Protein AF-0000000083061853 (afdb_homodimer)

Foldseek 3Di:
DDWDADPQPGTFDDDVLLVVLCPFLLLCLQQFAFPQQLLCLVFVLSRGTVNVLLSQQLRQQLLLVVLQCVVCVVLVCDPQLSNLLSVLSNQLQSQAFASGCLVQPPQLCVLPVPDNDDSLVLSLVLVVVSCVVSVSVVVCVVVPYDPPLSSVQSSCLSVADDLDQVVPPPDDVPPVDPCCSHDPLSVSQSSCARANPLQRDYSSLVRCLSVVCVRRVHDQQADVVQQSNQWYWAQAPSRGTHTAGAPVCLVNVVSSLVSVLCCQVVGSVPPLSLQLSNLLSVLCSLCFVPDWFAAPPRDIHGPSGLSVGSRRRSPGYNCVLVCLCVDPDPSSVVSNVSSVCSNVVVTWAWLFKFWPFLPCVVVVLVCVVCVVVVVFKDKGKRKRFSPPRFDDSQQSHWHDYPVGPHYTDGDDPVRPDPPDDPGGMTMMMIMTTGDPVCSVVVNVSVVVSCVVVVTDRPPPVCPPPPD/DDWDADPQPGTFDDDVLLVVLCPFLLLCLQQFAFPQQLLCLVFVLSRGTVNVLLSQQLRQQLLLVVLQCVVCVVLVQDPQLSNLLSVLSNQLQSQAFASGCLVQPPQLCVLPVPDNDDSLVLSLVLVVVSCVVSVCVVVCVVVPYDPPLSSVQSSCLSVADDLDQVVPPPDDVCPVDPCCSHDPLSVSQSSCARANPLQRDYSSLVRCLSVVCVRRVHDQQADVVQQSNQWYWAQAPSRGTHTAGAPVCLVNVVSSLVSVLCCQVVGSVPPLSLQLSNLLSVLCSLCFVPDWFAAPPRDIHGPSRLSVGSRRRSPGYNCVLVCLCVDPDPSSVVSNVSSVCSNVVVTWAWLFKFWCFPPCVVVVLVVVVCVVVVVFKDKGKRKRFSPPRFDDSQQSHWHDYPVGRHYTDGDDPVRPDPPDDPGGMTMMMIMTTGDPVCSVVVNVSVVVSCVVVVTDRPPPVCPDPPD

InterPro domains:
  IPR003607 HD/PDEase domain [SM00471] (46-218)
  IPR003607 HD/PDEase domain [cd00077] (48-228)
  IPR006674 HD domain [PF01966] (50-177)
  IPR006674 HD domain [PS51831] (50-209)
  IPR050135 Deoxyguanosinetriphosphate triphosphohydrolase-like [PTHR11373] (3-448)

Solvent-accessible surface area (backbone atoms only — not comparable to full-atom values): 49260 Å² total; per-residue (Å²): 104,39,75,36,52,34,46,85,75,38,77,40,70,43,58,56,71,56,51,54,52,49,33,27,67,57,46,49,37,27,65,45,17,36,60,56,32,50,36,34,82,68,29,59,35,41,49,50,30,38,36,49,48,23,51,45,14,16,43,44,31,39,52,44,52,50,42,41,36,69,77,39,61,86,70,65,71,45,73,55,54,46,50,37,46,21,50,22,23,45,39,39,66,53,23,49,39,38,29,24,64,50,29,40,71,48,34,35,43,66,72,40,65,87,52,92,67,55,38,43,62,36,8,46,53,38,49,54,47,46,36,60,78,66,62,37,60,68,58,44,42,72,74,60,46,54,82,64,45,48,57,53,40,24,44,41,26,39,62,32,55,67,81,59,56,75,84,71,46,70,60,70,92,45,60,81,73,82,67,78,51,56,75,58,65,80,47,46,37,64,30,32,42,49,26,17,63,71,52,60,69,22,30,49,56,52,36,52,50,51,51,49,20,61,28,56,51,43,86,68,74,46,59,63,68,62,49,46,72,46,41,42,74,30,62,35,97,81,74,38,27,38,70,22,35,38,55,87,46,52,61,47,53,50,34,41,38,49,49,50,35,50,41,36,60,69,47,72,54,20,68,67,29,49,48,47,41,49,46,52,36,53,19,47,62,61,27,22,86,75,40,72,36,63,27,68,95,67,43,71,26,30,61,74,50,18,79,80,31,61,63,18,37,49,68,52,30,41,58,56,59,56,56,41,55,67,49,86,51,73,80,35,43,69,21,18,50,44,47,49,23,57,52,44,64,58,62,64,43,77,60,39,34,37,76,43,59,94,49,64,68,61,51,54,59,51,46,58,58,37,62,78,34,52,87,43,39,48,75,46,78,42,76,44,39,46,77,42,50,80,45,66,46,59,61,54,38,40,24,25,42,92,92,39,79,66,50,59,44,64,58,58,62,83,75,71,49,88,82,57,77,90,66,42,55,53,29,35,36,35,34,27,22,62,42,78,90,46,38,70,60,47,35,51,54,47,50,51,48,25,62,74,69,70,46,68,70,45,75,47,68,68,73,60,80,80,89,105,38,77,37,53,34,44,85,76,40,77,41,70,43,58,57,69,57,51,55,53,50,33,27,67,57,46,50,39,27,63,44,17,36,62,54,33,48,36,34,82,68,29,58,35,40,50,50,29,39,36,50,48,22,52,45,15,16,45,46,32,39,52,43,53,49,44,44,36,70,77,39,61,88,72,64,72,46,71,54,53,47,51,37,46,22,50,20,23,44,40,38,65,54,23,48,39,38,30,23,64,51,30,40,72,49,33,34,41,67,73,40,65,87,51,91,68,53,37,43,62,38,7,45,53,38,48,53,47,46,36,60,77,65,63,38,60,66,57,46,41,72,72,59,47,53,81,64,43,48,56,53,38,24,44,41,24,38,61,31,55,68,82,59,56,77,83,71,48,71,62,68,90,45,60,82,72,83,67,79,50,56,76,58,64,82,46,48,36,63,30,32,41,48,26,18,63,70,54,60,68,23,28,47,55,50,36,53,49,52,51,48,19,62,27,55,50,44,86,67,76,46,59,63,69,63,49,48,72,47,44,42,76,30,62,35,98,81,73,40,28,38,71,23,37,38,55,85,46,51,61,46,52,50,36,41,39,49,49,50,35,50,42,37,61,70,46,71,54,20,68,67,29,49,49,48,42,48,48,50,37,53,21,48,61,59,26,23,86,75,41,72,36,61,26,68,96,68,42,72,25,31,60,75,53,19,81,78,32,61,62,19,36,48,69,53,31,41,58,55,58,53,57,41,54,68,48,87,53,74,80,35,44,69,22,18,50,45,46,48,24,58,52,43,64,59,62,65,43,77,61,40,33,38,77,42,57,93,49,63,69,61,51,52,58,50,45,58,57,38,62,78,34,51,85,42,39,46,75,47,79,41,75,45,38,46,76,41,50,80,46,66,44,60,61,54,39,40,23,24,42,92,92,39,78,66,51,60,44,64,59,59,63,82,75,71,49,88,80,56,76,91,67,42,53,53,29,37,36,35,35,28,24,64,43,78,90,47,38,68,60,49,36,53,54,48,50,51,47,25,62,73,69,70,47,67,69,44,75,47,66,67,72,60,82,79,89

Radius of gyration: 29.78 Å; Cα contacts (8 Å, |Δi|>4): 1611; chains: 2; bounding box: 90×90×77 Å

Nearest PDB structures (foldseek):
  5ao1-assembly1_C  TM=8.831E-01  e=6.515E-48  Homo sapiens
  5ao1-assembly1_A  TM=8.846E-01  e=9.584E-47  Homo sapiens
  6u6y-assembly1_A  TM=8.928E-01  e=2.074E-44  Homo sapiens
  6u6z-assembly2_C  TM=8.861E-01  e=1.634E-43  Homo sapiens
  4q7h-assembly2_D  TM=8.876E-01  e=1.168E-43  Homo sapiens

Structure (mmCIF, N/CA/C/O backbone):
data_AF-0000000083061853-model_v1
#
loop_
_entity.id
_entity.type
_entity.pdbx_description
1 polymer 'HD domain-containing protein'
#
loop_
_atom_site.group_PDB
_atom_site.id
_atom_site.type_symbol
_atom_site.label_atom_id
_atom_site.label_alt_id
_atom_site.label_comp_id
_atom_site.label_asym_id
_atom_site.label_entity_id
_atom_site.label_seq_id
_atom_site.pdbx_PDB_ins_code
_atom_site.Cartn_x
_atom_site.Cartn_y
_atom_site.Cartn_z
_atom_site.occupancy
_atom_site.B_iso_or_equiv
_atom_site.auth_seq_id
_atom_site.auth_comp_id
_atom_site.auth_asym_id
_atom_site.auth_atom_id
_atom_site.pdbx_PDB_model_num
ATOM 1 N N . MET A 1 1 ? -20.656 -10.805 -13.117 1 68.12 1 MET A N 1
ATOM 2 C CA . MET A 1 1 ? -19.297 -10.297 -13.312 1 68.12 1 MET A CA 1
ATOM 3 C C . MET A 1 1 ? -19.047 -9.07 -12.445 1 68.12 1 MET A C 1
ATOM 5 O O . MET A 1 1 ? -19.953 -8.281 -12.195 1 68.12 1 MET A O 1
ATOM 9 N N . ARG A 1 2 ? -17.969 -9.133 -11.805 1 79.81 2 ARG A N 1
ATOM 10 C CA . ARG A 1 2 ? -17.547 -7.992 -10.992 1 79.81 2 ARG A CA 1
ATOM 11 C C . ARG A 1 2 ? -16.391 -7.25 -11.656 1 79.81 2 ARG A C 1
ATOM 13 O O . ARG A 1 2 ? -15.508 -7.871 -12.242 1 79.81 2 ARG A O 1
ATOM 20 N N . VAL A 1 3 ? -16.547 -6.008 -11.672 1 84.62 3 VAL A N 1
ATOM 21 C CA . VAL A 1 3 ? -15.531 -5.172 -12.297 1 84.62 3 VAL A CA 1
ATOM 22 C C . VAL A 1 3 ? -14.68 -4.492 -11.227 1 84.62 3 VAL A C 1
ATOM 24 O O . VAL A 1 3 ? -15.211 -3.963 -10.242 1 84.62 3 VAL A O 1
ATOM 27 N N . PHE A 1 4 ? -13.398 -4.695 -11.383 1 90.19 4 PHE A N 1
ATOM 28 C CA . PHE A 1 4 ? -12.438 -4.008 -10.523 1 90.19 4 PHE A CA 1
ATOM 29 C C . PHE A 1 4 ? -11.711 -2.912 -11.297 1 90.19 4 PHE A C 1
ATOM 31 O O . PHE A 1 4 ? -11.383 -3.086 -12.469 1 90.19 4 PHE A O 1
ATOM 38 N N . ASN A 1 5 ? -11.531 -1.824 -10.664 1 89.88 5 ASN A N 1
ATOM 39 C CA . ASN A 1 5 ? -10.711 -0.776 -11.258 1 89.88 5 ASN A CA 1
ATOM 40 C C . ASN A 1 5 ? -9.258 -0.876 -10.797 1 89.88 5 ASN A C 1
ATOM 42 O O . ASN A 1 5 ? -8.953 -0.631 -9.633 1 89.88 5 ASN A O 1
ATOM 46 N N . ASP A 1 6 ? -8.383 -1.184 -11.711 1 93.69 6 ASP A N 1
ATOM 47 C CA . ASP A 1 6 ? -6.949 -1.339 -11.469 1 93.69 6 ASP A CA 1
ATOM 48 C C . ASP A 1 6 ? -6.156 -0.217 -12.133 1 93.69 6 ASP A C 1
ATOM 50 O O . ASP A 1 6 ? -6.344 0.065 -13.312 1 93.69 6 ASP A O 1
ATOM 54 N N . PRO A 1 7 ? -5.344 0.436 -11.391 1 93.62 7 PRO A N 1
ATOM 55 C CA . PRO A 1 7 ? -4.609 1.562 -11.969 1 93.62 7 PRO A CA 1
ATOM 56 C C . PRO A 1 7 ? -3.656 1.135 -13.086 1 93.62 7 PRO A C 1
ATOM 58 O O . PRO A 1 7 ? -3.242 1.963 -13.898 1 93.62 7 PRO A O 1
ATOM 61 N N . ILE A 1 8 ? -3.312 -0.094 -13.188 1 94.19 8 ILE A N 1
ATOM 62 C CA . ILE A 1 8 ? -2.342 -0.573 -14.164 1 94.19 8 ILE A CA 1
ATOM 63 C C . ILE A 1 8 ? -3.07 -1.127 -15.383 1 94.19 8 ILE A C 1
ATOM 65 O O . ILE A 1 8 ? -2.721 -0.802 -16.516 1 94.19 8 ILE A O 1
ATOM 69 N N . HIS A 1 9 ? -4.129 -1.906 -15.125 1 94.81 9 HIS A N 1
ATOM 70 C CA . HIS A 1 9 ? -4.762 -2.645 -16.219 1 94.81 9 HIS A CA 1
ATOM 71 C C . HIS A 1 9 ? -6.129 -2.061 -16.547 1 94.81 9 HIS A C 1
ATOM 73 O O . HIS A 1 9 ? -6.805 -2.539 -17.469 1 94.81 9 HIS A O 1
ATOM 79 N N . GLY A 1 10 ? -6.535 -1.042 -15.828 1 92.25 10 GLY A N 1
ATOM 80 C CA . GLY A 1 10 ? -7.828 -0.438 -16.094 1 92.25 10 GLY A CA 1
ATOM 81 C C . GLY A 1 10 ? -8.992 -1.246 -15.547 1 92.25 10 GLY A C 1
ATOM 82 O O . GLY A 1 10 ? -8.977 -1.636 -14.375 1 92.25 10 GLY A O 1
ATOM 83 N N . HIS A 1 11 ? -9.984 -1.461 -16.375 1 90.25 11 HIS A N 1
ATOM 84 C CA . HIS A 1 11 ? -11.148 -2.232 -15.953 1 90.25 11 HIS A CA 1
ATOM 85 C C . HIS A 1 11 ? -10.883 -3.73 -16.062 1 90.25 11 HIS A C 1
ATOM 87 O O . HIS A 1 11 ? -10.727 -4.254 -17.172 1 90.25 11 HIS A O 1
ATOM 93 N N . VAL A 1 12 ? -10.938 -4.344 -14.938 1 93 12 VAL A N 1
ATOM 94 C CA . VAL A 1 12 ? -10.68 -5.777 -14.852 1 93 12 VAL A CA 1
ATOM 95 C C . VAL A 1 12 ? -11.977 -6.527 -14.555 1 93 12 VAL A C 1
ATOM 97 O O . VAL A 1 12 ? -12.547 -6.391 -13.477 1 93 12 VAL A O 1
ATOM 100 N N . GLU A 1 13 ? -12.391 -7.215 -15.531 1 92.56 13 GLU A N 1
ATOM 101 C CA . GLU A 1 13 ? -13.562 -8.055 -15.344 1 92.56 13 GLU A CA 1
ATOM 102 C C . GLU A 1 13 ? -13.172 -9.492 -15.016 1 92.56 13 GLU A C 1
ATOM 104 O O . GLU A 1 13 ? -12.398 -10.117 -15.742 1 92.56 13 GLU A O 1
ATOM 109 N N . LEU A 1 14 ? -13.734 -9.992 -13.961 1 95.75 14 LEU A N 1
ATOM 110 C CA . LEU A 1 14 ? -13.398 -11.352 -13.539 1 95.75 14 LEU A CA 1
ATOM 111 C C . LEU A 1 14 ? -14.633 -12.242 -13.539 1 95.75 14 LEU A C 1
ATOM 113 O O . LEU A 1 14 ? -15.742 -11.773 -13.297 1 95.75 14 LEU A O 1
ATOM 117 N N . HIS A 1 15 ? -14.445 -13.484 -13.859 1 96.25 15 HIS A N 1
ATOM 118 C CA . HIS A 1 15 ? -15.477 -14.516 -13.789 1 96.25 15 HIS A CA 1
ATOM 119 C C . HIS A 1 15 ? -16.078 -14.602 -12.391 1 96.25 15 HIS A C 1
ATOM 121 O O . HIS A 1 15 ? -15.359 -14.477 -11.398 1 96.25 15 HIS A O 1
ATOM 127 N N . PRO A 1 16 ? -17.344 -14.844 -12.242 1 96.44 16 PRO A N 1
ATOM 128 C CA . PRO A 1 16 ? -18 -14.891 -10.93 1 96.44 16 PRO A CA 1
ATOM 129 C C . PRO A 1 16 ? -17.359 -15.891 -9.977 1 96.44 16 PRO A C 1
ATOM 131 O O . PRO A 1 16 ? -17.328 -15.656 -8.766 1 96.44 16 PRO A O 1
ATOM 134 N N . LEU A 1 17 ? -16.906 -16.984 -10.516 1 97.81 17 LEU A N 1
ATOM 135 C CA . LEU A 1 17 ? -16.25 -17.969 -9.656 1 97.81 17 LEU A CA 1
ATOM 136 C C . LEU A 1 17 ? -14.984 -17.375 -9.031 1 97.81 17 LEU A C 1
ATOM 138 O O . LEU A 1 17 ? -14.68 -17.641 -7.871 1 97.81 17 LEU A O 1
ATOM 142 N N . LEU A 1 18 ? -14.227 -16.594 -9.836 1 98.38 18 LEU A N 1
ATOM 143 C CA . LEU A 1 18 ? -13.039 -15.93 -9.312 1 98.38 18 LEU A CA 1
ATOM 144 C C . LEU A 1 18 ? -13.406 -14.945 -8.211 1 98.38 18 LEU A C 1
ATOM 146 O O . LEU A 1 18 ? -12.688 -14.828 -7.211 1 98.38 18 LEU A O 1
ATOM 150 N N . VAL A 1 19 ? -14.492 -14.289 -8.359 1 97.44 19 VAL A N 1
ATOM 151 C CA . VAL A 1 19 ? -14.961 -13.328 -7.359 1 97.44 19 VAL A CA 1
ATOM 152 C C . VAL A 1 19 ? -15.281 -14.062 -6.059 1 97.44 19 VAL A C 1
ATOM 154 O O . VAL A 1 19 ? -14.961 -13.57 -4.973 1 97.44 19 VAL A O 1
ATOM 157 N N . LYS A 1 20 ? -15.875 -15.211 -6.172 1 97.62 20 LYS A N 1
ATOM 158 C CA . LYS A 1 20 ? -16.156 -16.016 -4.984 1 97.62 20 LYS A CA 1
ATOM 159 C C . LYS A 1 20 ? -14.875 -16.422 -4.273 1 97.62 20 LYS A C 1
ATOM 161 O O . LYS A 1 20 ? -14.82 -16.453 -3.043 1 97.62 20 LYS A O 1
ATOM 166 N N . MET A 1 21 ? -13.898 -16.734 -5.059 1 98.31 21 MET A N 1
ATOM 167 C CA . MET A 1 21 ? -12.617 -17.125 -4.484 1 98.31 21 MET A CA 1
ATOM 168 C C . MET A 1 21 ? -11.922 -15.93 -3.836 1 98.31 21 MET A C 1
ATOM 170 O O . MET A 1 21 ? -11.25 -16.078 -2.812 1 98.31 21 MET A O 1
ATOM 174 N N . ILE A 1 22 ? -12.086 -14.758 -4.426 1 98.12 22 ILE A N 1
ATOM 175 C CA . ILE A 1 22 ? -11.523 -13.531 -3.877 1 98.12 22 ILE A CA 1
ATOM 176 C C . ILE A 1 22 ? -12.164 -13.227 -2.523 1 98.12 22 ILE A C 1
ATOM 178 O O . ILE A 1 22 ? -11.484 -12.773 -1.597 1 98.12 22 ILE A O 1
ATOM 182 N N . ASN A 1 23 ? -13.445 -13.555 -2.412 1 97.44 23 ASN A N 1
ATOM 183 C CA . ASN A 1 23 ? -14.195 -13.258 -1.2 1 97.44 23 ASN A CA 1
ATOM 184 C C . ASN A 1 23 ? -14.023 -14.352 -0.15 1 97.44 23 ASN A C 1
ATOM 186 O O . ASN A 1 23 ? -15.008 -14.852 0.397 1 97.44 23 ASN A O 1
ATOM 190 N N . THR A 1 24 ? -12.859 -14.805 0.089 1 98.44 24 THR A N 1
ATOM 191 C CA . THR A 1 24 ? -12.484 -15.758 1.129 1 98.44 24 THR A CA 1
ATOM 192 C C . THR A 1 24 ? -11.398 -15.188 2.029 1 98.44 24 THR A C 1
ATOM 194 O O . THR A 1 24 ? -10.672 -14.273 1.629 1 98.44 24 THR A O 1
ATOM 197 N N . LEU A 1 25 ? -11.328 -15.695 3.238 1 97.94 25 LEU A N 1
ATOM 198 C CA . LEU A 1 25 ? -10.289 -15.273 4.18 1 97.94 25 LEU A CA 1
ATOM 199 C C . LEU A 1 25 ? -8.898 -15.586 3.637 1 97.94 25 LEU A C 1
ATOM 201 O O . LEU A 1 25 ? -7.973 -14.789 3.807 1 97.94 25 LEU A O 1
ATOM 205 N N . GLN A 1 26 ? -8.789 -16.766 2.977 1 98.44 26 GLN A N 1
ATOM 206 C CA . GLN A 1 26 ? -7.508 -17.25 2.473 1 98.44 26 GLN A CA 1
ATOM 207 C C . GLN A 1 26 ? -6.953 -16.328 1.396 1 98.44 26 GLN A C 1
ATOM 209 O O . GLN A 1 26 ? -5.766 -15.984 1.411 1 98.44 26 GLN A O 1
ATOM 214 N N . PHE A 1 27 ? -7.816 -15.852 0.487 1 98.62 27 PHE A N 1
ATOM 215 C CA . PHE A 1 27 ? -7.336 -14.961 -0.563 1 98.62 27 PHE A CA 1
ATOM 216 C C . PHE A 1 27 ? -7.102 -13.555 -0.017 1 98.62 27 PHE A C 1
ATOM 218 O O . PHE A 1 27 ? -6.105 -12.906 -0.357 1 98.62 27 PHE A O 1
ATOM 225 N N . ASN A 1 28 ? -8.016 -13.039 0.829 1 98.12 28 ASN A N 1
ATOM 226 C CA . ASN A 1 28 ? -7.93 -11.68 1.343 1 98.12 28 ASN A CA 1
ATOM 227 C C . ASN A 1 28 ? -6.711 -11.5 2.242 1 98.12 28 ASN A C 1
ATOM 229 O O . ASN A 1 28 ? -6.277 -10.375 2.488 1 98.12 28 ASN A O 1
ATOM 233 N N . ARG A 1 29 ? -6.168 -12.609 2.725 1 97.88 29 ARG A N 1
ATOM 234 C CA . ARG A 1 29 ? -4.906 -12.578 3.461 1 97.88 29 ARG A CA 1
ATOM 235 C C . ARG A 1 29 ? -3.822 -11.875 2.656 1 97.88 29 ARG A C 1
ATOM 237 O O . ARG A 1 29 ? -2.969 -11.188 3.223 1 97.88 29 ARG A O 1
ATOM 244 N N . LEU A 1 30 ? -3.893 -11.938 1.356 1 98.25 30 LEU A N 1
ATOM 245 C CA . LEU A 1 30 ? -2.879 -11.414 0.453 1 98.25 30 LEU A CA 1
ATOM 246 C C . LEU A 1 30 ? -2.865 -9.883 0.485 1 98.25 30 LEU A C 1
ATOM 248 O O . LEU A 1 30 ? -1.894 -9.258 0.056 1 98.25 30 LEU A O 1
ATOM 252 N N . ARG A 1 31 ? -3.939 -9.195 1.056 1 97.69 31 ARG A N 1
ATOM 253 C CA . ARG A 1 31 ? -3.971 -7.746 1.229 1 97.69 31 ARG A CA 1
ATOM 254 C C . ARG A 1 31 ? -2.908 -7.289 2.223 1 97.69 31 ARG A C 1
ATOM 256 O O . ARG A 1 31 ? -2.525 -6.117 2.236 1 97.69 31 ARG A O 1
ATOM 263 N N . TYR A 1 32 ? -2.473 -8.258 2.98 1 97.94 32 TYR A N 1
ATOM 264 C CA . TYR A 1 32 ? -1.609 -7.902 4.102 1 97.94 32 TYR A CA 1
ATOM 265 C C . TYR A 1 32 ? -0.224 -8.516 3.941 1 97.94 32 TYR A C 1
ATOM 267 O O . TYR A 1 32 ? 0.505 -8.68 4.922 1 97.94 32 TYR A O 1
ATOM 275 N N . ILE A 1 33 ? 0.086 -8.898 2.729 1 98.12 33 ILE A N 1
ATOM 276 C CA . ILE A 1 33 ? 1.413 -9.406 2.391 1 98.12 33 ILE A CA 1
ATOM 277 C C . ILE A 1 33 ? 2.023 -8.547 1.284 1 98.12 33 ILE A C 1
ATOM 279 O O . ILE A 1 33 ? 1.525 -8.531 0.157 1 98.12 33 ILE A O 1
ATOM 283 N N . LYS A 1 34 ? 3.078 -7.867 1.627 1 97.81 34 LYS A N 1
ATOM 284 C CA . LYS A 1 34 ? 3.738 -6.969 0.683 1 97.81 34 LYS A CA 1
ATOM 285 C C . LYS A 1 34 ? 4.305 -7.738 -0.506 1 97.81 34 LYS A C 1
ATOM 287 O O . LYS A 1 34 ? 4.871 -8.82 -0.337 1 97.81 34 LYS A O 1
ATOM 292 N N . GLN A 1 35 ? 4.188 -7.133 -1.673 1 97 35 GLN A N 1
ATOM 293 C CA . GLN A 1 35 ? 4.746 -7.723 -2.883 1 97 35 GLN A CA 1
ATOM 294 C C . GLN A 1 35 ? 6.27 -7.699 -2.857 1 97 35 GLN A C 1
ATOM 296 O O . GLN A 1 35 ? 6.922 -8.641 -3.309 1 97 35 GLN A O 1
ATOM 301 N N . LEU A 1 36 ? 6.82 -6.582 -2.307 1 95.62 36 LEU A N 1
ATOM 302 C CA . LEU A 1 36 ? 8.266 -6.398 -2.377 1 95.62 36 LEU A CA 1
ATOM 303 C C . LEU A 1 36 ? 8.891 -6.445 -0.985 1 95.62 36 LEU A C 1
ATOM 305 O O . LEU A 1 36 ? 9.93 -5.832 -0.749 1 95.62 36 LEU A O 1
ATOM 309 N N . ALA A 1 37 ? 8.258 -6.992 -0.063 1 95 37 ALA A N 1
ATOM 310 C CA . ALA A 1 37 ? 8.766 -7.301 1.271 1 95 37 ALA A CA 1
ATOM 311 C C . ALA A 1 37 ? 9.422 -6.074 1.903 1 95 37 ALA A C 1
ATOM 313 O O . ALA A 1 37 ? 8.781 -5.027 2.045 1 95 37 ALA A O 1
ATOM 314 N N . GLY A 1 38 ? 10.711 -6.156 2.154 1 94.25 38 GLY A N 1
ATOM 315 C CA . GLY A 1 38 ? 11.43 -5.125 2.887 1 94.25 38 GLY A CA 1
ATOM 316 C C . GLY A 1 38 ? 11.695 -3.883 2.059 1 94.25 38 GLY A C 1
ATOM 317 O O . GLY A 1 38 ? 12.039 -2.83 2.602 1 94.25 38 GLY A O 1
ATOM 318 N N . THR A 1 39 ? 11.469 -3.936 0.732 1 94.62 39 THR A N 1
ATOM 319 C CA . THR A 1 39 ? 11.734 -2.811 -0.157 1 94.62 39 THR A CA 1
ATOM 320 C C . THR A 1 39 ? 10.93 -1.586 0.263 1 94.62 39 THR A C 1
ATOM 322 O O . THR A 1 39 ? 11.352 -0.449 0.05 1 94.62 39 THR A O 1
ATOM 325 N N . TYR A 1 40 ? 9.82 -1.812 0.953 1 96 40 TYR A N 1
ATOM 326 C CA . TYR A 1 40 ? 8.938 -0.736 1.396 1 96 40 TYR A CA 1
ATOM 327 C C . TYR A 1 40 ? 9.648 0.175 2.391 1 96 40 TYR A C 1
ATOM 329 O O . TYR A 1 40 ? 9.336 1.365 2.482 1 96 40 TYR A O 1
ATOM 337 N N . PHE A 1 41 ? 10.648 -0.326 3.076 1 95.81 41 PHE A N 1
ATOM 338 C CA . PHE A 1 41 ? 11.367 0.448 4.078 1 95.81 41 PHE A CA 1
ATOM 339 C C . PHE A 1 41 ? 12.438 1.316 3.422 1 95.81 41 PHE A C 1
ATOM 341 O O . PHE A 1 41 ? 13 2.207 4.062 1 95.81 41 PHE A O 1
ATOM 348 N N . VAL A 1 42 ? 12.719 1.091 2.141 1 93.88 42 VAL A N 1
ATOM 349 C CA . VAL A 1 42 ? 13.727 1.851 1.414 1 93.88 42 VAL A CA 1
ATOM 350 C C . VAL A 1 42 ? 13.055 2.758 0.387 1 93.88 42 VAL A C 1
ATOM 352 O O . VAL A 1 42 ? 13.453 3.908 0.207 1 93.88 42 VAL A O 1
ATOM 355 N N . PHE A 1 43 ? 12.055 2.199 -0.271 1 93.81 43 PHE A N 1
ATOM 356 C CA . PHE A 1 43 ? 11.281 2.924 -1.273 1 93.81 43 PHE A CA 1
ATOM 357 C C . PHE A 1 43 ? 9.844 3.107 -0.817 1 93.81 43 PHE A C 1
ATOM 359 O O . PHE A 1 43 ? 9.008 2.213 -0.992 1 93.81 43 PHE A O 1
ATOM 366 N N . PRO A 1 44 ? 9.484 4.25 -0.403 1 93.12 44 PRO A N 1
ATOM 367 C CA . PRO A 1 44 ? 8.156 4.453 0.179 1 93.12 44 PRO A CA 1
ATOM 368 C C . PRO A 1 44 ? 7.031 4.156 -0.806 1 93.12 44 PRO A C 1
ATOM 370 O O . PRO A 1 44 ? 5.902 3.869 -0.392 1 93.12 44 PRO A O 1
ATOM 373 N N . GLY A 1 45 ? 7.293 4.156 -2.068 1 94.06 45 GLY A N 1
ATOM 374 C CA . GLY A 1 45 ? 6.273 3.854 -3.061 1 94.06 45 GLY A CA 1
ATOM 375 C C . GLY A 1 45 ? 5.961 2.373 -3.164 1 94.06 45 GLY A C 1
ATOM 376 O O . GLY A 1 45 ? 4.945 1.986 -3.746 1 94.06 45 GLY A O 1
ATOM 377 N N . ALA A 1 46 ? 6.809 1.515 -2.645 1 95.81 46 ALA A N 1
ATOM 378 C CA . ALA A 1 46 ? 6.645 0.067 -2.754 1 95.81 46 ALA A CA 1
ATOM 379 C C . ALA A 1 46 ? 5.645 -0.452 -1.728 1 95.81 46 ALA A C 1
ATOM 381 O O . ALA A 1 46 ? 5.938 -1.391 -0.983 1 95.81 46 ALA A O 1
ATOM 382 N N . CYS A 1 47 ? 4.426 0.069 -1.736 1 96.75 47 CYS A N 1
ATOM 383 C CA . CYS A 1 47 ? 3.438 -0.208 -0.702 1 96.75 47 CYS A CA 1
ATOM 384 C C . CYS A 1 47 ? 2.447 -1.271 -1.164 1 96.75 47 CYS A C 1
ATOM 386 O O . CYS A 1 47 ? 1.614 -1.732 -0.382 1 96.75 47 CYS A O 1
ATOM 388 N N . HIS A 1 48 ? 2.508 -1.744 -2.402 1 97.56 48 HIS A N 1
ATOM 389 C CA . HIS A 1 48 ? 1.504 -2.643 -2.961 1 97.56 48 HIS A CA 1
ATOM 390 C C . HIS A 1 48 ? 1.652 -4.051 -2.395 1 97.56 48 HIS A C 1
ATOM 392 O O . HIS A 1 48 ? 2.701 -4.398 -1.85 1 97.56 48 HIS A O 1
ATOM 398 N N . ASN A 1 49 ? 0.588 -4.801 -2.51 1 98.25 49 ASN A N 1
ATOM 399 C CA . ASN A 1 49 ? 0.485 -6.117 -1.889 1 98.25 49 ASN A CA 1
ATOM 400 C C . ASN A 1 49 ? 0.195 -7.203 -2.92 1 98.25 49 ASN A C 1
ATOM 402 O O . ASN A 1 49 ? -0.045 -6.906 -4.094 1 98.25 49 ASN A O 1
ATOM 406 N N . ARG A 1 50 ? 0.248 -8.398 -2.477 1 98.31 50 ARG A N 1
ATOM 407 C CA . ARG A 1 50 ? 0.081 -9.539 -3.373 1 98.31 50 ARG A CA 1
ATOM 408 C C . ARG A 1 50 ? -1.374 -9.68 -3.809 1 98.31 50 ARG A C 1
ATOM 410 O O . ARG A 1 50 ? -1.662 -10.312 -4.828 1 98.31 50 ARG A O 1
ATOM 417 N N . PHE A 1 51 ? -2.332 -9.102 -3.109 1 98.5 51 PHE A N 1
ATOM 418 C CA . PHE A 1 51 ? -3.746 -9.164 -3.459 1 98.5 51 PHE A CA 1
ATOM 419 C C . PHE A 1 51 ? -3.988 -8.594 -4.848 1 98.5 51 PHE A C 1
ATOM 421 O O . PHE A 1 51 ? -4.504 -9.281 -5.73 1 98.5 51 PHE A O 1
ATOM 428 N N . GLU A 1 52 ? -3.639 -7.328 -5.074 1 97.94 52 GLU A N 1
ATOM 429 C CA . GLU A 1 52 ? -3.875 -6.699 -6.371 1 97.94 52 GLU A CA 1
ATOM 430 C C . GLU A 1 52 ? -2.996 -7.316 -7.453 1 97.94 52 GLU A C 1
ATOM 432 O O . GLU A 1 52 ? -3.396 -7.398 -8.617 1 97.94 52 GLU A O 1
ATOM 437 N N . HIS A 1 53 ? -1.807 -7.777 -7.066 1 98.31 53 HIS A N 1
ATOM 438 C CA . HIS A 1 53 ? -0.964 -8.492 -8.023 1 98.31 53 HIS A CA 1
ATOM 439 C C . HIS A 1 53 ? -1.666 -9.734 -8.555 1 98.31 53 HIS A C 1
ATOM 441 O O . HIS A 1 53 ? -1.725 -9.945 -9.766 1 98.31 53 HIS A O 1
ATOM 447 N N . SER A 1 54 ? -2.211 -10.508 -7.641 1 98.62 54 SER A N 1
ATOM 448 C CA . SER A 1 54 ? -2.863 -11.75 -8.023 1 98.62 54 SER A CA 1
ATOM 449 C C . SER A 1 54 ? -4.078 -11.492 -8.906 1 98.62 54 SER A C 1
ATOM 451 O O . SER A 1 54 ? -4.336 -12.242 -9.852 1 98.62 54 SER A O 1
ATOM 453 N N . ILE A 1 55 ? -4.789 -10.477 -8.641 1 98.31 55 ILE A N 1
ATOM 454 C CA . ILE A 1 55 ? -5.934 -10.094 -9.469 1 98.31 55 ILE A CA 1
ATOM 455 C C . ILE A 1 55 ? -5.461 -9.711 -10.867 1 98.31 55 ILE A C 1
ATOM 457 O O . ILE A 1 55 ? -6.059 -10.125 -11.867 1 98.31 55 ILE A O 1
ATOM 461 N N . GLY A 1 56 ? -4.391 -8.93 -10.906 1 98.12 56 GLY A N 1
ATOM 462 C CA . GLY A 1 56 ? -3.82 -8.562 -12.188 1 98.12 56 GLY A CA 1
ATOM 463 C C . GLY A 1 56 ? -3.369 -9.758 -13.008 1 98.12 56 GLY A C 1
ATOM 464 O O . GLY A 1 56 ? -3.594 -9.82 -14.219 1 98.12 56 GLY A O 1
ATOM 465 N N . VAL A 1 57 ? -2.797 -10.727 -12.328 1 98.56 57 VAL A N 1
ATOM 466 C CA . VAL A 1 57 ? -2.309 -11.914 -13.008 1 98.56 57 VAL A CA 1
ATOM 467 C C . VAL A 1 57 ? -3.486 -12.719 -13.562 1 98.56 57 VAL A C 1
ATOM 469 O O . VAL A 1 57 ? -3.436 -13.211 -14.695 1 98.56 57 VAL A O 1
ATOM 472 N N . ALA A 1 58 ? -4.5 -12.883 -12.781 1 98.56 58 ALA A N 1
ATOM 473 C CA . ALA A 1 58 ? -5.699 -13.578 -13.242 1 98.56 58 ALA A CA 1
ATOM 474 C C . ALA A 1 58 ? -6.281 -12.906 -14.477 1 98.56 58 ALA A C 1
ATOM 476 O O . ALA A 1 58 ? -6.691 -13.578 -15.43 1 98.56 58 ALA A O 1
ATOM 477 N N . HIS A 1 59 ? -6.316 -11.617 -14.453 1 97.94 59 HIS A N 1
ATOM 478 C CA . HIS A 1 59 ? -6.836 -10.844 -15.578 1 97.94 59 HIS A CA 1
ATOM 479 C C . HIS A 1 59 ? -6 -11.062 -16.828 1 97.94 59 HIS A C 1
ATOM 481 O O . HIS A 1 59 ? -6.539 -11.344 -17.906 1 97.94 59 HIS A O 1
ATOM 487 N N . LEU A 1 60 ? -4.699 -10.961 -16.688 1 98.06 60 LEU A N 1
ATOM 488 C CA . LEU A 1 60 ? -3.801 -11.109 -17.828 1 98.06 60 LEU A CA 1
ATOM 489 C C . LEU A 1 60 ? -3.84 -12.531 -18.359 1 98.06 60 LEU A C 1
ATOM 491 O O . LEU A 1 60 ? -3.725 -12.742 -19.578 1 98.06 60 LEU A O 1
ATOM 495 N N . ALA A 1 61 ? -3.957 -13.484 -17.453 1 98.44 61 ALA A N 1
ATOM 496 C CA . ALA A 1 61 ? -4.109 -14.867 -17.891 1 98.44 61 ALA A CA 1
ATOM 497 C C . ALA A 1 61 ? -5.348 -15.039 -18.766 1 98.44 61 ALA A C 1
ATOM 499 O O . ALA A 1 61 ? -5.293 -15.695 -19.812 1 98.44 61 ALA A O 1
ATOM 500 N N . GLY A 1 62 ? -6.402 -14.438 -18.328 1 97.62 62 GLY A N 1
ATOM 501 C CA . GLY A 1 62 ? -7.629 -14.469 -19.109 1 97.62 62 GLY A CA 1
ATOM 502 C C . GLY A 1 62 ? -7.496 -13.789 -20.469 1 97.62 62 GLY A C 1
ATOM 503 O O . GLY A 1 62 ? -7.973 -14.305 -21.469 1 97.62 62 GLY A O 1
ATOM 504 N N . GLU A 1 63 ? -6.836 -12.711 -20.484 1 96.88 63 GLU A N 1
ATOM 505 C CA . GLU A 1 63 ? -6.652 -11.969 -21.734 1 96.88 63 GLU A CA 1
ATOM 506 C C . GLU A 1 63 ? -5.797 -12.758 -22.719 1 96.88 63 GLU A C 1
ATOM 508 O O . GLU A 1 63 ? -6.125 -12.828 -23.906 1 96.88 63 GLU A O 1
ATOM 513 N N . LEU A 1 64 ? -4.707 -13.312 -22.25 1 97.62 64 LEU A N 1
ATOM 514 C CA . LEU A 1 64 ? -3.807 -14.055 -23.125 1 97.62 64 LEU A CA 1
ATOM 515 C C . LEU A 1 64 ? -4.504 -15.273 -23.719 1 97.62 64 LEU A C 1
ATOM 517 O O . LEU A 1 64 ? -4.457 -15.492 -24.922 1 97.62 64 LEU A O 1
ATOM 521 N N . ILE A 1 65 ? -5.156 -16.062 -22.891 1 97.69 65 ILE A N 1
ATOM 522 C CA . ILE A 1 65 ? -5.785 -17.297 -23.375 1 97.69 65 ILE A CA 1
ATOM 523 C C . ILE A 1 65 ? -6.945 -16.953 -24.297 1 97.69 65 ILE A C 1
ATOM 525 O O . ILE A 1 65 ? -7.215 -17.672 -25.25 1 97.69 65 ILE A O 1
ATOM 529 N N . HIS A 1 66 ? -7.637 -15.891 -23.969 1 96.62 66 HIS A N 1
ATOM 530 C CA . HIS A 1 66 ? -8.711 -15.445 -24.859 1 96.62 66 HIS A CA 1
ATOM 531 C C . HIS A 1 66 ? -8.164 -15.07 -26.234 1 96.62 66 HIS A C 1
ATOM 533 O O . HIS A 1 66 ? -8.758 -15.422 -27.25 1 96.62 66 HIS A O 1
ATOM 539 N N . THR A 1 67 ? -7.105 -14.383 -26.234 1 96.5 67 THR A N 1
ATOM 540 C CA . THR A 1 67 ? -6.469 -13.984 -27.484 1 96.5 67 THR A CA 1
ATOM 541 C C . THR A 1 67 ? -6.035 -15.211 -28.281 1 96.5 67 THR A C 1
ATOM 543 O O . THR A 1 67 ? -6.254 -15.281 -29.5 1 96.5 67 THR A O 1
ATOM 546 N N . LEU A 1 68 ? -5.438 -16.172 -27.641 1 96.69 68 LEU A N 1
ATOM 547 C CA . LEU A 1 68 ? -5.023 -17.406 -28.312 1 96.69 68 LEU A CA 1
ATOM 548 C C . LEU A 1 68 ? -6.227 -18.156 -28.859 1 96.69 68 LEU A C 1
ATOM 550 O O . LEU A 1 68 ? -6.168 -18.688 -29.969 1 96.69 68 LEU A O 1
ATOM 554 N N . GLN A 1 69 ? -7.258 -18.188 -28.109 1 96.5 69 GLN A N 1
ATOM 555 C CA . GLN A 1 69 ? -8.484 -18.859 -28.531 1 96.5 69 GLN A CA 1
ATOM 556 C C . GLN A 1 69 ? -9.055 -18.203 -29.797 1 96.5 69 GLN A C 1
ATOM 558 O O . GLN A 1 69 ? -9.477 -18.906 -30.719 1 96.5 69 GLN A O 1
ATOM 563 N N . GLN A 1 70 ? -9.055 -16.938 -29.812 1 96 70 GLN A N 1
ATOM 564 C CA . GLN A 1 70 ? -9.617 -16.203 -30.938 1 96 70 GLN A CA 1
ATOM 565 C C . GLN A 1 70 ? -8.727 -16.312 -32.188 1 96 70 GLN A C 1
ATOM 567 O O . GLN A 1 70 ? -9.219 -16.516 -33.281 1 96 70 GLN A O 1
ATOM 572 N N . ASN A 1 71 ? -7.484 -16.234 -31.984 1 94.44 71 ASN A N 1
ATOM 573 C CA . ASN A 1 71 ? -6.535 -16.203 -33.094 1 94.44 71 ASN A CA 1
ATOM 574 C C . ASN A 1 71 ? -6.289 -17.609 -33.656 1 94.44 71 ASN A C 1
ATOM 576 O O . ASN A 1 71 ? -5.957 -17.766 -34.844 1 94.44 71 ASN A O 1
ATOM 580 N N . GLN A 1 72 ? -6.414 -18.641 -32.812 1 96.06 72 GLN A N 1
ATOM 581 C CA . GLN A 1 72 ? -6.172 -20.016 -33.219 1 96.06 72 GLN A CA 1
ATOM 582 C C . GLN A 1 72 ? -7.289 -20.938 -32.719 1 96.06 72 GLN A C 1
ATOM 584 O O . GLN A 1 72 ? -7.062 -21.781 -31.844 1 96.06 72 GLN A O 1
ATOM 589 N N . PRO A 1 73 ? -8.398 -20.875 -33.375 1 95 73 PRO A N 1
ATOM 590 C CA . PRO A 1 73 ? -9.539 -21.688 -32.969 1 95 73 PRO A CA 1
ATOM 591 C C . PRO A 1 73 ? -9.25 -23.188 -33.031 1 95 73 PRO A C 1
ATOM 593 O O . PRO A 1 73 ? -9.859 -23.969 -32.312 1 95 73 PRO A O 1
ATOM 596 N N . GLU A 1 74 ? -8.312 -23.547 -33.812 1 93.81 74 GLU A N 1
ATOM 597 C CA . GLU A 1 74 ? -7.977 -24.953 -34 1 93.81 74 GLU A CA 1
ATOM 598 C C . GLU A 1 74 ? -7.344 -25.562 -32.75 1 93.81 74 GLU A C 1
ATOM 600 O O . GLU A 1 74 ? -7.258 -26.781 -32.625 1 93.81 74 GLU A O 1
ATOM 605 N N . LEU A 1 75 ? -6.953 -24.734 -31.781 1 94.31 75 LEU A N 1
ATOM 606 C CA . LEU A 1 75 ? -6.332 -25.219 -30.562 1 94.31 75 LEU A CA 1
ATOM 607 C C . LEU A 1 75 ? -7.363 -25.891 -29.656 1 94.31 75 LEU A C 1
ATOM 609 O O . LEU A 1 75 ? -7 -26.594 -28.719 1 94.31 75 LEU A O 1
ATOM 613 N N . GLY A 1 76 ? -8.625 -25.578 -29.859 1 94.56 76 GLY A N 1
ATOM 614 C CA . GLY A 1 76 ? -9.68 -26.188 -29.062 1 94.56 76 GLY A CA 1
ATOM 615 C C . GLY A 1 76 ? -9.672 -25.734 -27.625 1 94.56 76 GLY A C 1
ATOM 616 O O . GLY A 1 76 ? -9.898 -26.547 -26.719 1 94.56 76 GLY A O 1
ATOM 617 N N . ILE A 1 77 ? -9.328 -24.531 -27.375 1 95.75 77 ILE A N 1
ATOM 618 C CA . ILE A 1 77 ? -9.375 -23.969 -26.016 1 95.75 77 ILE A CA 1
ATOM 619 C C . ILE A 1 77 ? -10.82 -23.844 -25.562 1 95.75 77 ILE A C 1
ATOM 621 O O . ILE A 1 77 ? -11.625 -23.156 -26.203 1 95.75 77 ILE A O 1
ATOM 625 N N . THR A 1 78 ? -11.195 -24.484 -24.484 1 95.31 78 THR A N 1
ATOM 626 C CA . THR A 1 78 ? -12.562 -24.469 -23.984 1 95.31 78 THR A CA 1
ATOM 627 C C . THR A 1 78 ? -12.711 -23.438 -22.859 1 95.31 78 THR A C 1
ATOM 629 O O . THR A 1 78 ? -11.719 -22.891 -22.375 1 95.31 78 THR A O 1
ATOM 632 N N . ASP A 1 79 ? -13.953 -23.156 -22.516 1 94.75 79 ASP A N 1
ATOM 633 C CA . ASP A 1 79 ? -14.211 -22.266 -21.391 1 94.75 79 ASP A CA 1
ATOM 634 C C . ASP A 1 79 ? -13.664 -22.844 -20.094 1 94.75 79 ASP A C 1
ATOM 636 O O . ASP A 1 79 ? -13.242 -22.109 -19.203 1 94.75 79 ASP A O 1
ATOM 640 N N . ARG A 1 80 ? -13.68 -24.109 -20.109 1 95.12 80 ARG A N 1
ATOM 641 C CA . ARG A 1 80 ? -13.094 -24.812 -18.969 1 95.12 80 ARG A CA 1
ATOM 642 C C . ARG A 1 80 ? -11.594 -24.531 -18.875 1 95.12 80 ARG A C 1
ATOM 644 O O . ARG A 1 80 ? -11.078 -24.266 -17.781 1 95.12 80 ARG A O 1
ATOM 651 N N . ASP A 1 81 ? -10.883 -24.562 -19.969 1 95.94 81 ASP A N 1
ATOM 652 C CA . ASP A 1 81 ? -9.461 -24.234 -20.016 1 95.94 81 ASP A CA 1
ATOM 653 C C . ASP A 1 81 ? -9.211 -22.812 -19.531 1 95.94 81 ASP A C 1
ATOM 655 O O . ASP A 1 81 ? -8.305 -22.578 -18.719 1 95.94 81 ASP A O 1
ATOM 659 N N . LYS A 1 82 ? -10.039 -21.938 -20.031 1 97.44 82 LYS A N 1
ATOM 660 C CA . LYS A 1 82 ? -9.906 -20.531 -19.688 1 97.44 82 LYS A CA 1
ATOM 661 C C . LYS A 1 82 ? -10.07 -20.312 -18.188 1 97.44 82 LYS A C 1
ATOM 663 O O . LYS A 1 82 ? -9.281 -19.594 -17.562 1 97.44 82 LYS A O 1
ATOM 668 N N . LEU A 1 83 ? -11.062 -20.906 -17.641 1 97.88 83 LEU A N 1
ATOM 669 C CA . LEU A 1 83 ? -11.344 -20.75 -16.219 1 97.88 83 LEU A CA 1
ATOM 670 C C . LEU A 1 83 ? -10.219 -21.344 -15.375 1 97.88 83 LEU A C 1
ATOM 672 O O . LEU A 1 83 ? -9.82 -20.734 -14.367 1 97.88 83 LEU A O 1
ATOM 676 N N . CYS A 1 84 ? -9.695 -22.453 -15.805 1 98 84 CYS A N 1
ATOM 677 C CA . CYS A 1 84 ? -8.594 -23.078 -15.078 1 98 84 CYS A CA 1
ATOM 678 C C . CYS A 1 84 ? -7.367 -22.172 -15.055 1 98 84 CYS A C 1
ATOM 680 O O . CYS A 1 84 ? -6.742 -22 -14.008 1 98 84 CYS A O 1
ATOM 682 N N . VAL A 1 85 ? -7.047 -21.594 -16.203 1 98.12 85 VAL A N 1
ATOM 683 C CA . VAL A 1 85 ? -5.871 -20.75 -16.297 1 98.12 85 VAL A CA 1
ATOM 684 C C . VAL A 1 85 ? -6.062 -19.5 -15.445 1 98.12 85 VAL A C 1
ATOM 686 O O . VAL A 1 85 ? -5.121 -19.031 -14.789 1 98.12 85 VAL A O 1
ATOM 689 N N . GLN A 1 86 ? -7.246 -18.969 -15.414 1 98.62 86 GLN A N 1
ATOM 690 C CA . GLN A 1 86 ? -7.535 -17.781 -14.625 1 98.62 86 GLN A CA 1
ATOM 691 C C . GLN A 1 86 ? -7.461 -18.078 -13.125 1 98.62 86 GLN A C 1
ATOM 693 O O . GLN A 1 86 ? -6.949 -17.266 -12.352 1 98.62 86 GLN A O 1
ATOM 698 N N . ILE A 1 87 ? -7.957 -19.234 -12.727 1 98.81 87 ILE A N 1
ATOM 699 C CA . ILE A 1 87 ? -7.887 -19.625 -11.32 1 98.81 87 ILE A CA 1
ATOM 700 C C . ILE A 1 87 ? -6.426 -19.812 -10.914 1 98.81 87 ILE A C 1
ATOM 702 O O . ILE A 1 87 ? -6.02 -19.375 -9.828 1 98.81 87 ILE A O 1
ATOM 706 N N . ALA A 1 88 ? -5.66 -20.438 -11.805 1 98.69 88 ALA A N 1
ATOM 707 C CA . ALA A 1 88 ? -4.238 -20.609 -11.523 1 98.69 88 ALA A CA 1
ATOM 708 C C . ALA A 1 88 ? -3.545 -19.266 -11.328 1 98.69 88 ALA A C 1
ATOM 710 O O . ALA A 1 88 ? -2.734 -19.094 -10.414 1 98.69 88 ALA A O 1
ATOM 711 N N . GLY A 1 89 ? -3.855 -18.344 -12.195 1 98.69 89 GLY A N 1
ATOM 712 C CA . GLY A 1 89 ? -3.297 -17.016 -12.07 1 98.69 89 GLY A CA 1
ATOM 713 C C . GLY A 1 89 ? -3.695 -16.312 -10.781 1 98.69 89 GLY A C 1
ATOM 714 O O . GLY A 1 89 ? -2.857 -15.703 -10.109 1 98.69 89 GLY A O 1
ATOM 715 N N . LEU A 1 90 ? -4.938 -16.438 -10.352 1 98.75 90 LEU A N 1
ATOM 716 C CA . LEU A 1 90 ? -5.469 -15.805 -9.148 1 98.75 90 LEU A CA 1
ATOM 717 C C . LEU A 1 90 ? -4.82 -16.391 -7.895 1 98.75 90 LEU A C 1
ATOM 719 O O . LEU A 1 90 ? -4.547 -15.656 -6.938 1 98.75 90 LEU A O 1
ATOM 723 N N . CYS A 1 91 ? -4.516 -17.688 -7.93 1 98.69 91 CYS A N 1
ATOM 724 C CA . CYS A 1 91 ? -4.211 -18.391 -6.691 1 98.69 91 CYS A CA 1
ATOM 725 C C . CYS A 1 91 ? -2.729 -18.75 -6.613 1 98.69 91 CYS A C 1
ATOM 727 O O . CYS A 1 91 ? -2.281 -19.359 -5.637 1 98.69 91 CYS A O 1
ATOM 729 N N . HIS A 1 92 ? -1.937 -18.375 -7.613 1 98.38 92 HIS A N 1
ATOM 730 C CA . HIS A 1 92 ? -0.551 -18.828 -7.699 1 98.38 92 HIS A CA 1
ATOM 731 C C . HIS A 1 92 ? 0.262 -18.344 -6.508 1 98.38 92 HIS A C 1
ATOM 733 O O . HIS A 1 92 ? 1.246 -18.969 -6.117 1 98.38 92 HIS A O 1
ATOM 739 N N . ASP A 1 93 ? -0.191 -17.25 -5.875 1 97.81 93 ASP A N 1
ATOM 740 C CA . ASP A 1 93 ? 0.584 -16.609 -4.812 1 97.81 93 ASP A CA 1
ATOM 741 C C . ASP A 1 93 ? -0.059 -16.844 -3.447 1 97.81 93 ASP A C 1
ATOM 743 O O . ASP A 1 93 ? 0.333 -16.219 -2.457 1 97.81 93 ASP A O 1
ATOM 747 N N . LEU A 1 94 ? -1.02 -17.719 -3.287 1 98.25 94 LEU A N 1
ATOM 748 C CA . LEU A 1 94 ? -1.758 -17.953 -2.051 1 98.25 94 LEU A CA 1
ATOM 749 C C . LEU A 1 94 ? -0.821 -18.406 -0.933 1 98.25 94 LEU A C 1
ATOM 751 O O . LEU A 1 94 ? -1.098 -18.172 0.245 1 98.25 94 LEU A O 1
ATOM 755 N N . GLY A 1 95 ? 0.254 -18.969 -1.325 1 97.75 95 GLY A N 1
ATOM 756 C CA . GLY A 1 95 ? 1.094 -19.641 -0.347 1 97.75 95 GLY A CA 1
ATOM 757 C C . GLY A 1 95 ? 2.199 -18.75 0.199 1 97.75 95 GLY A C 1
ATOM 758 O O . GLY A 1 95 ? 2.977 -19.188 1.055 1 97.75 95 GLY A O 1
ATOM 759 N N . HIS A 1 96 ? 2.299 -17.5 -0.227 1 97.69 96 HIS A N 1
ATOM 760 C CA . HIS A 1 96 ? 3.324 -16.609 0.302 1 97.69 96 HIS A CA 1
ATOM 761 C C . HIS A 1 96 ? 3.088 -16.312 1.778 1 97.69 96 HIS A C 1
ATOM 763 O O . HIS A 1 96 ? 1.943 -16.156 2.209 1 97.69 96 HIS A O 1
ATOM 769 N N . GLY A 1 97 ? 4.141 -16.297 2.543 1 97.25 97 GLY A N 1
ATOM 770 C CA . GLY A 1 97 ? 4.074 -15.922 3.945 1 97.25 97 GLY A CA 1
ATOM 771 C C . GLY A 1 97 ? 4.426 -14.469 4.188 1 97.25 97 GLY A C 1
ATOM 772 O O . GLY A 1 97 ? 4.5 -13.68 3.246 1 97.25 97 GLY A O 1
ATOM 773 N N . PRO A 1 98 ? 4.605 -14.117 5.496 1 97.69 98 PRO A N 1
ATOM 774 C CA . PRO A 1 98 ? 4.934 -12.734 5.836 1 97.69 98 PRO A CA 1
ATOM 775 C C . PRO A 1 98 ? 6.152 -12.211 5.074 1 97.69 98 PRO A C 1
ATOM 777 O O . PRO A 1 98 ? 7.191 -12.875 5.039 1 97.69 98 PRO A O 1
ATOM 780 N N . PHE A 1 99 ? 6.027 -11.078 4.398 1 96.81 99 PHE A N 1
ATOM 781 C CA . PHE A 1 99 ? 7.078 -10.398 3.648 1 96.81 99 PHE A CA 1
ATOM 782 C C . PHE A 1 99 ? 7.52 -11.242 2.459 1 96.81 99 PHE A C 1
ATOM 784 O O . PHE A 1 99 ? 8.695 -11.234 2.09 1 96.81 99 PHE A O 1
ATOM 791 N N . SER A 1 100 ? 6.621 -12.07 1.975 1 95.5 100 SER A N 1
ATOM 792 C CA . SER A 1 100 ? 6.738 -12.75 0.691 1 95.5 100 SER A CA 1
ATOM 793 C C . SER A 1 100 ? 7.977 -13.641 0.649 1 95.5 100 SER A C 1
ATOM 795 O O . SER A 1 100 ? 8.133 -14.539 1.48 1 95.5 100 SER A O 1
ATOM 797 N N . HIS A 1 101 ? 8.969 -13.32 -0.24 1 90.5 101 HIS A N 1
ATOM 798 C CA . HIS A 1 101 ? 10.102 -14.211 -0.494 1 90.5 101 HIS A CA 1
ATOM 799 C C . HIS A 1 101 ? 11.062 -14.234 0.688 1 90.5 101 HIS A C 1
ATOM 801 O O . HIS A 1 101 ? 11.805 -15.203 0.871 1 90.5 101 HIS A O 1
ATOM 807 N N . LEU A 1 102 ? 10.992 -13.211 1.478 1 92.31 102 LEU A N 1
ATOM 808 C CA . LEU A 1 102 ? 11.781 -13.234 2.709 1 92.31 102 LEU A CA 1
ATOM 809 C C . LEU A 1 102 ? 11.406 -14.438 3.566 1 92.31 102 LEU A C 1
ATOM 811 O O . LEU A 1 102 ? 12.281 -15.078 4.16 1 92.31 102 LEU A O 1
ATOM 815 N N . PHE A 1 103 ? 10.172 -14.766 3.604 1 94.62 103 PHE A N 1
ATOM 816 C CA . PHE A 1 103 ? 9.664 -15.836 4.453 1 94.62 103 PHE A CA 1
ATOM 817 C C . PHE A 1 103 ? 10.172 -17.188 3.977 1 94.62 103 PHE A C 1
ATOM 819 O O . PHE A 1 103 ? 10.672 -17.984 4.777 1 94.62 103 PHE A O 1
ATOM 826 N N . ASP A 1 104 ? 10.086 -17.516 2.672 1 89.19 104 ASP A N 1
ATOM 827 C CA . ASP A 1 104 ? 10.445 -18.828 2.154 1 89.19 104 ASP A CA 1
ATOM 828 C C . ASP A 1 104 ? 11.953 -18.953 1.985 1 89.19 104 ASP A C 1
ATOM 830 O O . ASP A 1 104 ? 12.562 -19.906 2.486 1 89.19 104 ASP A O 1
ATOM 834 N N . GLN A 1 105 ? 12.578 -17.906 1.471 1 87 105 GLN A N 1
ATOM 835 C CA . GLN A 1 105 ? 13.961 -18.047 1.039 1 87 105 GLN A CA 1
ATOM 836 C C . GLN A 1 105 ? 14.93 -17.766 2.193 1 87 105 GLN A C 1
ATOM 838 O O . GLN A 1 105 ? 16.047 -18.297 2.213 1 87 105 GLN A O 1
ATOM 843 N N . LYS A 1 106 ? 14.492 -17 3.129 1 89.38 106 LYS A N 1
ATOM 844 C CA . LYS A 1 106 ? 15.422 -16.625 4.191 1 89.38 106 LYS A CA 1
ATOM 845 C C . LYS A 1 106 ? 14.977 -17.203 5.535 1 89.38 106 LYS A C 1
ATOM 847 O O . LYS A 1 106 ? 15.695 -17.984 6.152 1 89.38 106 LYS A O 1
ATOM 852 N N . PHE A 1 107 ? 13.805 -16.969 5.969 1 95.75 107 PHE A N 1
ATOM 853 C CA . PHE A 1 107 ? 13.359 -17.344 7.305 1 95.75 107 PHE A CA 1
ATOM 854 C C . PHE A 1 107 ? 13.18 -18.859 7.406 1 95.75 107 PHE A C 1
ATOM 856 O O . PHE A 1 107 ? 13.828 -19.516 8.227 1 95.75 107 PHE A O 1
ATOM 863 N N . ILE A 1 108 ? 12.32 -19.422 6.523 1 95.44 108 ILE A N 1
ATOM 864 C CA . ILE A 1 108 ? 12.008 -20.844 6.621 1 95.44 108 ILE A CA 1
ATOM 865 C C . ILE A 1 108 ? 13.273 -21.672 6.367 1 95.44 108 ILE A C 1
ATOM 867 O O . ILE A 1 108 ? 13.5 -22.688 7.031 1 95.44 108 ILE A O 1
ATOM 871 N N . SER A 1 109 ? 14.047 -21.219 5.383 1 90.62 109 SER A N 1
ATOM 872 C CA . SER A 1 109 ? 15.273 -21.938 5.062 1 90.62 109 SER A CA 1
ATOM 873 C C . SER A 1 109 ? 16.188 -22.031 6.277 1 90.62 109 SER A C 1
ATOM 875 O O . SER A 1 109 ? 16.906 -23.031 6.445 1 90.62 109 SER A O 1
ATOM 877 N N . LYS A 1 110 ? 16.188 -21.047 7.145 1 89.75 110 LYS A N 1
ATOM 878 C CA . LYS A 1 110 ? 17.031 -21.031 8.328 1 89.75 110 LYS A CA 1
ATOM 879 C C . LYS A 1 110 ? 16.328 -21.672 9.523 1 89.75 110 LYS A C 1
ATOM 881 O O . LYS A 1 110 ? 16.969 -22.375 10.32 1 89.75 110 LYS A O 1
ATOM 886 N N . ALA A 1 111 ? 15.031 -21.438 9.617 1 94.75 111 ALA A N 1
ATOM 887 C CA . ALA A 1 111 ? 14.273 -21.922 10.766 1 94.75 111 ALA A CA 1
ATOM 888 C C . ALA A 1 111 ? 14.023 -23.438 10.656 1 94.75 111 ALA A C 1
ATOM 890 O O . ALA A 1 111 ? 13.945 -24.125 11.672 1 94.75 111 ALA A O 1
ATOM 891 N N . ARG A 1 112 ? 13.828 -23.844 9.422 1 95 112 ARG A N 1
ATOM 892 C CA . ARG A 1 112 ? 13.594 -25.266 9.125 1 95 112 ARG A CA 1
ATOM 893 C C . ARG A 1 112 ? 14.531 -25.75 8.023 1 95 112 ARG A C 1
ATOM 895 O O . ARG A 1 112 ? 14.086 -26.078 6.918 1 95 112 ARG A O 1
ATOM 902 N N . PRO A 1 113 ? 15.773 -25.953 8.328 1 89.5 113 PRO A N 1
ATOM 903 C CA . PRO A 1 113 ? 16.766 -26.281 7.297 1 89.5 113 PRO A CA 1
ATOM 904 C C . PRO A 1 113 ? 16.578 -27.672 6.707 1 89.5 113 PRO A C 1
ATOM 906 O O . PRO A 1 113 ? 17.078 -27.953 5.617 1 89.5 113 PRO A O 1
ATOM 909 N N . ASP A 1 114 ? 15.797 -28.438 7.301 1 91.31 114 ASP A N 1
ATOM 910 C CA . ASP A 1 114 ? 15.648 -29.828 6.883 1 91.31 114 ASP A CA 1
ATOM 911 C C . ASP A 1 114 ? 14.578 -29.969 5.801 1 91.31 114 ASP A C 1
ATOM 913 O O . ASP A 1 114 ? 14.422 -31.031 5.211 1 91.31 114 ASP A O 1
ATOM 917 N N . ILE A 1 115 ? 13.906 -28.922 5.559 1 89.88 115 ILE A N 1
ATOM 918 C CA . ILE A 1 115 ? 12.859 -29.016 4.547 1 89.88 115 ILE A CA 1
ATOM 919 C C . ILE A 1 115 ? 13.141 -28.031 3.414 1 89.88 115 ILE A C 1
ATOM 921 O O . ILE A 1 115 ? 13.703 -26.953 3.643 1 89.88 115 ILE A O 1
ATOM 925 N N . LYS A 1 116 ? 12.836 -28.5 2.207 1 85.62 116 LYS A N 1
ATOM 926 C CA . LYS A 1 116 ? 12.844 -27.594 1.06 1 85.62 116 LYS A CA 1
ATOM 927 C C . LYS A 1 116 ? 11.445 -27.062 0.767 1 85.62 116 LYS A C 1
ATOM 929 O O . LYS A 1 116 ? 10.648 -27.734 0.103 1 85.62 116 LYS A O 1
ATOM 934 N N . TRP A 1 117 ? 11.195 -25.984 1.245 1 87.44 117 TRP A N 1
ATOM 935 C CA . TRP A 1 117 ? 9.852 -25.406 1.159 1 87.44 117 TRP A CA 1
ATOM 936 C C . TRP A 1 117 ? 9.828 -24.219 0.203 1 87.44 117 TRP A C 1
ATOM 938 O O . TRP A 1 117 ? 10.742 -23.391 0.205 1 87.44 117 TRP A O 1
ATOM 948 N N . LYS A 1 118 ? 8.844 -24.203 -0.667 1 87.31 118 LYS A N 1
ATOM 949 C CA . LYS A 1 118 ? 8.57 -23.078 -1.564 1 87.31 118 LYS A CA 1
ATOM 950 C C . LYS A 1 118 ? 7.117 -22.625 -1.466 1 87.31 118 LYS A C 1
ATOM 952 O O . LYS A 1 118 ? 6.23 -23.438 -1.194 1 87.31 118 LYS A O 1
ATOM 957 N N . HIS A 1 119 ? 6.855 -21.344 -1.683 1 89.38 119 HIS A N 1
ATOM 958 C CA . HIS A 1 119 ? 5.508 -20.797 -1.541 1 89.38 119 HIS A CA 1
ATOM 959 C C . HIS A 1 119 ? 4.543 -21.453 -2.518 1 89.38 119 HIS A C 1
ATOM 961 O O . HIS A 1 119 ? 3.342 -21.547 -2.25 1 89.38 119 HIS A O 1
ATOM 967 N N . GLU A 1 120 ? 5.059 -21.969 -3.686 1 89.5 120 GLU A N 1
ATOM 968 C CA . GLU A 1 120 ? 4.18 -22.594 -4.668 1 89.5 120 GLU A CA 1
ATOM 969 C C . GLU A 1 120 ? 3.48 -23.812 -4.086 1 89.5 120 GLU A C 1
ATOM 971 O O . GLU A 1 120 ? 2.303 -24.047 -4.359 1 89.5 120 GLU A O 1
ATOM 976 N N . GLU A 1 121 ? 4.215 -24.547 -3.33 1 91.25 121 GLU A N 1
ATOM 977 C CA . GLU A 1 121 ? 3.623 -25.719 -2.703 1 91.25 121 GLU A CA 1
ATOM 978 C C . GLU A 1 121 ? 2.521 -25.328 -1.721 1 91.25 121 GLU A C 1
ATOM 980 O O . GLU A 1 121 ? 1.483 -25.984 -1.648 1 91.25 121 GLU A O 1
ATOM 985 N N . ASN A 1 122 ? 2.775 -24.328 -0.971 1 94.88 122 ASN A N 1
ATOM 986 C CA . ASN A 1 122 ? 1.75 -23.891 -0.03 1 94.88 122 ASN A CA 1
ATOM 987 C C . ASN A 1 122 ? 0.62 -23.156 -0.739 1 94.88 122 ASN A C 1
ATOM 989 O O . ASN A 1 122 ? -0.469 -23 -0.184 1 94.88 122 ASN A O 1
ATOM 993 N N . SER A 1 123 ? 0.916 -22.609 -1.916 1 97.69 123 SER A N 1
ATOM 994 C CA . SER A 1 123 ? -0.194 -22.062 -2.689 1 97.69 123 SER A CA 1
ATOM 995 C C . SER A 1 123 ? -1.198 -23.156 -3.059 1 97.69 123 SER A C 1
ATOM 997 O O . SER A 1 123 ? -2.41 -22.938 -2.965 1 97.69 123 SER A O 1
ATOM 999 N N . VAL A 1 124 ? -0.674 -24.312 -3.43 1 97.38 124 VAL A N 1
ATOM 1000 C CA . VAL A 1 124 ? -1.531 -25.438 -3.799 1 97.38 124 VAL A CA 1
ATOM 1001 C C . VAL A 1 124 ? -2.279 -25.938 -2.568 1 97.38 124 VAL A C 1
ATOM 1003 O O . VAL A 1 124 ? -3.488 -26.172 -2.625 1 97.38 124 VAL A O 1
ATOM 1006 N N . LYS A 1 125 ? -1.579 -26.078 -1.465 1 97.69 125 LYS A N 1
ATOM 1007 C CA . LYS A 1 125 ? -2.217 -26.531 -0.23 1 97.69 125 LYS A CA 1
ATOM 1008 C C . LYS A 1 125 ? -3.285 -25.531 0.228 1 97.69 125 LYS A C 1
ATOM 1010 O O . LYS A 1 125 ? -4.359 -25.938 0.674 1 97.69 125 LYS A O 1
ATOM 1015 N N . MET A 1 126 ? -2.967 -24.266 0.167 1 98.5 126 MET A N 1
ATOM 1016 C CA . MET A 1 126 ? -3.908 -23.234 0.574 1 98.5 126 MET A CA 1
ATOM 1017 C C . MET A 1 126 ? -5.129 -23.219 -0.341 1 98.5 126 MET A C 1
ATOM 1019 O O . MET A 1 126 ? -6.242 -22.938 0.108 1 98.5 126 MET A O 1
ATOM 1023 N N . LEU A 1 127 ? -4.879 -23.453 -1.655 1 98.62 127 LEU A N 1
ATOM 1024 C CA . LEU A 1 127 ? -5.996 -23.547 -2.588 1 98.62 127 LEU A CA 1
ATOM 1025 C C . LEU A 1 127 ? -6.945 -24.672 -2.184 1 98.62 127 LEU A C 1
ATOM 1027 O O . LEU A 1 127 ? -8.164 -24.469 -2.137 1 98.62 127 LEU A O 1
ATOM 1031 N N . ASP A 1 128 ? -6.383 -25.812 -1.877 1 98.25 128 ASP A N 1
ATOM 1032 C CA . ASP A 1 128 ? -7.191 -26.938 -1.424 1 98.25 128 ASP A CA 1
ATOM 1033 C C . ASP A 1 128 ? -7.988 -26.578 -0.17 1 98.25 128 ASP A C 1
ATOM 1035 O O . ASP A 1 128 ? -9.18 -26.859 -0.078 1 98.25 128 ASP A O 1
ATOM 1039 N N . TYR A 1 129 ? -7.316 -25.984 0.736 1 98.44 129 TYR A N 1
ATOM 1040 C CA . TYR A 1 129 ? -7.949 -25.594 1.992 1 98.44 129 TYR A CA 1
ATOM 1041 C C . TYR A 1 129 ? -9.055 -24.578 1.755 1 98.44 129 TYR A C 1
ATOM 1043 O O . TYR A 1 129 ? -10.141 -24.672 2.328 1 98.44 129 TYR A O 1
ATOM 1051 N N . MET A 1 130 ? -8.773 -23.594 0.943 1 98.5 130 MET A N 1
ATOM 1052 C CA . MET A 1 130 ? -9.734 -22.531 0.625 1 98.5 130 MET A CA 1
ATOM 1053 C C . MET A 1 130 ? -11.008 -23.125 0.019 1 98.5 130 MET A C 1
ATOM 1055 O O . MET A 1 130 ? -12.109 -22.75 0.407 1 98.5 130 MET A O 1
ATOM 1059 N N . VAL A 1 131 ? -10.852 -24.031 -0.935 1 98.5 131 VAL A N 1
ATOM 1060 C CA . VAL A 1 131 ? -11.984 -24.641 -1.625 1 98.5 131 VAL A CA 1
ATOM 1061 C C . VAL A 1 131 ? -12.812 -25.453 -0.637 1 98.5 131 VAL A C 1
ATOM 1063 O O . VAL A 1 131 ? -14.039 -25.375 -0.63 1 98.5 131 VAL A O 1
ATOM 1066 N N . LYS A 1 132 ? -12.133 -26.188 0.176 1 97.88 132 LYS A N 1
ATOM 1067 C CA . LYS A 1 132 ? -12.812 -27.047 1.149 1 97.88 132 LYS A CA 1
ATOM 1068 C C . LYS A 1 132 ? -13.508 -26.203 2.217 1 97.88 132 LYS A C 1
ATOM 1070 O O . LYS A 1 132 ? -14.703 -26.391 2.475 1 97.88 132 LYS A O 1
ATOM 1075 N N . GLU A 1 133 ? -12.758 -25.297 2.859 1 97.5 133 GLU A N 1
ATOM 1076 C CA . GLU A 1 133 ? -13.242 -24.5 3.977 1 97.5 133 GLU A CA 1
ATOM 1077 C C . GLU A 1 133 ? -14.445 -23.656 3.566 1 97.5 133 GLU A C 1
ATOM 1079 O O . GLU A 1 133 ? -15.344 -23.406 4.371 1 97.5 133 GLU A O 1
ATOM 1084 N N . ASN A 1 134 ? -14.5 -23.234 2.338 1 97.88 134 ASN A N 1
ATOM 1085 C CA . ASN A 1 134 ? -15.555 -22.344 1.887 1 97.88 134 ASN A CA 1
ATOM 1086 C C . ASN A 1 134 ? -16.578 -23.078 1.025 1 97.88 134 ASN A C 1
ATOM 1088 O O . ASN A 1 134 ? -17.438 -22.453 0.404 1 97.88 134 ASN A O 1
ATOM 1092 N N . GLN A 1 135 ? -16.453 -24.391 0.88 1 97.5 135 GLN A N 1
ATOM 1093 C CA . GLN A 1 135 ? -17.391 -25.234 0.146 1 97.5 135 GLN A CA 1
ATOM 1094 C C . GLN A 1 135 ? -17.578 -24.734 -1.285 1 97.5 135 GLN A C 1
ATOM 1096 O O . GLN A 1 135 ? -18.703 -24.547 -1.745 1 97.5 135 GLN A O 1
ATOM 1101 N N . LEU A 1 136 ? -16.484 -24.578 -1.993 1 98.12 136 LEU A N 1
ATOM 1102 C CA . LEU A 1 136 ? -16.516 -23.984 -3.326 1 98.12 136 LEU A CA 1
ATOM 1103 C C . LEU A 1 136 ? -16.672 -25.047 -4.395 1 98.12 136 LEU A C 1
ATOM 1105 O O . LEU A 1 136 ? -16.969 -24.75 -5.555 1 98.12 136 LEU A O 1
ATOM 1109 N N . GLU A 1 137 ? -16.547 -26.328 -4.102 1 97.75 137 GLU A N 1
ATOM 1110 C CA . GLU A 1 137 ? -16.562 -27.406 -5.082 1 97.75 137 GLU A CA 1
ATOM 1111 C C . GLU A 1 137 ? -17.859 -27.406 -5.883 1 97.75 137 GLU A C 1
ATOM 1113 O O . GLU A 1 137 ? -17.844 -27.453 -7.117 1 97.75 137 GLU A O 1
ATOM 1118 N N . PRO A 1 138 ? -19.016 -27.344 -5.191 1 97.88 138 PRO A N 1
ATOM 1119 C CA . PRO A 1 138 ? -20.266 -27.328 -5.969 1 97.88 138 PRO A CA 1
ATOM 1120 C C . PRO A 1 138 ? -20.359 -26.141 -6.914 1 97.88 138 PRO A C 1
ATOM 1122 O O . PRO A 1 138 ? -20.875 -26.266 -8.031 1 97.88 138 PRO A O 1
ATOM 1125 N N . VAL A 1 139 ? -19.859 -25.062 -6.473 1 97.31 139 VAL A N 1
ATOM 1126 C CA . VAL A 1 139 ? -19.906 -23.844 -7.289 1 97.31 139 VAL A CA 1
ATOM 1127 C C . VAL A 1 139 ? -18.984 -24 -8.5 1 97.31 139 VAL A C 1
ATOM 1129 O O . VAL A 1 139 ? -19.328 -23.594 -9.609 1 97.31 139 VAL A O 1
ATOM 1132 N N . MET A 1 140 ? -17.828 -24.562 -8.281 1 97.94 140 MET A N 1
ATOM 1133 C CA . MET A 1 140 ? -16.875 -24.828 -9.367 1 97.94 140 MET A CA 1
ATOM 1134 C C . MET A 1 140 ? -17.5 -25.734 -10.422 1 97.94 140 MET A C 1
ATOM 1136 O O . MET A 1 140 ? -17.375 -25.484 -11.617 1 97.94 140 MET A O 1
ATOM 1140 N N . GLU A 1 141 ? -18.219 -26.719 -9.992 1 97.94 141 GLU A N 1
ATOM 1141 C CA . GLU A 1 141 ? -18.891 -27.641 -10.906 1 97.94 141 GLU A CA 1
ATOM 1142 C C . GLU A 1 141 ? -20.047 -26.969 -11.641 1 97.94 141 GLU A C 1
ATOM 1144 O O . GLU A 1 141 ? -20.281 -27.234 -12.82 1 97.94 141 GLU A O 1
ATOM 1149 N N . GLU A 1 142 ? -20.719 -26.141 -10.906 1 97.56 142 GLU A N 1
ATOM 1150 C CA . GLU A 1 142 ? -21.812 -25.391 -11.516 1 97.56 142 GLU A CA 1
ATOM 1151 C C . GLU A 1 142 ? -21.312 -24.531 -12.68 1 97.56 142 GLU A C 1
ATOM 1153 O O . GLU A 1 142 ? -22.031 -24.344 -13.664 1 97.56 142 GLU A O 1
ATOM 1158 N N . TYR A 1 143 ? -20.094 -24.141 -12.547 1 96.62 143 TYR A N 1
ATOM 1159 C CA . TYR A 1 143 ? -19.547 -23.266 -13.586 1 96.62 143 TYR A CA 1
ATOM 1160 C C . TYR A 1 143 ? -18.797 -24.078 -14.641 1 96.62 143 TYR A C 1
ATOM 1162 O O . TYR A 1 143 ? -18.078 -23.516 -15.477 1 96.62 143 TYR A O 1
ATOM 1170 N N . GLY A 1 144 ? -18.875 -25.438 -14.562 1 96.12 144 GLY A N 1
ATOM 1171 C CA . GLY A 1 144 ? -18.453 -26.25 -15.68 1 96.12 144 GLY A CA 1
ATOM 1172 C C . GLY A 1 144 ? -17.141 -26.969 -15.43 1 96.12 144 GLY A C 1
ATOM 1173 O O . GLY A 1 144 ? -16.656 -27.703 -16.297 1 96.12 144 GLY A O 1
ATOM 1174 N N . LEU A 1 145 ? -16.562 -26.828 -14.305 1 97.31 145 LEU A N 1
ATOM 1175 C CA . LEU A 1 145 ? -15.32 -27.547 -14 1 97.31 145 LEU A CA 1
ATOM 1176 C C . LEU A 1 145 ? -15.602 -29 -13.648 1 97.31 145 LEU A C 1
ATOM 1178 O O . LEU A 1 145 ? -16.672 -29.328 -13.133 1 97.31 145 LEU A O 1
ATOM 1182 N N . LYS A 1 146 ? -14.648 -29.812 -14.008 1 96.44 146 LYS A N 1
ATOM 1183 C CA . LYS A 1 146 ? -14.703 -31.219 -13.664 1 96.44 146 LYS A CA 1
ATOM 1184 C C . LYS A 1 146 ? -13.695 -31.562 -12.562 1 96.44 146 LYS A C 1
ATOM 1186 O O . LYS A 1 146 ? -12.484 -31.531 -12.797 1 96.44 146 LYS A O 1
ATOM 1191 N N . LEU A 1 147 ? -14.219 -31.953 -11.461 1 95 147 LEU A N 1
ATOM 1192 C CA . LEU A 1 147 ? -13.359 -32.25 -10.32 1 95 147 LEU A CA 1
ATOM 1193 C C . LEU A 1 147 ? -13.242 -33.75 -10.109 1 95 147 LEU A C 1
ATOM 1195 O O . LEU A 1 147 ? -14.211 -34.5 -10.32 1 95 147 LEU A O 1
ATOM 1199 N N . PRO A 1 148 ? -12.094 -34.219 -9.758 1 94.38 148 PRO A N 1
ATOM 1200 C CA . PRO A 1 148 ? -10.922 -33.5 -9.289 1 94.38 148 PRO A CA 1
ATOM 1201 C C . PRO A 1 148 ? -9.938 -33.156 -10.414 1 94.38 148 PRO A C 1
ATOM 1203 O O . PRO A 1 148 ? -8.914 -32.531 -10.18 1 94.38 148 PRO A O 1
ATOM 1206 N N . GLU A 1 149 ? -10.227 -33.594 -11.602 1 93.44 149 GLU A N 1
ATOM 1207 C CA . GLU A 1 149 ? -9.289 -33.469 -12.719 1 93.44 149 GLU A CA 1
ATOM 1208 C C . GLU A 1 149 ? -8.828 -32.031 -12.906 1 93.44 149 GLU A C 1
ATOM 1210 O O . GLU A 1 149 ? -7.625 -31.766 -13 1 93.44 149 GLU A O 1
ATOM 1215 N N . ASP A 1 150 ? -9.758 -31.109 -12.969 1 95.69 150 ASP A N 1
ATOM 1216 C CA . ASP A 1 150 ? -9.414 -29.703 -13.234 1 95.69 150 ASP A CA 1
ATOM 1217 C C . ASP A 1 150 ? -8.625 -29.109 -12.07 1 95.69 150 ASP A C 1
ATOM 1219 O O . ASP A 1 150 ? -7.766 -28.25 -12.266 1 95.69 150 ASP A O 1
ATOM 1223 N N . MET A 1 151 ? -8.922 -29.531 -10.867 1 96.69 151 MET A N 1
ATOM 1224 C CA . MET A 1 151 ? -8.156 -29.062 -9.719 1 96.69 151 MET A CA 1
ATOM 1225 C C . MET A 1 151 ? -6.68 -29.438 -9.852 1 96.69 151 MET A C 1
ATOM 1227 O O . MET A 1 151 ? -5.801 -28.625 -9.547 1 96.69 151 MET A O 1
ATOM 1231 N N . GLU A 1 152 ? -6.469 -30.594 -10.297 1 95.12 152 GLU A N 1
ATOM 1232 C CA . GLU A 1 152 ? -5.09 -31.031 -10.477 1 95.12 152 GLU A CA 1
ATOM 1233 C C . GLU A 1 152 ? -4.383 -30.219 -11.562 1 95.12 152 GLU A C 1
ATOM 1235 O O . GLU A 1 152 ? -3.207 -29.875 -11.422 1 95.12 152 GLU A O 1
ATOM 1240 N N . VAL A 1 153 ? -5.086 -29.953 -12.609 1 94.5 153 VAL A N 1
ATOM 1241 C CA . VAL A 1 153 ? -4.535 -29.141 -13.695 1 94.5 153 VAL A CA 1
ATOM 1242 C C . VAL A 1 153 ? -4.172 -27.75 -13.172 1 94.5 153 VAL A C 1
ATOM 1244 O O . VAL A 1 153 ? -3.096 -27.234 -13.477 1 94.5 153 VAL A O 1
ATOM 1247 N N . ILE A 1 154 ? -5.062 -27.172 -12.406 1 97.56 154 ILE A N 1
ATOM 1248 C CA . ILE A 1 154 ? -4.844 -25.844 -11.836 1 97.56 154 ILE A CA 1
ATOM 1249 C C . ILE A 1 154 ? -3.598 -25.859 -10.953 1 97.56 154 ILE A C 1
ATOM 1251 O O . ILE A 1 154 ? -2.748 -24.969 -11.055 1 97.56 154 ILE A O 1
ATOM 1255 N N . LYS A 1 155 ? -3.49 -26.875 -10.117 1 96.75 155 LYS A N 1
ATOM 1256 C CA . LYS A 1 155 ? -2.342 -27 -9.227 1 96.75 155 LYS A CA 1
ATOM 1257 C C . LYS A 1 155 ? -1.044 -27.141 -10.016 1 96.75 155 LYS A C 1
ATOM 1259 O O . LYS A 1 155 ? -0.013 -26.578 -9.633 1 96.75 155 LYS A O 1
ATOM 1264 N N . GLU A 1 156 ? -1.078 -27.828 -11.102 1 94.44 156 GLU A N 1
ATOM 1265 C CA . GLU A 1 156 ? 0.092 -27.969 -11.961 1 94.44 156 GLU A CA 1
ATOM 1266 C C . GLU A 1 156 ? 0.49 -26.641 -12.586 1 94.44 156 GLU A C 1
ATOM 1268 O O . GLU A 1 156 ? 1.679 -26.344 -12.719 1 94.44 156 GLU A O 1
ATOM 1273 N N . MET A 1 157 ? -0.509 -25.906 -13 1 95.88 157 MET A N 1
ATOM 1274 C CA . MET A 1 157 ? -0.244 -24.609 -13.602 1 95.88 157 MET A CA 1
ATOM 1275 C C . MET A 1 157 ? 0.404 -23.672 -12.586 1 95.88 157 MET A C 1
ATOM 1277 O O . MET A 1 157 ? 1.225 -22.828 -12.953 1 95.88 157 MET A O 1
ATOM 1281 N N . ILE A 1 158 ? 0.042 -23.812 -11.273 1 96.25 158 ILE A N 1
ATOM 1282 C CA . ILE A 1 158 ? 0.61 -22.984 -10.203 1 96.25 158 ILE A CA 1
ATOM 1283 C C . ILE A 1 158 ? 2.062 -23.391 -9.961 1 96.25 158 ILE A C 1
ATOM 1285 O O . ILE A 1 158 ? 2.941 -22.531 -9.852 1 96.25 158 ILE A O 1
ATOM 1289 N N . ARG A 1 159 ? 2.338 -24.656 -10 1 91.88 159 ARG A N 1
ATOM 1290 C CA . ARG A 1 159 ? 3.68 -25.172 -9.766 1 91.88 159 ARG A CA 1
ATOM 1291 C C . ARG A 1 159 ? 4.578 -24.938 -10.977 1 91.88 159 ARG A C 1
ATOM 1293 O O . ARG A 1 159 ? 5.785 -24.734 -10.828 1 91.88 159 ARG A O 1
ATOM 1300 N N . GLY A 1 160 ? 3.982 -24.891 -12.062 1 87.06 160 GLY A N 1
ATOM 1301 C CA . GLY A 1 160 ? 4.75 -24.922 -13.297 1 87.06 160 GLY A CA 1
ATOM 1302 C C . GLY A 1 160 ? 5.172 -26.328 -13.695 1 87.06 160 GLY A C 1
ATOM 1303 O O . GLY A 1 160 ? 5.348 -27.203 -12.836 1 87.06 160 GLY A O 1
ATOM 1304 N N . LYS A 1 161 ? 5.219 -26.594 -14.984 1 83.25 161 LYS A N 1
ATOM 1305 C CA . LYS A 1 161 ? 5.613 -27.891 -15.516 1 83.25 161 LYS A CA 1
ATOM 1306 C C . LYS A 1 161 ? 6.793 -27.766 -16.469 1 83.25 161 LYS A C 1
ATOM 1308 O O . LYS A 1 161 ? 6.758 -26.953 -17.406 1 83.25 161 LYS A O 1
ATOM 1313 N N . LYS A 1 162 ? 7.875 -28.422 -16.188 1 80.75 162 LYS A N 1
ATOM 1314 C CA . LYS A 1 162 ? 9.023 -28.438 -17.078 1 80.75 162 LYS A CA 1
ATOM 1315 C C . LYS A 1 162 ? 8.797 -29.406 -18.25 1 80.75 162 LYS A C 1
ATOM 1317 O O . LYS A 1 162 ? 8.234 -30.484 -18.078 1 80.75 162 LYS A O 1
ATOM 1322 N N . PRO A 1 163 ? 9.164 -28.938 -19.484 1 75.19 163 PRO A N 1
ATOM 1323 C CA . PRO A 1 163 ? 9.047 -29.859 -20.625 1 75.19 163 PRO A CA 1
ATOM 1324 C C . PRO A 1 163 ? 9.938 -31.094 -20.484 1 75.19 163 PRO A C 1
ATOM 1326 O O . PRO A 1 163 ? 11.078 -30.984 -20.031 1 75.19 163 PRO A O 1
ATOM 1329 N N . GLU A 1 164 ? 9.406 -32.219 -20.047 1 61.59 164 GLU A N 1
ATOM 1330 C CA . GLU A 1 164 ? 10.195 -33.438 -19.969 1 61.59 164 GLU A CA 1
ATOM 1331 C C . GLU A 1 164 ? 10.68 -33.875 -21.344 1 61.59 164 GLU A C 1
ATOM 1333 O O . GLU A 1 164 ? 9.938 -33.781 -22.328 1 61.59 164 GLU A O 1
ATOM 1338 N N . LYS A 1 165 ? 12.016 -33.719 -21.656 1 51.22 165 LYS A N 1
ATOM 1339 C CA . LYS A 1 165 ? 12.57 -34.25 -22.891 1 51.22 165 LYS A CA 1
ATOM 1340 C C . LYS A 1 165 ? 11.914 -35.562 -23.25 1 51.22 165 LYS A C 1
ATOM 1342 O O . LYS A 1 165 ? 11.57 -36.375 -22.375 1 51.22 165 LYS A O 1
ATOM 1347 N N . ARG A 1 166 ? 11.312 -35.844 -24.391 1 44.88 166 ARG A N 1
ATOM 1348 C CA . ARG A 1 166 ? 10.797 -37.094 -24.906 1 44.88 166 ARG A CA 1
ATOM 1349 C C . ARG A 1 166 ? 11.555 -38.281 -24.297 1 44.88 166 ARG A C 1
ATOM 1351 O O . ARG A 1 166 ? 10.961 -39.312 -24.016 1 44.88 166 ARG A O 1
ATOM 1358 N N . GLY A 1 167 ? 12.906 -38.281 -24.266 1 37.25 167 GLY A N 1
ATOM 1359 C CA . GLY A 1 167 ? 13.508 -39.531 -23.828 1 37.25 167 GLY A CA 1
ATOM 1360 C C . GLY A 1 167 ? 13.25 -39.844 -22.359 1 37.25 167 GLY A C 1
ATOM 1361 O O . GLY A 1 167 ? 13.211 -41 -21.969 1 37.25 167 GLY A O 1
ATOM 1362 N N . GLU A 1 168 ? 13.469 -38.938 -21.516 1 35.22 168 GLU A N 1
ATOM 1363 C CA . GLU A 1 168 ? 13.352 -39.25 -20.094 1 35.22 168 GLU A CA 1
ATOM 1364 C C . GLU A 1 168 ? 11.914 -39.062 -19.609 1 35.22 168 GLU A C 1
ATOM 1366 O O . GLU A 1 168 ? 11.648 -39.156 -18.406 1 35.22 168 GLU A O 1
ATOM 1371 N N . CYS A 1 169 ? 11.109 -38.562 -20.281 1 32.5 169 CYS A N 1
ATOM 1372 C CA . CYS A 1 169 ? 9.781 -38.25 -19.75 1 32.5 169 CYS A CA 1
ATOM 1373 C C . CYS A 1 169 ? 9.023 -39.531 -19.422 1 32.5 169 CYS A C 1
ATOM 1375 O O . CYS A 1 169 ? 7.84 -39.469 -19.062 1 32.5 169 CYS A O 1
ATOM 1377 N N . LEU A 1 170 ? 9.414 -40.656 -20.062 1 31.69 170 LEU A N 1
ATOM 1378 C CA . LEU A 1 170 ? 8.383 -41.688 -19.953 1 31.69 170 LEU A CA 1
ATOM 1379 C C . LEU A 1 170 ? 8.031 -41.938 -18.484 1 31.69 170 LEU A C 1
ATOM 1381 O O . LEU A 1 170 ? 6.883 -42.25 -18.172 1 31.69 170 LEU A O 1
ATOM 1385 N N . ILE A 1 171 ? 9.156 -42.312 -17.625 1 29.12 171 ILE A N 1
ATOM 1386 C CA . ILE A 1 171 ? 8.906 -43.188 -16.484 1 29.12 171 ILE A CA 1
ATOM 1387 C C . ILE A 1 171 ? 8.25 -42.375 -15.359 1 29.12 171 ILE A C 1
ATOM 1389 O O . ILE A 1 171 ? 7.34 -42.875 -14.688 1 29.12 171 ILE A O 1
ATOM 1393 N N . ALA A 1 172 ? 9.031 -41.312 -14.844 1 31.03 172 ALA A N 1
ATOM 1394 C CA . ALA A 1 172 ? 8.922 -41.219 -13.391 1 31.03 172 ALA A CA 1
ATOM 1395 C C . ALA A 1 172 ? 7.559 -40.656 -12.977 1 31.03 172 ALA A C 1
ATOM 1397 O O . ALA A 1 172 ? 7.078 -40.938 -11.875 1 31.03 172 ALA A O 1
ATOM 1398 N N . PHE A 1 173 ? 7.113 -39.5 -13.477 1 30.47 173 PHE A N 1
ATOM 1399 C CA . PHE A 1 173 ? 5.883 -39.219 -12.75 1 30.47 173 PHE A CA 1
ATOM 1400 C C . PHE A 1 173 ? 4.766 -40.156 -13.188 1 30.47 173 PHE A C 1
ATOM 1402 O O . PHE A 1 173 ? 3.896 -39.781 -13.969 1 30.47 173 PHE A O 1
ATOM 1409 N N . SER A 1 174 ? 5.172 -41.344 -13.609 1 29.09 174 SER A N 1
ATOM 1410 C CA . SER A 1 174 ? 4.215 -42.438 -13.547 1 29.09 174 SER A CA 1
ATOM 1411 C C . SER A 1 174 ? 3.684 -42.625 -12.133 1 29.09 174 SER A C 1
ATOM 1413 O O . SER A 1 174 ? 4.309 -43.312 -11.32 1 29.09 174 SER A O 1
ATOM 1415 N N . SER A 1 175 ? 3.441 -41.75 -11.211 1 30.66 175 SER A N 1
ATOM 1416 C CA . SER A 1 175 ? 2.656 -42.469 -10.234 1 30.66 175 SER A CA 1
ATOM 1417 C C . SER A 1 175 ? 1.854 -43.594 -10.898 1 30.66 175 SER A C 1
ATOM 1419 O O . SER A 1 175 ? 1.437 -43.469 -12.047 1 30.66 175 SER A O 1
ATOM 1421 N N . PRO A 1 176 ? 2.102 -44.938 -10.57 1 31.2 176 PRO A N 1
ATOM 1422 C CA . PRO A 1 176 ? 1.343 -46.031 -11.164 1 31.2 176 PRO A CA 1
ATOM 1423 C C . PRO A 1 176 ? 0.01 -45.562 -11.758 1 31.2 176 PRO A C 1
ATOM 1425 O O . PRO A 1 176 ? -0.525 -46.219 -12.648 1 31.2 176 PRO A O 1
ATOM 1428 N N . GLN A 1 177 ? -0.898 -45.156 -10.82 1 31.06 177 GLN A N 1
ATOM 1429 C CA . GLN A 1 177 ? -2.262 -45.094 -11.336 1 31.06 177 GLN A CA 1
ATOM 1430 C C . GLN A 1 177 ? -2.346 -44.219 -12.594 1 31.06 177 GLN A C 1
ATOM 1432 O O . GLN A 1 177 ? -1.562 -43.281 -12.758 1 31.06 177 GLN A O 1
ATOM 1437 N N . GLY A 1 178 ? -2.928 -44.562 -13.812 1 32.84 178 GLY A N 1
ATOM 1438 C CA . GLY A 1 178 ? -3.49 -44.188 -15.086 1 32.84 178 GLY A CA 1
ATOM 1439 C C . GLY A 1 178 ? -3.693 -42.688 -15.219 1 32.84 178 GLY A C 1
ATOM 1440 O O . GLY A 1 178 ? -4.219 -42.188 -16.219 1 32.84 178 GLY A O 1
ATOM 1441 N N . SER A 1 179 ? -3.977 -41.938 -14.156 1 32.91 179 SER A N 1
ATOM 1442 C CA . SER A 1 179 ? -4.59 -40.625 -14.406 1 32.91 179 SER A CA 1
ATOM 1443 C C . SER A 1 179 ? -3.588 -39.656 -15.016 1 32.91 179 SER A C 1
ATOM 1445 O O . SER A 1 179 ? -2.699 -39.156 -14.328 1 32.91 179 SER A O 1
ATOM 1447 N N . ASN A 1 180 ? -2.703 -39.938 -15.867 1 38.84 180 ASN A N 1
ATOM 1448 C CA . ASN A 1 180 ? -2.252 -38.875 -16.766 1 38.84 180 ASN A CA 1
ATOM 1449 C C . ASN A 1 180 ? -3.213 -37.688 -16.766 1 38.84 180 ASN A C 1
ATOM 1451 O O . ASN A 1 180 ? -3.994 -37.531 -17.703 1 38.84 180 ASN A O 1
ATOM 1455 N N . GLU A 1 181 ? -3.762 -37.344 -15.664 1 48.44 181 GLU A N 1
ATOM 1456 C CA . GLU A 1 181 ? -4.93 -36.594 -15.234 1 48.44 181 GLU A CA 1
ATOM 1457 C C . GLU A 1 181 ? -4.855 -35.125 -15.711 1 48.44 181 GLU A C 1
ATOM 1459 O O . GLU A 1 181 ? -5.801 -34.375 -15.531 1 48.44 181 GLU A O 1
ATOM 1464 N N . GLY A 1 182 ? -3.57 -34.688 -16.25 1 56.59 182 GLY A N 1
ATOM 1465 C CA . GLY A 1 182 ? -3.639 -33.312 -16.781 1 56.59 182 GLY A CA 1
ATOM 1466 C C . GLY A 1 182 ? -4.156 -33.281 -18.203 1 56.59 182 GLY A C 1
ATOM 1467 O O . GLY A 1 182 ? -4.859 -34.188 -18.656 1 56.59 182 GLY A O 1
ATOM 1468 N N . ARG A 1 183 ? -3.982 -32.094 -18.891 1 68.38 183 ARG A N 1
ATOM 1469 C CA . ARG A 1 183 ? -4.402 -31.875 -20.266 1 68.38 183 ARG A CA 1
ATOM 1470 C C . ARG A 1 183 ? -3.475 -32.594 -21.234 1 68.38 183 ARG A C 1
ATOM 1472 O O . ARG A 1 183 ? -2.316 -32.875 -20.922 1 68.38 183 ARG A O 1
ATOM 1479 N N . PRO A 1 184 ? -3.953 -33.125 -22.312 1 70.31 184 PRO A N 1
ATOM 1480 C CA . PRO A 1 184 ? -3.139 -33.75 -23.344 1 70.31 184 PRO A CA 1
ATOM 1481 C C . PRO A 1 184 ? -1.935 -32.906 -23.75 1 70.31 184 PRO A C 1
ATOM 1483 O O . PRO A 1 184 ? -1.902 -31.703 -23.484 1 70.31 184 PRO A O 1
ATOM 1486 N N . GLN A 1 185 ? -0.907 -33.562 -24.219 1 70.75 185 GLN A N 1
ATOM 1487 C CA . GLN A 1 185 ? 0.334 -32.938 -24.672 1 70.75 185 GLN A CA 1
ATOM 1488 C C . GLN A 1 185 ? 0.055 -31.781 -25.641 1 70.75 185 GLN A C 1
ATOM 1490 O O . GLN A 1 185 ? 0.809 -30.812 -25.688 1 70.75 185 GLN A O 1
ATOM 1495 N N . ASP A 1 186 ? -1.035 -31.906 -26.266 1 80.75 186 ASP A N 1
ATOM 1496 C CA . ASP A 1 186 ? -1.392 -30.891 -27.25 1 80.75 186 ASP A CA 1
ATOM 1497 C C . ASP A 1 186 ? -1.858 -29.594 -26.578 1 80.75 186 ASP A C 1
ATOM 1499 O O . ASP A 1 186 ? -2.012 -28.562 -27.234 1 80.75 186 ASP A O 1
ATOM 1503 N N . LYS A 1 187 ? -1.892 -29.641 -25.312 1 89.75 187 LYS A N 1
ATOM 1504 C CA . LYS A 1 187 ? -2.293 -28.422 -24.609 1 89.75 187 LYS A CA 1
ATOM 1505 C C . LYS A 1 187 ? -1.236 -28 -23.594 1 89.75 187 LYS A C 1
ATOM 1507 O O . LYS A 1 187 ? -1.555 -27.359 -22.594 1 89.75 187 LYS A O 1
ATOM 1512 N N . PHE A 1 188 ? -0.003 -28.344 -23.828 1 90.81 188 PHE A N 1
ATOM 1513 C CA . PHE A 1 188 ? 1.098 -28.031 -22.922 1 90.81 188 PHE A CA 1
ATOM 1514 C C . PHE A 1 188 ? 1.245 -26.531 -22.75 1 90.81 188 PHE A C 1
ATOM 1516 O O . PHE A 1 188 ? 1.665 -26.062 -21.688 1 90.81 188 PHE A O 1
ATOM 1523 N N . PHE A 1 189 ? 0.854 -25.734 -23.812 1 93.88 189 PHE A N 1
ATOM 1524 C CA . PHE A 1 189 ? 1.009 -24.281 -23.812 1 93.88 189 PHE A CA 1
ATOM 1525 C C . PHE A 1 189 ? 0.218 -23.656 -22.656 1 93.88 189 PHE A C 1
ATOM 1527 O O . PHE A 1 189 ? 0.523 -22.547 -22.219 1 93.88 189 PHE A O 1
ATOM 1534 N N . LEU A 1 190 ? -0.774 -24.391 -22.141 1 95.38 190 LEU A N 1
ATOM 1535 C CA . LEU A 1 190 ? -1.571 -23.875 -21.031 1 95.38 190 LEU A CA 1
ATOM 1536 C C . LEU A 1 190 ? -0.711 -23.703 -19.797 1 95.38 190 LEU A C 1
ATOM 1538 O O . LEU A 1 190 ? -0.93 -22.766 -19.016 1 95.38 190 LEU A O 1
ATOM 1542 N N . TYR A 1 191 ? 0.283 -24.516 -19.625 1 94.12 191 TYR A N 1
ATOM 1543 C CA . TYR A 1 191 ? 1.152 -24.484 -18.453 1 94.12 191 TYR A CA 1
ATOM 1544 C C . TYR A 1 191 ? 2.18 -23.359 -18.562 1 94.12 191 TYR A C 1
ATOM 1546 O O . TYR A 1 191 ? 2.869 -23.047 -17.594 1 94.12 191 TYR A O 1
ATOM 1554 N N . GLU A 1 192 ? 2.244 -22.75 -19.688 1 94.81 192 GLU A N 1
ATOM 1555 C CA . GLU A 1 192 ? 3.229 -21.703 -19.906 1 94.81 192 GLU A CA 1
ATOM 1556 C C . GLU A 1 192 ? 2.629 -20.312 -19.656 1 94.81 192 GLU A C 1
ATOM 1558 O O . GLU A 1 192 ? 3.342 -19.312 -19.672 1 94.81 192 GLU A O 1
ATOM 1563 N N . ILE A 1 193 ? 1.36 -20.297 -19.375 1 97.31 193 ILE A N 1
ATOM 1564 C CA . ILE A 1 193 ? 0.662 -19.016 -19.297 1 97.31 193 ILE A CA 1
ATOM 1565 C C . ILE A 1 193 ? 0.937 -18.344 -17.953 1 97.31 193 ILE A C 1
ATOM 1567 O O . ILE A 1 193 ? 1.317 -17.172 -17.891 1 97.31 193 ILE A O 1
ATOM 1571 N N . VAL A 1 194 ? 0.838 -19.094 -16.828 1 97.44 194 VAL A N 1
ATOM 1572 C CA . VAL A 1 194 ? 0.95 -18.516 -15.5 1 97.44 194 VAL A CA 1
ATOM 1573 C C . VAL A 1 194 ? 2.373 -18.688 -14.977 1 97.44 194 VAL A C 1
ATOM 1575 O O . VAL A 1 194 ? 2.955 -17.75 -14.414 1 97.44 194 VAL A O 1
ATOM 1578 N N . ALA A 1 195 ? 2.904 -19.844 -15.109 1 94.56 195 ALA A N 1
ATOM 1579 C CA . ALA A 1 195 ? 4.258 -20.172 -14.68 1 94.56 195 ALA A CA 1
ATOM 1580 C C . ALA A 1 195 ? 5.012 -20.922 -15.773 1 94.56 195 ALA A C 1
ATOM 1582 O O . ALA A 1 195 ? 5.043 -22.156 -15.781 1 94.56 195 ALA A O 1
ATOM 1583 N N . ASN A 1 196 ? 5.699 -20.219 -16.578 1 93.12 196 ASN A N 1
ATOM 1584 C CA . ASN A 1 196 ? 6.41 -20.797 -17.703 1 93.12 196 ASN A CA 1
ATOM 1585 C C . ASN A 1 196 ? 7.816 -21.25 -17.312 1 93.12 196 ASN A C 1
ATOM 1587 O O . ASN A 1 196 ? 8.742 -20.438 -17.266 1 93.12 196 ASN A O 1
ATOM 1591 N N . LYS A 1 197 ? 7.969 -22.484 -17.156 1 87.56 197 LYS A N 1
ATOM 1592 C CA . LYS A 1 197 ? 9.258 -23.016 -16.734 1 87.56 197 LYS A CA 1
ATOM 1593 C C . LYS A 1 197 ? 10.172 -23.25 -17.938 1 87.56 197 LYS A C 1
ATOM 1595 O O . LYS A 1 197 ? 11.359 -23.547 -17.781 1 87.56 197 LYS A O 1
ATOM 1600 N N . THR A 1 198 ? 9.594 -23.031 -19.141 1 84.31 198 THR A N 1
ATOM 1601 C CA . THR A 1 198 ? 10.375 -23.203 -20.375 1 84.31 198 THR A CA 1
ATOM 1602 C C . THR A 1 198 ? 11.281 -22 -20.594 1 84.31 198 THR A C 1
ATOM 1604 O O . THR A 1 198 ? 12.477 -22.156 -20.875 1 84.31 198 THR A O 1
ATOM 1607 N N . ASN A 1 199 ? 10.727 -20.781 -20.484 1 83.94 199 ASN A N 1
ATOM 1608 C CA . ASN A 1 199 ? 11.531 -19.609 -20.812 1 83.94 199 ASN A CA 1
ATOM 1609 C C . ASN A 1 199 ? 11.266 -18.469 -19.828 1 83.94 199 ASN A C 1
ATOM 1611 O O . ASN A 1 199 ? 11.906 -17.406 -19.906 1 83.94 199 ASN A O 1
ATOM 1615 N N . GLY A 1 200 ? 10.352 -18.625 -18.922 1 87.12 200 GLY A N 1
ATOM 1616 C CA . GLY A 1 200 ? 10.117 -17.641 -17.891 1 87.12 200 GLY A CA 1
ATOM 1617 C C . GLY A 1 200 ? 9.211 -16.5 -18.328 1 87.12 200 GLY A C 1
ATOM 1618 O O . GLY A 1 200 ? 8.953 -15.578 -17.562 1 87.12 200 GLY A O 1
ATOM 1619 N N . ILE A 1 201 ? 8.703 -16.531 -19.547 1 90.88 201 ILE A N 1
ATOM 1620 C CA . ILE A 1 201 ? 7.82 -15.492 -20.047 1 90.88 201 ILE A CA 1
ATOM 1621 C C . ILE A 1 201 ? 6.367 -15.859 -19.766 1 90.88 201 ILE A C 1
ATOM 1623 O O . ILE A 1 201 ? 5.762 -16.641 -20.5 1 90.88 201 ILE A O 1
ATOM 1627 N N . ASP A 1 202 ? 5.875 -15.25 -18.781 1 94.44 202 ASP A N 1
ATOM 1628 C CA . ASP A 1 202 ? 4.516 -15.586 -18.375 1 94.44 202 ASP A CA 1
ATOM 1629 C C . ASP A 1 202 ? 3.793 -14.359 -17.812 1 94.44 202 ASP A C 1
ATOM 1631 O O . ASP A 1 202 ? 4.391 -13.297 -17.672 1 94.44 202 ASP A O 1
ATOM 1635 N N . VAL A 1 203 ? 2.547 -14.5 -17.531 1 97.5 203 VAL A N 1
ATOM 1636 C CA . VAL A 1 203 ? 1.705 -13.352 -17.188 1 97.5 203 VAL A CA 1
ATOM 1637 C C . VAL A 1 203 ? 2.012 -12.883 -15.773 1 97.5 203 VAL A C 1
ATOM 1639 O O . VAL A 1 203 ? 1.747 -11.734 -15.422 1 97.5 203 VAL A O 1
ATOM 1642 N N . ASP A 1 204 ? 2.508 -13.781 -14.891 1 96.25 204 ASP A N 1
ATOM 1643 C CA . ASP A 1 204 ? 2.988 -13.344 -13.578 1 96.25 204 ASP A CA 1
ATOM 1644 C C . ASP A 1 204 ? 4.012 -12.219 -13.719 1 96.25 204 ASP A C 1
ATOM 1646 O O . ASP A 1 204 ? 3.869 -11.164 -13.094 1 96.25 204 ASP A O 1
ATOM 1650 N N . LYS A 1 205 ? 4.965 -12.406 -14.57 1 93.88 205 LYS A N 1
ATOM 1651 C CA . LYS A 1 205 ? 6.02 -11.422 -14.797 1 93.88 205 LYS A CA 1
ATOM 1652 C C . LYS A 1 205 ? 5.465 -10.156 -15.453 1 93.88 205 LYS A C 1
ATOM 1654 O O . LYS A 1 205 ? 5.918 -9.055 -15.156 1 93.88 205 LYS A O 1
ATOM 1659 N N . PHE A 1 206 ? 4.543 -10.391 -16.375 1 95.5 206 PHE A N 1
ATOM 1660 C CA . PHE A 1 206 ? 3.969 -9.227 -17.047 1 95.5 206 PHE A CA 1
ATOM 1661 C C . PHE A 1 206 ? 3.326 -8.281 -16.031 1 95.5 206 PHE A C 1
ATOM 1663 O O . PHE A 1 206 ? 3.523 -7.07 -16.094 1 95.5 206 PHE A O 1
ATOM 1670 N N . ASP A 1 207 ? 2.635 -8.852 -15.109 1 96.5 207 ASP A N 1
ATOM 1671 C CA . ASP A 1 207 ? 1.953 -8.008 -14.133 1 96.5 207 ASP A CA 1
ATOM 1672 C C . ASP A 1 207 ? 2.953 -7.344 -13.188 1 96.5 207 ASP A C 1
ATOM 1674 O O . ASP A 1 207 ? 2.887 -6.137 -12.953 1 96.5 207 ASP A O 1
ATOM 1678 N N . TYR A 1 208 ? 3.842 -8.148 -12.508 1 94 208 TYR A N 1
ATOM 1679 C CA . TYR A 1 208 ? 4.648 -7.531 -11.469 1 94 208 TYR A CA 1
ATOM 1680 C C . TYR A 1 208 ? 5.656 -6.555 -12.07 1 94 208 TYR A C 1
ATOM 1682 O O . TYR A 1 208 ? 6.055 -5.586 -11.414 1 94 208 TYR A O 1
ATOM 1690 N N . PHE A 1 209 ? 6.02 -6.723 -13.367 1 92.5 209 PHE A N 1
ATOM 1691 C CA . PHE A 1 209 ? 6.855 -5.707 -13.992 1 92.5 209 PHE A CA 1
ATOM 1692 C C . PHE A 1 209 ? 6.105 -4.387 -14.102 1 92.5 209 PHE A C 1
ATOM 1694 O O . PHE A 1 209 ? 6.629 -3.332 -13.734 1 92.5 209 PHE A O 1
ATOM 1701 N N . ALA A 1 210 ? 4.938 -4.477 -14.641 1 94.19 210 ALA A N 1
ATOM 1702 C CA . ALA A 1 210 ? 4.133 -3.266 -14.805 1 94.19 210 ALA A CA 1
ATOM 1703 C C . ALA A 1 210 ? 3.807 -2.637 -13.453 1 94.19 210 ALA A C 1
ATOM 1705 O O . ALA A 1 210 ? 3.914 -1.419 -13.289 1 94.19 210 ALA A O 1
ATOM 1706 N N . ARG A 1 211 ? 3.455 -3.451 -12.5 1 96.12 211 ARG A N 1
ATOM 1707 C CA . ARG A 1 211 ? 3.027 -2.984 -11.188 1 96.12 211 ARG A CA 1
ATOM 1708 C C . ARG A 1 211 ? 4.207 -2.443 -10.391 1 96.12 211 ARG A C 1
ATOM 1710 O O . ARG A 1 211 ? 4.098 -1.406 -9.734 1 96.12 211 ARG A O 1
ATOM 1717 N N . ASP A 1 212 ? 5.309 -3.143 -10.359 1 94.5 212 ASP A N 1
ATOM 1718 C CA . ASP A 1 212 ? 6.5 -2.66 -9.672 1 94.5 212 ASP A CA 1
ATOM 1719 C C . ASP A 1 212 ? 6.988 -1.345 -10.266 1 94.5 212 ASP A C 1
ATOM 1721 O O . ASP A 1 212 ? 7.422 -0.448 -9.547 1 94.5 212 ASP A O 1
ATOM 1725 N N . CYS A 1 213 ? 6.961 -1.241 -11.625 1 92.81 213 CYS A N 1
ATOM 1726 C CA . CYS A 1 213 ? 7.32 0.01 -12.281 1 92.81 213 CYS A CA 1
ATOM 1727 C C . CYS A 1 213 ? 6.445 1.156 -11.797 1 92.81 213 CYS A C 1
ATOM 1729 O O . CYS A 1 213 ? 6.945 2.24 -11.484 1 92.81 213 CYS A O 1
ATOM 1731 N N . HIS A 1 214 ? 5.211 0.872 -11.703 1 94.12 214 HIS A N 1
ATOM 1732 C CA . HIS A 1 214 ? 4.223 1.854 -11.273 1 94.12 214 HIS A CA 1
ATOM 1733 C C . HIS A 1 214 ? 4.504 2.338 -9.859 1 94.12 214 HIS A C 1
ATOM 1735 O O . HIS A 1 214 ? 4.426 3.537 -9.578 1 94.12 214 HIS A O 1
ATOM 1741 N N . HIS A 1 215 ? 4.91 1.493 -9 1 95.44 215 HIS A N 1
ATOM 1742 C CA . HIS A 1 215 ? 5.039 1.814 -7.582 1 95.44 215 HIS A CA 1
ATOM 1743 C C . HIS A 1 215 ? 6.441 2.322 -7.258 1 95.44 215 HIS A C 1
ATOM 1745 O O . HIS A 1 215 ? 6.621 3.096 -6.312 1 95.44 215 HIS A O 1
ATOM 1751 N N . LEU A 1 216 ? 7.422 1.964 -8.023 1 92.75 216 LEU A N 1
ATOM 1752 C CA . LEU A 1 216 ? 8.797 2.377 -7.766 1 92.75 216 LEU A CA 1
ATOM 1753 C C . LEU A 1 216 ? 9.156 3.611 -8.586 1 92.75 216 LEU A C 1
ATOM 1755 O O . LEU A 1 216 ? 10.227 4.195 -8.398 1 92.75 216 LEU A O 1
ATOM 1759 N N . GLY A 1 217 ? 8.266 4.004 -9.477 1 89.44 217 GLY A N 1
ATOM 1760 C CA . GLY A 1 217 ? 8.531 5.16 -10.32 1 89.44 217 GLY A CA 1
ATOM 1761 C C . GLY A 1 217 ? 9.555 4.891 -11.406 1 89.44 217 GLY A C 1
ATOM 1762 O O . GLY A 1 217 ? 10.391 5.742 -11.703 1 89.44 217 GLY A O 1
ATOM 1763 N N . ILE A 1 218 ? 9.555 3.701 -11.875 1 85.69 218 ILE A N 1
ATOM 1764 C CA . ILE A 1 218 ? 10.438 3.307 -12.961 1 85.69 218 ILE A CA 1
ATOM 1765 C C . ILE A 1 218 ? 9.633 3.152 -14.25 1 85.69 218 ILE A C 1
ATOM 1767 O O . ILE A 1 218 ? 8.461 2.766 -14.219 1 85.69 218 ILE A O 1
ATOM 1771 N N . GLN A 1 219 ? 10.172 3.498 -15.312 1 82.94 219 GLN A N 1
ATOM 1772 C CA . GLN A 1 219 ? 9.484 3.369 -16.594 1 82.94 219 GLN A CA 1
ATOM 1773 C C . GLN A 1 219 ? 9.453 1.914 -17.047 1 82.94 219 GLN A C 1
ATOM 1775 O O . GLN A 1 219 ? 10.453 1.199 -16.953 1 82.94 219 GLN A O 1
ATOM 1780 N N . ASN A 1 220 ? 8.289 1.52 -17.484 1 82.94 220 ASN A N 1
ATOM 1781 C CA . ASN A 1 220 ? 8.109 0.187 -18.047 1 82.94 220 ASN A CA 1
ATOM 1782 C C . ASN A 1 220 ? 8.258 0.199 -19.562 1 82.94 220 ASN A C 1
ATOM 1784 O O . ASN A 1 220 ? 7.434 0.782 -20.266 1 82.94 220 ASN A O 1
ATOM 1788 N N . HIS A 1 221 ? 9.219 -0.445 -20.078 1 82 221 HIS A N 1
ATOM 1789 C CA . HIS A 1 221 ? 9.469 -0.412 -21.516 1 82 221 HIS A CA 1
ATOM 1790 C C . HIS A 1 221 ? 8.922 -1.66 -22.188 1 82 221 HIS A C 1
ATOM 1792 O O . HIS A 1 221 ? 9.016 -1.798 -23.406 1 82 221 HIS A O 1
ATOM 1798 N N . PHE A 1 222 ? 8.398 -2.561 -21.422 1 86.94 222 PHE A N 1
ATOM 1799 C CA . PHE A 1 222 ? 7.805 -3.77 -21.969 1 86.94 222 PHE A CA 1
ATOM 1800 C C . PHE A 1 222 ? 6.301 -3.604 -22.156 1 86.94 222 PHE A C 1
ATOM 1802 O O . PHE A 1 222 ? 5.609 -3.174 -21.219 1 86.94 222 PHE A O 1
ATOM 1809 N N . ASP A 1 223 ? 5.859 -3.906 -23.297 1 87.69 223 ASP A N 1
ATOM 1810 C CA . ASP A 1 223 ? 4.434 -3.85 -23.609 1 87.69 223 ASP A CA 1
ATOM 1811 C C . ASP A 1 223 ? 3.842 -5.254 -23.719 1 87.69 223 ASP A C 1
ATOM 1813 O O . ASP A 1 223 ? 3.902 -5.879 -24.781 1 87.69 223 ASP A O 1
ATOM 1817 N N . HIS A 1 224 ? 3.176 -5.652 -22.734 1 89.81 224 HIS A N 1
ATOM 1818 C CA . HIS A 1 224 ? 2.646 -7.012 -22.734 1 89.81 224 HIS A CA 1
ATOM 1819 C C . HIS A 1 224 ? 1.446 -7.145 -23.656 1 89.81 224 HIS A C 1
ATOM 1821 O O . HIS A 1 224 ? 1.137 -8.242 -24.125 1 89.81 224 HIS A O 1
ATOM 1827 N N . LEU A 1 225 ? 0.735 -6.098 -23.953 1 87.75 225 LEU A N 1
ATOM 1828 C CA . LEU A 1 225 ? -0.395 -6.168 -24.875 1 87.75 225 LEU A CA 1
ATOM 1829 C C . LEU A 1 225 ? 0.075 -6.484 -26.297 1 87.75 225 LEU A C 1
ATOM 1831 O O . LEU A 1 225 ? -0.589 -7.223 -27.016 1 87.75 225 LEU A O 1
ATOM 1835 N N . ARG A 1 226 ? 1.184 -5.891 -26.641 1 87.88 226 ARG A N 1
ATOM 1836 C CA . ARG A 1 226 ? 1.774 -6.191 -27.938 1 87.88 226 ARG A CA 1
ATOM 1837 C C . ARG A 1 226 ? 2.178 -7.66 -28.031 1 87.88 226 ARG A C 1
ATOM 1839 O O . ARG A 1 226 ? 2.02 -8.289 -29.078 1 87.88 226 ARG A O 1
ATOM 1846 N N . PHE A 1 227 ? 2.713 -8.172 -26.969 1 91 227 PHE A N 1
ATOM 1847 C CA . PHE A 1 227 ? 3.055 -9.586 -26.906 1 91 227 PHE A CA 1
ATOM 1848 C C . PHE A 1 227 ? 1.818 -10.453 -27.109 1 91 227 PHE A C 1
ATOM 1850 O O . PHE A 1 227 ? 1.862 -11.438 -27.859 1 91 227 PHE A O 1
ATOM 1857 N N . PHE A 1 228 ? 0.708 -10.109 -26.516 1 93.88 228 PHE A N 1
ATOM 1858 C CA . PHE A 1 228 ? -0.523 -10.891 -26.625 1 93.88 228 PHE A CA 1
ATOM 1859 C C . PHE A 1 228 ? -0.992 -10.969 -28.062 1 93.88 228 PHE A C 1
ATOM 1861 O O . PHE A 1 228 ? -1.399 -12.039 -28.531 1 93.88 228 PHE A O 1
ATOM 1868 N N . GLN A 1 229 ? -0.82 -9.906 -28.734 1 91.12 229 GLN A N 1
ATOM 1869 C CA . GLN A 1 229 ? -1.331 -9.836 -30.109 1 91.12 229 GLN A CA 1
ATOM 1870 C C . GLN A 1 229 ? -0.5 -10.703 -31.047 1 91.12 229 GLN A C 1
ATOM 1872 O O . GLN A 1 229 ? -1.017 -11.219 -32.031 1 91.12 229 GLN A O 1
ATOM 1877 N N . SER A 1 230 ? 0.692 -10.883 -30.719 1 90.81 230 SER A N 1
ATOM 1878 C CA . SER A 1 230 ? 1.578 -11.602 -31.641 1 90.81 230 SER A CA 1
ATOM 1879 C C . SER A 1 230 ? 1.822 -13.031 -31.156 1 90.81 230 SER A C 1
ATOM 1881 O O . SER A 1 230 ? 2.482 -13.812 -31.844 1 90.81 230 SER A O 1
ATOM 1883 N N . ALA A 1 231 ? 1.314 -13.414 -30.031 1 94.19 231 ALA A N 1
ATOM 1884 C CA . ALA A 1 231 ? 1.538 -14.742 -29.469 1 94.19 231 ALA A CA 1
ATOM 1885 C C . ALA A 1 231 ? 0.801 -15.805 -30.266 1 94.19 231 ALA A C 1
ATOM 1887 O O . ALA A 1 231 ? -0.336 -15.594 -30.703 1 94.19 231 ALA A O 1
ATOM 1888 N N . ARG A 1 232 ? 1.47 -16.891 -30.547 1 95.31 232 ARG A N 1
ATOM 1889 C CA . ARG A 1 232 ? 0.888 -18.047 -31.234 1 95.31 232 ARG A CA 1
ATOM 1890 C C . ARG A 1 232 ? 1.372 -19.359 -30.625 1 95.31 232 ARG A C 1
ATOM 1892 O O . ARG A 1 232 ? 2.502 -19.438 -30.141 1 95.31 232 ARG A O 1
ATOM 1899 N N . VAL A 1 233 ? 0.51 -20.312 -30.672 1 96.25 233 VAL A N 1
ATOM 1900 C CA . VAL A 1 233 ? 0.876 -21.656 -30.219 1 96.25 233 VAL A CA 1
ATOM 1901 C C . VAL A 1 233 ? 1.285 -22.516 -31.391 1 96.25 233 VAL A C 1
ATOM 1903 O O . VAL A 1 233 ? 0.51 -22.703 -32.344 1 96.25 233 VAL A O 1
ATOM 1906 N N . ILE A 1 234 ? 2.459 -23.016 -31.359 1 95.25 234 ILE A N 1
ATOM 1907 C CA . ILE A 1 234 ? 3.008 -23.781 -32.469 1 95.25 234 ILE A CA 1
ATOM 1908 C C . ILE A 1 234 ? 3.656 -25.062 -31.938 1 95.25 234 ILE A C 1
ATOM 1910 O O . ILE A 1 234 ? 4.148 -25.094 -30.812 1 95.25 234 ILE A O 1
ATOM 1914 N N . LYS A 1 235 ? 3.541 -26.094 -32.75 1 92.62 235 LYS A N 1
ATOM 1915 C CA . LYS A 1 235 ? 4.289 -27.297 -32.406 1 92.62 235 LYS A CA 1
ATOM 1916 C C . LYS A 1 235 ? 5.789 -27.094 -32.625 1 92.62 235 LYS A C 1
ATOM 1918 O O . LYS A 1 235 ? 6.23 -26.766 -33.719 1 92.62 235 LYS A O 1
ATOM 1923 N N . CYS A 1 236 ? 6.496 -27.312 -31.594 1 90.25 236 CYS A N 1
ATOM 1924 C CA . CYS A 1 236 ? 7.922 -27 -31.625 1 90.25 236 CYS A CA 1
ATOM 1925 C C . CYS A 1 236 ? 8.742 -28.281 -31.781 1 90.25 236 CYS A C 1
ATOM 1927 O O . CYS A 1 236 ? 8.203 -29.391 -31.719 1 90.25 236 CYS A O 1
ATOM 1929 N N . PRO A 1 237 ? 10.07 -28.125 -31.984 1 85.19 237 PRO A N 1
ATOM 1930 C CA . PRO A 1 237 ? 10.93 -29.281 -32.25 1 85.19 237 PRO A CA 1
ATOM 1931 C C . PRO A 1 237 ? 10.93 -30.297 -31.125 1 85.19 237 PRO A C 1
ATOM 1933 O O . PRO A 1 237 ? 11.203 -31.484 -31.344 1 85.19 237 PRO A O 1
ATOM 1936 N N . ASP A 1 238 ? 10.555 -29.938 -29.953 1 83.19 238 ASP A N 1
ATOM 1937 C CA . ASP A 1 238 ? 10.531 -30.859 -28.812 1 83.19 238 ASP A CA 1
ATOM 1938 C C . ASP A 1 238 ? 9.242 -31.672 -28.797 1 83.19 238 ASP A C 1
ATOM 1940 O O . ASP A 1 238 ? 9.055 -32.531 -27.953 1 83.19 238 ASP A O 1
ATOM 1944 N N . GLY A 1 239 ? 8.375 -31.406 -29.688 1 85.81 239 GLY A N 1
ATOM 1945 C CA . GLY A 1 239 ? 7.16 -32.188 -29.859 1 85.81 239 GLY A CA 1
ATOM 1946 C C . GLY A 1 239 ? 5.98 -31.609 -29.094 1 85.81 239 GLY A C 1
ATOM 1947 O O . GLY A 1 239 ? 4.859 -32.125 -29.203 1 85.81 239 GLY A O 1
ATOM 1948 N N . LEU A 1 240 ? 6.242 -30.562 -28.438 1 89 240 LEU A N 1
ATOM 1949 C CA . LEU A 1 240 ? 5.188 -29.969 -27.625 1 89 240 LEU A CA 1
ATOM 1950 C C . LEU A 1 240 ? 4.656 -28.688 -28.266 1 89 240 LEU A C 1
ATOM 1952 O O . LEU A 1 240 ? 5.309 -28.109 -29.141 1 89 240 LEU A O 1
ATOM 1956 N N . MET A 1 241 ? 3.473 -28.312 -27.922 1 92.75 241 MET A N 1
ATOM 1957 C CA . MET A 1 241 ? 2.891 -27.047 -28.344 1 92.75 241 MET A CA 1
ATOM 1958 C C . MET A 1 241 ? 3.281 -25.922 -27.391 1 92.75 241 MET A C 1
ATOM 1960 O O . MET A 1 241 ? 2.902 -25.938 -26.219 1 92.75 241 MET A O 1
ATOM 1964 N N . HIS A 1 242 ? 4.035 -24.953 -27.875 1 93.62 242 HIS A N 1
ATOM 1965 C CA . HIS A 1 242 ? 4.512 -23.844 -27.047 1 93.62 242 HIS A CA 1
ATOM 1966 C C . HIS A 1 242 ? 3.943 -22.516 -27.531 1 93.62 242 HIS A C 1
ATOM 1968 O O . HIS A 1 242 ? 3.582 -22.375 -28.703 1 93.62 242 HIS A O 1
ATOM 1974 N N . ILE A 1 243 ? 3.852 -21.609 -26.609 1 94.88 243 ILE A N 1
ATOM 1975 C CA . ILE A 1 243 ? 3.547 -20.234 -26.984 1 94.88 243 ILE A CA 1
ATOM 1976 C C . ILE A 1 243 ? 4.777 -19.578 -27.625 1 94.88 243 ILE A C 1
ATOM 1978 O O . ILE A 1 243 ? 5.836 -19.5 -27 1 94.88 243 ILE A O 1
ATOM 1982 N N . CYS A 1 244 ? 4.652 -19.141 -28.812 1 94.19 244 CYS A N 1
ATOM 1983 C CA . CYS A 1 244 ? 5.734 -18.531 -29.562 1 94.19 244 CYS A CA 1
ATOM 1984 C C . CYS A 1 244 ? 5.449 -17.062 -29.844 1 94.19 244 CYS A C 1
ATOM 1986 O O . CYS A 1 244 ? 4.293 -16.625 -29.812 1 94.19 244 CYS A O 1
ATOM 1988 N N . SER A 1 245 ? 6.5 -16.344 -30 1 91.19 245 SER A N 1
ATOM 1989 C CA . SER A 1 245 ? 6.383 -14.93 -30.312 1 91.19 245 SER A CA 1
ATOM 1990 C C . SER A 1 245 ? 6.824 -14.656 -31.75 1 91.19 245 SER A C 1
ATOM 1992 O O . SER A 1 245 ? 7.605 -15.422 -32.312 1 91.19 245 SER A O 1
ATOM 1994 N N . ARG A 1 246 ? 6.312 -13.625 -32.312 1 91.5 246 ARG A N 1
ATOM 1995 C CA . ARG A 1 246 ? 6.781 -13.195 -33.625 1 91.5 246 ARG A CA 1
ATOM 1996 C C . ARG A 1 246 ? 8.234 -12.734 -33.562 1 91.5 246 ARG A C 1
ATOM 1998 O O . ARG A 1 246 ? 8.656 -12.109 -32.562 1 91.5 246 ARG A O 1
ATOM 2005 N N . ASP A 1 247 ? 8.953 -12.961 -34.562 1 88.06 247 ASP A N 1
ATOM 2006 C CA . ASP A 1 247 ? 10.375 -12.617 -34.594 1 88.06 247 ASP A CA 1
ATOM 2007 C C . ASP A 1 247 ? 10.578 -11.109 -34.406 1 88.06 247 ASP A C 1
ATOM 2009 O O . ASP A 1 247 ? 11.531 -10.68 -33.781 1 88.06 247 ASP A O 1
ATOM 2013 N N . LYS A 1 248 ? 9.688 -10.32 -34.875 1 84.5 248 LYS A N 1
ATOM 2014 C CA . LYS A 1 248 ? 9.82 -8.867 -34.781 1 84.5 248 LYS A CA 1
ATOM 2015 C C . LYS A 1 248 ? 9.727 -8.391 -33.344 1 84.5 248 LYS A C 1
ATOM 2017 O O . LYS A 1 248 ? 10.133 -7.27 -33.031 1 84.5 248 LYS A O 1
ATOM 2022 N N . GLU A 1 249 ? 9.164 -9.227 -32.469 1 87.06 249 GLU A N 1
ATOM 2023 C CA . GLU A 1 249 ? 8.945 -8.844 -31.094 1 87.06 249 GLU A CA 1
ATOM 2024 C C . GLU A 1 249 ? 10.172 -9.141 -30.234 1 87.06 249 GLU A C 1
ATOM 2026 O O . GLU A 1 249 ? 10.141 -8.992 -29.016 1 87.06 249 GLU A O 1
ATOM 2031 N N . VAL A 1 250 ? 11.234 -9.539 -30.844 1 84.69 250 VAL A N 1
ATOM 2032 C CA . VAL A 1 250 ? 12.438 -9.93 -30.109 1 84.69 250 VAL A CA 1
ATOM 2033 C C . VAL A 1 250 ? 12.93 -8.758 -29.266 1 84.69 250 VAL A C 1
ATOM 2035 O O . VAL A 1 250 ? 13.375 -8.945 -28.125 1 84.69 250 VAL A O 1
ATOM 2038 N N . HIS A 1 251 ? 12.781 -7.586 -29.766 1 81.38 251 HIS A N 1
ATOM 2039 C CA . HIS A 1 251 ? 13.258 -6.418 -29.031 1 81.38 251 HIS A CA 1
ATOM 2040 C C . HIS A 1 251 ? 12.359 -6.121 -27.828 1 81.38 251 HIS A C 1
ATOM 2042 O O . HIS A 1 251 ? 12.836 -5.652 -26.797 1 81.38 251 HIS A O 1
ATOM 2048 N N . ASN A 1 252 ? 11.133 -6.352 -28 1 86.56 252 ASN A N 1
ATOM 2049 C CA . ASN A 1 252 ? 10.188 -6.199 -26.891 1 86.56 252 ASN A CA 1
ATOM 2050 C C . ASN A 1 252 ? 10.492 -7.172 -25.75 1 86.56 252 ASN A C 1
ATOM 2052 O O . ASN A 1 252 ? 10.398 -6.812 -24.578 1 86.56 252 ASN A O 1
ATOM 2056 N N . LEU A 1 253 ? 10.844 -8.297 -26.109 1 85.56 253 LEU A N 1
ATOM 2057 C CA . LEU A 1 253 ? 11.18 -9.297 -25.094 1 85.56 253 LEU A CA 1
ATOM 2058 C C . LEU A 1 253 ? 12.492 -8.953 -24.391 1 85.56 253 LEU A C 1
ATOM 2060 O O . LEU A 1 253 ? 12.625 -9.156 -23.188 1 85.56 253 LEU A O 1
ATOM 2064 N N . TYR A 1 254 ? 13.43 -8.453 -25.156 1 80.44 254 TYR A N 1
ATOM 2065 C CA . TYR A 1 254 ? 14.664 -8 -24.531 1 80.44 254 TYR A CA 1
ATOM 2066 C C . TYR A 1 254 ? 14.391 -6.863 -23.547 1 80.44 254 TYR A C 1
ATOM 2068 O O . TYR A 1 254 ? 15.039 -6.766 -22.5 1 80.44 254 TYR A O 1
ATOM 2076 N N . ALA A 1 255 ? 13.469 -6.012 -23.922 1 81.56 255 ALA A N 1
ATOM 2077 C CA . ALA A 1 255 ? 13.086 -4.93 -23.016 1 81.56 255 ALA A CA 1
ATOM 2078 C C . ALA A 1 255 ? 12.547 -5.477 -21.703 1 81.56 255 ALA A C 1
ATOM 2080 O O . ALA A 1 255 ? 12.773 -4.887 -20.641 1 81.56 255 ALA A O 1
ATOM 2081 N N . MET A 1 256 ? 11.867 -6.512 -21.797 1 84.94 256 MET A N 1
ATOM 2082 C CA . MET A 1 256 ? 11.344 -7.156 -20.594 1 84.94 256 MET A CA 1
ATOM 2083 C C . MET A 1 256 ? 12.477 -7.645 -19.703 1 84.94 256 MET A C 1
ATOM 2085 O O . MET A 1 256 ? 12.461 -7.418 -18.484 1 84.94 256 MET A O 1
ATOM 2089 N N . PHE A 1 257 ? 13.367 -8.289 -20.266 1 76.94 257 PHE A N 1
ATOM 2090 C CA . PHE A 1 257 ? 14.484 -8.828 -19.5 1 76.94 257 PHE A CA 1
ATOM 2091 C C . PHE A 1 257 ? 15.367 -7.711 -18.953 1 76.94 257 PHE A C 1
ATOM 2093 O O . PHE A 1 257 ? 15.93 -7.828 -17.859 1 76.94 257 PHE A O 1
ATOM 2100 N N . TYR A 1 258 ? 15.445 -6.633 -19.703 1 75 258 TYR A N 1
ATOM 2101 C CA . TYR A 1 258 ? 16.172 -5.465 -19.219 1 75 258 TYR A CA 1
ATOM 2102 C C . TYR A 1 258 ? 15.469 -4.852 -18.016 1 75 258 TYR A C 1
ATOM 2104 O O . TYR A 1 258 ? 16.125 -4.387 -17.078 1 75 258 TYR A O 1
ATOM 2112 N N . ALA A 1 259 ? 14.188 -4.812 -18.125 1 78.12 259 ALA A N 1
ATOM 2113 C CA . ALA A 1 259 ? 13.414 -4.316 -16.984 1 78.12 259 ALA A CA 1
ATOM 2114 C C . ALA A 1 259 ? 13.688 -5.148 -15.742 1 78.12 259 ALA A C 1
ATOM 2116 O O . ALA A 1 259 ? 13.859 -4.602 -14.648 1 78.12 259 ALA A O 1
ATOM 2117 N N . ARG A 1 260 ? 13.734 -6.41 -15.898 1 79.81 260 ARG A N 1
ATOM 2118 C CA . ARG A 1 260 ? 14.016 -7.297 -14.781 1 79.81 260 ARG A CA 1
ATOM 2119 C C . ARG A 1 260 ? 15.375 -6.988 -14.164 1 79.81 260 ARG A C 1
ATOM 2121 O O . ARG A 1 260 ? 15.516 -6.918 -12.945 1 79.81 260 ARG A O 1
ATOM 2128 N N . CYS A 1 261 ? 16.312 -6.836 -15 1 73.81 261 CYS A N 1
ATOM 2129 C CA . CYS A 1 261 ? 17.656 -6.527 -14.531 1 73.81 261 CYS A CA 1
ATOM 2130 C C . CYS A 1 261 ? 17.688 -5.191 -13.805 1 73.81 261 CYS A C 1
ATOM 2132 O O . CYS A 1 261 ? 18.359 -5.055 -12.773 1 73.81 261 CYS A O 1
ATOM 2134 N N . SER A 1 262 ? 17.016 -4.266 -14.344 1 76.69 262 SER A N 1
ATOM 2135 C CA . SER A 1 262 ? 16.969 -2.938 -13.734 1 76.69 262 SER A CA 1
ATOM 2136 C C . SER A 1 262 ? 16.312 -2.986 -12.359 1 76.69 262 SER A C 1
ATOM 2138 O O . SER A 1 262 ? 16.766 -2.328 -11.422 1 76.69 262 SER A O 1
ATOM 2140 N N . PHE A 1 263 ? 15.312 -3.805 -12.242 1 84.5 263 PHE A N 1
ATOM 2141 C CA . PHE A 1 263 ? 14.633 -3.961 -10.961 1 84.5 263 PHE A CA 1
ATOM 2142 C C . PHE A 1 263 ? 15.555 -4.59 -9.93 1 84.5 263 PHE A C 1
ATOM 2144 O O . PHE A 1 263 ? 15.602 -4.152 -8.781 1 84.5 263 PHE A O 1
ATOM 2151 N N . HIS A 1 264 ? 16.188 -5.551 -10.344 1 79.19 264 HIS A N 1
ATOM 2152 C CA . HIS A 1 264 ? 17.094 -6.234 -9.422 1 79.19 264 HIS A CA 1
ATOM 2153 C C . HIS A 1 264 ? 18.203 -5.309 -8.953 1 79.19 264 HIS A C 1
ATOM 2155 O O . HIS A 1 264 ? 18.531 -5.266 -7.762 1 79.19 264 HIS A O 1
ATOM 2161 N N . ARG A 1 265 ? 18.672 -4.574 -9.844 1 76.06 265 ARG A N 1
ATOM 2162 C CA . ARG A 1 265 ? 19.797 -3.689 -9.523 1 76.06 265 ARG A CA 1
ATOM 2163 C C . ARG A 1 265 ? 19.328 -2.514 -8.672 1 76.06 265 ARG A C 1
ATOM 2165 O O . ARG A 1 265 ? 19.969 -2.156 -7.688 1 76.06 265 ARG A O 1
ATOM 2172 N N . LYS A 1 266 ? 18.266 -1.999 -9.016 1 81 266 LYS A N 1
ATOM 2173 C CA . LYS A 1 266 ? 17.859 -0.737 -8.406 1 81 266 LYS A CA 1
ATOM 2174 C C . LYS A 1 266 ? 17.078 -0.976 -7.117 1 81 266 LYS A C 1
ATOM 2176 O O . LYS A 1 266 ? 17.141 -0.161 -6.195 1 81 266 LYS A O 1
ATOM 2181 N N . ALA A 1 267 ? 16.391 -2.162 -7.07 1 86.31 267 ALA A N 1
ATOM 2182 C CA . ALA A 1 267 ? 15.469 -2.268 -5.949 1 86.31 267 ALA A CA 1
ATOM 2183 C C . ALA A 1 267 ? 15.617 -3.605 -5.23 1 86.31 267 ALA A C 1
ATOM 2185 O O . ALA A 1 267 ? 15.977 -3.646 -4.051 1 86.31 267 ALA A O 1
ATOM 2186 N N . TYR A 1 268 ? 15.477 -4.723 -5.973 1 85.19 268 TYR A N 1
ATOM 2187 C CA . TYR A 1 268 ? 15.383 -6.035 -5.348 1 85.19 268 TYR A CA 1
ATOM 2188 C C . TYR A 1 268 ? 16.656 -6.387 -4.602 1 85.19 268 TYR A C 1
ATOM 2190 O O . TYR A 1 268 ? 16.625 -6.996 -3.533 1 85.19 268 TYR A 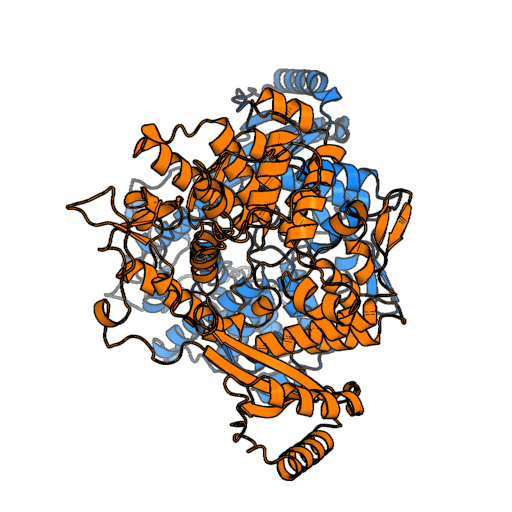O 1
ATOM 2198 N N . GLN A 1 269 ? 17.781 -5.938 -5.176 1 82 269 GLN A N 1
ATOM 2199 C CA . GLN A 1 269 ? 19.078 -6.305 -4.605 1 82 269 GLN A CA 1
ATOM 2200 C C . GLN A 1 269 ? 19.766 -5.09 -3.986 1 82 269 GLN A C 1
ATOM 2202 O O . GLN A 1 269 ? 20.969 -5.121 -3.723 1 82 269 GLN A O 1
ATOM 2207 N N . HIS A 1 270 ? 18.984 -4.039 -3.867 1 84.94 270 HIS A N 1
ATOM 2208 C CA . HIS A 1 270 ? 19.531 -2.857 -3.203 1 84.94 270 HIS A CA 1
ATOM 2209 C C . HIS A 1 270 ? 20.156 -3.217 -1.86 1 84.94 270 HIS A C 1
ATOM 2211 O O . HIS A 1 270 ? 19.578 -3.994 -1.093 1 84.94 270 HIS A O 1
ATOM 2217 N N . LYS A 1 271 ? 21.297 -2.703 -1.595 1 83 271 LYS A N 1
ATOM 2218 C CA . LYS A 1 271 ? 22.078 -3.086 -0.43 1 83 271 LYS A CA 1
ATOM 2219 C C . LYS A 1 271 ? 21.297 -2.879 0.862 1 83 271 LYS A C 1
ATOM 2221 O O . LYS A 1 271 ? 21.312 -3.734 1.75 1 83 271 LYS A O 1
ATOM 2226 N N . THR A 1 272 ? 20.641 -1.733 0.979 1 89.38 272 THR A N 1
ATOM 2227 C CA . THR A 1 272 ? 19.906 -1.417 2.193 1 89.38 272 THR A CA 1
ATOM 2228 C C . THR A 1 272 ? 18.688 -2.332 2.342 1 89.38 272 THR A C 1
ATOM 2230 O O . THR A 1 272 ? 18.328 -2.723 3.455 1 89.38 272 THR A O 1
ATOM 2233 N N . ASN A 1 273 ? 18.047 -2.678 1.228 1 90.81 273 ASN A N 1
ATOM 2234 C CA . ASN A 1 273 ? 16.938 -3.607 1.251 1 90.81 273 ASN A CA 1
ATOM 2235 C C . ASN A 1 273 ? 17.344 -4.98 1.765 1 90.81 273 ASN A C 1
ATOM 2237 O O . ASN A 1 273 ? 16.703 -5.547 2.645 1 90.81 273 ASN A O 1
ATOM 2241 N N . LYS A 1 274 ? 18.391 -5.461 1.202 1 87.06 274 LYS A N 1
ATOM 2242 C CA . LYS A 1 274 ? 18.891 -6.781 1.604 1 87.06 274 LYS A CA 1
ATOM 2243 C C . LYS A 1 274 ? 19.281 -6.793 3.078 1 87.06 274 LYS A C 1
ATOM 2245 O O . LYS A 1 274 ? 19.062 -7.785 3.775 1 87.06 274 LYS A O 1
ATOM 2250 N N . LEU A 1 275 ? 19.859 -5.707 3.484 1 88.94 275 LEU A N 1
ATOM 2251 C CA . LEU A 1 275 ? 20.25 -5.574 4.887 1 88.94 275 LEU A CA 1
ATOM 2252 C C . LEU A 1 275 ? 19.016 -5.59 5.789 1 88.94 275 LEU A C 1
ATOM 2254 O O . LEU A 1 275 ? 18.984 -6.289 6.801 1 88.94 275 LEU A O 1
ATOM 2258 N N . ILE A 1 276 ? 18.016 -4.855 5.465 1 94.06 276 ILE A N 1
ATOM 2259 C CA . ILE A 1 276 ? 16.781 -4.773 6.246 1 94.06 276 ILE A CA 1
ATOM 2260 C C . ILE A 1 276 ? 16.109 -6.137 6.281 1 94.06 276 ILE A C 1
ATOM 2262 O O . ILE A 1 276 ? 15.633 -6.578 7.332 1 94.06 276 ILE A O 1
ATOM 2266 N N . GLU A 1 277 ? 16.062 -6.805 5.156 1 93.88 277 GLU A N 1
ATOM 2267 C CA . GLU A 1 277 ? 15.469 -8.133 5.098 1 93.88 277 GLU A CA 1
ATOM 2268 C C . GLU A 1 277 ? 16.219 -9.117 5.988 1 93.88 277 GLU A C 1
ATOM 2270 O O . GLU A 1 277 ? 15.617 -10 6.602 1 93.88 277 GLU A O 1
ATOM 2275 N N . THR A 1 278 ? 17.516 -8.945 6.012 1 91.38 278 THR A N 1
ATOM 2276 C CA . THR A 1 278 ? 18.328 -9.781 6.887 1 91.38 278 THR A CA 1
ATOM 2277 C C . THR A 1 278 ? 17.984 -9.531 8.352 1 91.38 278 THR A C 1
ATOM 2279 O O . THR A 1 278 ? 17.828 -10.477 9.133 1 91.38 278 THR A O 1
ATOM 2282 N N . MET A 1 279 ? 17.891 -8.305 8.711 1 94.38 279 MET A N 1
ATOM 2283 C CA . MET A 1 279 ? 17.562 -7.945 10.086 1 94.38 279 MET A CA 1
ATOM 2284 C C . MET A 1 279 ? 16.172 -8.43 10.453 1 94.38 279 MET A C 1
ATOM 2286 O O . MET A 1 279 ? 15.953 -8.938 11.555 1 94.38 279 MET A O 1
ATOM 2290 N N . ILE A 1 280 ? 15.195 -8.289 9.547 1 97.75 280 ILE A N 1
ATOM 2291 C CA . ILE A 1 280 ? 13.844 -8.797 9.781 1 97.75 280 ILE A CA 1
ATOM 2292 C C . ILE A 1 280 ? 13.883 -10.305 9.984 1 97.75 280 ILE A C 1
ATOM 2294 O O . ILE A 1 280 ? 13.219 -10.836 10.875 1 97.75 280 ILE A O 1
ATOM 2298 N N . THR A 1 281 ? 14.664 -10.984 9.148 1 95.62 281 THR A N 1
ATOM 2299 C CA . THR A 1 281 ? 14.812 -12.43 9.258 1 95.62 281 THR A CA 1
ATOM 2300 C C . THR A 1 281 ? 15.367 -12.812 10.633 1 95.62 281 THR A C 1
ATOM 2302 O O . THR A 1 281 ? 14.859 -13.742 11.273 1 95.62 281 THR A O 1
ATOM 2305 N N . ASP A 1 282 ? 16.391 -12.086 11.078 1 94.69 282 ASP A N 1
ATOM 2306 C CA . ASP A 1 282 ? 16.969 -12.344 12.391 1 94.69 282 ASP A CA 1
ATOM 2307 C C . ASP A 1 282 ? 15.922 -12.164 13.492 1 94.69 282 ASP A C 1
ATOM 2309 O O . ASP A 1 282 ? 15.867 -12.953 14.438 1 94.69 282 ASP A O 1
ATOM 2313 N N . ALA A 1 283 ? 15.141 -11.141 13.375 1 98 283 ALA A N 1
ATOM 2314 C CA . ALA A 1 283 ? 14.086 -10.898 14.359 1 98 283 ALA A CA 1
ATOM 2315 C C . ALA A 1 283 ? 13.07 -12.031 14.359 1 98 283 ALA A C 1
ATOM 2317 O O . ALA A 1 283 ? 12.641 -12.492 15.422 1 98 283 ALA A O 1
ATOM 2318 N N . PHE A 1 284 ? 12.656 -12.492 13.188 1 98.25 284 PHE A N 1
ATOM 2319 C CA . PHE A 1 284 ? 11.695 -13.578 13.062 1 98.25 284 PHE A CA 1
ATOM 2320 C C . PHE A 1 284 ? 12.242 -14.859 13.688 1 98.25 284 PHE A C 1
ATOM 2322 O O . PHE A 1 284 ? 11.508 -15.602 14.336 1 98.25 284 PHE A O 1
ATOM 2329 N N . LEU A 1 285 ? 13.531 -15.109 13.445 1 97.06 285 LEU A N 1
ATOM 2330 C CA . LEU A 1 285 ? 14.148 -16.312 14 1 97.06 285 LEU A CA 1
ATOM 2331 C C . LEU A 1 285 ? 14.125 -16.281 15.523 1 97.06 285 LEU A C 1
ATOM 2333 O O . LEU A 1 285 ? 13.82 -17.297 16.156 1 97.06 285 LEU A O 1
ATOM 2337 N N . LYS A 1 286 ? 14.453 -15.125 16.094 1 97.31 286 LYS A N 1
ATOM 2338 C CA . LYS A 1 286 ? 14.453 -14.977 17.547 1 97.31 286 LYS A CA 1
ATOM 2339 C C . LYS A 1 286 ? 13.039 -15.07 18.109 1 97.31 286 LYS A C 1
ATOM 2341 O O . LYS A 1 286 ? 12.844 -15.516 19.25 1 97.31 286 LYS A O 1
ATOM 2346 N N . ALA A 1 287 ? 12.016 -14.719 17.297 1 98.38 287 ALA A N 1
ATOM 2347 C CA . ALA A 1 287 ? 10.633 -14.68 17.766 1 98.38 287 ALA A CA 1
ATOM 2348 C C . ALA A 1 287 ? 9.914 -15.992 17.438 1 98.38 287 ALA A C 1
ATOM 2350 O O . ALA A 1 287 ? 8.812 -16.234 17.938 1 98.38 287 ALA A O 1
ATOM 2351 N N . ASP A 1 288 ? 10.445 -16.859 16.703 1 98.12 288 ASP A N 1
ATOM 2352 C CA . ASP A 1 288 ? 9.805 -18.016 16.062 1 98.12 288 ASP A CA 1
ATOM 2353 C C . ASP A 1 288 ? 9.023 -18.844 17.078 1 98.12 288 ASP A C 1
ATOM 2355 O O . ASP A 1 288 ? 7.816 -19.031 16.938 1 98.12 288 ASP A O 1
ATOM 2359 N N . LYS A 1 289 ? 9.609 -19.172 18.172 1 97.12 289 LYS A N 1
ATOM 2360 C CA . LYS A 1 289 ? 9.008 -20.078 19.141 1 97.12 289 LYS A CA 1
ATOM 2361 C C . LYS A 1 289 ? 8.062 -19.344 20.078 1 97.12 289 LYS A C 1
ATOM 2363 O O . LYS A 1 289 ? 7.312 -19.969 20.828 1 97.12 289 LYS A O 1
ATOM 2368 N N . HIS A 1 290 ? 8.008 -18.047 19.922 1 97 290 HIS A N 1
ATOM 2369 C CA . HIS A 1 290 ? 7.254 -17.266 20.906 1 97 290 HIS A CA 1
ATOM 2370 C C . HIS A 1 290 ? 6.035 -16.609 20.266 1 97 290 HIS A C 1
ATOM 2372 O O . HIS A 1 290 ? 5.262 -15.93 20.938 1 97 290 HIS A O 1
ATOM 2378 N N . ILE A 1 291 ? 5.867 -16.734 19.047 1 95.75 291 ILE A N 1
ATOM 2379 C CA . ILE A 1 291 ? 4.664 -16.297 18.344 1 95.75 291 ILE A CA 1
ATOM 2380 C C . ILE A 1 291 ? 3.84 -17.516 17.922 1 95.75 291 ILE A C 1
ATOM 2382 O O . ILE A 1 291 ? 4.25 -18.266 17.047 1 95.75 291 ILE A O 1
ATOM 2386 N N . MET A 1 292 ? 2.764 -17.562 18.516 1 95.44 292 MET A N 1
ATOM 2387 C CA . MET A 1 292 ? 1.94 -18.766 18.312 1 95.44 292 MET A CA 1
ATOM 2388 C C . MET A 1 292 ? 0.64 -18.406 17.594 1 95.44 292 MET A C 1
ATOM 2390 O O . MET A 1 292 ? 0.053 -17.344 17.859 1 95.44 292 MET A O 1
ATOM 2394 N N . THR A 1 293 ? 0.219 -19.266 16.734 1 95.56 293 THR A N 1
ATOM 2395 C CA . THR A 1 293 ? -1.043 -19.109 16.016 1 95.56 293 THR A CA 1
ATOM 2396 C C . THR A 1 293 ? -1.874 -20.391 16.109 1 95.56 293 THR A C 1
ATOM 2398 O O . THR A 1 293 ? -1.356 -21.484 15.898 1 95.56 293 THR A O 1
ATOM 2401 N N . LYS A 1 294 ? -3.113 -20.266 16.406 1 95.5 294 LYS A N 1
ATOM 2402 C CA . LYS A 1 294 ? -3.994 -21.422 16.516 1 95.5 294 LYS A CA 1
ATOM 2403 C C . LYS A 1 294 ? -4.414 -21.922 15.133 1 95.5 294 LYS A C 1
ATOM 2405 O O . LYS A 1 294 ? -4.734 -21.125 14.25 1 95.5 294 LYS A O 1
ATOM 2410 N N . GLY A 1 295 ? -4.344 -23.234 14.953 1 96.19 295 GLY A N 1
ATOM 2411 C CA . GLY A 1 295 ? -4.734 -23.844 13.695 1 96.19 295 GLY A CA 1
ATOM 2412 C C . GLY A 1 295 ? -5.828 -24.891 13.859 1 96.19 295 GLY A C 1
ATOM 2413 O O . GLY A 1 295 ? -6.742 -24.719 14.672 1 96.19 295 GLY A O 1
ATOM 2414 N N . SER A 1 296 ? -5.773 -25.844 13.023 1 95.44 296 SER A N 1
ATOM 2415 C CA . SER A 1 296 ? -6.773 -26.906 13 1 95.44 296 SER A CA 1
ATOM 2416 C C . SER A 1 296 ? -6.801 -27.672 14.312 1 95.44 296 SER A C 1
ATOM 2418 O O . SER A 1 296 ? -5.75 -27.953 14.891 1 95.44 296 SER A O 1
ATOM 2420 N N . GLY A 1 297 ? -8.031 -27.984 14.773 1 93.69 297 GLY A N 1
ATOM 2421 C CA . GLY A 1 297 ? -8.195 -28.766 15.992 1 93.69 297 GLY A CA 1
ATOM 2422 C C . GLY A 1 297 ? -7.777 -28.016 17.234 1 93.69 297 GLY A C 1
ATOM 2423 O O . GLY A 1 297 ? -7.648 -28.594 18.312 1 93.69 297 GLY A O 1
ATOM 2424 N N . GLY A 1 298 ? -7.41 -26.719 17.109 1 92.5 298 GLY A N 1
ATOM 2425 C CA . GLY A 1 298 ? -7.047 -25.906 18.266 1 92.5 298 GLY A CA 1
ATOM 2426 C C . GLY A 1 298 ? -5.566 -25.984 18.594 1 92.5 298 GLY A C 1
ATOM 2427 O O . GLY A 1 298 ? -5.109 -25.344 19.547 1 92.5 298 GLY A O 1
ATOM 2428 N N . LYS A 1 299 ? -4.867 -26.688 17.797 1 96.06 299 LYS A N 1
ATOM 2429 C CA . LYS A 1 299 ? -3.424 -26.812 17.984 1 96.06 299 LYS A CA 1
ATOM 2430 C C . LYS A 1 299 ? -2.721 -25.484 17.688 1 96.06 299 LYS A C 1
ATOM 2432 O O . LYS A 1 299 ? -3.113 -24.766 16.766 1 96.06 299 LYS A O 1
ATOM 2437 N N . SER A 1 300 ? -1.706 -25.156 18.469 1 96.62 300 SER A N 1
ATOM 2438 C CA . SER A 1 300 ? -0.934 -23.938 18.266 1 96.62 300 SER A CA 1
ATOM 2439 C C . SER A 1 300 ? 0.354 -24.234 17.5 1 96.62 300 SER A C 1
ATOM 2441 O O . SER A 1 300 ? 1.002 -25.25 17.719 1 96.62 300 SER A O 1
ATOM 2443 N N . TYR A 1 301 ? 0.694 -23.375 16.609 1 97.75 301 TYR A N 1
ATOM 2444 C CA . TYR A 1 301 ? 1.898 -23.469 15.781 1 97.75 301 TYR A CA 1
ATOM 2445 C C . TYR A 1 301 ? 2.758 -22.219 15.938 1 97.75 301 TYR A C 1
ATOM 2447 O O . TYR A 1 301 ? 2.236 -21.109 15.992 1 97.75 301 TYR A O 1
ATOM 2455 N N . CYS A 1 302 ? 4.035 -22.438 16.062 1 97.56 302 CYS A N 1
ATOM 2456 C CA . CYS A 1 302 ? 4.918 -21.281 16.031 1 97.56 302 CYS A CA 1
ATOM 2457 C C . CYS A 1 302 ? 5.086 -20.75 14.617 1 97.56 302 CYS A C 1
ATOM 2459 O O . CYS A 1 302 ? 4.488 -21.297 13.68 1 97.56 302 CYS A O 1
ATOM 2461 N N . LEU A 1 303 ? 5.832 -19.734 14.422 1 96.94 303 LEU A N 1
ATOM 2462 C CA . LEU A 1 303 ? 5.922 -19.031 13.156 1 96.94 303 LEU A CA 1
ATOM 2463 C C . LEU A 1 303 ? 6.398 -19.953 12.047 1 96.94 303 LEU A C 1
ATOM 2465 O O . LEU A 1 303 ? 5.809 -20 10.961 1 96.94 303 LEU A O 1
ATOM 2469 N N . SER A 1 304 ? 7.457 -20.766 12.234 1 97.38 304 SER A N 1
ATOM 2470 C CA . SER A 1 304 ? 8.047 -21.625 11.219 1 97.38 304 SER A CA 1
ATOM 2471 C C . SER A 1 304 ? 7.227 -22.891 11.016 1 97.38 304 SER A C 1
ATOM 2473 O O . SER A 1 304 ? 7.293 -23.516 9.953 1 97.38 304 SER A O 1
ATOM 2475 N N . GLU A 1 305 ? 6.383 -23.219 11.953 1 97.5 305 GLU A N 1
ATOM 2476 C CA . GLU A 1 305 ? 5.609 -24.453 11.883 1 97.5 305 GLU A CA 1
ATOM 2477 C C . GLU A 1 305 ? 4.23 -24.219 11.281 1 97.5 305 GLU A C 1
ATOM 2479 O O . GLU A 1 305 ? 3.549 -25.156 10.867 1 97.5 305 GLU A O 1
ATOM 2484 N N . ALA A 1 306 ? 3.834 -23 11.227 1 97.25 306 ALA A N 1
ATOM 2485 C CA . ALA A 1 306 ? 2.506 -22.656 10.719 1 97.25 306 ALA A CA 1
ATOM 2486 C C . ALA A 1 306 ? 2.348 -23.094 9.266 1 97.25 306 ALA A C 1
ATOM 2488 O O . ALA A 1 306 ? 1.229 -23.312 8.789 1 97.25 306 ALA A O 1
ATOM 2489 N N . ILE A 1 307 ? 3.459 -23.281 8.516 1 97 307 ILE A N 1
ATOM 2490 C CA . ILE A 1 307 ? 3.412 -23.656 7.105 1 97 307 ILE A CA 1
ATOM 2491 C C . ILE A 1 307 ? 2.822 -25.062 6.969 1 97 307 ILE A C 1
ATOM 2493 O O . ILE A 1 307 ? 2.404 -25.469 5.883 1 97 307 ILE A O 1
ATOM 2497 N N . ASP A 1 308 ? 2.738 -25.781 8.062 1 97 308 ASP A N 1
ATOM 2498 C CA . ASP A 1 308 ? 2.271 -27.172 8.047 1 97 308 ASP A CA 1
ATOM 2499 C C . ASP A 1 308 ? 0.757 -27.234 8.227 1 97 308 ASP A C 1
ATOM 2501 O O . ASP A 1 308 ? 0.158 -28.297 8.062 1 97 308 ASP A O 1
ATOM 2505 N N . ASP A 1 309 ? 0.124 -26.172 8.57 1 98.19 309 ASP A N 1
ATOM 2506 C CA . ASP A 1 309 ? -1.315 -26.109 8.805 1 98.19 309 ASP A CA 1
ATOM 2507 C C . ASP A 1 309 ? -1.93 -24.875 8.148 1 98.19 309 ASP A C 1
ATOM 2509 O O . ASP A 1 309 ? -1.714 -23.75 8.609 1 98.19 309 ASP A O 1
ATOM 2513 N N . MET A 1 310 ? -2.811 -25.062 7.211 1 98.06 310 MET A N 1
ATOM 2514 C CA . MET A 1 310 ? -3.301 -23.969 6.391 1 98.06 310 MET A CA 1
ATOM 2515 C C . MET A 1 310 ? -4.273 -23.094 7.176 1 98.06 310 MET A C 1
ATOM 2517 O O . MET A 1 310 ? -4.453 -21.922 6.855 1 98.06 310 MET A O 1
ATOM 2521 N N . GLN A 1 311 ? -4.949 -23.672 8.156 1 97.75 311 GLN A N 1
ATOM 2522 C CA . GLN A 1 311 ? -5.777 -22.828 9.016 1 97.75 311 GLN A CA 1
ATOM 2523 C C . GLN A 1 311 ? -4.926 -21.844 9.797 1 97.75 311 GLN A C 1
ATOM 2525 O O . GLN A 1 311 ? -5.277 -20.656 9.898 1 97.75 311 GLN A O 1
ATOM 2530 N N . ALA A 1 312 ? -3.846 -22.312 10.391 1 97.94 312 ALA A N 1
ATOM 2531 C CA . ALA A 1 312 ? -2.904 -21.438 11.07 1 97.94 312 ALA A CA 1
ATOM 2532 C C . ALA A 1 312 ? -2.23 -20.484 10.086 1 97.94 312 ALA A C 1
ATOM 2534 O O . ALA A 1 312 ? -2.1 -19.281 10.359 1 97.94 312 ALA A O 1
ATOM 2535 N N . TYR A 1 313 ? -1.848 -21.047 8.945 1 97.94 313 TYR A N 1
ATOM 2536 C CA . TYR A 1 313 ? -1.098 -20.281 7.953 1 97.94 313 TYR A CA 1
ATOM 2537 C C . TYR A 1 313 ? -1.936 -19.141 7.395 1 97.94 313 TYR A C 1
ATOM 2539 O O . TYR A 1 313 ? -1.401 -18.078 7.039 1 97.94 313 TYR A O 1
ATOM 2547 N N . THR A 1 314 ? -3.266 -19.266 7.348 1 97.88 314 THR A N 1
ATOM 2548 C CA . THR A 1 314 ? -4.188 -18.25 6.852 1 97.88 314 THR A CA 1
ATOM 2549 C C . THR A 1 314 ? -4.113 -16.984 7.711 1 97.88 314 THR A C 1
ATOM 2551 O O . THR A 1 314 ? -4.457 -15.898 7.254 1 97.88 314 THR A O 1
ATOM 2554 N N . LYS A 1 315 ? -3.596 -17.125 8.906 1 97.25 315 LYS A N 1
ATOM 2555 C CA . LYS A 1 315 ? -3.594 -16.016 9.852 1 97.25 315 LYS A CA 1
ATOM 2556 C C . LYS A 1 315 ? -2.236 -15.312 9.875 1 97.25 315 LYS A C 1
ATOM 2558 O O . LYS A 1 315 ? -2.061 -14.312 10.57 1 97.25 315 LYS A O 1
ATOM 2563 N N . LEU A 1 316 ? -1.296 -15.805 9.125 1 97.12 316 LEU A N 1
ATOM 2564 C CA . LEU A 1 316 ? 0.051 -15.242 9.133 1 97.12 316 LEU A CA 1
ATOM 2565 C C . LEU A 1 316 ? 0.218 -14.211 8.023 1 97.12 316 LEU A C 1
ATOM 2567 O O . LEU A 1 316 ? 0.124 -14.547 6.84 1 97.12 316 LEU A O 1
ATOM 2571 N N . THR A 1 317 ? 0.375 -13.023 8.375 1 97.81 317 THR A N 1
ATOM 2572 C CA . THR A 1 317 ? 0.598 -11.906 7.461 1 97.81 317 THR A CA 1
ATOM 2573 C C . THR A 1 317 ? 1.772 -11.055 7.926 1 97.81 317 THR A C 1
ATOM 2575 O O . THR A 1 317 ? 2.465 -11.406 8.883 1 97.81 317 THR A O 1
ATOM 2578 N N . ASP A 1 318 ? 2.033 -9.93 7.27 1 97.94 318 ASP A N 1
ATOM 2579 C CA . ASP A 1 318 ? 3.115 -9.023 7.656 1 97.94 318 ASP A CA 1
ATOM 2580 C C . ASP A 1 318 ? 2.873 -8.438 9.039 1 97.94 318 ASP A C 1
ATOM 2582 O O . ASP A 1 318 ? 3.77 -7.824 9.625 1 97.94 318 ASP A O 1
ATOM 2586 N N . ARG A 1 319 ? 1.721 -8.727 9.562 1 96.69 319 ARG A N 1
ATOM 2587 C CA . ARG A 1 319 ? 1.361 -8.227 10.883 1 96.69 319 ARG A CA 1
ATOM 2588 C C . ARG A 1 319 ? 2.334 -8.734 11.945 1 96.69 319 ARG A C 1
ATOM 2590 O O . ARG A 1 319 ? 2.492 -8.109 13 1 96.69 319 ARG A O 1
ATOM 2597 N N . VAL A 1 320 ? 2.99 -9.836 11.656 1 97.5 320 VAL A N 1
ATOM 2598 C CA . VAL A 1 320 ? 3.949 -10.414 12.586 1 97.5 320 VAL A CA 1
ATOM 2599 C C . VAL A 1 320 ? 4.996 -9.375 12.969 1 97.5 320 VAL A C 1
ATOM 2601 O O . VAL A 1 320 ? 5.461 -9.344 14.109 1 97.5 320 VAL A O 1
ATOM 2604 N N . PHE A 1 321 ? 5.387 -8.539 12.023 1 98.25 321 PHE A N 1
ATOM 2605 C CA . PHE A 1 321 ? 6.348 -7.473 12.273 1 98.25 321 PHE A CA 1
ATOM 2606 C C . PHE A 1 321 ? 5.887 -6.582 13.422 1 98.25 321 PHE A C 1
ATOM 2608 O O . PHE A 1 321 ? 6.637 -6.348 14.375 1 98.25 321 PHE A O 1
ATOM 2615 N N . GLU A 1 322 ? 4.641 -6.117 13.391 1 97.56 322 GLU A N 1
ATOM 2616 C CA . GLU A 1 322 ? 4.094 -5.23 14.414 1 97.56 322 GLU A CA 1
ATOM 2617 C C . GLU A 1 322 ? 3.846 -5.98 15.719 1 97.56 322 GLU A C 1
ATOM 2619 O O . GLU A 1 322 ? 4.008 -5.418 16.812 1 97.56 322 GLU A O 1
ATOM 2624 N N . ASP A 1 323 ? 3.414 -7.27 15.602 1 96.62 323 ASP A N 1
ATOM 2625 C CA . ASP A 1 323 ? 3.221 -8.086 16.797 1 96.62 323 ASP A CA 1
ATOM 2626 C C . ASP A 1 323 ? 4.496 -8.141 17.641 1 96.62 323 ASP A C 1
ATOM 2628 O O . ASP A 1 323 ? 4.434 -8.125 18.859 1 96.62 323 ASP A O 1
ATOM 2632 N N . ILE A 1 324 ? 5.602 -8.242 16.922 1 97.94 324 ILE A N 1
ATOM 2633 C CA . ILE A 1 324 ? 6.895 -8.305 17.594 1 97.94 324 ILE A CA 1
ATOM 2634 C C . ILE A 1 324 ? 7.285 -6.91 18.094 1 97.94 324 ILE A C 1
ATOM 2636 O O . ILE A 1 324 ? 7.613 -6.73 19.266 1 97.94 324 ILE A O 1
ATOM 2640 N N . LEU A 1 325 ? 7.164 -5.93 17.25 1 97.69 325 LEU A N 1
ATOM 2641 C CA . LEU A 1 325 ? 7.637 -4.57 17.484 1 97.69 325 LEU A CA 1
ATOM 2642 C C . LEU A 1 325 ? 6.941 -3.967 18.703 1 97.69 325 LEU A C 1
ATOM 2644 O O . LEU A 1 325 ? 7.559 -3.234 19.484 1 97.69 325 LEU A O 1
ATOM 2648 N N . PHE A 1 326 ? 5.656 -4.309 18.906 1 95.25 326 PHE A N 1
ATOM 2649 C CA . PHE A 1 326 ? 4.871 -3.639 19.938 1 95.25 326 PHE A CA 1
ATOM 2650 C C . PHE A 1 326 ? 4.602 -4.578 21.109 1 95.25 326 PHE A C 1
ATOM 2652 O O . PHE A 1 326 ? 3.826 -4.25 22 1 95.25 326 PHE A O 1
ATOM 2659 N N . SER A 1 327 ? 5.234 -5.707 21.109 1 94.31 327 SER A N 1
ATOM 2660 C CA . SER A 1 327 ? 5.012 -6.688 22.172 1 94.31 327 SER A CA 1
ATOM 2661 C C . SER A 1 327 ? 5.594 -6.207 23.5 1 94.31 327 SER A C 1
ATOM 2663 O O . SER A 1 327 ? 6.609 -5.512 23.516 1 94.31 327 SER A O 1
ATOM 2665 N N . SER A 1 328 ? 4.965 -6.566 24.562 1 91.38 328 SER A N 1
ATOM 2666 C CA . SER A 1 328 ? 5.477 -6.297 25.891 1 91.38 328 SER A CA 1
ATOM 2667 C C . SER A 1 328 ? 6.109 -7.547 26.5 1 91.38 328 SER A C 1
ATOM 2669 O O . SER A 1 328 ? 6.547 -7.527 27.656 1 91.38 328 SER A O 1
ATOM 2671 N N . SER A 1 329 ? 6.145 -8.648 25.766 1 93.38 329 SER A N 1
ATOM 2672 C CA . SER A 1 329 ? 6.676 -9.906 26.266 1 93.38 329 SER A CA 1
ATOM 2673 C C . SER A 1 329 ? 8.195 -9.859 26.375 1 93.38 329 SER A C 1
ATOM 2675 O O . SER A 1 329 ? 8.875 -9.414 25.453 1 93.38 329 SER A O 1
ATOM 2677 N N . GLU A 1 330 ? 8.711 -10.391 27.406 1 95.38 330 GLU A N 1
ATOM 2678 C CA . GLU A 1 330 ? 10.156 -10.445 27.609 1 95.38 330 GLU A CA 1
ATOM 2679 C C . GLU A 1 330 ? 10.82 -11.414 26.641 1 95.38 330 GLU A C 1
ATOM 2681 O O . GLU A 1 330 ? 11.961 -11.203 26.219 1 95.38 330 GLU A O 1
ATOM 2686 N N . GLN A 1 331 ? 10.055 -12.391 26.281 1 96.81 331 GLN A N 1
ATOM 2687 C CA . GLN A 1 331 ? 10.594 -13.414 25.391 1 96.81 331 GLN A CA 1
ATOM 2688 C C . GLN A 1 331 ? 10.836 -12.844 23.984 1 96.81 331 GLN A C 1
ATOM 2690 O O . GLN A 1 331 ? 11.641 -13.391 23.234 1 96.81 331 GLN A O 1
ATOM 2695 N N . LEU A 1 332 ? 10.203 -11.719 23.672 1 97.69 332 LEU A N 1
ATOM 2696 C CA . LEU A 1 332 ? 10.336 -11.133 22.344 1 97.69 332 LEU A CA 1
ATOM 2697 C C . LEU A 1 332 ? 11.234 -9.906 22.375 1 97.69 332 LEU A C 1
ATOM 2699 O O . LEU A 1 332 ? 11.336 -9.18 21.375 1 97.69 332 LEU A O 1
ATOM 2703 N N . ARG A 1 333 ? 11.898 -9.695 23.484 1 97.38 333 ARG A N 1
ATOM 2704 C CA . ARG A 1 333 ? 12.672 -8.477 23.688 1 97.38 333 ARG A CA 1
ATOM 2705 C C . ARG A 1 333 ? 13.773 -8.344 22.641 1 97.38 333 ARG A C 1
ATOM 2707 O O . ARG A 1 333 ? 13.938 -7.277 22.047 1 97.38 333 ARG A O 1
ATOM 2714 N N . ASP A 1 334 ? 14.531 -9.414 22.422 1 96.88 334 ASP A N 1
ATOM 2715 C CA . ASP A 1 334 ? 15.633 -9.367 21.453 1 96.88 334 ASP A CA 1
ATOM 2716 C C . ASP A 1 334 ? 15.117 -9.109 20.047 1 96.88 334 ASP A C 1
ATOM 2718 O O . ASP A 1 334 ? 15.695 -8.312 19.297 1 96.88 334 ASP A O 1
ATOM 2722 N N . ALA A 1 335 ? 14.062 -9.82 19.641 1 98.25 335 ALA A N 1
ATOM 2723 C CA . ALA A 1 335 ? 13.461 -9.625 18.328 1 98.25 335 ALA A CA 1
ATOM 2724 C C . ALA A 1 335 ? 12.93 -8.195 18.188 1 98.25 335 ALA A C 1
ATOM 2726 O O . ALA A 1 335 ? 13.133 -7.559 17.141 1 98.25 335 ALA A O 1
ATOM 2727 N N . LYS A 1 336 ? 12.289 -7.734 19.234 1 98.25 336 LYS A N 1
ATOM 2728 C CA . LYS A 1 336 ? 11.75 -6.379 19.25 1 98.25 336 LYS A CA 1
ATOM 2729 C C . LYS A 1 336 ? 12.852 -5.344 19.062 1 98.25 336 LYS A C 1
ATOM 2731 O O . LYS A 1 336 ? 12.688 -4.379 18.312 1 98.25 336 LYS A O 1
ATOM 2736 N N . ASN A 1 337 ? 13.961 -5.555 19.719 1 97.69 337 ASN A N 1
ATOM 2737 C CA . ASN A 1 337 ? 15.086 -4.633 19.609 1 97.69 337 ASN A CA 1
ATOM 2738 C C . ASN A 1 337 ? 15.609 -4.547 18.172 1 97.69 337 ASN A C 1
ATOM 2740 O O . ASN A 1 337 ? 15.945 -3.465 17.688 1 97.69 337 ASN A O 1
ATOM 2744 N N . ILE A 1 338 ? 15.703 -5.641 17.5 1 97.19 338 ILE A N 1
ATOM 2745 C CA . ILE A 1 338 ? 16.188 -5.656 16.125 1 97.19 338 ILE A CA 1
ATOM 2746 C C . ILE A 1 338 ? 15.242 -4.871 15.219 1 97.19 338 ILE A C 1
ATOM 2748 O O . ILE A 1 338 ? 15.68 -4.047 14.414 1 97.19 338 ILE A O 1
ATOM 2752 N N . LEU A 1 339 ? 13.922 -5.148 15.367 1 98.44 339 LEU A N 1
ATOM 2753 C CA . LEU A 1 339 ? 12.953 -4.461 14.523 1 98.44 339 LEU A CA 1
ATOM 2754 C C . LEU A 1 339 ? 12.914 -2.971 14.844 1 98.44 339 LEU A C 1
ATOM 2756 O O . LEU A 1 339 ? 12.703 -2.146 13.945 1 98.44 339 LEU A O 1
ATOM 2760 N N . HIS A 1 340 ? 13.078 -2.639 16.141 1 98 340 HIS A N 1
ATOM 2761 C CA . HIS A 1 340 ? 13.18 -1.232 16.516 1 98 340 HIS A CA 1
ATOM 2762 C C . HIS A 1 340 ? 14.359 -0.562 15.82 1 98 340 HIS A C 1
ATOM 2764 O O . HI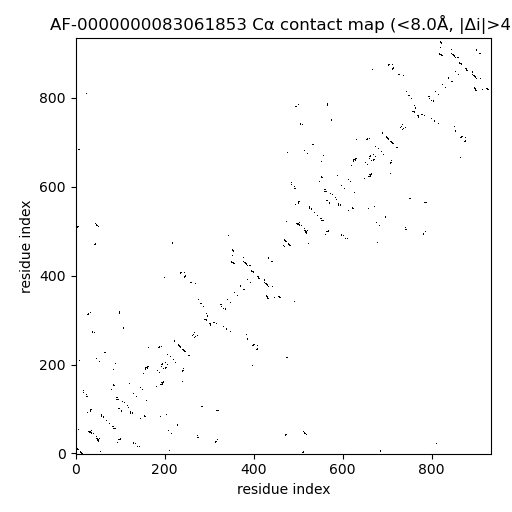S A 1 340 ? 14.258 0.587 15.383 1 98 340 HIS A O 1
ATOM 2770 N N . ARG A 1 341 ? 15.492 -1.253 15.727 1 96.88 341 ARG A N 1
ATOM 2771 C CA . ARG A 1 341 ? 16.656 -0.74 15.023 1 96.88 341 ARG A CA 1
ATOM 2772 C C . ARG A 1 341 ? 16.359 -0.524 13.539 1 96.88 341 ARG A C 1
ATOM 2774 O O . ARG A 1 341 ? 16.797 0.467 12.953 1 96.88 341 ARG A O 1
ATOM 2781 N N . VAL A 1 342 ? 15.617 -1.451 12.93 1 97.06 342 VAL A N 1
ATOM 2782 C CA . VAL A 1 342 ? 15.234 -1.306 11.531 1 97.06 342 VAL A CA 1
ATOM 2783 C C . VAL A 1 342 ? 14.445 -0.012 11.344 1 97.06 342 VAL A C 1
ATOM 2785 O O . VAL A 1 342 ? 14.734 0.776 10.445 1 97.06 342 VAL A O 1
ATOM 2788 N N . ILE A 1 343 ? 13.484 0.235 12.234 1 97.06 343 ILE A N 1
ATOM 2789 C CA . ILE A 1 343 ? 12.578 1.374 12.148 1 97.06 343 ILE A CA 1
ATOM 2790 C C . ILE A 1 343 ? 13.352 2.67 12.375 1 97.06 343 ILE A C 1
ATOM 2792 O O . ILE A 1 343 ? 13.078 3.684 11.727 1 97.06 343 ILE A O 1
ATOM 2796 N N . THR A 1 344 ? 14.32 2.641 13.234 1 96.25 344 THR A N 1
ATOM 2797 C CA . THR A 1 344 ? 15.062 3.848 13.578 1 96.25 344 THR A CA 1
ATOM 2798 C C . THR A 1 344 ? 16.312 3.977 12.719 1 96.25 344 THR A C 1
ATOM 2800 O O . THR A 1 344 ? 17.156 4.852 12.953 1 96.25 344 THR A O 1
ATOM 2803 N N . ARG A 1 345 ? 16.516 3.068 11.805 1 95.06 345 ARG A N 1
ATOM 2804 C CA . ARG A 1 345 ? 17.578 3.09 10.805 1 95.06 345 ARG A CA 1
ATOM 2805 C C . ARG A 1 345 ? 18.938 2.896 11.461 1 95.06 345 ARG A C 1
ATOM 2807 O O . ARG A 1 345 ? 19.938 3.502 11.031 1 95.06 345 ARG A O 1
ATOM 2814 N N . ASP A 1 346 ? 18.969 2.262 12.562 1 94.62 346 ASP A N 1
ATOM 2815 C CA . ASP A 1 346 ? 20.219 1.751 13.125 1 94.62 346 ASP A CA 1
ATOM 2816 C C . ASP A 1 346 ? 20.531 0.357 12.594 1 94.62 346 ASP A C 1
ATOM 2818 O O . ASP A 1 346 ? 20.375 -0.638 13.297 1 94.62 346 ASP A O 1
ATOM 2822 N N . LEU A 1 347 ? 21.047 0.337 11.375 1 93 347 LEU A N 1
ATOM 2823 C CA . LEU A 1 347 ? 21.172 -0.91 10.633 1 93 347 LEU A CA 1
ATOM 2824 C C . LEU A 1 347 ? 22.531 -1.567 10.898 1 93 347 LEU A C 1
ATOM 2826 O O . LEU A 1 347 ? 23.453 -0.921 11.406 1 93 347 LEU A O 1
ATOM 2830 N N . TYR A 1 348 ? 22.5 -2.883 10.57 1 88.62 348 TYR A N 1
ATOM 2831 C CA . TYR A 1 348 ? 23.781 -3.576 10.625 1 88.62 348 TYR A CA 1
ATOM 2832 C C . TYR A 1 348 ? 24.828 -2.869 9.773 1 88.62 348 TYR A C 1
ATOM 2834 O O . TYR A 1 348 ? 24.484 -2.223 8.773 1 88.62 348 TYR A O 1
ATOM 2842 N N . LYS A 1 349 ? 26.047 -2.902 10.102 1 87.62 349 LYS A N 1
ATOM 2843 C CA . LYS A 1 349 ? 27.094 -2.193 9.375 1 87.62 349 LYS A CA 1
ATOM 2844 C C . LYS A 1 349 ? 27.891 -3.146 8.492 1 87.62 349 LYS A C 1
ATOM 2846 O O . LYS A 1 349 ? 28.188 -4.277 8.891 1 87.62 349 LYS A O 1
ATOM 2851 N N . CYS A 1 350 ? 28.141 -2.686 7.281 1 82.38 350 CYS A N 1
ATOM 2852 C CA . CYS A 1 350 ? 28.875 -3.496 6.316 1 82.38 350 CYS A CA 1
ATOM 2853 C C . CYS A 1 350 ? 30.359 -3.564 6.668 1 82.38 350 CYS A C 1
ATOM 2855 O O . CYS A 1 350 ? 30.984 -2.535 6.887 1 82.38 350 CYS A O 1
ATOM 2857 N N . VAL A 1 351 ? 30.859 -4.703 6.691 1 78.62 351 VAL A N 1
ATOM 2858 C CA . VAL A 1 351 ? 32.281 -4.918 7.035 1 78.62 351 VAL A CA 1
ATOM 2859 C C . VAL A 1 351 ? 33.094 -5.094 5.762 1 78.62 351 VAL A C 1
ATOM 2861 O O . VAL A 1 351 ? 34.25 -4.723 5.719 1 78.62 351 VAL A O 1
ATOM 2864 N N . GLY A 1 352 ? 32.469 -5.633 4.754 1 77.5 352 GLY A N 1
ATOM 2865 C CA . GLY A 1 352 ? 33.188 -5.836 3.514 1 77.5 352 GLY A CA 1
ATOM 2866 C C . GLY A 1 352 ? 32.344 -6.484 2.426 1 77.5 352 GLY A C 1
ATOM 2867 O O . GLY A 1 352 ? 31.219 -6.91 2.674 1 77.5 352 GLY A O 1
ATOM 2868 N N . LYS A 1 353 ? 32.906 -6.359 1.245 1 76.38 353 LYS A N 1
ATOM 2869 C CA . LYS A 1 353 ? 32.281 -6.949 0.059 1 76.38 353 LYS A CA 1
ATOM 2870 C C . LYS A 1 353 ? 33.25 -7.867 -0.666 1 76.38 353 LYS A C 1
ATOM 2872 O O . LYS A 1 353 ? 34.438 -7.562 -0.769 1 76.38 353 LYS A O 1
ATOM 2877 N N . LEU A 1 354 ? 32.75 -9.039 -0.984 1 72.06 354 LEU A N 1
ATOM 2878 C CA . LEU A 1 354 ? 33.594 -9.992 -1.715 1 72.06 354 LEU A CA 1
ATOM 2879 C C . LEU A 1 354 ? 32.969 -10.328 -3.068 1 72.06 354 LEU A C 1
ATOM 2881 O O . LEU A 1 354 ? 31.75 -10.562 -3.162 1 72.06 354 LEU A O 1
ATOM 2885 N N . GLU A 1 355 ? 33.656 -10.195 -4.07 1 70.06 355 GLU A N 1
ATOM 2886 C CA . GLU A 1 355 ? 33.188 -10.609 -5.387 1 70.06 355 GLU A CA 1
ATOM 2887 C C . GLU A 1 355 ? 33.375 -12.117 -5.582 1 70.06 355 GLU A C 1
ATOM 2889 O O . GLU A 1 355 ? 34.469 -12.648 -5.375 1 70.06 355 GLU A O 1
ATOM 2894 N N . THR A 1 356 ? 32.375 -12.867 -5.66 1 64.12 356 THR A N 1
ATOM 2895 C CA . THR A 1 356 ? 32.469 -14.312 -5.773 1 64.12 356 THR A CA 1
ATOM 2896 C C . THR A 1 356 ? 32.375 -14.75 -7.234 1 64.12 356 THR A C 1
ATOM 2898 O O . THR A 1 356 ? 32.688 -15.898 -7.566 1 64.12 356 THR A O 1
ATOM 2901 N N . GLY A 1 357 ? 32.375 -13.859 -8.211 1 57.78 357 GLY A N 1
ATOM 2902 C CA . GLY A 1 357 ? 32.125 -14.281 -9.578 1 57.78 357 GLY A CA 1
ATOM 2903 C C . GLY A 1 357 ? 31.016 -15.297 -9.711 1 57.78 357 GLY A C 1
ATOM 2904 O O . GLY A 1 357 ? 30.031 -15.234 -8.984 1 57.78 357 GLY A O 1
ATOM 2905 N N . THR A 1 358 ? 31.078 -16.328 -10.664 1 53.59 358 THR A N 1
ATOM 2906 C CA . THR A 1 358 ? 30.094 -17.375 -10.906 1 53.59 358 THR A CA 1
ATOM 2907 C C . THR A 1 358 ? 30.375 -18.578 -10.008 1 53.59 358 THR A C 1
ATOM 2909 O O . THR A 1 358 ? 29.594 -19.531 -9.984 1 53.59 358 THR A O 1
ATOM 2912 N N . ASP A 1 359 ? 31.469 -18.531 -9.172 1 52.22 359 ASP A N 1
ATOM 2913 C CA . ASP A 1 359 ? 31.906 -19.719 -8.445 1 52.22 359 ASP A CA 1
ATOM 2914 C C . ASP A 1 359 ? 31.438 -19.672 -6.992 1 52.22 359 ASP A C 1
ATOM 2916 O O . ASP A 1 359 ? 31.875 -18.828 -6.215 1 52.22 359 ASP A O 1
ATOM 2920 N N . PHE A 1 360 ? 30.5 -20.406 -6.664 1 52.91 360 PHE A N 1
ATOM 2921 C CA . PHE A 1 360 ? 29.875 -20.516 -5.352 1 52.91 360 PHE A CA 1
ATOM 2922 C C . PHE A 1 360 ? 30.812 -21.219 -4.375 1 52.91 360 PHE A C 1
ATOM 2924 O O . PHE A 1 360 ? 30.547 -21.266 -3.17 1 52.91 360 PHE A O 1
ATOM 2931 N N . SER A 1 361 ? 31.938 -21.844 -4.82 1 54.91 361 SER A N 1
ATOM 2932 C CA . SER A 1 361 ? 32.844 -22.516 -3.904 1 54.91 361 SER A CA 1
ATOM 2933 C C . SER A 1 361 ? 33.438 -21.547 -2.885 1 54.91 361 SER A C 1
ATOM 2935 O O . SER A 1 361 ? 33.625 -21.906 -1.725 1 54.91 361 SER A O 1
ATOM 2937 N N . GLN A 1 362 ? 33.562 -20.375 -3.309 1 56.97 362 GLN A N 1
ATOM 2938 C CA . GLN A 1 362 ? 34.094 -19.344 -2.428 1 56.97 362 GLN A CA 1
ATOM 2939 C C . GLN A 1 362 ? 33.094 -19 -1.322 1 56.97 362 GLN A C 1
ATOM 2941 O O . GLN A 1 362 ? 33.5 -18.609 -0.222 1 56.97 362 GLN A O 1
ATOM 2946 N N . VAL A 1 363 ? 31.922 -19.359 -1.612 1 60.19 363 VAL A N 1
ATOM 2947 C CA . VAL A 1 363 ? 30.875 -19.047 -0.647 1 60.19 363 VAL A CA 1
ATOM 2948 C C . VAL A 1 363 ? 30.953 -20.016 0.528 1 60.19 363 VAL A C 1
ATOM 2950 O O . VAL A 1 363 ? 30.719 -19.641 1.677 1 60.19 363 VAL A O 1
ATOM 2953 N N . ARG A 1 364 ? 31.469 -21.156 0.25 1 60.66 364 ARG A N 1
ATOM 2954 C CA . ARG A 1 364 ? 31.531 -22.156 1.308 1 60.66 364 ARG A CA 1
ATOM 2955 C C . ARG A 1 364 ? 32.562 -21.766 2.357 1 60.66 364 ARG A C 1
ATOM 2957 O O . ARG A 1 364 ? 32.344 -21.953 3.557 1 60.66 364 ARG A O 1
ATOM 2964 N N . THR A 1 365 ? 33.656 -21.266 1.86 1 63.22 365 THR A N 1
ATOM 2965 C CA . THR A 1 365 ? 34.719 -20.906 2.785 1 63.22 365 THR A CA 1
ATOM 2966 C C . THR A 1 365 ? 34.281 -19.766 3.688 1 63.22 365 THR A C 1
ATOM 2968 O O . THR A 1 365 ? 34.594 -19.75 4.883 1 63.22 365 THR A O 1
ATOM 2971 N N . ILE A 1 366 ? 33.562 -18.922 3.188 1 67.06 366 ILE A N 1
ATOM 2972 C CA . ILE A 1 366 ? 33.125 -17.781 3.971 1 67.06 366 ILE A CA 1
ATOM 2973 C C . ILE A 1 366 ? 32.031 -18.219 4.969 1 67.06 366 ILE A C 1
ATOM 2975 O O . ILE A 1 366 ? 31.984 -17.703 6.09 1 67.06 366 ILE A O 1
ATOM 2979 N N . PHE A 1 367 ? 31.375 -19.172 4.535 1 63.12 367 PHE A N 1
ATOM 2980 C CA . PHE A 1 367 ? 30.312 -19.688 5.395 1 63.12 367 PHE A CA 1
ATOM 2981 C C . PHE A 1 367 ? 30.891 -20.312 6.652 1 63.12 367 PHE A C 1
ATOM 2983 O O . PHE A 1 367 ? 30.344 -20.141 7.746 1 63.12 367 PHE A O 1
ATOM 2990 N N . VAL A 1 368 ? 32 -21.016 6.41 1 62.69 368 VAL A N 1
ATOM 2991 C CA . VAL A 1 368 ? 32.656 -21.672 7.547 1 62.69 368 VAL A CA 1
ATOM 2992 C C . VAL A 1 368 ? 33.188 -20.609 8.508 1 62.69 368 VAL A C 1
ATOM 2994 O O . VAL A 1 368 ? 33.062 -20.734 9.727 1 62.69 368 VAL A O 1
ATOM 2997 N N . PHE A 1 369 ? 33.688 -19.562 7.98 1 63.59 369 PHE A N 1
ATOM 2998 C CA . PHE A 1 369 ? 34.156 -18.438 8.789 1 63.59 369 PHE A CA 1
ATOM 2999 C C . PHE A 1 369 ? 33.031 -17.812 9.57 1 63.59 369 PHE A C 1
ATOM 3001 O O . PHE A 1 369 ? 33.125 -17.594 10.781 1 63.59 369 PHE A O 1
ATOM 3008 N N . LEU A 1 370 ? 31.891 -17.641 8.914 1 65.25 370 LEU A N 1
ATOM 3009 C CA . LEU A 1 370 ? 30.766 -16.938 9.516 1 65.25 370 LEU A CA 1
ATOM 3010 C C . LEU A 1 370 ? 30.047 -17.828 10.531 1 65.25 370 LEU A C 1
ATOM 3012 O O . LEU A 1 370 ? 29.469 -17.312 11.492 1 65.25 370 LEU A O 1
ATOM 3016 N N . PHE A 1 371 ? 30.281 -19.031 10.289 1 61.62 371 PHE A N 1
ATOM 3017 C CA . PHE A 1 371 ? 29.641 -20 11.18 1 61.62 371 PHE A CA 1
ATOM 3018 C C . PHE A 1 371 ? 30.188 -19.859 12.602 1 61.62 371 PHE A C 1
ATOM 3020 O O . PHE A 1 371 ? 29.438 -19.953 13.57 1 61.62 371 PHE A O 1
ATOM 3027 N N . TRP A 1 372 ? 31.438 -19.547 12.633 1 62.34 372 TRP A N 1
ATOM 3028 C CA . TRP A 1 372 ? 32.094 -19.438 13.945 1 62.34 372 TRP A CA 1
ATOM 3029 C C . TRP A 1 372 ? 31.766 -18.094 14.602 1 62.34 372 TRP A C 1
ATOM 3031 O O . TRP A 1 372 ? 31.844 -17.969 15.828 1 62.34 372 TRP A O 1
ATOM 3041 N N . PHE A 1 373 ? 31.281 -17.219 13.773 1 67.62 373 PHE A N 1
ATOM 3042 C CA . PHE A 1 373 ? 31.016 -15.883 14.305 1 67.62 373 PHE A CA 1
ATOM 3043 C C . PHE A 1 373 ? 29.609 -15.438 13.969 1 67.62 373 PHE A C 1
ATOM 3045 O O . PHE A 1 373 ? 29.375 -14.266 13.664 1 67.62 373 PHE A O 1
ATOM 3052 N N . THR A 1 374 ? 28.672 -16.297 13.953 1 67.19 374 THR A N 1
ATOM 3053 C CA . THR A 1 374 ? 27.297 -16.016 13.539 1 67.19 374 THR A CA 1
ATOM 3054 C C . THR A 1 374 ? 26.672 -14.953 14.438 1 67.19 374 THR A C 1
ATOM 3056 O O . THR A 1 374 ? 25.781 -14.219 14.016 1 67.19 374 THR A O 1
ATOM 3059 N N . TRP A 1 375 ? 27.234 -14.875 15.586 1 68.94 375 TRP A N 1
ATOM 3060 C CA . TRP A 1 375 ? 26.688 -13.898 16.531 1 68.94 375 TRP A CA 1
ATOM 3061 C C . TRP A 1 375 ? 27.141 -12.484 16.172 1 68.94 375 TRP A C 1
ATOM 3063 O O . TRP A 1 375 ? 26.516 -11.508 16.578 1 68.94 375 TRP A O 1
ATOM 3073 N N . MET A 1 376 ? 28.125 -12.461 15.352 1 72.62 376 MET A N 1
ATOM 3074 C CA . MET A 1 376 ? 28.703 -11.156 15.047 1 72.62 376 MET A CA 1
ATOM 3075 C C . MET A 1 376 ? 28.391 -10.742 13.609 1 72.62 376 MET A C 1
ATOM 3077 O O . MET A 1 376 ? 28.172 -9.562 13.336 1 72.62 376 MET A O 1
ATOM 3081 N N . PHE A 1 377 ? 28.391 -11.766 12.797 1 72.56 377 PHE A N 1
ATOM 3082 C CA . PHE A 1 377 ? 28.359 -11.453 11.375 1 72.56 377 PHE A CA 1
ATOM 3083 C C . PHE A 1 377 ? 27.062 -11.938 10.742 1 72.56 377 PHE A C 1
ATOM 3085 O O . PHE A 1 377 ? 26.422 -12.859 11.266 1 72.56 377 PHE A O 1
ATOM 3092 N N . ASP A 1 378 ? 26.625 -11.266 9.742 1 76.38 378 ASP A N 1
ATOM 3093 C CA . ASP A 1 378 ? 25.625 -11.75 8.789 1 76.38 378 ASP A CA 1
ATOM 3094 C C . ASP A 1 378 ? 26.109 -11.586 7.352 1 76.38 378 ASP A C 1
ATOM 3096 O O . ASP A 1 378 ? 27.016 -10.789 7.086 1 76.38 378 ASP A O 1
ATOM 3100 N N . MET A 1 379 ? 25.734 -12.461 6.539 1 74.25 379 MET A N 1
ATOM 3101 C CA . MET A 1 379 ? 26.141 -12.43 5.141 1 74.25 379 MET A CA 1
ATOM 3102 C C . MET A 1 379 ? 24.938 -12.312 4.215 1 74.25 379 MET A C 1
ATOM 3104 O O . MET A 1 379 ? 23.906 -12.93 4.461 1 74.25 379 MET A O 1
ATOM 3108 N N . VAL A 1 380 ? 25.109 -11.422 3.225 1 73.38 380 VAL A N 1
ATOM 3109 C CA . VAL A 1 380 ? 24.047 -11.266 2.223 1 73.38 380 VAL A CA 1
ATOM 3110 C C . VAL A 1 380 ? 24.625 -11.531 0.831 1 73.38 380 VAL A C 1
ATOM 3112 O O . VAL A 1 380 ? 25.578 -10.875 0.41 1 73.38 380 VAL A O 1
ATOM 3115 N N . GLY A 1 381 ? 24.125 -12.578 0.187 1 71.44 381 GLY A N 1
ATOM 3116 C CA . GLY A 1 381 ? 24.484 -12.836 -1.196 1 71.44 381 GLY A CA 1
ATOM 3117 C C . GLY A 1 381 ? 23.641 -12.07 -2.191 1 71.44 381 GLY A C 1
ATOM 3118 O O . GLY A 1 381 ? 22.422 -11.953 -2.02 1 71.44 381 GLY A O 1
ATOM 3119 N N . ILE A 1 382 ? 24.219 -11.367 -3.096 1 68.5 382 ILE A N 1
ATOM 3120 C CA . ILE A 1 382 ? 23.516 -10.641 -4.152 1 68.5 382 ILE A CA 1
ATOM 3121 C C . ILE A 1 382 ? 23.828 -11.289 -5.504 1 68.5 382 ILE A C 1
ATOM 3123 O O . ILE A 1 382 ? 24.984 -11.531 -5.832 1 68.5 382 ILE A O 1
ATOM 3127 N N . LYS A 1 383 ? 22.859 -11.758 -6.148 1 66.69 383 LYS A N 1
ATOM 3128 C CA . LYS A 1 383 ? 22.984 -12.297 -7.5 1 66.69 383 LYS A CA 1
ATOM 3129 C C . LYS A 1 383 ? 22.141 -11.492 -8.492 1 66.69 383 LYS A C 1
ATOM 3131 O O . LYS A 1 383 ? 20.938 -11.312 -8.297 1 66.69 383 LYS A O 1
ATOM 3136 N N . LEU A 1 384 ? 22.812 -10.914 -9.375 1 63.59 384 LEU A N 1
ATOM 3137 C CA . LEU A 1 384 ? 22.125 -10.195 -10.438 1 63.59 384 LEU A CA 1
ATOM 3138 C C . LEU A 1 384 ? 22.141 -10.992 -11.734 1 63.59 384 LEU A C 1
ATOM 3140 O O . LEU A 1 384 ? 23.203 -11.438 -12.188 1 63.59 384 LEU A O 1
ATOM 3144 N N . ASP A 1 385 ? 20.984 -11.453 -12.109 1 62.66 385 ASP A N 1
ATOM 3145 C CA . ASP A 1 385 ? 20.938 -12.156 -13.391 1 62.66 385 ASP A CA 1
ATOM 3146 C C . ASP A 1 385 ? 19.75 -11.688 -14.227 1 62.66 385 ASP A C 1
ATOM 3148 O O . ASP A 1 385 ? 18.891 -10.953 -13.742 1 62.66 385 ASP A O 1
ATOM 3152 N N . TYR A 1 386 ? 19.828 -11.961 -15.445 1 54.16 386 TYR A N 1
ATOM 3153 C CA . TYR A 1 386 ? 18.766 -11.586 -16.375 1 54.16 386 TYR A CA 1
ATOM 3154 C C . TYR A 1 386 ? 17.641 -12.602 -16.359 1 54.16 386 TYR A C 1
ATOM 3156 O O . TYR A 1 386 ? 16.875 -12.703 -17.328 1 54.16 386 TYR A O 1
ATOM 3164 N N . GLY A 1 387 ? 17.516 -13.367 -15.32 1 54.84 387 GLY A N 1
ATOM 3165 C CA . GLY A 1 387 ? 16.375 -14.25 -15.172 1 54.84 387 GLY A CA 1
ATOM 3166 C C . GLY A 1 387 ? 16.703 -15.711 -15.406 1 54.84 387 GLY A C 1
ATOM 3167 O O . GLY A 1 387 ? 15.953 -16.594 -14.992 1 54.84 387 GLY A O 1
ATOM 3168 N N . MET A 1 388 ? 17.594 -15.992 -16.25 1 56.22 388 MET A N 1
ATOM 3169 C CA . MET A 1 388 ? 17.953 -17.375 -16.516 1 56.22 388 MET A CA 1
ATOM 3170 C C . MET A 1 388 ? 19.406 -17.656 -16.125 1 56.22 388 MET A C 1
ATOM 3172 O O . MET A 1 388 ? 20.172 -18.234 -16.891 1 56.22 388 MET A O 1
ATOM 3176 N N . LYS A 1 389 ? 19.578 -17.109 -14.969 1 59.69 389 LYS A N 1
ATOM 3177 C CA . LYS A 1 389 ? 20.922 -17.328 -14.422 1 59.69 389 LYS A CA 1
ATOM 3178 C C . LYS A 1 389 ? 21.984 -16.891 -15.406 1 59.69 389 LYS A C 1
ATOM 3180 O O . LYS A 1 389 ? 22.016 -15.727 -15.828 1 59.69 389 LYS A O 1
ATOM 3185 N N . ASP A 1 390 ? 22.719 -17.828 -15.898 1 57.25 390 ASP A N 1
ATOM 3186 C CA . ASP A 1 390 ? 23.875 -17.484 -16.734 1 57.25 390 ASP A CA 1
ATOM 3187 C C . ASP A 1 390 ? 23.531 -17.625 -18.219 1 57.25 390 ASP A C 1
ATOM 3189 O O . ASP A 1 390 ? 24.359 -17.312 -19.078 1 57.25 390 ASP A O 1
ATOM 3193 N N . LYS A 1 391 ? 22.234 -17.953 -18.469 1 64.69 391 LYS A N 1
ATOM 3194 C CA . LYS A 1 391 ? 21.875 -18.188 -19.859 1 64.69 391 LYS A CA 1
ATOM 3195 C C . LYS A 1 391 ? 21.125 -17 -20.453 1 64.69 391 LYS A C 1
ATOM 3197 O O . LYS A 1 391 ? 20.547 -16.203 -19.703 1 64.69 391 LYS A O 1
ATOM 3202 N N . ASP A 1 392 ? 21.344 -16.875 -21.781 1 66.75 392 ASP A N 1
ATOM 3203 C CA . ASP A 1 392 ? 20.516 -15.906 -22.5 1 66.75 392 ASP A CA 1
ATOM 3204 C C . ASP A 1 392 ? 19.031 -16.281 -22.422 1 66.75 392 ASP A C 1
ATOM 3206 O O . ASP A 1 392 ? 18.641 -17.344 -22.922 1 66.75 392 ASP A O 1
ATOM 3210 N N . PRO A 1 393 ? 18.266 -15.469 -21.828 1 71.06 393 PRO A N 1
ATOM 3211 C CA . PRO A 1 393 ? 16.859 -15.828 -21.656 1 71.06 393 PRO A CA 1
ATOM 3212 C C . PRO A 1 393 ? 16.109 -15.945 -22.984 1 71.06 393 PRO A C 1
ATOM 3214 O O . PRO A 1 393 ? 15.125 -16.672 -23.078 1 71.06 393 PRO A O 1
ATOM 3217 N N . ILE A 1 394 ? 16.578 -15.25 -23.953 1 77.62 394 ILE A N 1
ATOM 3218 C CA . ILE A 1 394 ? 15.906 -15.258 -25.25 1 77.62 394 ILE A CA 1
ATOM 3219 C C . ILE A 1 394 ? 16.234 -16.547 -26 1 77.62 394 ILE A C 1
ATOM 3221 O O . ILE A 1 394 ? 15.484 -16.984 -26.875 1 77.62 394 ILE A O 1
ATOM 3225 N N . GLY A 1 395 ? 17.312 -17.109 -25.609 1 75.5 395 GLY A N 1
ATOM 3226 C CA . GLY A 1 395 ? 17.734 -18.344 -26.266 1 75.5 395 GLY A CA 1
ATOM 3227 C C . GLY A 1 395 ? 16.734 -19.469 -26.109 1 75.5 395 GLY A C 1
ATOM 3228 O O . GLY A 1 395 ? 16.703 -20.391 -26.922 1 75.5 395 GLY A O 1
ATOM 3229 N N . GLU A 1 396 ? 15.906 -19.359 -25.172 1 78.44 396 GLU A N 1
ATOM 3230 C CA . GLU A 1 396 ? 14.938 -20.422 -24.922 1 78.44 396 GLU A CA 1
ATOM 3231 C C . GLU A 1 396 ? 13.555 -20.031 -25.438 1 78.44 396 GLU A C 1
ATOM 3233 O O . GLU A 1 396 ? 12.594 -20.781 -25.266 1 78.44 396 GLU A O 1
ATOM 3238 N N . VAL A 1 397 ? 13.5 -18.953 -26.156 1 84.75 397 VAL A N 1
ATOM 3239 C CA . VAL A 1 397 ? 12.211 -18.484 -26.656 1 84.75 397 VAL A CA 1
ATOM 3240 C C . VAL A 1 397 ? 12 -18.984 -28.094 1 84.75 397 VAL A C 1
ATOM 3242 O O . VAL A 1 397 ? 12.938 -18.969 -28.891 1 84.75 397 VAL A O 1
ATOM 3245 N N . PHE A 1 398 ? 10.812 -19.438 -28.391 1 88.25 398 PHE A N 1
ATOM 3246 C CA . PHE A 1 398 ? 10.445 -19.812 -29.75 1 88.25 398 PHE A CA 1
ATOM 3247 C C . PHE A 1 398 ? 9.789 -18.656 -30.484 1 88.25 398 PHE A C 1
ATOM 3249 O O . PHE A 1 398 ? 8.883 -18 -29.938 1 88.25 398 PHE A O 1
ATOM 3256 N N . PHE A 1 399 ? 10.305 -18.469 -31.688 1 89.5 399 PHE A N 1
ATOM 3257 C CA . PHE A 1 399 ? 9.773 -17.391 -32.531 1 89.5 399 PHE A CA 1
ATOM 3258 C C . PHE A 1 399 ? 9.148 -17.969 -33.781 1 89.5 399 PHE A C 1
ATOM 3260 O O . PHE A 1 399 ? 9.344 -19.141 -34.125 1 89.5 399 PHE A O 1
ATOM 3267 N N . TYR A 1 400 ? 8.336 -17.203 -34.375 1 89.62 400 TYR A N 1
ATOM 3268 C CA . TYR A 1 400 ? 7.844 -17.516 -35.719 1 89.62 400 TYR A CA 1
ATOM 3269 C C . TYR A 1 400 ? 7.922 -16.281 -36.625 1 89.62 400 TYR A C 1
ATOM 3271 O O . TYR A 1 400 ? 8.094 -15.156 -36.125 1 89.62 400 TYR A O 1
ATOM 3279 N N . SER A 1 401 ? 7.898 -16.516 -37.938 1 87.75 401 SER A N 1
ATOM 3280 C CA . SER A 1 401 ? 7.984 -15.414 -38.875 1 87.75 401 SER A CA 1
ATOM 3281 C C . SER A 1 401 ? 6.637 -15.148 -39.562 1 87.75 401 SER A C 1
ATOM 3283 O O . SER A 1 401 ? 5.758 -16.016 -39.562 1 87.75 401 SER A O 1
ATOM 3285 N N . LYS A 1 402 ? 6.52 -13.992 -40.125 1 85.19 402 LYS A N 1
ATOM 3286 C CA . LYS A 1 402 ? 5.297 -13.617 -40.812 1 85.19 402 LYS A CA 1
ATOM 3287 C C . LYS A 1 402 ? 5.059 -14.523 -42.031 1 85.19 402 LYS A C 1
ATOM 3289 O O . LYS A 1 402 ? 3.914 -14.844 -42.344 1 85.19 402 LYS A O 1
ATOM 3294 N N . SER A 1 403 ? 6.113 -14.938 -42.625 1 85.38 403 SER A N 1
ATOM 3295 C CA . SER A 1 403 ? 6.031 -15.75 -43.844 1 85.38 403 SER A CA 1
ATOM 3296 C C . SER A 1 403 ? 5.664 -17.188 -43.531 1 85.38 403 SER A C 1
ATOM 3298 O O . SER A 1 403 ? 5.102 -17.891 -44.344 1 85.38 403 SER A O 1
ATOM 3300 N N . ASP A 1 404 ? 5.984 -17.609 -42.281 1 85.12 404 ASP A N 1
ATOM 3301 C CA . ASP A 1 404 ? 5.676 -18.953 -41.844 1 85.12 404 ASP A CA 1
ATOM 3302 C C . ASP A 1 404 ? 5.207 -18.953 -40.375 1 85.12 404 ASP A C 1
ATOM 3304 O O . ASP A 1 404 ? 6.012 -19.141 -39.469 1 85.12 404 ASP A O 1
ATOM 3308 N N . ASN A 1 405 ? 3.965 -18.969 -40.281 1 86.31 405 ASN A N 1
ATOM 3309 C CA . ASN A 1 405 ? 3.389 -18.797 -38.969 1 86.31 405 ASN A CA 1
ATOM 3310 C C . ASN A 1 405 ? 3.248 -20.141 -38.25 1 86.31 405 ASN A C 1
ATOM 3312 O O . ASN A 1 405 ? 2.686 -20.219 -37.156 1 86.31 405 ASN A O 1
ATOM 3316 N N . ASN A 1 406 ? 3.744 -21.188 -38.844 1 87.44 406 ASN A N 1
ATOM 3317 C CA . ASN A 1 406 ? 3.535 -22.5 -38.219 1 87.44 406 ASN A CA 1
ATOM 3318 C C . ASN A 1 406 ? 4.859 -23.203 -37.906 1 87.44 406 ASN A C 1
ATOM 3320 O O . ASN A 1 406 ? 4.875 -24.344 -37.469 1 87.44 406 ASN A O 1
ATOM 3324 N N . THR A 1 407 ? 5.902 -22.453 -38.188 1 86.94 407 THR A N 1
ATOM 3325 C CA . THR A 1 407 ? 7.211 -23.031 -37.875 1 86.94 407 THR A CA 1
ATOM 3326 C C . THR A 1 407 ? 7.93 -22.203 -36.812 1 86.94 407 THR A C 1
ATOM 3328 O O . THR A 1 407 ? 8.109 -20.984 -37 1 86.94 407 THR A O 1
ATOM 3331 N N . ALA A 1 408 ? 8.281 -22.906 -35.781 1 88.88 408 ALA A N 1
ATOM 3332 C CA . ALA A 1 408 ? 8.969 -22.234 -34.688 1 88.88 408 ALA A CA 1
ATOM 3333 C C . ALA A 1 408 ? 10.484 -22.359 -34.812 1 88.88 408 ALA A C 1
ATOM 3335 O O . ALA A 1 408 ? 10.992 -23.375 -35.281 1 88.88 408 ALA A O 1
ATOM 3336 N N . PHE A 1 409 ? 11.227 -21.359 -34.5 1 85.94 409 PHE A N 1
ATOM 3337 C CA . PHE A 1 409 ? 12.688 -21.375 -34.469 1 85.94 409 PHE A CA 1
ATOM 3338 C C . PHE A 1 409 ? 13.227 -20.516 -33.344 1 85.94 409 PHE A C 1
ATOM 3340 O O . PHE A 1 409 ? 12.477 -19.766 -32.719 1 85.94 409 PHE A O 1
ATOM 3347 N N . LYS A 1 410 ? 14.414 -20.703 -33 1 84.62 410 LYS A N 1
ATOM 3348 C CA . LYS A 1 410 ? 15.094 -19.891 -32 1 84.62 410 LYS A CA 1
ATOM 3349 C C . LYS A 1 410 ? 16.016 -18.859 -32.656 1 84.62 410 LYS A C 1
ATOM 3351 O O . LYS A 1 410 ? 16.562 -19.109 -33.75 1 84.62 410 LYS A O 1
ATOM 3356 N N . ILE A 1 411 ? 16.094 -17.781 -32.094 1 78.38 411 ILE A N 1
ATOM 3357 C CA . ILE A 1 411 ? 16.953 -16.734 -32.625 1 78.38 411 ILE A CA 1
ATOM 3358 C C . ILE A 1 411 ? 18.234 -16.672 -31.797 1 78.38 411 ILE A C 1
ATOM 3360 O O . ILE A 1 411 ? 18.219 -16.391 -30.594 1 78.38 411 ILE A O 1
ATOM 3364 N N . PRO A 1 412 ? 19.312 -16.938 -32.438 1 71.56 412 PRO A N 1
ATOM 3365 C CA . PRO A 1 412 ? 20.578 -16.812 -31.734 1 71.56 412 PRO A CA 1
ATOM 3366 C C . PRO A 1 412 ? 20.906 -15.359 -31.359 1 71.56 412 PRO A C 1
ATOM 3368 O O . PRO A 1 412 ? 20.484 -14.43 -32.062 1 71.56 412 PRO A O 1
ATOM 3371 N N . ARG A 1 413 ? 21.609 -15.227 -30.328 1 70.06 413 ARG A N 1
ATOM 3372 C CA . ARG A 1 413 ? 21.953 -13.93 -29.75 1 70.06 413 ARG A CA 1
ATOM 3373 C C . ARG A 1 413 ? 22.609 -13.023 -30.781 1 70.06 413 ARG A C 1
ATOM 3375 O O . ARG A 1 413 ? 22.344 -11.82 -30.812 1 70.06 413 ARG A O 1
ATOM 3382 N N . ASP A 1 414 ? 23.422 -13.594 -31.516 1 61.81 414 ASP A N 1
ATOM 3383 C CA . ASP A 1 414 ? 24.219 -12.836 -32.469 1 61.81 414 ASP A CA 1
ATOM 3384 C C . ASP A 1 414 ? 23.344 -12.211 -33.562 1 61.81 414 ASP A C 1
ATOM 3386 O O . ASP A 1 414 ? 23.734 -11.242 -34.188 1 61.81 414 ASP A O 1
ATOM 3390 N N . GLN A 1 415 ? 22.188 -12.672 -33.625 1 63.41 415 GLN A N 1
ATOM 3391 C CA . GLN A 1 415 ? 21.297 -12.172 -34.656 1 63.41 415 GLN A CA 1
ATOM 3392 C C . GLN A 1 415 ? 20.422 -11.031 -34.125 1 63.41 415 GLN A C 1
ATOM 3394 O O . GLN A 1 415 ? 19.719 -10.367 -34.906 1 63.41 415 GLN A O 1
ATOM 3399 N N . VAL A 1 416 ? 20.453 -10.867 -32.875 1 61.66 416 VAL A N 1
ATOM 3400 C CA . VAL A 1 416 ? 19.594 -9.828 -32.312 1 61.66 416 VAL A CA 1
ATOM 3401 C C . VAL A 1 416 ? 20.375 -8.508 -32.25 1 61.66 416 VAL A C 1
ATOM 3403 O O . VAL A 1 416 ? 19.938 -7.492 -32.781 1 61.66 416 VAL A O 1
ATOM 3406 N N . SER A 1 417 ? 21.297 -8.352 -31.359 1 54.75 417 SER A N 1
ATOM 3407 C CA . SER A 1 417 ? 22.109 -7.145 -31.234 1 54.75 417 SER A CA 1
ATOM 3408 C C . SER A 1 417 ? 23.5 -7.469 -30.703 1 54.75 417 SER A C 1
ATOM 3410 O O . SER A 1 417 ? 23.656 -8.391 -29.891 1 54.75 417 SER A O 1
ATOM 3412 N N . LYS A 1 418 ? 24.469 -6.949 -31.234 1 48.88 418 LYS A N 1
ATOM 3413 C CA . LYS A 1 418 ? 25.844 -7.02 -30.734 1 48.88 418 LYS A CA 1
ATOM 3414 C C . LYS A 1 418 ? 25.984 -6.258 -29.422 1 48.88 418 LYS A C 1
ATOM 3416 O O . LYS A 1 418 ? 27 -6.367 -28.734 1 48.88 418 LYS A O 1
ATOM 3421 N N . LEU A 1 419 ? 25 -5.516 -29.047 1 44.38 419 LEU A N 1
ATOM 3422 C CA . LEU A 1 419 ? 25.078 -4.637 -27.875 1 44.38 419 LEU A CA 1
ATOM 3423 C C . LEU A 1 419 ? 24.516 -5.312 -26.641 1 44.38 419 LEU A C 1
ATOM 3425 O O . LEU A 1 419 ? 24.359 -4.676 -25.594 1 44.38 419 LEU A O 1
ATOM 3429 N N . LEU A 1 420 ? 24.297 -6.574 -26.781 1 56.16 420 LEU A N 1
ATOM 3430 C CA . LEU A 1 420 ? 23.734 -7.273 -25.641 1 56.16 420 LEU A CA 1
ATOM 3431 C C . LEU A 1 420 ? 24.812 -7.633 -24.625 1 56.16 420 LEU A C 1
ATOM 3433 O O . LEU A 1 420 ? 25.969 -7.871 -25 1 56.16 420 LEU A O 1
ATOM 3437 N N . PRO A 1 421 ? 24.578 -7.469 -23.266 1 56.34 421 PRO A N 1
ATOM 3438 C CA . PRO A 1 421 ? 25.594 -7.789 -22.266 1 56.34 421 PRO A CA 1
ATOM 3439 C C . PRO A 1 421 ? 26.172 -9.195 -22.438 1 56.34 421 PRO A C 1
ATOM 3441 O O . PRO A 1 421 ? 25.469 -10.109 -22.859 1 56.34 421 PRO A O 1
ATOM 3444 N N . GLU A 1 422 ? 27.531 -9.266 -22.297 1 50.94 422 GLU A N 1
ATOM 3445 C CA . GLU A 1 422 ? 28.219 -10.547 -22.375 1 50.94 422 GLU A CA 1
ATOM 3446 C C . GLU A 1 422 ? 27.922 -11.406 -21.156 1 50.94 422 GLU A C 1
ATOM 3448 O O . GLU A 1 422 ? 27.859 -12.633 -21.25 1 50.94 422 GLU A O 1
ATOM 3453 N N . CYS A 1 423 ? 27.844 -10.766 -20.031 1 53.12 423 CYS A N 1
ATOM 3454 C CA . CYS A 1 423 ? 27.594 -11.492 -18.797 1 53.12 423 CYS A CA 1
ATOM 3455 C C . CYS A 1 423 ? 26.234 -11.109 -18.219 1 53.12 423 CYS A C 1
ATOM 3457 O O . CYS A 1 423 ? 25.906 -9.922 -18.109 1 53.12 423 CYS A O 1
ATOM 3459 N N . PHE A 1 424 ? 25.547 -12.188 -17.922 1 56.97 424 PHE A N 1
ATOM 3460 C CA . PHE A 1 424 ? 24.156 -11.914 -17.547 1 56.97 424 PHE A CA 1
ATOM 3461 C C . PHE A 1 424 ? 23.969 -12.062 -16.047 1 56.97 424 PHE A C 1
ATOM 3463 O O . PHE A 1 424 ? 22.844 -12.141 -15.555 1 56.97 424 PHE A O 1
ATOM 3470 N N . SER A 1 425 ? 25.203 -12.289 -15.391 1 62.34 425 SER A N 1
ATOM 3471 C CA . SER A 1 425 ? 25.047 -12.445 -13.953 1 62.34 425 SER A CA 1
ATOM 3472 C C . SER A 1 425 ? 26.234 -11.875 -13.188 1 62.34 425 SER A C 1
ATOM 3474 O O . SER A 1 425 ? 27.344 -11.844 -13.711 1 62.34 425 SER A O 1
ATOM 3476 N N . GLU A 1 426 ? 26.172 -11.109 -12.242 1 67.19 426 GLU A N 1
ATOM 3477 C CA . GLU A 1 426 ? 27.156 -10.648 -11.258 1 67.19 426 GLU A CA 1
ATOM 3478 C C . GLU A 1 426 ? 26.75 -11.062 -9.844 1 67.19 426 GLU A C 1
ATOM 3480 O O . GLU A 1 426 ? 25.562 -11.078 -9.508 1 67.19 426 GLU A O 1
ATOM 3485 N N . ALA A 1 427 ? 27.75 -11.75 -9.195 1 67.94 427 ALA A N 1
ATOM 3486 C CA . ALA A 1 427 ? 27.422 -12.172 -7.84 1 67.94 427 ALA A CA 1
ATOM 3487 C C . ALA A 1 427 ? 28.453 -11.656 -6.84 1 67.94 427 ALA A C 1
ATOM 3489 O O . ALA A 1 427 ? 29.656 -11.633 -7.129 1 67.94 427 ALA A O 1
ATOM 3490 N N . PHE A 1 428 ? 27.984 -11.039 -5.809 1 73.19 428 PHE A N 1
ATOM 3491 C CA . PHE A 1 428 ? 28.875 -10.641 -4.727 1 73.19 428 PHE A CA 1
ATOM 3492 C C . PHE A 1 428 ? 28.234 -10.922 -3.371 1 73.19 428 PHE A C 1
ATOM 3494 O O . PHE A 1 428 ? 27.031 -11.172 -3.285 1 73.19 428 PHE A O 1
ATOM 3501 N N . ILE A 1 429 ? 29.125 -11.094 -2.387 1 74.94 429 ILE A N 1
ATOM 3502 C CA . ILE A 1 429 ? 28.688 -11.305 -1.014 1 74.94 429 ILE A CA 1
ATOM 3503 C C . ILE A 1 429 ? 29.078 -10.109 -0.151 1 74.94 429 ILE A C 1
ATOM 3505 O O . ILE A 1 429 ? 30.172 -9.555 -0.294 1 74.94 429 ILE A O 1
ATOM 3509 N N . ARG A 1 430 ? 28.094 -9.734 0.629 1 76.94 430 ARG A N 1
ATOM 3510 C CA . ARG A 1 430 ? 28.344 -8.68 1.599 1 76.94 430 ARG A CA 1
ATOM 3511 C C . ARG A 1 430 ? 28.312 -9.219 3.025 1 76.94 430 ARG A C 1
ATOM 3513 O O . ARG A 1 430 ? 27.469 -10.062 3.352 1 76.94 430 ARG A O 1
ATOM 3520 N N . ILE A 1 431 ? 29.266 -8.797 3.74 1 79.25 431 ILE A N 1
ATOM 3521 C CA . ILE A 1 431 ? 29.344 -9.219 5.133 1 79.25 431 ILE A CA 1
ATOM 3522 C C . ILE A 1 431 ? 29.016 -8.047 6.051 1 79.25 431 ILE A C 1
ATOM 3524 O O . ILE A 1 431 ? 29.453 -6.922 5.824 1 79.25 431 ILE A O 1
ATOM 3528 N N . TYR A 1 432 ? 28.156 -8.414 7.012 1 79.25 432 TYR A N 1
ATOM 3529 C CA . TYR A 1 432 ? 27.688 -7.352 7.898 1 79.25 432 TYR A CA 1
ATOM 3530 C C . TYR A 1 432 ? 28 -7.688 9.352 1 79.25 432 TYR A C 1
ATOM 3532 O O . TYR A 1 432 ? 28.078 -8.859 9.727 1 79.25 432 TYR A O 1
ATOM 3540 N N . CYS A 1 433 ? 28.266 -6.637 10.117 1 83.12 433 CYS A N 1
ATOM 3541 C CA . CYS A 1 433 ? 28.391 -6.75 11.562 1 83.12 433 CYS A CA 1
ATOM 3542 C C . CYS A 1 433 ? 27.078 -6.391 12.258 1 83.12 433 CYS A C 1
ATOM 3544 O O . CYS A 1 433 ? 26.531 -5.316 12.023 1 83.12 433 CYS A O 1
ATOM 3546 N N . LYS A 1 434 ? 26.594 -7.203 13.141 1 81.25 434 LYS A N 1
ATOM 3547 C CA . LYS A 1 434 ? 25.266 -7.082 13.742 1 81.25 434 LYS A CA 1
ATOM 3548 C C . LYS A 1 434 ? 25.25 -6.016 14.836 1 81.25 434 LYS A C 1
ATOM 3550 O O . LYS A 1 434 ? 24.234 -5.359 15.055 1 81.25 434 LYS A O 1
ATOM 3555 N N . LYS A 1 435 ? 26.328 -5.895 15.531 1 82.94 435 LYS A N 1
ATOM 3556 C CA . LYS A 1 435 ? 26.422 -4.926 16.625 1 82.94 435 LYS A CA 1
ATOM 3557 C C . LYS A 1 435 ? 27.516 -3.896 16.344 1 82.94 435 LYS A C 1
ATOM 3559 O O . LYS A 1 435 ? 28.656 -4.258 16.016 1 82.94 435 LYS A O 1
ATOM 3564 N N . ASN A 1 436 ? 27.156 -2.744 16.5 1 80.12 436 ASN A N 1
ATOM 3565 C CA . ASN A 1 436 ? 28.078 -1.654 16.203 1 80.12 436 ASN A CA 1
ATOM 3566 C C . ASN A 1 436 ? 29.312 -1.717 17.094 1 80.12 436 ASN A C 1
ATOM 3568 O O . ASN A 1 436 ? 30.406 -1.336 16.672 1 80.12 436 ASN A O 1
ATOM 3572 N N . GLU A 1 437 ? 29.109 -2.221 18.297 1 80.69 437 GLU A N 1
ATOM 3573 C CA . GLU A 1 437 ? 30.203 -2.275 19.266 1 80.69 437 GLU A CA 1
ATOM 3574 C C . GLU A 1 437 ? 31.297 -3.236 18.797 1 80.69 437 GLU A C 1
ATOM 3576 O O . GLU A 1 437 ? 32.469 -3.105 19.188 1 80.69 437 GLU A O 1
ATOM 3581 N N . HIS A 1 438 ? 30.969 -4.152 17.922 1 81.69 438 HIS A N 1
ATOM 3582 C CA . HIS A 1 438 ? 31.906 -5.184 17.484 1 81.69 438 HIS A CA 1
ATOM 3583 C C . HIS A 1 438 ? 32.469 -4.863 16.109 1 81.69 438 HIS A C 1
ATOM 3585 O O . HIS A 1 438 ? 33.219 -5.664 15.547 1 81.69 438 HIS A O 1
ATOM 3591 N N . LEU A 1 439 ? 32.188 -3.734 15.57 1 84.25 439 LEU A N 1
ATOM 3592 C CA . LEU A 1 439 ? 32.5 -3.422 14.18 1 84.25 439 LEU A CA 1
ATOM 3593 C C . LEU A 1 439 ? 34 -3.463 13.945 1 84.25 439 LEU A C 1
ATOM 3595 O O . LEU A 1 439 ? 34.469 -4.035 12.953 1 84.25 439 LEU A O 1
ATOM 3599 N N . ALA A 1 440 ? 34.688 -2.801 14.859 1 80.88 440 ALA A N 1
ATOM 3600 C CA . ALA A 1 440 ? 36.125 -2.754 14.695 1 80.88 440 ALA A CA 1
ATOM 3601 C C . ALA A 1 440 ? 36.75 -4.156 14.711 1 80.88 440 ALA A C 1
ATOM 3603 O O . ALA A 1 440 ? 37.594 -4.484 13.883 1 80.88 440 ALA A O 1
ATOM 3604 N N . VAL A 1 441 ? 36.281 -4.965 15.633 1 80 441 VAL A N 1
ATOM 3605 C CA . VAL A 1 441 ? 36.75 -6.336 15.773 1 80 441 VAL A CA 1
ATOM 3606 C C . VAL A 1 441 ? 36.344 -7.164 14.562 1 80 441 VAL A C 1
ATOM 3608 O O . VAL A 1 441 ? 37.094 -7.977 14.055 1 80 441 VAL A O 1
ATOM 3611 N N . ALA A 1 442 ? 35.156 -6.914 14.109 1 79.94 442 ALA A N 1
ATOM 3612 C CA . ALA A 1 442 ? 34.625 -7.645 12.961 1 79.94 442 ALA A CA 1
ATOM 3613 C C . ALA A 1 442 ? 35.438 -7.359 11.703 1 79.94 442 ALA A C 1
ATOM 3615 O O . ALA A 1 442 ? 35.781 -8.273 10.945 1 79.94 442 ALA A O 1
ATOM 3616 N N . LYS A 1 443 ? 35.781 -6.133 11.539 1 81.5 443 LYS A N 1
ATOM 3617 C CA . LYS A 1 443 ? 36.562 -5.742 10.383 1 81.5 443 LYS A CA 1
ATOM 3618 C C . LYS A 1 443 ? 37.938 -6.418 10.414 1 81.5 443 LYS A C 1
ATOM 3620 O O . LYS A 1 443 ? 38.438 -6.879 9.383 1 81.5 443 LYS A O 1
ATOM 3625 N N . LYS A 1 444 ? 38.469 -6.402 11.586 1 80.31 444 LYS A N 1
ATOM 3626 C CA . LYS A 1 444 ? 39.812 -7 11.742 1 80.31 444 LYS A CA 1
ATOM 3627 C C . LYS A 1 444 ? 39.781 -8.492 11.43 1 80.31 444 LYS A C 1
ATOM 3629 O O . LYS A 1 444 ? 40.625 -9.008 10.719 1 80.31 444 LYS A O 1
ATOM 3634 N N . HIS A 1 445 ? 38.812 -9.133 12.008 1 79.12 445 HIS A N 1
ATOM 3635 C CA . HIS A 1 445 ? 38.656 -10.57 11.797 1 79.12 445 HIS A CA 1
ATOM 3636 C C . HIS A 1 445 ? 38.406 -10.883 10.328 1 79.12 445 HIS A C 1
ATOM 3638 O O . HIS A 1 445 ? 38.969 -11.852 9.789 1 79.12 445 HIS A O 1
ATOM 3644 N N . PHE A 1 446 ? 37.656 -10.086 9.719 1 81 446 PHE A N 1
ATOM 3645 C CA . PHE A 1 446 ? 37.312 -10.328 8.32 1 81 446 PHE A CA 1
ATOM 3646 C C . PHE A 1 446 ? 38.531 -10.086 7.422 1 81 446 PHE A C 1
ATOM 3648 O O . PHE A 1 446 ? 38.781 -10.852 6.484 1 81 446 PHE A O 1
ATOM 3655 N N . ARG A 1 447 ? 39.188 -9.023 7.688 1 79.94 447 ARG A N 1
ATOM 3656 C CA . ARG A 1 447 ? 40.375 -8.719 6.926 1 79.94 447 ARG A CA 1
ATOM 3657 C C . ARG A 1 447 ? 41.406 -9.852 7.035 1 79.94 447 ARG A C 1
ATOM 3659 O O . ARG A 1 447 ? 42.031 -10.227 6.047 1 79.94 447 ARG A O 1
ATOM 3666 N N . LYS A 1 448 ? 41.594 -10.258 8.234 1 79.06 448 LYS A N 1
ATOM 3667 C CA . LYS A 1 448 ? 42.5 -11.367 8.461 1 79.06 448 LYS A CA 1
ATOM 3668 C C . LYS A 1 448 ? 42.094 -12.602 7.668 1 79.06 448 LYS A C 1
ATOM 3670 O O . LYS A 1 448 ? 42.938 -13.289 7.086 1 79.06 448 LYS A O 1
ATOM 3675 N N . TRP A 1 449 ? 40.875 -12.812 7.715 1 78.12 449 TRP A N 1
ATOM 3676 C CA . TRP A 1 449 ? 40.344 -13.969 6.988 1 78.12 449 TRP A CA 1
ATOM 3677 C C . TRP A 1 449 ? 40.594 -13.812 5.488 1 78.12 449 TRP A C 1
ATOM 3679 O O . TRP A 1 449 ? 40.938 -14.773 4.809 1 78.12 449 TRP A O 1
ATOM 3689 N N . CYS A 1 450 ? 40.344 -12.68 5.051 1 78.75 450 CYS A N 1
ATOM 3690 C CA . CYS A 1 450 ? 40.531 -12.414 3.629 1 78.75 450 CYS A CA 1
ATOM 3691 C C . CYS A 1 450 ? 42 -12.609 3.225 1 78.75 450 CYS A C 1
ATOM 3693 O O . CYS A 1 450 ? 42.281 -13.188 2.176 1 78.75 450 CYS A O 1
ATOM 3695 N N . LEU A 1 451 ? 42.812 -12.07 4.035 1 76.81 451 LEU A N 1
ATOM 3696 C CA . LEU A 1 451 ? 44.219 -12.188 3.758 1 76.81 451 LEU A CA 1
ATOM 3697 C C . LEU A 1 451 ? 44.656 -13.641 3.764 1 76.81 451 LEU A C 1
ATOM 3699 O O . LEU A 1 451 ? 45.469 -14.062 2.916 1 76.81 451 LEU A O 1
ATOM 3703 N N . THR A 1 452 ? 44.125 -14.336 4.668 1 78.19 452 THR A N 1
ATOM 3704 C CA . THR A 1 452 ? 44.531 -15.742 4.828 1 78.19 452 THR A CA 1
ATOM 3705 C C . THR A 1 452 ? 44 -16.578 3.672 1 78.19 452 THR A C 1
ATOM 3707 O O . THR A 1 452 ? 44.625 -17.562 3.264 1 78.19 452 THR A O 1
ATOM 3710 N N . ASN A 1 453 ? 42.875 -16.188 3.178 1 75.94 453 ASN A N 1
ATOM 3711 C CA . ASN A 1 453 ? 42.219 -17.031 2.17 1 75.94 453 ASN A CA 1
ATOM 3712 C C . ASN A 1 453 ? 42.375 -16.438 0.771 1 75.94 453 ASN A C 1
ATOM 3714 O O . ASN A 1 453 ? 41.781 -16.938 -0.188 1 75.94 453 ASN A O 1
ATOM 3718 N N . GLY A 1 454 ? 43.125 -15.328 0.608 1 70.25 454 GLY A N 1
ATOM 3719 C CA . GLY A 1 454 ? 43.469 -14.773 -0.687 1 70.25 454 GLY A CA 1
ATOM 3720 C C . GLY A 1 454 ? 42.344 -13.977 -1.322 1 70.25 454 GLY A C 1
ATOM 3721 O O . GLY A 1 454 ? 42.219 -13.961 -2.547 1 70.25 454 GLY A O 1
ATOM 3722 N N . TYR A 1 455 ? 41.438 -13.57 -0.523 1 69.25 455 TYR A N 1
ATOM 3723 C CA . TYR A 1 455 ? 40.375 -12.75 -1.081 1 69.25 455 TYR A CA 1
ATOM 3724 C C . TYR A 1 455 ? 40.75 -11.273 -1.06 1 69.25 455 TYR A C 1
ATOM 3726 O O . TYR A 1 455 ? 41.406 -10.805 -0.119 1 69.25 455 TYR A O 1
ATOM 3734 N N . GLU A 1 456 ? 40.656 -10.641 -2.285 1 61.41 456 GLU A N 1
ATOM 3735 C CA . GLU A 1 456 ? 40.812 -9.195 -2.318 1 61.41 456 GLU A CA 1
ATOM 3736 C C . GLU A 1 456 ? 39.594 -8.469 -1.78 1 61.41 456 GLU A C 1
ATOM 3738 O O . GLU A 1 456 ? 38.469 -8.781 -2.166 1 61.41 456 GLU A O 1
ATOM 3743 N N . ILE A 1 457 ? 39.812 -7.977 -0.634 1 57.66 457 ILE A N 1
ATOM 3744 C CA . ILE A 1 457 ? 38.75 -7.156 -0.09 1 57.66 457 ILE A CA 1
ATOM 3745 C C . ILE A 1 457 ? 38.438 -6.004 -1.045 1 57.66 457 ILE A C 1
ATOM 3747 O O . ILE A 1 457 ? 39.312 -5.207 -1.366 1 57.66 457 ILE A O 1
ATOM 3751 N N . LEU A 1 458 ? 37.531 -6.289 -1.981 1 53.47 458 LEU A N 1
ATOM 3752 C CA . LEU A 1 458 ? 37.156 -5.129 -2.777 1 53.47 458 LEU A CA 1
ATOM 3753 C C . LEU A 1 458 ? 36.75 -3.961 -1.878 1 53.47 458 LEU A C 1
ATOM 3755 O O . LEU A 1 458 ? 36.156 -4.16 -0.812 1 53.47 458 LEU A O 1
ATOM 3759 N N . LYS A 1 459 ? 37.656 -2.955 -2.088 1 45.75 459 LYS A N 1
ATOM 3760 C CA . LYS A 1 459 ? 37.375 -1.729 -1.351 1 45.75 459 LYS A CA 1
ATOM 3761 C C . LYS A 1 459 ? 35.875 -1.52 -1.209 1 45.75 459 LYS A C 1
ATOM 3763 O O . LYS A 1 459 ? 35.125 -1.518 -2.203 1 45.75 459 LYS A O 1
ATOM 3768 N N . VAL A 1 460 ? 35.312 -2.137 -0.318 1 43.91 460 VAL A N 1
ATOM 3769 C CA . VAL A 1 460 ? 33.969 -1.681 0.062 1 43.91 460 VAL A CA 1
ATOM 3770 C C . VAL A 1 460 ? 33.875 -0.172 -0.149 1 43.91 460 VAL A C 1
ATOM 3772 O O . VAL A 1 460 ? 34.594 0.603 0.473 1 43.91 460 VAL A O 1
ATOM 3775 N N . ILE A 1 461 ? 34.031 0.212 -1.354 1 33.44 461 ILE A N 1
ATOM 3776 C CA . ILE A 1 461 ? 33.719 1.636 -1.319 1 33.44 461 ILE A CA 1
ATOM 3777 C C . ILE A 1 461 ? 32.812 1.932 -0.124 1 33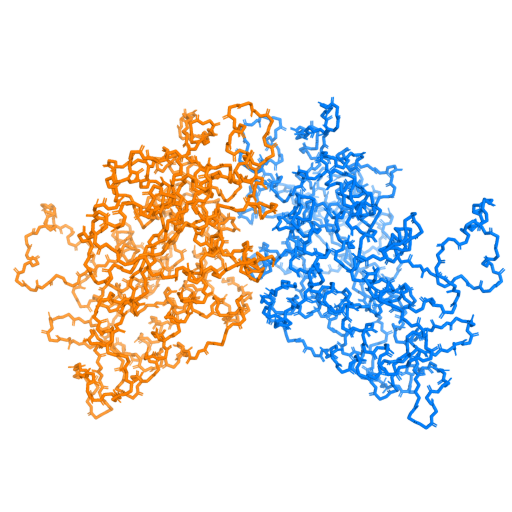.44 461 ILE A C 1
ATOM 3779 O O . ILE A 1 461 ? 31.703 1.369 -0.008 1 33.44 461 ILE A O 1
ATOM 3783 N N . TYR A 1 462 ? 33.469 2.025 0.96 1 30.28 462 TYR A N 1
ATOM 3784 C CA . TYR A 1 462 ? 32.688 2.648 2.031 1 30.28 462 TYR A CA 1
ATOM 3785 C C . TYR A 1 462 ? 31.562 3.5 1.466 1 30.28 462 TYR A C 1
ATOM 3787 O O . TYR A 1 462 ? 31.797 4.586 0.932 1 30.28 462 TYR A O 1
ATOM 3795 N N . LEU A 1 463 ? 30.922 3.006 0.576 1 30.3 463 LEU A N 1
ATOM 3796 C CA . LEU A 1 463 ? 29.719 3.824 0.548 1 30.3 463 LEU A CA 1
ATOM 3797 C C . LEU A 1 463 ? 29.328 4.262 1.955 1 30.3 463 LEU A C 1
ATOM 3799 O O . LEU A 1 463 ? 28.891 3.441 2.766 1 30.3 463 LEU A O 1
ATOM 3803 N N . GLU A 1 464 ? 30.219 4.836 2.635 1 31.47 464 GLU A N 1
ATOM 3804 C CA . GLU A 1 464 ? 30.016 5.641 3.836 1 31.47 464 GLU A CA 1
ATOM 3805 C C . GLU A 1 464 ? 28.531 5.855 4.098 1 31.47 464 GLU A C 1
ATOM 3807 O O . GLU A 1 464 ? 27.688 5.48 3.281 1 31.47 464 GLU A O 1
ATOM 3812 N N . GLN A 1 465 ? 28.203 7.215 4.668 1 26.2 465 GLN A N 1
ATOM 3813 C CA . GLN A 1 465 ? 27.094 7.746 5.445 1 26.2 465 GLN A CA 1
ATOM 3814 C C . GLN A 1 465 ? 25.781 7.66 4.664 1 26.2 465 GLN A C 1
ATOM 3816 O O . GLN A 1 465 ? 25.5 8.523 3.836 1 26.2 465 GLN A O 1
ATOM 3821 N N . VAL A 1 466 ? 25.625 6.859 3.975 1 25.47 466 VAL A N 1
ATOM 3822 C CA . VAL A 1 466 ? 24.203 6.969 3.641 1 25.47 466 VAL A CA 1
ATOM 3823 C C . VAL A 1 466 ? 23.406 7.316 4.895 1 25.47 466 VAL A C 1
ATOM 3825 O O . VAL A 1 466 ? 23.203 6.465 5.766 1 25.47 466 VAL A O 1
ATOM 3828 N N . LYS A 1 467 ? 23.641 8.281 5.539 1 24.47 467 LYS A N 1
ATOM 3829 C CA . LYS A 1 467 ? 22.766 9.07 6.402 1 24.47 467 LYS A CA 1
ATOM 3830 C C . LYS A 1 467 ? 21.406 9.273 5.758 1 24.47 467 LYS A C 1
ATOM 3832 O O . LYS A 1 467 ? 21.312 9.547 4.559 1 24.47 467 LYS A O 1
ATOM 3837 N N . MET B 1 1 ? 21.844 14.758 3.748 1 68.5 1 MET B N 1
ATOM 3838 C CA . MET B 1 1 ? 20.578 14.719 3.006 1 68.5 1 MET B CA 1
ATOM 3839 C C . MET B 1 1 ? 20.281 13.305 2.514 1 68.5 1 MET B C 1
ATOM 3841 O O . MET B 1 1 ? 21.203 12.547 2.201 1 68.5 1 MET B O 1
ATOM 3845 N N . ARG B 1 2 ? 19.125 12.93 2.76 1 79.88 2 ARG B N 1
ATOM 3846 C CA . ARG B 1 2 ? 18.672 11.633 2.273 1 79.88 2 ARG B CA 1
ATOM 3847 C C . ARG B 1 2 ? 17.688 11.789 1.113 1 79.88 2 ARG B C 1
ATOM 3849 O O . ARG B 1 2 ? 16.859 12.703 1.117 1 79.88 2 ARG B O 1
ATOM 3856 N N . VAL B 1 3 ? 17.938 11.047 0.147 1 84.62 3 VAL B N 1
ATOM 3857 C CA . VAL B 1 3 ? 17.094 11.109 -1.048 1 84.62 3 VAL B CA 1
ATOM 3858 C C . VAL B 1 3 ? 16.141 9.914 -1.077 1 84.62 3 VAL B C 1
ATOM 3860 O O . VAL B 1 3 ? 16.562 8.781 -0.832 1 84.62 3 VAL B O 1
ATOM 3863 N N . PHE B 1 4 ? 14.898 10.258 -1.208 1 90.19 4 PHE B N 1
ATOM 3864 C CA . PHE B 1 4 ? 13.867 9.242 -1.39 1 90.19 4 PHE B CA 1
ATOM 3865 C C . PHE B 1 4 ? 13.367 9.234 -2.828 1 90.19 4 PHE B C 1
ATOM 3867 O O . PHE B 1 4 ? 13.219 10.289 -3.447 1 90.19 4 PHE B O 1
ATOM 3874 N N . ASN B 1 5 ? 13.172 8.086 -3.34 1 89.94 5 ASN B N 1
ATOM 3875 C CA . ASN B 1 5 ? 12.539 7.973 -4.648 1 89.94 5 ASN B CA 1
ATOM 3876 C C . ASN B 1 5 ? 11.031 7.781 -4.527 1 89.94 5 ASN B C 1
ATOM 3878 O O . ASN B 1 5 ? 10.562 6.727 -4.082 1 89.94 5 ASN B O 1
ATOM 3882 N N . ASP B 1 6 ? 10.289 8.75 -4.961 1 93.75 6 ASP B N 1
ATOM 3883 C CA . ASP B 1 6 ? 8.828 8.766 -4.918 1 93.75 6 ASP B CA 1
ATOM 3884 C C . ASP B 1 6 ? 8.234 8.672 -6.324 1 93.75 6 ASP B C 1
ATOM 3886 O O . ASP B 1 6 ? 8.625 9.422 -7.219 1 93.75 6 ASP B O 1
ATOM 3890 N N . PRO B 1 7 ? 7.359 7.75 -6.523 1 93.75 7 PRO B N 1
ATOM 3891 C CA . PRO B 1 7 ? 6.816 7.582 -7.871 1 93.75 7 PRO B CA 1
ATOM 3892 C C . PRO B 1 7 ? 6.02 8.797 -8.344 1 93.75 7 PRO B C 1
ATOM 3894 O O . PRO B 1 7 ? 5.809 8.969 -9.547 1 93.75 7 PRO B O 1
ATOM 3897 N N . ILE B 1 8 ? 5.605 9.648 -7.484 1 94.25 8 ILE B N 1
ATOM 3898 C CA . ILE B 1 8 ? 4.766 10.789 -7.836 1 94.25 8 ILE B CA 1
ATOM 3899 C C . ILE B 1 8 ? 5.633 12.031 -8.023 1 94.25 8 ILE B C 1
ATOM 3901 O O . ILE B 1 8 ? 5.488 12.758 -9.008 1 94.25 8 ILE B O 1
ATOM 3905 N N . HIS B 1 9 ? 6.578 12.227 -7.086 1 94.75 9 HIS B N 1
ATOM 3906 C CA . HIS B 1 9 ? 7.32 13.484 -7.055 1 94.75 9 HIS B CA 1
ATOM 3907 C C . HIS B 1 9 ? 8.766 13.281 -7.504 1 94.75 9 HIS B C 1
ATOM 3909 O O . HIS B 1 9 ? 9.539 14.242 -7.562 1 94.75 9 HIS B O 1
ATOM 3915 N N . GLY B 1 10 ? 9.125 12.062 -7.816 1 92.25 10 GLY B N 1
ATOM 3916 C CA . GLY B 1 10 ? 10.484 11.797 -8.25 1 92.25 10 GLY B CA 1
ATOM 3917 C C . GLY B 1 10 ? 11.477 11.766 -7.102 1 92.25 10 GLY B C 1
ATOM 3918 O O . GLY B 1 10 ? 11.25 11.094 -6.094 1 92.25 10 GLY B O 1
ATOM 3919 N N . HIS B 1 11 ? 12.57 12.469 -7.27 1 90.31 11 HIS B N 1
ATOM 3920 C CA . HIS B 1 11 ? 13.594 12.523 -6.23 1 90.31 11 HIS B CA 1
ATOM 3921 C C . HIS B 1 11 ? 13.242 13.547 -5.16 1 90.31 11 HIS B C 1
ATOM 3923 O O . HIS B 1 11 ? 13.211 14.75 -5.43 1 90.31 11 HIS B O 1
ATOM 3929 N N . VAL B 1 12 ? 13.07 13.023 -3.994 1 93 12 VAL B N 1
ATOM 3930 C CA . VAL B 1 12 ? 12.688 13.852 -2.857 1 93 12 VAL B CA 1
ATOM 3931 C C . VAL B 1 12 ? 13.859 13.977 -1.889 1 93 12 VAL B C 1
ATOM 3933 O O . VAL B 1 12 ? 14.266 12.992 -1.266 1 93 12 VAL B O 1
ATOM 3936 N N . GLU B 1 13 ? 14.367 15.141 -1.856 1 92.5 13 GLU B N 1
ATOM 3937 C CA . GLU B 1 13 ? 15.438 15.422 -0.896 1 92.5 13 GLU B CA 1
ATOM 3938 C C . GLU B 1 13 ? 14.883 16.062 0.37 1 92.5 13 GLU B C 1
ATOM 3940 O O . GLU B 1 13 ? 14.18 17.078 0.303 1 92.5 13 GLU B O 1
ATOM 3945 N N . LEU B 1 14 ? 15.234 15.492 1.483 1 95.81 14 LEU B N 1
ATOM 3946 C CA . LEU B 1 14 ? 14.727 16.016 2.746 1 95.81 14 LEU B CA 1
ATOM 3947 C C . LEU B 1 14 ? 15.867 16.469 3.648 1 95.81 14 LEU B C 1
ATOM 3949 O O . LEU B 1 14 ? 16.969 15.906 3.602 1 95.81 14 LEU B O 1
ATOM 3953 N N . HIS B 1 15 ? 15.641 17.516 4.406 1 96.19 15 HIS B N 1
ATOM 3954 C CA . HIS B 1 15 ? 16.562 18 5.418 1 96.19 15 HIS B CA 1
ATOM 3955 C C . HIS B 1 15 ? 16.922 16.906 6.414 1 96.19 15 HIS B C 1
ATOM 3957 O O . HIS B 1 15 ? 16.078 16.109 6.797 1 96.19 15 HIS B O 1
ATOM 3963 N N . PRO B 1 16 ? 18.141 16.828 6.895 1 96.44 16 PRO B N 1
ATOM 3964 C CA . PRO B 1 16 ? 18.578 15.781 7.812 1 96.44 16 PRO B CA 1
ATOM 3965 C C . PRO B 1 16 ? 17.703 15.688 9.062 1 96.44 16 PRO B C 1
ATOM 3967 O O . PRO B 1 16 ? 17.5 14.594 9.602 1 96.44 16 PRO B O 1
ATOM 3970 N N . LEU B 1 17 ? 17.266 16.812 9.547 1 97.81 17 LEU B N 1
ATOM 3971 C CA . LEU B 1 17 ? 16.391 16.797 10.719 1 97.81 17 LEU B CA 1
ATOM 3972 C C . LEU B 1 17 ? 15.109 16.031 10.422 1 97.81 17 LEU B C 1
ATOM 3974 O O . LEU B 1 17 ? 14.602 15.305 11.281 1 97.81 17 LEU B O 1
ATOM 3978 N N . LEU B 1 18 ? 14.555 16.25 9.211 1 98.38 18 LEU B N 1
ATOM 3979 C CA . LEU B 1 18 ? 13.352 15.523 8.82 1 98.38 18 LEU B CA 1
ATOM 3980 C C . LEU B 1 18 ? 13.617 14.023 8.75 1 98.38 18 LEU B C 1
ATOM 3982 O O . LEU B 1 18 ? 12.766 13.227 9.141 1 98.38 18 LEU B O 1
ATOM 3986 N N . VAL B 1 19 ? 14.758 13.656 8.32 1 97.44 19 VAL B N 1
ATOM 3987 C CA . VAL B 1 19 ? 15.133 12.25 8.234 1 97.44 19 VAL B CA 1
ATOM 3988 C C . VAL B 1 19 ? 15.18 11.641 9.633 1 97.44 19 VAL B C 1
ATOM 3990 O O . VAL B 1 19 ? 14.734 10.516 9.844 1 97.44 19 VAL B O 1
ATOM 3993 N N . LYS B 1 20 ? 15.703 12.391 10.57 1 97.56 20 LYS B N 1
ATOM 3994 C CA . LYS B 1 20 ? 15.734 11.922 11.953 1 97.56 20 LYS B CA 1
ATOM 3995 C C . LYS B 1 20 ? 14.328 11.711 12.492 1 97.56 20 LYS B C 1
ATOM 3997 O O . LYS B 1 20 ? 14.078 10.766 13.25 1 97.56 20 LYS B O 1
ATOM 4002 N N . MET B 1 21 ? 13.461 12.594 12.117 1 98.31 21 MET B N 1
ATOM 4003 C CA . MET B 1 21 ? 12.078 12.484 12.562 1 98.31 21 MET B CA 1
ATOM 4004 C C . MET B 1 21 ? 11.391 11.297 11.898 1 98.31 21 MET B C 1
ATOM 4006 O O . MET B 1 21 ? 10.555 10.633 12.523 1 98.31 21 MET B O 1
ATOM 4010 N N . ILE B 1 22 ? 11.727 11.039 10.648 1 98.12 22 ILE B N 1
ATOM 4011 C CA . ILE B 1 22 ? 11.18 9.898 9.922 1 98.12 22 ILE B CA 1
ATOM 4012 C C . ILE B 1 22 ? 11.617 8.602 10.594 1 98.12 22 ILE B C 1
ATOM 4014 O O . ILE B 1 22 ? 10.844 7.645 10.68 1 98.12 22 ILE B O 1
ATOM 4018 N N . ASN B 1 23 ? 12.844 8.602 11.109 1 97.44 23 ASN B N 1
ATOM 4019 C CA . ASN B 1 23 ? 13.414 7.406 11.719 1 97.44 23 ASN B CA 1
ATOM 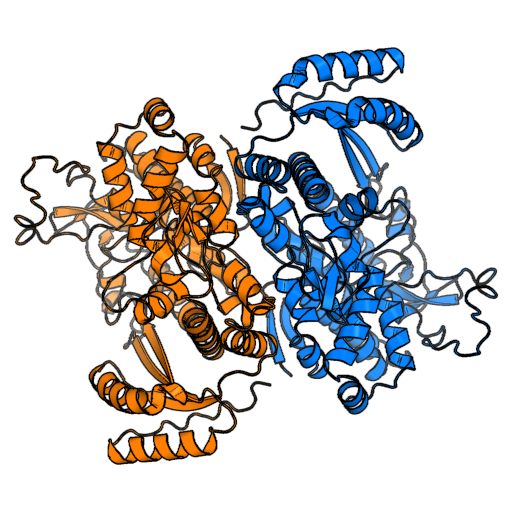4020 C C . ASN B 1 23 ? 13 7.262 13.18 1 97.44 23 ASN B C 1
ATOM 4022 O O . ASN B 1 23 ? 13.836 7.055 14.055 1 97.44 23 ASN B O 1
ATOM 4026 N N . THR B 1 24 ? 11.773 7.449 13.508 1 98.44 24 THR B N 1
ATOM 4027 C CA . THR B 1 24 ? 11.172 7.242 14.82 1 98.44 24 THR B CA 1
ATOM 4028 C C . THR B 1 24 ? 10.008 6.266 14.734 1 98.44 24 THR B C 1
ATOM 4030 O O . THR B 1 24 ? 9.422 6.078 13.656 1 98.44 24 THR B O 1
ATOM 4033 N N . LEU B 1 25 ? 9.703 5.633 15.836 1 97.94 25 LEU B N 1
ATOM 4034 C CA . LEU B 1 25 ? 8.57 4.715 15.906 1 97.94 25 LEU B CA 1
ATOM 4035 C C . LEU B 1 25 ? 7.262 5.445 15.609 1 97.94 25 LEU B C 1
ATOM 4037 O O . LEU B 1 25 ? 6.379 4.898 14.945 1 97.94 25 LEU B O 1
ATOM 4041 N N . GLN B 1 26 ? 7.164 6.691 16.125 1 98.44 26 GLN B N 1
ATOM 4042 C CA . GLN B 1 26 ? 5.949 7.488 16.016 1 98.44 26 GLN B CA 1
ATOM 4043 C C . GLN B 1 26 ? 5.641 7.812 14.555 1 98.44 26 GLN B C 1
ATOM 4045 O O . GLN B 1 26 ? 4.496 7.684 14.109 1 98.44 26 GLN B O 1
ATOM 4050 N N . PHE B 1 27 ? 6.68 8.172 13.773 1 98.62 27 PHE B N 1
ATOM 4051 C CA . PHE B 1 27 ? 6.441 8.492 12.367 1 98.62 27 PHE B CA 1
ATOM 4052 C C . PHE B 1 27 ? 6.23 7.223 11.555 1 98.62 27 PHE B C 1
ATOM 4054 O O . PHE B 1 27 ? 5.352 7.172 10.688 1 98.62 27 PHE B O 1
ATOM 4061 N N . ASN B 1 28 ? 7.039 6.172 11.789 1 98.12 28 ASN B N 1
ATOM 4062 C CA . ASN B 1 28 ? 6.977 4.941 11.008 1 98.12 28 ASN B CA 1
ATOM 4063 C C . ASN B 1 28 ? 5.648 4.219 11.211 1 98.12 28 ASN B C 1
ATOM 4065 O O . ASN B 1 28 ? 5.27 3.369 10.398 1 98.12 28 ASN B O 1
ATOM 4069 N N . ARG B 1 29 ? 4.957 4.555 12.289 1 97.88 29 ARG B N 1
ATOM 4070 C CA . ARG B 1 29 ? 3.602 4.055 12.508 1 97.88 29 ARG B CA 1
ATOM 4071 C C . ARG B 1 29 ? 2.715 4.34 11.297 1 97.88 29 ARG B C 1
ATOM 4073 O O . ARG B 1 29 ? 1.84 3.539 10.961 1 97.88 29 ARG B O 1
ATOM 4080 N N . LEU B 1 30 ? 2.979 5.402 10.586 1 98.25 30 LEU B N 1
ATOM 4081 C CA . LEU B 1 30 ? 2.162 5.867 9.469 1 98.25 30 LEU B CA 1
ATOM 4082 C C . LEU B 1 30 ? 2.264 4.91 8.281 1 98.25 30 LEU B C 1
ATOM 4084 O O . LEU B 1 30 ? 1.425 4.941 7.383 1 98.25 30 LEU B O 1
ATOM 4088 N N . ARG B 1 31 ? 3.289 3.947 8.25 1 97.75 31 ARG B N 1
ATOM 4089 C CA . ARG B 1 31 ? 3.404 2.924 7.215 1 97.75 31 ARG B CA 1
ATOM 4090 C C . ARG B 1 31 ? 2.238 1.944 7.281 1 97.75 31 ARG B C 1
ATOM 4092 O O . ARG B 1 31 ? 1.949 1.247 6.309 1 97.75 31 ARG B O 1
ATOM 4099 N N . TYR B 1 32 ? 1.612 1.981 8.43 1 98 32 TYR B N 1
ATOM 4100 C CA . TYR B 1 32 ? 0.616 0.945 8.68 1 98 32 TYR B CA 1
ATOM 4101 C C . TYR B 1 32 ? -0.771 1.553 8.852 1 98 32 TYR B C 1
ATOM 4103 O O . TYR B 1 32 ? -1.655 0.938 9.453 1 98 32 TYR B O 1
ATOM 4111 N N . ILE B 1 33 ? -0.922 2.766 8.383 1 98.12 33 ILE B N 1
ATOM 4112 C CA . ILE B 1 33 ? -2.215 3.441 8.367 1 98.12 33 ILE B CA 1
ATOM 4113 C C . ILE B 1 33 ? -2.578 3.836 6.938 1 98.12 33 ILE B C 1
ATOM 4115 O O . ILE B 1 33 ? -1.912 4.68 6.332 1 98.12 33 ILE B O 1
ATOM 4119 N N . LYS B 1 34 ? -3.617 3.232 6.441 1 97.81 34 LYS B N 1
ATOM 4120 C CA . LYS B 1 34 ? -4.051 3.477 5.07 1 97.81 34 LYS B CA 1
ATOM 4121 C C . LYS B 1 34 ? -4.484 4.926 4.879 1 97.81 34 LYS B C 1
ATOM 4123 O O . LYS B 1 34 ? -5.156 5.496 5.742 1 97.81 34 LYS B O 1
ATOM 4128 N N . GLN B 1 35 ? -4.137 5.465 3.725 1 97 35 GLN B N 1
ATOM 4129 C CA . GLN B 1 35 ? -4.543 6.824 3.383 1 97 35 GLN B CA 1
ATOM 4130 C C . GLN B 1 35 ? -6.047 6.906 3.137 1 97 35 GLN B C 1
ATOM 4132 O O . GLN B 1 35 ? -6.688 7.895 3.506 1 97 35 GLN B O 1
ATOM 4137 N N . LEU B 1 36 ? -6.586 5.832 2.508 1 95.69 36 LEU B N 1
ATOM 4138 C CA . LEU B 1 36 ? -7.984 5.887 2.096 1 95.69 36 LEU B CA 1
ATOM 4139 C C . LEU B 1 36 ? -8.82 4.863 2.861 1 95.69 36 LEU B C 1
ATOM 4141 O O . LEU B 1 36 ? -9.836 4.383 2.357 1 95.69 36 LEU B O 1
ATOM 4145 N N . ALA B 1 37 ? -8.383 4.426 3.934 1 94.94 37 ALA B N 1
ATOM 4146 C CA . ALA B 1 37 ? -9.125 3.6 4.891 1 94.94 37 ALA B CA 1
ATOM 4147 C C . ALA B 1 37 ? -9.773 2.404 4.199 1 94.94 37 ALA B C 1
ATOM 4149 O O . ALA B 1 37 ? -9.086 1.601 3.561 1 94.94 37 ALA B O 1
ATOM 4150 N N . GLY B 1 38 ? -11.094 2.359 4.211 1 94.25 38 GLY B N 1
ATOM 4151 C CA . GLY B 1 38 ? -11.828 1.208 3.723 1 94.25 38 GLY B CA 1
ATOM 4152 C C . GLY B 1 38 ? -11.867 1.123 2.209 1 94.25 38 GLY B C 1
ATOM 4153 O O . GLY B 1 38 ? -12.211 0.078 1.649 1 94.25 38 GLY B O 1
ATOM 4154 N N . THR B 1 39 ? -11.438 2.178 1.498 1 94.56 39 THR B N 1
ATOM 4155 C CA . THR B 1 39 ? -11.477 2.211 0.04 1 94.56 39 THR B CA 1
ATOM 4156 C C . THR B 1 39 ? -10.648 1.069 -0.546 1 94.56 39 THR B C 1
ATOM 4158 O O . THR B 1 39 ? -10.945 0.577 -1.637 1 94.56 39 THR B O 1
ATOM 4161 N N . TYR B 1 40 ? -9.68 0.572 0.218 1 96.06 40 TYR B N 1
ATOM 4162 C CA . TYR B 1 40 ? -8.797 -0.503 -0.228 1 96.06 40 TYR B CA 1
ATOM 4163 C C . TYR B 1 40 ? -9.586 -1.787 -0.467 1 96.06 40 TYR B C 1
ATOM 4165 O O . TYR B 1 40 ? -9.203 -2.609 -1.302 1 96.06 40 TYR B O 1
ATOM 4173 N N . PHE B 1 41 ? -10.711 -1.931 0.184 1 95.81 41 PHE B N 1
ATOM 4174 C CA . PHE B 1 41 ? -11.523 -3.139 0.056 1 95.81 41 PHE B CA 1
ATOM 4175 C C . PHE B 1 41 ? -12.406 -3.07 -1.186 1 95.81 41 PHE B C 1
ATOM 4177 O O . PHE B 1 41 ? -12.992 -4.074 -1.592 1 95.81 41 PHE B O 1
ATOM 4184 N N . VAL B 1 42 ? -12.5 -1.905 -1.816 1 93.94 42 VAL B N 1
ATOM 4185 C CA . VAL B 1 42 ? -13.32 -1.721 -3.008 1 93.94 42 VAL B CA 1
ATOM 4186 C C . VAL B 1 42 ? -12.422 -1.519 -4.227 1 93.94 42 VAL B C 1
ATOM 4188 O O . VAL B 1 42 ? -12.703 -2.049 -5.305 1 93.94 42 VAL B O 1
ATOM 4191 N N . PHE B 1 43 ? -11.383 -0.735 -4.023 1 93.81 43 PHE B N 1
ATOM 4192 C CA . PHE B 1 43 ? -10.406 -0.45 -5.07 1 93.81 43 PHE B CA 1
ATOM 4193 C C . PHE B 1 43 ? -9.047 -1.03 -4.715 1 93.81 43 PHE B C 1
ATOM 4195 O O . PHE B 1 43 ? -8.273 -0.406 -3.988 1 93.81 43 PHE B O 1
ATOM 4202 N N . PRO B 1 44 ? -8.664 -2.078 -5.309 1 93.19 44 PRO B N 1
ATOM 4203 C CA . PRO B 1 44 ? -7.43 -2.762 -4.914 1 93.19 44 PRO B CA 1
ATOM 4204 C C . PRO B 1 44 ? -6.188 -1.891 -5.094 1 93.19 44 PRO B C 1
ATOM 4206 O O . PRO B 1 44 ? -5.164 -2.127 -4.445 1 93.19 44 PRO B O 1
ATOM 4209 N N . GLY B 1 45 ? -6.254 -0.875 -5.887 1 94.12 45 GLY B N 1
ATOM 4210 C CA . GLY B 1 45 ? -5.121 0.013 -6.086 1 94.12 45 GLY B CA 1
ATOM 4211 C C . GLY B 1 45 ? -4.906 0.975 -4.93 1 94.12 45 GLY B C 1
ATOM 4212 O O . GLY B 1 45 ? -3.844 1.59 -4.816 1 94.12 45 GLY B O 1
ATOM 4213 N N . ALA B 1 46 ? -5.895 1.153 -4.078 1 95.81 46 ALA B N 1
ATOM 4214 C CA . ALA B 1 46 ? -5.828 2.111 -2.975 1 95.81 46 ALA B CA 1
ATOM 4215 C C . ALA B 1 46 ? -5.043 1.539 -1.799 1 95.81 46 ALA B C 1
ATOM 4217 O O . ALA B 1 46 ? -5.52 1.548 -0.662 1 95.81 46 ALA B O 1
ATOM 4218 N N . CYS B 1 47 ? -3.803 1.135 -2.021 1 96.75 47 CYS B N 1
ATOM 4219 C CA . CYS B 1 47 ? -3.01 0.412 -1.032 1 96.75 47 CYS B CA 1
ATOM 4220 C C . CYS B 1 47 ? -2.045 1.35 -0.316 1 96.75 47 CYS B C 1
ATOM 4222 O O . CYS B 1 47 ? -1.385 0.952 0.646 1 96.75 47 CYS B O 1
ATOM 4224 N N . HIS B 1 48 ? -1.947 2.625 -0.69 1 97.56 48 HIS B N 1
ATOM 4225 C CA . HIS B 1 48 ? -0.942 3.537 -0.158 1 97.56 48 HIS B CA 1
ATOM 4226 C C . HIS B 1 48 ? -1.284 3.963 1.267 1 97.56 48 HIS B C 1
ATOM 4228 O O . HIS B 1 48 ? -2.43 3.826 1.701 1 97.56 48 HIS B O 1
ATOM 4234 N N . ASN B 1 49 ? -0.282 4.422 1.958 1 98.25 49 ASN B N 1
ATOM 4235 C CA . ASN B 1 49 ? -0.378 4.73 3.381 1 98.25 49 ASN B CA 1
ATOM 4236 C C . ASN B 1 49 ? -0.014 6.188 3.666 1 98.25 49 ASN B C 1
ATOM 4238 O O . ASN B 1 49 ? 0.422 6.91 2.768 1 98.25 49 ASN B O 1
ATOM 4242 N N . ARG B 1 50 ? -0.216 6.574 4.863 1 98.31 50 ARG B N 1
ATOM 4243 C CA . ARG B 1 50 ? -0.001 7.965 5.246 1 98.31 50 ARG B CA 1
ATOM 4244 C C . ARG B 1 50 ? 1.487 8.281 5.332 1 98.31 50 ARG B C 1
ATOM 4246 O O . ARG B 1 50 ? 1.881 9.453 5.277 1 98.31 50 ARG B O 1
ATOM 4253 N N . PHE B 1 51 ? 2.365 7.301 5.441 1 98.5 51 PHE B N 1
ATOM 4254 C CA . PHE B 1 51 ? 3.807 7.5 5.508 1 98.5 51 PHE B CA 1
ATOM 4255 C C . PHE B 1 51 ? 4.309 8.227 4.266 1 98.5 51 PHE B C 1
ATOM 4257 O O . PHE B 1 51 ? 4.902 9.305 4.367 1 98.5 51 PHE B O 1
ATOM 4264 N N . GLU B 1 52 ? 4.098 7.656 3.08 1 98 52 GLU B N 1
ATOM 4265 C CA . GLU B 1 52 ? 4.582 8.273 1.851 1 98 52 GLU B CA 1
ATOM 4266 C C . GLU B 1 52 ? 3.84 9.578 1.555 1 98 52 GLU B C 1
ATOM 4268 O O . GLU B 1 52 ? 4.414 10.508 0.988 1 98 52 GLU B O 1
ATOM 4273 N N . HIS B 1 53 ? 2.576 9.641 1.961 1 98.31 53 HIS B N 1
ATOM 4274 C CA . HIS B 1 53 ? 1.841 10.891 1.819 1 98.31 53 HIS B CA 1
ATOM 4275 C C . HIS B 1 53 ? 2.518 12.016 2.594 1 98.31 53 HIS B C 1
ATOM 4277 O O . HIS B 1 53 ? 2.746 13.102 2.049 1 98.31 53 HIS B O 1
ATOM 4283 N N . SER B 1 54 ? 2.855 11.734 3.834 1 98.62 54 SER B N 1
ATOM 4284 C CA . SER B 1 54 ? 3.459 12.75 4.691 1 98.62 54 SER B CA 1
ATOM 4285 C C . SER B 1 54 ? 4.812 13.195 4.148 1 98.62 54 SER B C 1
ATOM 4287 O O . SER B 1 54 ? 5.16 14.375 4.223 1 98.62 54 SER B O 1
ATOM 4289 N N . ILE B 1 55 ? 5.551 12.305 3.617 1 98.31 55 ILE B N 1
ATOM 4290 C CA . ILE B 1 55 ? 6.836 12.633 3.012 1 98.31 55 ILE B CA 1
ATOM 4291 C C . ILE B 1 55 ? 6.621 13.539 1.802 1 98.31 55 ILE B C 1
ATOM 4293 O O . ILE B 1 55 ? 7.336 14.531 1.626 1 98.31 55 ILE B O 1
ATOM 4297 N N . GLY B 1 56 ? 5.633 13.172 0.992 1 98.12 56 GLY B N 1
ATOM 4298 C CA . GLY B 1 56 ? 5.305 14.008 -0.153 1 98.12 56 GLY B CA 1
ATOM 4299 C C . GLY B 1 56 ? 4.895 15.414 0.234 1 98.12 56 GLY B C 1
ATOM 4300 O O . GLY B 1 56 ? 5.301 16.391 -0.411 1 98.12 56 GLY B O 1
ATOM 4301 N N . VAL B 1 57 ? 4.145 15.516 1.306 1 98.56 57 VAL B N 1
ATOM 4302 C CA . VAL B 1 57 ? 3.678 16.828 1.761 1 98.56 57 VAL B CA 1
ATOM 4303 C C . VAL B 1 57 ? 4.863 17.656 2.244 1 98.56 57 VAL B C 1
ATOM 4305 O O . VAL B 1 57 ? 4.949 18.844 1.948 1 98.56 57 VAL B O 1
ATOM 4308 N N . ALA B 1 58 ? 5.73 17.062 3.006 1 98.56 58 ALA B N 1
ATOM 4309 C CA . ALA B 1 58 ? 6.926 17.75 3.469 1 98.56 58 ALA B CA 1
ATOM 4310 C C . ALA B 1 58 ? 7.746 18.281 2.293 1 98.56 58 ALA B C 1
ATOM 4312 O O . ALA B 1 58 ? 8.25 19.406 2.324 1 98.56 58 ALA B O 1
ATOM 4313 N N . HIS B 1 59 ? 7.875 17.469 1.297 1 97.88 59 HIS B N 1
ATOM 4314 C CA . HIS B 1 59 ? 8.625 17.828 0.102 1 97.88 59 HIS B CA 1
ATOM 4315 C C . HIS B 1 59 ? 7.98 19.016 -0.609 1 97.88 59 HIS B C 1
ATOM 4317 O O . HIS B 1 59 ? 8.664 19.984 -0.943 1 97.88 59 HIS B O 1
ATOM 4323 N N . LEU B 1 60 ? 6.691 18.938 -0.811 1 98.06 60 LEU B N 1
ATOM 4324 C CA . LEU B 1 60 ? 5.973 20 -1.514 1 98.06 60 LEU B CA 1
ATOM 4325 C C . LEU B 1 60 ? 5.984 21.281 -0.709 1 98.06 60 LEU B C 1
ATOM 4327 O O . LEU B 1 60 ? 6.051 22.375 -1.281 1 98.06 60 LEU B O 1
ATOM 4331 N N . ALA B 1 61 ? 5.883 21.141 0.6 1 98.38 61 ALA B N 1
ATOM 4332 C CA . ALA B 1 61 ? 5.992 22.312 1.458 1 98.38 61 ALA B CA 1
ATOM 4333 C C . ALA B 1 61 ? 7.336 23.016 1.264 1 98.38 61 ALA B C 1
ATOM 4335 O O . ALA B 1 61 ? 7.398 24.234 1.146 1 98.38 61 ALA B O 1
ATOM 4336 N N . GLY B 1 62 ? 8.359 22.234 1.218 1 97.56 62 GLY B N 1
ATOM 4337 C CA . GLY B 1 62 ? 9.688 22.766 0.971 1 97.56 62 GLY B CA 1
ATOM 4338 C C . GLY B 1 62 ? 9.82 23.422 -0.389 1 97.56 62 GLY B C 1
ATOM 4339 O O . GLY B 1 62 ? 10.414 24.5 -0.508 1 97.56 62 GLY B O 1
ATOM 4340 N N . GLU B 1 63 ? 9.258 22.828 -1.355 1 96.88 63 GLU B N 1
ATOM 4341 C CA . GLU B 1 63 ? 9.328 23.359 -2.709 1 96.88 63 GLU B CA 1
ATOM 4342 C C . GLU B 1 63 ? 8.578 24.688 -2.812 1 96.88 63 GLU B C 1
ATOM 4344 O O . GLU B 1 63 ? 9.086 25.641 -3.408 1 96.88 63 GLU B O 1
ATOM 4349 N N . LEU B 1 64 ? 7.398 24.75 -2.27 1 97.62 64 LEU B N 1
ATOM 4350 C CA . LEU B 1 64 ? 6.59 25.969 -2.348 1 97.62 64 LEU B CA 1
ATOM 4351 C C . LEU B 1 64 ? 7.273 27.125 -1.627 1 97.62 64 LEU B C 1
ATOM 4353 O O . LEU B 1 64 ? 7.398 28.219 -2.182 1 97.62 64 LEU B O 1
ATOM 4357 N N . ILE B 1 65 ? 7.727 26.906 -0.412 1 97.62 65 ILE B N 1
ATOM 4358 C CA . ILE B 1 65 ? 8.32 27.984 0.369 1 97.62 65 ILE B CA 1
ATOM 4359 C C . ILE B 1 65 ? 9.641 28.406 -0.275 1 97.62 65 ILE B C 1
ATOM 4361 O O . ILE B 1 65 ? 10 29.594 -0.226 1 97.62 65 ILE B O 1
ATOM 4365 N N . HIS B 1 66 ? 10.344 27.453 -0.798 1 96.56 66 HIS B N 1
ATOM 4366 C CA . HIS B 1 66 ? 11.57 27.781 -1.51 1 96.56 66 HIS B CA 1
ATOM 4367 C C . HIS B 1 66 ? 11.289 28.688 -2.709 1 96.56 66 HIS B C 1
ATOM 4369 O O . HIS B 1 66 ? 12 29.656 -2.947 1 96.56 66 HIS B O 1
ATOM 4375 N N . THR B 1 67 ? 10.297 28.344 -3.42 1 96.44 67 THR B N 1
ATOM 4376 C CA . THR B 1 67 ? 9.898 29.141 -4.578 1 96.44 67 THR B CA 1
ATOM 4377 C C . THR B 1 67 ? 9.5 30.562 -4.152 1 96.44 67 THR B C 1
ATOM 4379 O O . THR B 1 67 ? 9.898 31.531 -4.789 1 96.44 67 THR B O 1
ATOM 4382 N N . LEU B 1 68 ? 8.734 30.703 -3.107 1 96.69 68 LEU B N 1
ATOM 4383 C CA . LEU B 1 68 ? 8.336 32 -2.594 1 96.69 68 LEU B CA 1
ATOM 4384 C C . LEU B 1 68 ? 9.555 32.812 -2.148 1 96.69 68 LEU B C 1
ATOM 4386 O O . LEU B 1 68 ? 9.625 34 -2.396 1 96.69 68 LEU B O 1
ATOM 4390 N N . GLN B 1 69 ? 10.453 32.156 -1.516 1 96.44 69 GLN B N 1
ATOM 4391 C CA . GLN B 1 69 ? 11.672 32.781 -1.05 1 96.44 69 GLN B CA 1
ATOM 4392 C C . GLN B 1 69 ? 12.484 33.344 -2.219 1 96.44 69 GLN B C 1
ATOM 4394 O O . GLN B 1 69 ? 12.992 34.469 -2.15 1 96.44 69 GLN B O 1
ATOM 4399 N N . GLN B 1 70 ? 12.586 32.594 -3.232 1 96 70 GLN B N 1
ATOM 4400 C CA . GLN B 1 70 ? 13.375 32.969 -4.395 1 96 70 GLN B CA 1
ATOM 4401 C C . GLN B 1 70 ? 12.68 34.094 -5.184 1 96 70 GLN B C 1
ATOM 4403 O O . GLN B 1 70 ? 13.328 35.031 -5.617 1 96 70 GLN B O 1
ATOM 4408 N N . ASN B 1 71 ? 11.438 34 -5.332 1 94.44 71 ASN B N 1
ATOM 4409 C CA . ASN B 1 71 ? 10.68 34.906 -6.164 1 94.44 71 ASN B CA 1
ATOM 4410 C C . ASN B 1 71 ? 10.414 36.219 -5.434 1 94.44 71 ASN B C 1
ATOM 4412 O O . ASN B 1 71 ? 10.258 37.281 -6.066 1 94.44 71 ASN B O 1
ATOM 4416 N N . GLN B 1 72 ? 10.312 36.188 -4.098 1 96 72 GLN B N 1
ATOM 4417 C CA . GLN B 1 72 ? 10.039 37.375 -3.293 1 96 72 GLN B CA 1
ATOM 4418 C C . GLN B 1 72 ? 10.984 37.469 -2.102 1 96 72 GLN B C 1
ATOM 4420 O O . GLN B 1 72 ? 10.562 37.312 -0.953 1 96 72 GLN B O 1
ATOM 4425 N N . PRO B 1 73 ? 12.195 37.844 -2.379 1 94.94 73 PRO B N 1
ATOM 4426 C CA . PRO B 1 73 ? 13.188 37.938 -1.303 1 94.94 73 PRO B CA 1
ATOM 4427 C C . PRO B 1 73 ? 12.797 38.938 -0.211 1 94.94 73 PRO B C 1
ATOM 4429 O O . PRO B 1 73 ? 13.219 38.781 0.938 1 94.94 73 PRO B O 1
ATOM 4432 N N . GLU B 1 74 ? 11.961 39.844 -0.535 1 93.75 74 GLU B N 1
ATOM 4433 C CA . GLU B 1 74 ? 11.562 40.875 0.398 1 93.75 74 GLU B CA 1
ATOM 4434 C C . GLU B 1 74 ? 10.695 40.312 1.521 1 93.75 74 GLU B C 1
ATOM 4436 O O . GLU B 1 74 ? 10.492 40.969 2.545 1 93.75 74 GLU B O 1
ATOM 4441 N N . LEU B 1 75 ? 10.219 39.062 1.395 1 94.19 75 LEU B N 1
ATOM 4442 C CA . LEU B 1 75 ? 9.375 38.438 2.408 1 94.19 75 LEU B CA 1
ATOM 4443 C C . LEU B 1 75 ? 10.203 38.062 3.633 1 94.19 75 LEU B C 1
ATOM 4445 O O . LEU B 1 75 ? 9.641 37.781 4.699 1 94.19 75 LEU B O 1
ATOM 4449 N N . GLY B 1 76 ? 11.492 37.938 3.461 1 94.44 76 GLY B N 1
ATOM 4450 C CA . GLY B 1 76 ? 12.367 37.594 4.574 1 94.44 76 GLY B CA 1
ATOM 4451 C C . GLY B 1 76 ? 12.172 36.188 5.09 1 94.44 76 GLY B C 1
ATOM 4452 O O . GLY B 1 76 ? 12.188 35.969 6.301 1 94.44 76 GLY B O 1
ATOM 4453 N N . ILE B 1 77 ? 11.883 35.281 4.234 1 95.62 77 ILE B N 1
ATOM 4454 C CA . ILE B 1 77 ? 11.758 33.875 4.605 1 95.62 77 ILE B CA 1
ATOM 4455 C C . ILE B 1 77 ? 13.125 33.312 5 1 95.62 77 ILE B C 1
ATOM 4457 O O . ILE B 1 77 ? 14.062 33.344 4.207 1 95.62 77 ILE B O 1
ATOM 4461 N N . THR B 1 78 ? 13.273 32.844 6.211 1 95.31 78 THR B N 1
ATOM 4462 C CA . THR B 1 78 ? 14.539 32.312 6.715 1 95.31 78 THR B CA 1
ATOM 4463 C C . THR B 1 78 ? 14.586 30.812 6.586 1 95.31 78 THR B C 1
ATOM 4465 O O . THR B 1 78 ? 13.57 30.172 6.289 1 95.31 78 THR B O 1
ATOM 4468 N N . ASP B 1 79 ? 15.781 30.25 6.762 1 94.75 79 ASP B N 1
ATOM 4469 C CA . ASP B 1 79 ? 15.922 28.797 6.773 1 94.75 79 ASP B CA 1
ATOM 4470 C C . ASP B 1 79 ? 15.133 28.188 7.926 1 94.75 79 ASP B C 1
ATOM 4472 O O . ASP B 1 79 ? 14.625 27.062 7.809 1 94.75 79 ASP B O 1
ATOM 4476 N N . ARG B 1 80 ? 15.055 28.969 8.914 1 95.06 80 ARG B N 1
ATOM 4477 C CA . ARG B 1 80 ? 14.242 28.562 10.055 1 95.06 80 ARG B CA 1
ATOM 4478 C C . ARG B 1 80 ? 12.773 28.422 9.656 1 95.06 80 ARG B C 1
ATOM 4480 O O . ARG B 1 80 ? 12.117 27.453 10.023 1 95.06 80 ARG B O 1
ATOM 4487 N N . ASP B 1 81 ? 12.25 29.359 8.906 1 95.88 81 ASP B N 1
ATOM 4488 C CA . ASP B 1 81 ? 10.875 29.312 8.414 1 95.88 81 ASP B CA 1
ATOM 448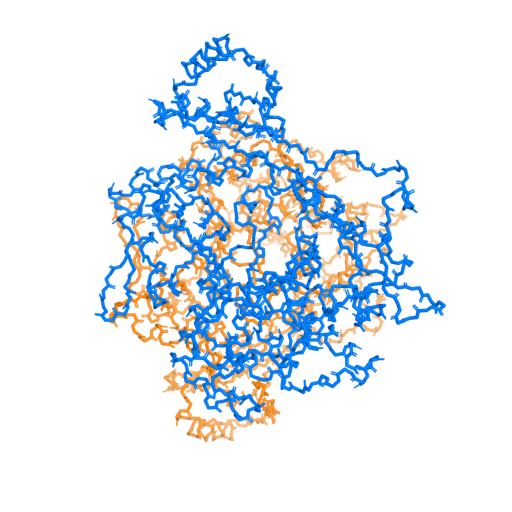9 C C . ASP B 1 81 ? 10.664 28.078 7.539 1 95.88 81 ASP B C 1
ATOM 4491 O O . ASP B 1 81 ? 9.664 27.359 7.691 1 95.88 81 ASP B O 1
ATOM 4495 N N . LYS B 1 82 ? 11.625 27.875 6.684 1 97.44 82 LYS B N 1
ATOM 4496 C CA . LYS B 1 82 ? 11.539 26.75 5.758 1 97.44 82 LYS B CA 1
ATOM 4497 C C . LYS B 1 82 ? 11.484 25.422 6.508 1 97.44 82 LYS B C 1
ATOM 4499 O O . LYS B 1 82 ? 10.664 24.562 6.188 1 97.44 82 LYS B O 1
ATOM 4504 N N . LEU B 1 83 ? 12.328 25.281 7.461 1 97.88 83 LEU B N 1
ATOM 4505 C CA . LEU B 1 83 ? 12.398 24.047 8.227 1 97.88 83 LEU B CA 1
ATOM 4506 C C . LEU B 1 83 ? 11.109 23.812 9.016 1 97.88 83 LEU B C 1
ATOM 4508 O O . LEU B 1 83 ? 10.609 22.703 9.086 1 97.88 83 LEU B O 1
ATOM 4512 N N . CYS B 1 84 ? 10.57 24.891 9.562 1 97.94 84 CYS B N 1
ATOM 4513 C CA . CYS B 1 84 ? 9.328 24.781 10.312 1 97.94 84 CYS B CA 1
ATOM 4514 C C . CYS B 1 84 ? 8.18 24.312 9.43 1 97.94 84 CYS B C 1
ATOM 4516 O O . CYS B 1 84 ? 7.414 23.438 9.812 1 97.94 84 CYS B O 1
ATOM 4518 N N . VAL B 1 85 ? 8.094 24.875 8.242 1 98.12 85 VAL B N 1
ATOM 4519 C CA . VAL B 1 85 ? 7.023 24.531 7.316 1 98.12 85 VAL B CA 1
ATOM 4520 C C . VAL B 1 85 ? 7.172 23.078 6.879 1 98.12 85 VAL B C 1
ATOM 4522 O O . VAL B 1 85 ? 6.18 22.359 6.762 1 98.12 85 VAL B O 1
ATOM 4525 N N . GLN B 1 86 ? 8.367 22.641 6.66 1 98.62 86 GLN B N 1
ATOM 4526 C CA . GLN B 1 86 ? 8.625 21.266 6.238 1 98.62 86 GLN B CA 1
ATOM 4527 C C . GLN B 1 86 ? 8.289 20.281 7.352 1 98.62 86 GLN B C 1
ATOM 4529 O O . GLN B 1 86 ? 7.73 19.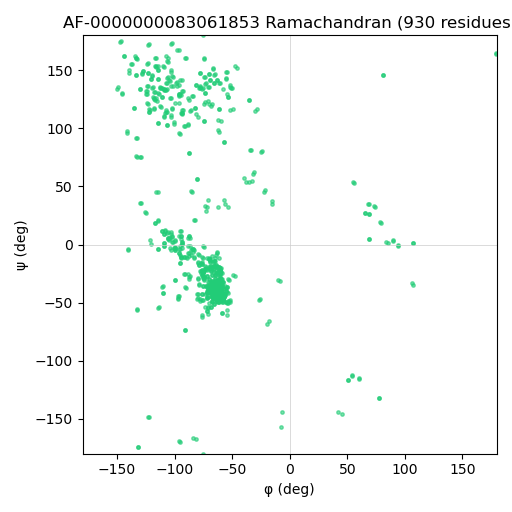219 7.094 1 98.62 86 GLN B O 1
ATOM 4534 N N . ILE B 1 87 ? 8.625 20.625 8.578 1 98.81 87 ILE B N 1
ATOM 4535 C CA . ILE B 1 87 ? 8.305 19.766 9.719 1 98.81 87 ILE B CA 1
ATOM 4536 C C . ILE B 1 87 ? 6.789 19.672 9.875 1 98.81 87 ILE B C 1
ATOM 4538 O O . ILE B 1 87 ? 6.25 18.594 10.117 1 98.81 87 ILE B O 1
ATOM 4542 N N . ALA B 1 88 ? 6.125 20.828 9.711 1 98.69 88 ALA B N 1
ATOM 4543 C CA . ALA B 1 88 ? 4.668 20.812 9.797 1 98.69 88 ALA B CA 1
ATOM 4544 C C . ALA B 1 88 ? 4.062 19.891 8.742 1 98.69 88 ALA B C 1
ATOM 4546 O O . ALA B 1 88 ? 3.129 19.141 9.031 1 98.69 88 ALA B O 1
ATOM 4547 N N . GLY B 1 89 ? 4.574 20 7.551 1 98.69 89 GLY B N 1
ATOM 4548 C CA . GLY B 1 89 ? 4.105 19.125 6.488 1 98.69 89 GLY B CA 1
ATOM 4549 C C . GLY B 1 89 ? 4.348 17.641 6.777 1 98.69 89 GLY B C 1
ATOM 4550 O O . GLY B 1 89 ? 3.467 16.812 6.566 1 98.69 89 GLY B O 1
ATOM 4551 N N . LEU B 1 90 ? 5.492 17.281 7.316 1 98.75 90 LEU B N 1
ATOM 4552 C CA . LEU B 1 90 ? 5.879 15.914 7.621 1 98.75 90 LEU B CA 1
ATOM 4553 C C . LEU B 1 90 ? 4.996 15.328 8.719 1 98.75 90 LEU B C 1
ATOM 4555 O O . LEU B 1 90 ? 4.633 14.148 8.672 1 98.75 90 LEU B O 1
ATOM 4559 N N . CYS B 1 91 ? 4.602 16.172 9.68 1 98.69 91 CYS B N 1
ATOM 4560 C CA . CYS B 1 91 ? 4.051 15.656 10.922 1 98.69 91 CYS B CA 1
ATOM 4561 C C . CYS B 1 91 ? 2.555 15.93 11.016 1 98.69 91 CYS B C 1
ATOM 4563 O O . CYS B 1 91 ? 1.913 15.57 12 1 98.69 91 CYS B O 1
ATOM 4565 N N . HIS B 1 92 ? 1.964 16.547 10 1 98.38 92 HIS B N 1
ATOM 4566 C CA . HIS B 1 92 ? 0.58 17 10.086 1 98.38 92 HIS B CA 1
ATOM 4567 C C . HIS B 1 92 ? -0.372 15.82 10.281 1 98.38 92 HIS B C 1
ATOM 4569 O O . HIS B 1 92 ? -1.448 15.977 10.859 1 98.38 92 HIS B O 1
ATOM 4575 N N . ASP B 1 93 ? 0.061 14.625 9.875 1 97.81 93 ASP B N 1
ATOM 4576 C CA . ASP B 1 93 ? -0.821 13.461 9.883 1 97.81 93 ASP B CA 1
ATOM 4577 C C . ASP B 1 93 ? -0.423 12.477 10.984 1 97.81 93 ASP B C 1
ATOM 4579 O O . ASP B 1 93 ? -0.919 11.352 11.031 1 97.81 93 ASP B O 1
ATOM 4583 N N . LEU B 1 94 ? 0.428 12.812 11.922 1 98.25 94 LEU B N 1
ATOM 4584 C CA . LEU B 1 94 ? 0.941 11.922 12.961 1 98.25 94 LEU B CA 1
ATOM 4585 C C . LEU B 1 94 ? -0.193 11.391 13.828 1 98.25 94 LEU B C 1
ATOM 4587 O O . LEU B 1 94 ? -0.09 10.297 14.391 1 98.25 94 LEU B O 1
ATOM 4591 N N . GLY B 1 95 ? -1.229 12.133 13.875 1 97.69 95 GLY B N 1
ATOM 4592 C CA . GLY B 1 95 ? -2.264 11.836 14.852 1 97.69 95 GLY B CA 1
ATOM 4593 C C . GLY B 1 95 ? -3.371 10.953 14.312 1 97.69 95 GLY B C 1
ATOM 4594 O O . GLY B 1 95 ? -4.305 10.609 15.031 1 97.69 95 GLY B O 1
ATOM 4595 N N . HIS B 1 96 ? -3.303 10.531 13.047 1 97.69 96 HIS B N 1
ATOM 4596 C CA . HIS B 1 96 ? -4.328 9.648 12.5 1 97.69 96 HIS B CA 1
ATOM 4597 C C . HIS B 1 96 ? -4.301 8.289 13.188 1 97.69 96 HIS B C 1
ATOM 4599 O O . HIS B 1 96 ? -3.23 7.762 13.5 1 97.69 96 HIS B O 1
ATOM 4605 N N . GLY B 1 97 ? -5.461 7.754 13.477 1 97.25 97 GLY B N 1
ATOM 4606 C CA . GLY B 1 97 ? -5.59 6.414 14.023 1 97.25 97 GLY B CA 1
ATOM 4607 C C . GLY B 1 97 ? -5.859 5.359 12.969 1 97.25 97 GLY B C 1
ATOM 4608 O O . GLY B 1 97 ? -5.73 5.625 11.766 1 97.25 97 GLY B O 1
ATOM 4609 N N . PRO B 1 98 ? -6.207 4.129 13.438 1 97.69 98 PRO B N 1
ATOM 4610 C CA . PRO B 1 98 ? -6.48 3.041 12.492 1 97.69 98 PRO B CA 1
ATOM 4611 C C . PRO B 1 98 ? -7.52 3.416 11.445 1 97.69 98 PRO B C 1
ATOM 4613 O O . PRO B 1 98 ? -8.586 3.938 11.781 1 97.69 98 PRO B O 1
ATOM 4616 N N . PHE B 1 99 ? -7.195 3.242 10.172 1 96.81 99 PHE B N 1
ATOM 4617 C CA . PHE B 1 99 ? -8.062 3.502 9.023 1 96.81 99 PHE B CA 1
ATOM 4618 C C . PHE B 1 99 ? -8.375 4.988 8.914 1 96.81 99 PHE B C 1
ATOM 4620 O O . PHE B 1 99 ? -9.477 5.363 8.5 1 96.81 99 PHE B O 1
ATOM 4627 N N . SER B 1 100 ? -7.48 5.805 9.414 1 95.5 100 SER B N 1
ATOM 4628 C CA . SER B 1 100 ? -7.449 7.242 9.164 1 95.5 100 SER B CA 1
ATOM 4629 C C . SER B 1 100 ? -8.734 7.91 9.641 1 95.5 100 SER B C 1
ATOM 4631 O O . SER B 1 100 ? -9.094 7.82 10.812 1 95.5 100 SER B O 1
ATOM 4633 N N . HIS B 1 101 ? -9.547 8.5 8.711 1 90.5 101 HIS B N 1
ATOM 4634 C CA . HIS B 1 101 ? -10.68 9.336 9.078 1 90.5 101 HIS B CA 1
ATOM 4635 C C . HIS B 1 101 ? -11.82 8.492 9.648 1 90.5 101 HIS B C 1
ATOM 4637 O O . HIS B 1 101 ? -12.656 9 10.398 1 90.5 101 HIS B O 1
ATOM 4643 N N . LEU B 1 102 ? -11.805 7.238 9.32 1 92.31 102 LEU B N 1
ATOM 4644 C CA . LEU B 1 102 ? -12.766 6.348 9.953 1 92.31 102 LEU B CA 1
ATOM 4645 C C . LEU B 1 102 ? -12.633 6.379 11.469 1 92.31 102 LEU B C 1
ATOM 4647 O O . LEU B 1 102 ? -13.633 6.367 12.188 1 92.31 102 LEU B O 1
ATOM 4651 N N . PHE B 1 103 ? -11.445 6.453 11.938 1 94.62 103 PHE B N 1
ATOM 4652 C CA . PHE B 1 103 ? -11.156 6.398 13.367 1 94.62 103 PHE B CA 1
ATOM 4653 C C . PHE B 1 103 ? -11.695 7.637 14.078 1 94.62 103 PHE B C 1
ATOM 4655 O O . PHE B 1 103 ? -12.367 7.527 15.102 1 94.62 103 PHE B O 1
ATOM 4662 N N . ASP B 1 104 ? -11.422 8.859 13.57 1 89.19 104 ASP B N 1
ATOM 4663 C CA . ASP B 1 104 ? -11.797 10.094 14.242 1 89.19 104 ASP B CA 1
ATOM 4664 C C . ASP B 1 104 ? -13.273 10.422 14 1 89.19 104 ASP B C 1
ATOM 4666 O O . ASP B 1 104 ? -14.023 10.648 14.953 1 89.19 104 ASP B O 1
ATOM 4670 N N . GLN B 1 105 ? -13.719 10.242 12.773 1 86.94 105 GLN B N 1
ATOM 4671 C CA . GLN B 1 105 ? -15.023 10.766 12.398 1 86.94 105 GLN B CA 1
ATOM 4672 C C . GLN B 1 105 ? -16.141 9.773 12.727 1 86.94 105 GLN B C 1
ATOM 4674 O O . GLN B 1 105 ? -17.281 10.164 12.977 1 86.94 105 GLN B O 1
ATOM 4679 N N . LYS B 1 106 ? -15.797 8.523 12.734 1 89.31 106 LYS B N 1
ATOM 4680 C CA . LYS B 1 106 ? -16.844 7.531 12.938 1 89.31 106 LYS B CA 1
ATOM 4681 C C . LYS B 1 106 ? -16.672 6.789 14.258 1 89.31 106 LYS B C 1
ATOM 4683 O O . LYS B 1 106 ? -17.547 6.832 15.125 1 89.31 106 LYS B O 1
ATOM 4688 N N . PHE B 1 107 ? -15.57 6.219 14.523 1 95.75 107 PHE B N 1
ATOM 4689 C CA . PHE B 1 107 ? -15.367 5.363 15.688 1 95.75 107 PHE B CA 1
ATOM 4690 C C . PHE B 1 107 ? -15.328 6.191 16.969 1 95.75 107 PHE B C 1
ATOM 4692 O O . PHE B 1 107 ? -16.141 6.004 17.859 1 95.75 107 PHE B O 1
ATOM 4699 N N . ILE B 1 108 ? -14.383 7.164 17.016 1 95.44 108 ILE B N 1
ATOM 4700 C CA . ILE B 1 108 ? -14.203 7.93 18.25 1 95.44 108 ILE B CA 1
ATOM 4701 C C . ILE B 1 108 ? -15.461 8.734 18.547 1 95.44 108 ILE B C 1
ATOM 4703 O O . ILE B 1 108 ? -15.875 8.852 19.703 1 95.44 108 ILE B O 1
ATOM 4707 N N . SER B 1 109 ? -16.047 9.297 17.484 1 90.62 109 SER B N 1
ATOM 4708 C CA . SER B 1 109 ? -17.25 10.086 17.672 1 90.62 109 SER B CA 1
ATOM 4709 C C . SER B 1 109 ? -18.359 9.266 18.328 1 90.62 109 SER B C 1
ATOM 4711 O O . SER B 1 109 ? -19.156 9.797 19.094 1 90.62 109 SER B O 1
ATOM 4713 N N . LYS B 1 110 ? -18.406 7.98 18.062 1 89.88 110 LYS B N 1
ATOM 4714 C CA . LYS B 1 110 ? -19.438 7.098 18.625 1 89.88 110 LYS B CA 1
ATOM 4715 C C . LYS B 1 110 ? -18.969 6.492 19.953 1 89.88 110 LYS B C 1
ATOM 4717 O O . LYS B 1 110 ? -19.781 6.344 20.875 1 89.88 110 LYS B O 1
ATOM 4722 N N . ALA B 1 111 ? -17.703 6.18 20.031 1 94.88 111 ALA B N 1
ATOM 4723 C CA . ALA B 1 111 ? -17.156 5.52 21.219 1 94.88 111 ALA B CA 1
ATOM 4724 C C . ALA B 1 111 ? -17.016 6.5 22.375 1 94.88 111 ALA B C 1
ATOM 4726 O O . ALA B 1 111 ? -17.156 6.121 23.547 1 94.88 111 ALA B O 1
ATOM 4727 N N . ARG B 1 112 ? -16.672 7.711 22 1 94.94 112 ARG B N 1
ATOM 4728 C CA . ARG B 1 112 ? -16.5 8.789 22.969 1 94.94 112 ARG B CA 1
ATOM 4729 C C . ARG B 1 112 ? -17.281 10.031 22.547 1 94.94 112 ARG B C 1
ATOM 4731 O O . ARG B 1 112 ? -16.703 11.062 22.219 1 94.94 112 ARG B O 1
ATOM 4738 N N . PRO B 1 113 ? -18.578 10.016 22.703 1 89.44 113 PRO B N 1
ATOM 4739 C CA . PRO B 1 113 ? -19.406 11.102 22.188 1 89.44 113 PRO B CA 1
ATOM 4740 C C . PRO B 1 113 ? -19.234 12.406 22.953 1 89.44 113 PRO B C 1
ATOM 4742 O O . PRO B 1 113 ? -19.578 13.477 22.453 1 89.44 113 PRO B O 1
ATOM 4745 N N . ASP B 1 114 ? -18.625 12.344 24.047 1 91.31 114 ASP B N 1
ATOM 4746 C CA . ASP B 1 114 ? -18.516 13.508 24.922 1 91.31 114 ASP B CA 1
ATOM 4747 C C . ASP B 1 114 ? -17.297 14.359 24.547 1 91.31 114 ASP B C 1
ATOM 4749 O O . ASP B 1 114 ? -17.141 15.469 25.047 1 91.31 114 ASP B O 1
ATOM 4753 N N . ILE B 1 115 ? -16.516 13.852 23.672 1 89.88 115 ILE B N 1
ATOM 4754 C CA . ILE B 1 115 ? -15.328 14.625 23.312 1 89.88 115 ILE B CA 1
ATOM 4755 C C . ILE B 1 115 ? -15.352 14.938 21.812 1 89.88 115 ILE B C 1
ATOM 4757 O O . ILE B 1 115 ? -15.859 14.141 21.016 1 89.88 115 ILE B O 1
ATOM 4761 N N . LYS B 1 116 ? -14.898 16.156 21.5 1 85.62 116 LYS B N 1
ATOM 4762 C CA . LYS B 1 116 ? -14.656 16.516 20.109 1 85.62 116 LYS B CA 1
ATOM 4763 C C . LYS B 1 116 ? -13.195 16.312 19.734 1 85.62 116 LYS B C 1
ATOM 4765 O O . LYS B 1 116 ? -12.359 17.188 19.969 1 85.62 116 LYS B O 1
ATOM 4770 N N . TRP B 1 117 ? -12.945 15.242 19.219 1 87.5 117 TRP B N 1
ATOM 4771 C CA . TRP B 1 117 ? -11.562 14.859 18.938 1 87.5 117 TRP B CA 1
ATOM 4772 C C . TRP B 1 117 ? -11.297 14.883 17.438 1 87.5 117 TRP B C 1
ATOM 4774 O O . TRP B 1 117 ? -12.133 14.438 16.641 1 87.5 117 TRP B O 1
ATOM 4784 N N . LYS B 1 118 ? -10.18 15.484 17.047 1 87.25 118 LYS B N 1
ATOM 4785 C CA . LYS B 1 118 ? -9.695 15.484 15.672 1 87.25 118 LYS B CA 1
ATOM 4786 C C . LYS B 1 118 ? -8.242 15.016 15.602 1 87.25 118 LYS B C 1
ATOM 4788 O O . LYS B 1 118 ? -7.473 15.227 16.547 1 87.25 118 LYS B O 1
ATOM 4793 N N . HIS B 1 119 ? -7.852 14.375 14.5 1 89.38 119 HIS B N 1
ATOM 4794 C CA . HIS B 1 119 ? -6.508 13.828 14.359 1 89.38 119 HIS B CA 1
ATOM 4795 C C . HIS B 1 119 ? -5.453 14.922 14.453 1 89.38 119 HIS B C 1
ATOM 4797 O O . HIS B 1 119 ? -4.32 14.672 14.875 1 89.38 119 HIS B O 1
ATOM 4803 N N . GLU B 1 120 ? -5.824 16.203 14.07 1 89.44 120 GLU B N 1
ATOM 4804 C CA . GLU B 1 120 ? -4.852 17.281 14.117 1 89.44 120 GLU B CA 1
ATOM 4805 C C . GLU B 1 120 ? -4.348 17.516 15.539 1 89.44 120 GLU B C 1
ATOM 4807 O O . GLU B 1 120 ? -3.166 17.797 15.75 1 89.44 120 GLU B O 1
ATOM 4812 N N . GLU B 1 121 ? -5.25 17.422 16.453 1 91.19 121 GLU B N 1
ATOM 4813 C CA . GLU B 1 121 ? -4.859 17.609 17.844 1 91.19 121 GLU B CA 1
ATOM 4814 C C . GLU B 1 121 ? -3.898 16.516 18.297 1 91.19 121 GLU B C 1
ATOM 4816 O O . GLU B 1 121 ? -2.941 16.781 19.031 1 91.19 121 GLU B O 1
ATOM 4821 N N . ASN B 1 122 ? -4.188 15.328 17.906 1 94.94 122 ASN B N 1
ATOM 4822 C CA . ASN B 1 122 ? -3.291 14.242 18.297 1 94.94 122 ASN B CA 1
ATOM 4823 C C . ASN B 1 122 ? -2.01 14.258 17.453 1 94.94 122 ASN B C 1
ATOM 4825 O O . ASN B 1 122 ? -1.013 13.641 17.844 1 94.94 122 ASN B O 1
ATOM 4829 N N . SER B 1 123 ? -2.074 14.883 16.281 1 97.69 123 SER B N 1
ATOM 4830 C CA . SER B 1 123 ? -0.818 15.07 15.57 1 97.69 123 SER B CA 1
ATOM 4831 C C . SER B 1 123 ? 0.145 15.945 16.359 1 97.69 123 SER B C 1
ATOM 4833 O O . SER B 1 123 ? 1.34 15.656 16.438 1 97.69 123 SER B O 1
ATOM 4835 N N . VAL B 1 124 ? -0.397 16.984 16.969 1 97.38 124 VAL B N 1
ATOM 4836 C CA . VAL B 1 124 ? 0.421 17.906 17.766 1 97.38 124 VAL B CA 1
ATOM 4837 C C . VAL B 1 124 ? 0.925 17.188 19.016 1 97.38 124 VAL B C 1
ATOM 4839 O O . VAL B 1 124 ? 2.104 17.281 19.359 1 97.38 124 VAL B O 1
ATOM 4842 N N . LYS B 1 125 ? 0.049 16.453 19.672 1 97.69 125 LYS B N 1
ATOM 4843 C CA . LYS B 1 125 ? 0.448 15.695 20.859 1 97.69 125 LYS B CA 1
ATOM 4844 C C . LYS B 1 125 ? 1.503 14.648 20.531 1 97.69 125 LYS B C 1
ATOM 4846 O O . LYS B 1 125 ? 2.461 14.461 21.281 1 97.69 125 LYS B O 1
ATOM 4851 N N . MET B 1 126 ? 1.296 13.945 19.453 1 98.5 126 MET B N 1
ATOM 4852 C CA . MET B 1 126 ? 2.238 12.914 19.016 1 98.5 126 MET B CA 1
ATOM 4853 C C . MET B 1 126 ? 3.586 13.531 18.656 1 98.5 126 MET B C 1
ATOM 4855 O O . MET B 1 126 ? 4.633 12.922 18.875 1 98.5 126 MET B O 1
ATOM 4859 N N . LEU B 1 127 ? 3.527 14.734 18.016 1 98.62 127 LEU B N 1
ATOM 4860 C CA . LEU B 1 127 ? 4.766 15.438 17.703 1 98.62 127 LEU B CA 1
ATOM 4861 C C . LEU B 1 127 ? 5.555 15.734 18.984 1 98.62 127 LEU B C 1
ATOM 4863 O O . LEU B 1 127 ? 6.758 15.477 19.047 1 98.62 127 LEU B O 1
ATOM 4867 N N . ASP B 1 128 ? 4.867 16.234 19.984 1 98.25 128 ASP B N 1
ATOM 4868 C CA . ASP B 1 128 ? 5.504 16.5 21.266 1 98.25 128 ASP B CA 1
ATOM 4869 C C . ASP B 1 128 ? 6.117 15.227 21.844 1 98.25 128 ASP B C 1
ATOM 4871 O O . ASP B 1 128 ? 7.254 15.242 22.328 1 98.25 128 ASP B O 1
ATOM 4875 N N . TYR B 1 129 ? 5.363 14.203 21.812 1 98.44 129 TYR B N 1
ATOM 4876 C CA . TYR B 1 129 ? 5.816 12.93 22.359 1 98.44 129 TYR B CA 1
ATOM 4877 C C . TYR B 1 129 ? 7.02 12.406 21.578 1 98.44 129 TYR B C 1
ATOM 4879 O O . TYR B 1 129 ? 7.988 11.93 22.172 1 98.44 129 TYR B O 1
ATOM 4887 N N . MET B 1 130 ? 6.953 12.469 20.281 1 98.5 130 MET B N 1
ATOM 4888 C CA . MET B 1 130 ? 8.023 12 19.406 1 98.5 130 MET B CA 1
ATOM 4889 C C . MET B 1 130 ? 9.328 12.734 19.703 1 98.5 130 MET B C 1
ATOM 4891 O O . MET B 1 130 ? 10.383 12.109 19.828 1 98.5 130 MET B O 1
ATOM 4895 N N . VAL B 1 131 ? 9.258 14.062 19.828 1 98.5 131 VAL B N 1
ATOM 4896 C CA . VAL B 1 131 ? 10.43 14.891 20.078 1 98.5 131 VAL B CA 1
ATOM 4897 C C . VAL B 1 131 ? 11.023 14.547 21.438 1 98.5 131 VAL B C 1
ATOM 4899 O O . VAL B 1 131 ? 12.242 14.398 21.578 1 98.5 131 VAL B O 1
ATOM 4902 N N . LYS B 1 132 ? 10.164 14.406 22.406 1 97.88 132 LYS B N 1
ATOM 4903 C CA . LYS B 1 132 ? 10.617 14.102 23.766 1 97.88 132 LYS B CA 1
ATOM 4904 C C . LYS B 1 132 ? 11.203 12.695 23.844 1 97.88 132 LYS B C 1
ATOM 4906 O O . LYS B 1 132 ? 12.32 12.516 24.344 1 97.88 132 LYS B O 1
ATOM 4911 N N . GLU B 1 133 ? 10.43 11.695 23.406 1 97.56 133 GLU B N 1
ATOM 4912 C CA . GLU B 1 133 ? 10.797 10.289 23.516 1 97.56 133 GLU B CA 1
ATOM 4913 C C . GLU B 1 133 ? 12.109 10 22.797 1 97.56 133 GLU B C 1
ATOM 4915 O O . GLU B 1 133 ? 12.891 9.148 23.219 1 97.56 133 GLU B O 1
ATOM 4920 N N . ASN B 1 134 ? 12.383 10.711 21.734 1 97.88 134 ASN B N 1
ATOM 4921 C CA . ASN B 1 134 ? 13.57 10.43 20.938 1 97.88 134 ASN B CA 1
ATOM 4922 C C . ASN B 1 134 ? 14.656 11.477 21.156 1 97.88 134 ASN B C 1
ATOM 4924 O O . ASN B 1 134 ? 15.648 11.516 20.438 1 97.88 134 ASN B O 1
ATOM 4928 N N . GLN B 1 135 ? 14.453 12.406 22.078 1 97.5 135 GLN B N 1
ATOM 4929 C CA . GLN B 1 135 ? 15.43 13.422 22.453 1 97.5 135 GLN B CA 1
ATOM 4930 C C . GLN B 1 135 ? 15.875 14.234 21.25 1 97.5 135 GLN B C 1
ATOM 4932 O O . GLN B 1 135 ? 17.078 14.391 21 1 97.5 135 GLN B O 1
ATOM 4937 N N . LEU B 1 136 ? 14.922 14.781 20.516 1 98.12 136 LEU B N 1
ATOM 4938 C CA . LEU B 1 136 ? 15.211 15.461 19.266 1 98.12 136 LEU B CA 1
ATOM 4939 C C . LEU B 1 136 ? 15.438 16.953 19.5 1 98.12 136 LEU B C 1
ATOM 4941 O O . LEU B 1 136 ? 15.93 17.656 18.609 1 98.12 136 LEU B O 1
ATOM 4945 N N . GLU B 1 137 ? 15.172 17.516 20.656 1 97.69 137 GLU B N 1
ATOM 4946 C CA . GLU B 1 137 ? 15.25 18.938 20.922 1 97.69 137 GLU B CA 1
ATOM 4947 C C . GLU B 1 137 ? 16.656 19.469 20.656 1 97.69 137 GLU B C 1
ATOM 4949 O O . GLU B 1 137 ? 16.828 20.469 19.953 1 97.69 137 GLU B O 1
ATOM 4954 N N . PRO B 1 138 ? 17.688 18.797 21.203 1 97.81 138 PRO B N 1
ATOM 4955 C CA . PRO B 1 138 ? 19.047 19.297 20.938 1 97.81 138 PRO B CA 1
ATOM 4956 C C . PRO B 1 138 ? 19.375 19.312 19.438 1 97.81 138 PRO B C 1
ATOM 4958 O O . PRO B 1 138 ? 20.047 20.234 18.969 1 97.81 138 PRO B O 1
ATOM 4961 N N . VAL B 1 139 ? 18.906 18.344 18.766 1 97.31 139 VAL B N 1
ATOM 4962 C CA . VAL B 1 139 ? 19.172 18.234 17.328 1 97.31 139 VAL B CA 1
ATOM 4963 C C . VAL B 1 139 ? 18.438 19.359 16.594 1 97.31 139 VAL B C 1
ATOM 4965 O O . VAL B 1 139 ? 18.984 19.953 15.664 1 97.31 139 VAL B O 1
ATOM 4968 N N . MET B 1 140 ? 17.219 19.625 16.984 1 97.94 140 MET B N 1
ATOM 4969 C CA . MET B 1 140 ? 16.438 20.719 16.391 1 97.94 140 MET B CA 1
ATOM 4970 C C . MET B 1 140 ? 17.156 22.047 16.578 1 97.94 140 MET B C 1
ATOM 4972 O O . MET B 1 140 ? 17.234 22.859 15.648 1 97.94 140 MET B O 1
ATOM 4976 N N . GLU B 1 141 ? 17.719 22.266 17.734 1 97.88 141 GLU B N 1
ATOM 4977 C CA . GLU B 1 141 ? 18.438 23.5 18.016 1 97.88 141 GLU B CA 1
ATOM 4978 C C . GLU B 1 141 ? 19.75 23.578 17.219 1 97.88 141 GLU B C 1
ATOM 4980 O O . GLU B 1 141 ? 20.141 24.641 16.766 1 97.88 141 GLU B O 1
ATOM 4985 N N . GLU B 1 142 ? 20.359 22.438 17.125 1 97.56 142 GLU B N 1
ATOM 4986 C CA . GLU B 1 142 ? 21.594 22.375 16.328 1 97.56 142 GLU B CA 1
ATOM 4987 C C . GLU B 1 142 ? 21.344 22.797 14.891 1 97.56 142 GLU B C 1
ATOM 4989 O O . GLU B 1 142 ? 22.219 23.406 14.258 1 97.56 142 GLU B O 1
ATOM 4994 N N . TYR B 1 143 ? 20.156 22.547 14.461 1 96.56 143 TYR B N 1
ATOM 4995 C CA . TYR B 1 143 ? 19.844 22.875 13.07 1 96.56 143 TYR B CA 1
ATOM 4996 C C . TYR B 1 143 ? 19.219 24.25 12.969 1 96.56 143 TYR B C 1
ATOM 4998 O O . TYR B 1 143 ? 18.688 24.625 11.914 1 96.56 143 TYR B O 1
ATOM 5006 N N . GLY B 1 144 ? 19.188 25.016 14.094 1 96 144 GLY B N 1
ATOM 5007 C CA . GLY B 1 144 ? 18.875 26.438 14 1 96 144 GLY B CA 1
ATOM 5008 C C . GLY B 1 144 ? 17.484 26.781 14.516 1 96 144 GLY B C 1
ATOM 5009 O O . GLY B 1 144 ? 17.094 27.953 14.5 1 96 144 GLY B O 1
ATOM 5010 N N . LEU B 1 145 ? 16.75 25.844 14.984 1 97.25 145 LEU B N 1
ATOM 5011 C CA . LEU B 1 145 ? 15.43 26.141 15.523 1 97.25 145 LEU B CA 1
ATOM 5012 C C . LEU B 1 145 ? 15.539 26.734 16.922 1 97.25 145 LEU B C 1
ATOM 5014 O O . LEU B 1 145 ? 16.484 26.438 17.656 1 97.25 145 LEU B O 1
ATOM 5018 N N . LYS B 1 146 ? 14.594 27.594 17.203 1 96.38 146 LYS B N 1
ATOM 5019 C CA . LYS B 1 146 ? 14.477 28.188 18.531 1 96.38 146 LYS B CA 1
ATOM 5020 C C . LYS B 1 146 ? 13.281 27.609 19.297 1 96.38 146 LYS B C 1
ATOM 5022 O O . LYS B 1 146 ? 12.133 27.859 18.938 1 96.38 146 LYS B O 1
ATOM 5027 N N . LEU B 1 147 ? 13.594 26.922 20.328 1 95 147 LEU B N 1
ATOM 5028 C CA . LEU B 1 147 ? 12.547 26.281 21.109 1 95 147 LEU B CA 1
ATOM 5029 C C . LEU B 1 147 ? 12.281 27.031 22.406 1 95 147 LEU B C 1
ATOM 5031 O O . LEU B 1 147 ? 13.203 27.578 23.016 1 95 147 LEU B O 1
ATOM 5035 N N . PRO B 1 148 ? 11.062 27.141 22.797 1 94.31 148 PRO B N 1
ATOM 5036 C CA . PRO B 1 148 ? 9.891 26.406 22.312 1 94.31 148 PRO B CA 1
ATOM 5037 C C . PRO B 1 148 ? 9.125 27.172 21.234 1 94.31 148 PRO B C 1
ATOM 5039 O O . PRO B 1 148 ? 8.125 26.672 20.719 1 94.31 148 PRO B O 1
ATOM 5042 N N . GLU B 1 149 ? 9.555 28.344 20.906 1 93.38 149 GLU B N 1
ATOM 5043 C CA . GLU B 1 149 ? 8.82 29.234 20 1 93.38 149 GLU B CA 1
ATOM 5044 C C . GLU B 1 149 ? 8.508 28.531 18.672 1 93.38 149 GLU B C 1
ATOM 5046 O O . GLU B 1 149 ? 7.363 28.531 18.219 1 93.38 149 GLU B O 1
ATOM 5051 N N . ASP B 1 150 ? 9.516 27.938 18.062 1 95.62 150 ASP B N 1
ATOM 5052 C CA . ASP B 1 150 ? 9.32 27.328 16.75 1 95.62 150 ASP B CA 1
ATOM 5053 C C . ASP B 1 150 ? 8.414 26.094 16.844 1 95.62 150 ASP B C 1
ATOM 5055 O O . ASP B 1 150 ? 7.668 25.797 15.914 1 95.62 150 ASP B O 1
ATOM 5059 N N . MET B 1 151 ? 8.477 25.391 17.953 1 96.62 151 MET B N 1
ATOM 5060 C CA . MET B 1 151 ? 7.574 24.25 18.141 1 96.62 151 MET B CA 1
ATOM 5061 C C . MET B 1 151 ? 6.117 24.703 18.125 1 96.62 151 MET B C 1
ATOM 5063 O O . MET B 1 151 ? 5.266 24.031 17.531 1 96.62 151 MET B O 1
ATOM 5067 N N . GLU B 1 152 ? 5.887 25.766 18.734 1 95.06 152 GLU B N 1
ATOM 5068 C CA . GLU B 1 152 ? 4.523 26.297 18.766 1 95.06 152 GLU B CA 1
ATOM 5069 C C . GLU B 1 152 ? 4.062 26.703 17.359 1 95.06 152 GLU B C 1
ATOM 5071 O O . GLU B 1 152 ? 2.908 26.484 17 1 95.06 152 GLU B O 1
ATOM 5076 N N . VAL B 1 153 ? 4.941 27.312 16.641 1 94.38 153 VAL B N 1
ATOM 5077 C CA . VAL B 1 153 ? 4.629 27.719 15.266 1 94.38 153 VAL B CA 1
ATOM 5078 C C . VAL B 1 153 ? 4.301 26.484 14.43 1 94.38 153 VAL B C 1
ATOM 5080 O O . VAL B 1 153 ? 3.33 26.5 13.664 1 94.38 153 VAL B O 1
ATOM 5083 N N . ILE B 1 154 ? 5.105 25.453 14.555 1 97.56 154 ILE B N 1
ATOM 5084 C CA . ILE B 1 154 ? 4.902 24.219 13.812 1 97.56 154 ILE B CA 1
ATOM 5085 C C . ILE B 1 154 ? 3.537 23.625 14.156 1 97.56 154 ILE B C 1
ATOM 5087 O O . ILE B 1 154 ? 2.785 23.234 13.258 1 97.56 154 ILE B O 1
ATOM 5091 N N . LYS B 1 155 ? 3.221 23.594 15.438 1 96.75 155 LYS B N 1
ATOM 5092 C CA . LYS B 1 155 ? 1.939 23.047 15.883 1 96.75 155 LYS B CA 1
ATOM 5093 C C . LYS B 1 155 ? 0.775 23.859 15.32 1 96.75 155 LYS B C 1
ATOM 5095 O O . LYS B 1 155 ? -0.257 23.297 14.953 1 96.75 155 LYS B O 1
ATOM 5100 N N . GLU B 1 156 ? 0.929 25.141 15.234 1 94.38 156 GLU B N 1
ATOM 5101 C CA . GLU B 1 156 ? -0.099 26 14.656 1 94.38 156 GLU B CA 1
ATOM 5102 C C . GLU B 1 156 ? -0.289 25.719 13.172 1 94.38 156 GLU B C 1
ATOM 5104 O O . GLU B 1 156 ? -1.415 25.734 12.664 1 94.38 156 GLU B O 1
ATOM 5109 N N . MET B 1 157 ? 0.813 25.516 12.5 1 95.81 157 MET B N 1
ATOM 5110 C CA . MET B 1 157 ? 0.747 25.219 11.07 1 95.81 157 MET B CA 1
ATOM 5111 C C . MET B 1 157 ? 0.023 23.891 10.828 1 95.81 157 MET B C 1
ATOM 5113 O O . MET B 1 157 ? -0.663 23.734 9.82 1 95.81 157 MET B O 1
ATOM 5117 N N . ILE B 1 158 ? 0.163 22.906 11.781 1 96.19 158 ILE B N 1
ATOM 5118 C CA . ILE B 1 158 ? -0.5 21.609 11.68 1 96.19 158 ILE B CA 1
ATOM 5119 C C . ILE B 1 158 ? -1.999 21.781 11.914 1 96.19 158 ILE B C 1
ATOM 5121 O O . ILE B 1 158 ? -2.816 21.234 11.164 1 96.19 158 ILE B O 1
ATOM 5125 N N . ARG B 1 159 ? -2.363 22.594 12.844 1 91.81 159 ARG B N 1
ATOM 5126 C CA . ARG B 1 159 ? -3.762 22.828 13.18 1 91.81 159 ARG B CA 1
ATOM 5127 C C . ARG B 1 159 ? -4.441 23.703 12.141 1 91.81 159 ARG B C 1
ATOM 5129 O O . ARG B 1 159 ? -5.633 23.562 11.875 1 91.81 159 ARG B O 1
ATOM 5136 N N . GLY B 1 160 ? -3.68 24.5 11.547 1 86.88 160 GLY B N 1
ATOM 5137 C CA . GLY B 1 160 ? -4.246 25.547 10.727 1 86.88 160 GLY B CA 1
ATOM 5138 C C . GLY B 1 160 ? -4.703 26.75 11.531 1 86.88 160 GLY B C 1
ATOM 5139 O O . GLY B 1 160 ? -5.078 26.625 12.695 1 86.88 160 GLY B O 1
ATOM 5140 N N . LYS B 1 161 ? -4.562 27.938 10.953 1 83 161 LYS B N 1
ATOM 5141 C CA . LYS B 1 161 ? -4.969 29.172 11.602 1 83 161 LYS B CA 1
ATOM 5142 C C . LYS B 1 161 ? -5.969 29.953 10.742 1 83 161 LYS B C 1
ATOM 5144 O O . LYS B 1 161 ? -5.723 30.188 9.555 1 83 161 LYS B O 1
ATOM 5149 N N . LYS B 1 162 ? -7.129 30.219 11.266 1 80.56 162 LYS B N 1
ATOM 5150 C CA . LYS B 1 162 ? -8.117 31.031 10.562 1 80.56 162 LYS B CA 1
ATOM 5151 C C . LYS B 1 162 ? -7.781 32.5 10.656 1 80.56 162 LYS B C 1
ATOM 5153 O O . LYS B 1 162 ? -7.336 32.969 11.703 1 80.56 162 LYS B O 1
ATOM 5158 N N . PRO B 1 163 ? -7.91 33.25 9.5 1 75.19 163 PRO B N 1
ATOM 5159 C CA . PRO B 1 163 ? -7.688 34.688 9.562 1 75.19 163 PRO B CA 1
ATOM 5160 C C . PRO B 1 163 ? -8.672 35.406 10.484 1 75.19 163 PRO B C 1
ATOM 5162 O O . PRO B 1 163 ? -9.859 35.062 10.5 1 75.19 163 PRO B O 1
ATOM 5165 N N . GLU B 1 164 ? -8.328 35.688 11.711 1 61.59 164 GLU B N 1
ATOM 5166 C CA . GLU B 1 164 ? -9.211 36.438 12.609 1 61.59 164 GLU B CA 1
ATOM 5167 C C . GLU B 1 164 ? -9.523 37.812 12.055 1 61.59 164 GLU B C 1
ATOM 5169 O O . GLU B 1 164 ? -8.641 38.5 11.508 1 61.59 164 GLU B O 1
ATOM 5174 N N . LYS B 1 165 ? -10.812 38.062 11.523 1 51.25 165 LYS B N 1
ATOM 5175 C CA . LYS B 1 165 ? -11.227 39.406 11.125 1 51.25 165 LYS B CA 1
ATOM 5176 C C . LYS B 1 165 ? -10.633 40.438 12.055 1 51.25 165 LYS B C 1
ATOM 5178 O O . LYS B 1 165 ? -10.469 40.219 13.25 1 51.25 165 LYS B O 1
ATOM 5183 N N . ARG B 1 166 ? -9.898 41.469 11.664 1 44.91 166 ARG B N 1
ATOM 5184 C CA . ARG B 1 166 ? -9.438 42.625 12.438 1 44.91 166 ARG B CA 1
ATOM 5185 C C . ARG B 1 166 ? -10.375 42.906 13.609 1 44.91 166 ARG B C 1
ATOM 5187 O O . ARG B 1 166 ? -9.93 43.281 14.695 1 44.91 166 ARG B O 1
ATOM 5194 N N . GLY B 1 167 ? -11.727 42.938 13.422 1 36.88 167 GLY B N 1
ATOM 5195 C CA . GLY B 1 167 ? -12.508 43.375 14.57 1 36.88 167 GLY B CA 1
ATOM 5196 C C . GLY B 1 167 ? -12.508 42.344 15.711 1 36.88 167 GLY B C 1
ATOM 5197 O O . GLY B 1 167 ? -12.648 42.719 16.875 1 36.88 167 GLY B O 1
ATOM 5198 N N . GLU B 1 168 ? -12.781 41.156 15.453 1 35.28 168 GLU B N 1
ATOM 5199 C CA . GLU B 1 168 ? -12.906 40.188 16.531 1 35.28 168 GLU B CA 1
ATOM 5200 C C . GLU B 1 168 ? -11.547 39.594 16.922 1 35.28 168 GLU B C 1
ATOM 5202 O O . GLU B 1 168 ? -11.469 38.656 17.703 1 35.28 168 GLU B O 1
ATOM 5207 N N . CYS B 1 169 ? -10.609 39.812 16.281 1 32.34 169 CYS B N 1
ATOM 5208 C CA . CYS B 1 169 ? -9.344 39.156 16.562 1 32.34 169 CYS B CA 1
ATOM 5209 C C . CYS B 1 169 ? -8.82 39.531 17.938 1 32.34 169 CYS B C 1
ATOM 5211 O O . CYS B 1 169 ? -7.707 39.156 18.312 1 32.34 169 CYS B O 1
ATOM 5213 N N . LEU B 1 170 ? -9.266 40.75 18.484 1 31.27 170 LEU B N 1
ATOM 5214 C CA . LEU B 1 170 ? -8.414 41.219 19.578 1 31.27 170 LEU B CA 1
ATOM 5215 C C . LEU B 1 170 ? -8.289 40.125 20.641 1 31.27 170 LEU B C 1
ATOM 5217 O O . LEU B 1 170 ? -7.234 39.969 21.266 1 31.27 170 LEU B O 1
ATOM 5221 N N . ILE B 1 171 ? -9.562 39.719 21.266 1 29 171 ILE B N 1
ATOM 5222 C CA . ILE B 1 171 ? -9.555 39.312 22.672 1 29 171 ILE B CA 1
ATOM 5223 C C . ILE B 1 171 ? -8.977 37.906 22.812 1 29 171 ILE B C 1
ATOM 5225 O O . ILE B 1 171 ? -8.258 37.625 23.766 1 29 171 ILE B O 1
ATOM 5229 N N . ALA B 1 172 ? -9.68 36.906 22.125 1 32.03 172 ALA B N 1
ATOM 5230 C CA . ALA B 1 172 ? -9.773 35.719 22.938 1 32.03 172 ALA B CA 1
ATOM 5231 C C . ALA B 1 172 ? -8.414 35.031 23.047 1 32.03 172 ALA B C 1
ATOM 5233 O O . ALA B 1 172 ? -8.125 34.344 24.047 1 32.03 172 ALA B O 1
ATOM 5234 N N . PHE B 1 173 ? -7.816 34.625 21.969 1 30.31 173 PHE B N 1
ATOM 5235 C CA . PHE B 1 173 ? -6.699 33.812 22.453 1 30.31 173 PHE B CA 1
ATOM 5236 C C . PHE B 1 173 ? -5.621 34.688 23.078 1 30.31 173 PHE B C 1
ATOM 5238 O O . PHE B 1 173 ? -4.66 35.062 22.391 1 30.31 173 PHE B O 1
ATOM 5245 N N . SER B 1 174 ? -6.039 35.75 23.672 1 28.42 174 SER B N 1
ATOM 5246 C CA . SER B 1 174 ? -5.199 36.344 24.703 1 28.42 174 SER B CA 1
ATOM 5247 C C . SER B 1 174 ? -4.82 35.344 25.766 1 28.42 174 SER B C 1
ATOM 5249 O O . SER B 1 174 ? -5.574 35.094 26.719 1 28.42 174 SER B O 1
ATOM 5251 N N . SER B 1 175 ? -4.613 34 25.609 1 30.5 175 SER B N 1
ATOM 5252 C CA . SER B 1 175 ? -4.008 33.656 26.891 1 30.5 175 SER B CA 1
ATOM 5253 C C . SER B 1 175 ? -3.223 34.812 27.484 1 30.5 175 SER B C 1
ATOM 5255 O O . SER B 1 175 ? -2.66 35.625 26.734 1 30.5 175 SER B O 1
ATOM 5257 N N . PRO B 1 176 ? -3.613 35.406 28.641 1 31.05 176 PRO B N 1
ATOM 5258 C CA . PRO B 1 176 ? -2.859 36.5 29.281 1 31.05 176 PRO B CA 1
ATOM 5259 C C . PRO B 1 176 ? -1.423 36.594 28.781 1 31.05 176 PRO B C 1
ATOM 5261 O O . PRO B 1 176 ? -0.824 37.656 28.812 1 31.05 176 PRO B O 1
ATOM 5264 N N . GLN B 1 177 ? -0.646 35.5 29.125 1 31.05 177 GLN B N 1
ATOM 5265 C CA . GLN B 1 177 ? 0.78 35.781 28.969 1 31.05 177 GLN B CA 1
ATOM 5266 C C . GLN B 1 177 ? 1.096 36.188 27.531 1 31.05 177 GLN B C 1
ATOM 5268 O O . GLN B 1 177 ? 0.391 35.812 26.594 1 31.05 177 GLN B O 1
ATOM 5273 N N . GLY B 1 178 ? 1.902 37.281 27.141 1 32.59 178 GLY B N 1
ATOM 5274 C CA . GLY B 1 178 ? 2.695 37.969 26.141 1 32.59 178 GLY B CA 1
ATOM 5275 C C . GLY B 1 178 ? 2.971 37.125 24.906 1 32.59 178 GLY B C 1
ATOM 5276 O O . GLY B 1 178 ? 3.68 37.562 24 1 32.59 178 GLY B O 1
ATOM 5277 N N . SER B 1 179 ? 3.084 35.812 24.953 1 32.56 179 SER B N 1
ATOM 5278 C CA . SER B 1 179 ? 3.795 35.125 23.875 1 32.56 179 SER B CA 1
ATOM 5279 C C . SER B 1 179 ? 2.975 35.094 22.594 1 32.56 179 SER B C 1
ATOM 5281 O O . SER B 1 179 ? 2.035 34.312 22.453 1 32.56 179 SER B O 1
ATOM 5283 N N . ASN B 1 180 ? 2.184 35.969 22.188 1 38.53 180 ASN B N 1
ATOM 5284 C CA . ASN B 1 180 ? 1.977 36.125 20.75 1 38.53 180 ASN B CA 1
ATOM 5285 C C . ASN B 1 180 ? 3.078 35.406 19.969 1 38.53 180 ASN B C 1
ATOM 5287 O O . ASN B 1 180 ? 3.953 36.062 19.391 1 38.53 180 ASN B O 1
ATOM 5291 N N . GLU B 1 181 ? 3.564 34.312 20.422 1 47.81 181 GLU B N 1
ATOM 5292 C CA . GLU B 1 181 ? 4.77 33.531 20.25 1 47.81 181 GLU B CA 1
ATOM 5293 C C . GLU B 1 181 ? 4.887 33 18.812 1 47.81 181 GLU B C 1
ATOM 5295 O O . GLU B 1 181 ? 5.867 32.344 18.453 1 47.81 181 GLU B O 1
ATOM 5300 N N . GLY B 1 182 ? 3.719 33.188 17.953 1 55.88 182 GLY B N 1
ATOM 5301 C CA . GLY B 1 182 ? 3.977 32.781 16.578 1 55.88 182 GLY B CA 1
ATOM 5302 C C . GLY B 1 182 ? 4.707 33.844 15.773 1 55.88 182 GLY B C 1
ATOM 5303 O O . GLY B 1 182 ? 5.375 34.719 16.344 1 55.88 182 GLY B O 1
ATOM 5304 N N . ARG B 1 183 ? 4.746 33.656 14.391 1 67.12 183 ARG B N 1
ATOM 5305 C CA . ARG B 1 183 ? 5.398 34.594 13.469 1 67.12 183 ARG B CA 1
ATOM 5306 C C . ARG B 1 183 ? 4.578 35.875 13.312 1 67.12 183 ARG B C 1
ATOM 5308 O O . ARG B 1 183 ? 3.365 35.875 13.531 1 67.12 183 ARG B O 1
ATOM 5315 N N . PRO B 1 184 ? 5.164 37 13.172 1 69.31 184 PRO B N 1
ATOM 5316 C CA . PRO B 1 184 ? 4.48 38.281 12.922 1 69.31 184 PRO B CA 1
ATOM 5317 C C . PRO B 1 184 ? 3.414 38.156 11.836 1 69.31 184 PRO B C 1
ATOM 5319 O O . PRO B 1 184 ? 3.43 37.219 11.039 1 69.31 184 PRO B O 1
ATOM 5322 N N . GLN B 1 185 ? 2.418 38.969 11.914 1 70.56 185 GLN B N 1
ATOM 5323 C CA . GLN B 1 185 ? 1.312 39.062 10.969 1 70.56 185 GLN B CA 1
ATOM 5324 C C . GLN B 1 185 ? 1.82 39.094 9.531 1 70.56 185 GLN B C 1
ATOM 5326 O O . GLN B 1 185 ? 1.156 38.594 8.617 1 70.56 185 GLN B O 1
ATOM 5331 N N . ASP B 1 186 ? 2.986 39.562 9.414 1 80.25 186 ASP B N 1
ATOM 5332 C CA . ASP B 1 186 ? 3.57 39.688 8.086 1 80.25 186 ASP B CA 1
ATOM 5333 C C . ASP B 1 186 ? 4.02 38.344 7.543 1 80.25 186 ASP B C 1
ATOM 5335 O O . ASP B 1 186 ? 4.352 38.219 6.359 1 80.25 186 ASP B O 1
ATOM 5339 N N . LYS B 1 187 ? 3.844 37.344 8.32 1 89.62 187 LYS B N 1
ATOM 5340 C CA . LYS B 1 187 ? 4.219 36.031 7.832 1 89.62 187 LYS B CA 1
ATOM 5341 C C . LYS B 1 187 ? 3.051 35.062 7.941 1 89.62 187 LYS B C 1
ATOM 5343 O O . LYS B 1 187 ? 3.256 33.844 8.078 1 89.62 187 LYS B O 1
ATOM 5348 N N . PHE B 1 188 ? 1.854 35.562 7.883 1 90.62 188 PHE B N 1
ATOM 5349 C CA . PHE B 1 188 ? 0.651 34.75 8.008 1 90.62 188 PHE B CA 1
ATOM 5350 C C . PHE B 1 188 ? 0.592 33.688 6.906 1 90.62 188 PHE B C 1
ATOM 5352 O O . PHE B 1 188 ? 0.043 32.625 7.105 1 90.62 188 PHE B O 1
ATOM 5359 N N . PHE B 1 189 ? 1.202 34.031 5.703 1 93.75 189 PHE B N 1
ATOM 5360 C CA . PHE B 1 189 ? 1.159 33.156 4.543 1 93.75 189 PHE B CA 1
ATOM 5361 C C . PHE B 1 189 ? 1.806 31.797 4.855 1 93.75 189 PHE B C 1
ATOM 5363 O O . PHE B 1 189 ? 1.523 30.797 4.191 1 93.75 189 PHE B O 1
ATOM 5370 N N . LEU B 1 190 ? 2.646 31.766 5.895 1 95.31 190 LEU B N 1
ATOM 5371 C CA . LEU B 1 190 ? 3.295 30.516 6.281 1 95.31 190 LEU B CA 1
ATOM 5372 C C . LEU B 1 190 ? 2.266 29.484 6.746 1 95.31 190 LEU B C 1
ATOM 5374 O O . LEU B 1 190 ? 2.434 28.297 6.516 1 95.31 190 LEU B O 1
ATOM 5378 N N . TYR B 1 191 ? 1.193 29.938 7.328 1 94.12 191 TYR B N 1
ATOM 5379 C CA . TYR B 1 191 ? 0.156 29.062 7.867 1 94.12 191 TYR B CA 1
ATOM 5380 C C . TYR B 1 191 ? -0.752 28.547 6.758 1 94.12 191 TYR B C 1
ATOM 5382 O O . TYR B 1 191 ? -1.561 27.641 6.98 1 94.12 191 TYR B O 1
ATOM 5390 N N . GLU B 1 192 ? -0.592 29.062 5.598 1 94.75 192 GLU B N 1
ATOM 5391 C CA . GLU B 1 192 ? -1.442 28.672 4.477 1 94.75 192 GLU B CA 1
ATOM 5392 C C . GLU B 1 192 ? -0.781 27.578 3.633 1 94.75 192 GLU B C 1
ATOM 5394 O O . GLU B 1 192 ? -1.403 27.031 2.723 1 94.75 192 GLU B O 1
ATOM 5399 N N . ILE B 1 193 ? 0.422 27.234 3.979 1 97.25 193 ILE B N 1
ATOM 5400 C CA . ILE B 1 193 ? 1.198 26.344 3.125 1 97.25 193 ILE B CA 1
ATOM 5401 C C . ILE B 1 193 ? 0.767 24.891 3.361 1 97.25 193 ILE B C 1
ATOM 5403 O O . ILE B 1 193 ? 0.475 24.156 2.412 1 97.25 193 ILE B O 1
ATOM 5407 N N . VAL B 1 194 ? 0.633 24.453 4.637 1 97.44 194 VAL B N 1
ATOM 5408 C CA . VAL B 1 194 ? 0.357 23.062 4.961 1 97.44 194 VAL B CA 1
ATOM 5409 C C . VAL B 1 194 ? -1.142 22.875 5.184 1 97.44 194 VAL B C 1
ATOM 5411 O O . VAL B 1 194 ? -1.729 21.906 4.699 1 97.44 194 VAL B O 1
ATOM 5414 N N . ALA B 1 195 ? -1.74 23.734 5.918 1 94.62 195 ALA B N 1
ATOM 5415 C CA . ALA B 1 195 ? -3.168 23.703 6.223 1 94.62 195 ALA B CA 1
ATOM 5416 C C . ALA B 1 195 ? -3.797 25.078 6.043 1 94.62 195 ALA B C 1
ATOM 5418 O O . ALA B 1 195 ? -3.916 25.844 7.008 1 94.62 195 ALA B O 1
ATOM 5419 N N . ASN B 1 196 ? -4.289 25.328 4.906 1 93.06 196 ASN B N 1
ATOM 5420 C CA . ASN B 1 196 ? -4.855 26.625 4.578 1 93.06 196 ASN B CA 1
ATOM 5421 C C . ASN B 1 196 ? -6.336 26.703 4.945 1 93.06 196 ASN B C 1
ATOM 5423 O O . ASN B 1 196 ? -7.191 26.25 4.191 1 93.06 196 ASN B O 1
ATOM 5427 N N . LYS B 1 197 ? -6.605 27.328 5.984 1 87.62 197 LYS B N 1
ATOM 5428 C CA . LYS B 1 197 ? -7.984 27.438 6.457 1 87.62 197 LYS B CA 1
ATOM 5429 C C . LYS B 1 197 ? -8.711 28.594 5.766 1 87.62 197 LYS B C 1
ATOM 5431 O O . LYS B 1 197 ? -9.93 28.734 5.906 1 87.62 197 LYS B O 1
ATOM 5436 N N . THR B 1 198 ? -7.93 29.375 4.973 1 84.19 198 THR B N 1
ATOM 5437 C CA . THR B 1 198 ? -8.516 30.5 4.258 1 84.19 198 THR B CA 1
ATOM 5438 C C . THR B 1 198 ? -9.281 30.031 3.027 1 84.19 198 THR B C 1
ATOM 5440 O O . THR B 1 198 ? -10.422 30.438 2.797 1 84.19 198 THR B O 1
ATOM 5443 N N . ASN B 1 199 ? -8.656 29.141 2.23 1 83.94 199 ASN B N 1
ATOM 5444 C CA . ASN B 1 199 ? -9.305 28.734 0.989 1 83.94 199 ASN B CA 1
ATOM 5445 C C . ASN B 1 199 ? -9.117 27.25 0.718 1 83.94 199 ASN B C 1
ATOM 5447 O O . ASN B 1 199 ? -9.656 26.719 -0.254 1 83.94 199 ASN B O 1
ATOM 5451 N N . GLY B 1 200 ? -8.367 26.578 1.521 1 87.06 200 GLY B N 1
ATOM 5452 C CA . GLY B 1 200 ? -8.234 25.125 1.402 1 87.06 200 GLY B CA 1
ATOM 5453 C C . GLY B 1 200 ? -7.18 24.719 0.392 1 87.06 200 GLY B C 1
ATOM 5454 O O . GLY B 1 200 ? -6.973 23.516 0.163 1 87.06 200 GLY B O 1
ATOM 5455 N N . ILE B 1 201 ? -6.488 25.641 -0.231 1 90.81 201 ILE B N 1
ATOM 5456 C CA . ILE B 1 201 ? -5.461 25.328 -1.22 1 90.81 201 ILE B CA 1
ATOM 5457 C C . ILE B 1 201 ? -4.102 25.219 -0.534 1 90.81 201 ILE B C 1
ATOM 5459 O O . ILE B 1 201 ? -3.455 26.234 -0.253 1 90.81 201 ILE B O 1
ATOM 5463 N N . ASP B 1 202 ? -3.723 24.031 -0.348 1 94.38 202 ASP B N 1
ATOM 5464 C CA . ASP B 1 202 ? -2.473 23.812 0.373 1 94.38 202 ASP B CA 1
ATOM 5465 C C . ASP B 1 202 ? -1.754 22.578 -0.143 1 94.38 202 ASP B C 1
ATOM 5467 O O . ASP B 1 202 ? -2.281 21.844 -0.991 1 94.38 202 ASP B O 1
ATOM 5471 N N . VAL B 1 203 ? -0.588 22.328 0.338 1 97.5 203 VAL B N 1
ATOM 5472 C CA . VAL B 1 203 ? 0.277 21.297 -0.229 1 97.5 203 VAL B CA 1
ATOM 5473 C C . VAL B 1 203 ? -0.214 19.922 0.2 1 97.5 203 VAL B C 1
ATOM 5475 O O . VAL B 1 203 ? 0.078 18.922 -0.459 1 97.5 203 VAL B O 1
ATOM 5478 N N . ASP B 1 204 ? -0.914 19.812 1.35 1 96.25 204 ASP B N 1
ATOM 5479 C CA . ASP B 1 204 ? -1.558 18.547 1.712 1 96.25 204 ASP B CA 1
ATOM 5480 C C . ASP B 1 204 ? -2.455 18.047 0.583 1 96.25 204 ASP B C 1
ATOM 5482 O O . ASP B 1 204 ? -2.332 16.906 0.15 1 96.25 204 ASP B O 1
ATOM 5486 N N . LYS B 1 205 ? -3.275 18.922 0.077 1 93.81 205 LYS B N 1
ATOM 5487 C CA . LYS B 1 205 ? -4.203 18.578 -0.995 1 93.81 205 LYS B CA 1
ATOM 5488 C C . LYS B 1 205 ? -3.457 18.281 -2.291 1 93.81 205 LYS B C 1
ATOM 5490 O O . LYS B 1 205 ? -3.863 17.391 -3.059 1 93.81 205 LYS B O 1
ATOM 5495 N N . PHE B 1 206 ? -2.416 19.078 -2.521 1 95.38 206 PHE B N 1
ATOM 5496 C CA . PHE B 1 206 ? -1.657 18.844 -3.744 1 95.38 206 PHE B CA 1
ATOM 5497 C C . PHE B 1 206 ? -1.112 17.422 -3.783 1 95.38 206 PHE B C 1
ATOM 5499 O O . PHE B 1 206 ? -1.207 16.734 -4.809 1 95.38 206 PHE B O 1
ATOM 5506 N N . ASP B 1 207 ? -0.617 16.984 -2.684 1 96.5 207 ASP B N 1
ATOM 5507 C CA . ASP B 1 207 ? -0.034 15.641 -2.664 1 96.5 207 ASP B CA 1
ATOM 5508 C C . ASP B 1 207 ? -1.116 14.57 -2.777 1 96.5 207 ASP B C 1
ATOM 5510 O O . ASP B 1 207 ? -0.995 13.641 -3.578 1 96.5 207 ASP B O 1
ATOM 5514 N N . TYR B 1 208 ? -2.156 14.602 -1.874 1 94 208 TYR B N 1
ATOM 5515 C CA . TYR B 1 208 ? -3.068 13.461 -1.869 1 94 208 TYR B CA 1
ATOM 5516 C C . TYR B 1 208 ? -3.891 13.422 -3.152 1 94 208 TYR B C 1
ATOM 5518 O O . TYR B 1 208 ? -4.312 12.344 -3.59 1 94 208 TYR B O 1
ATOM 5526 N N . PHE B 1 209 ? -4.059 14.578 -3.844 1 92.44 209 PHE B N 1
ATOM 5527 C CA . PHE B 1 209 ? -4.707 14.516 -5.148 1 92.44 209 PHE B CA 1
ATOM 5528 C C . PHE B 1 209 ? -3.85 13.734 -6.141 1 92.44 209 PHE B C 1
ATOM 5530 O O . PHE B 1 209 ? -4.344 12.844 -6.828 1 92.44 209 PHE B O 1
ATOM 5537 N N . ALA B 1 210 ? -2.627 14.117 -6.211 1 94.19 210 ALA B N 1
ATOM 5538 C CA . ALA B 1 210 ? -1.722 13.445 -7.137 1 94.19 210 ALA B CA 1
ATOM 5539 C C . ALA B 1 210 ? -1.564 11.977 -6.777 1 94.19 210 ALA B C 1
ATOM 5541 O O . ALA B 1 210 ? -1.607 11.102 -7.648 1 94.19 210 ALA B O 1
ATOM 5542 N N . ARG B 1 211 ? -1.425 11.688 -5.512 1 96.19 211 ARG B N 1
ATOM 5543 C CA . ARG B 1 211 ? -1.175 10.328 -5.031 1 96.19 211 ARG B CA 1
ATOM 5544 C C . ARG B 1 211 ? -2.422 9.461 -5.164 1 96.19 211 ARG B C 1
ATOM 5546 O O . ARG B 1 211 ? -2.336 8.305 -5.574 1 96.19 211 ARG B O 1
ATOM 5553 N N . ASP B 1 212 ? -3.564 9.953 -4.766 1 94.56 212 ASP B N 1
ATOM 5554 C CA . ASP B 1 212 ? -4.809 9.211 -4.918 1 94.56 212 ASP B CA 1
ATOM 5555 C C . ASP B 1 212 ? -5.094 8.914 -6.391 1 94.56 212 ASP B C 1
ATOM 5557 O O . ASP B 1 212 ? -5.566 7.828 -6.734 1 94.56 212 ASP B O 1
ATOM 5561 N N . CYS B 1 213 ? -4.848 9.922 -7.273 1 92.88 213 CYS B N 1
ATOM 5562 C CA . CYS B 1 213 ? -5.004 9.703 -8.703 1 92.88 213 CYS B CA 1
ATOM 5563 C C . CYS B 1 213 ? -4.129 8.547 -9.18 1 92.88 213 CYS B C 1
ATOM 5565 O O . CYS B 1 213 ? -4.59 7.68 -9.922 1 92.88 213 CYS B O 1
ATOM 5567 N N . HIS B 1 214 ? -2.947 8.555 -8.719 1 94.19 214 HIS B N 1
ATOM 5568 C CA . HIS B 1 214 ? -1.968 7.535 -9.078 1 94.19 214 HIS B CA 1
ATOM 5569 C C . HIS B 1 214 ? -2.434 6.148 -8.656 1 94.19 214 HIS B C 1
ATOM 5571 O O . HIS B 1 214 ? -2.312 5.188 -9.422 1 94.19 214 HIS B O 1
ATOM 5577 N N . HIS B 1 215 ? -3.023 6.02 -7.539 1 95.5 215 HIS B N 1
ATOM 5578 C CA . HIS B 1 215 ? -3.348 4.719 -6.965 1 95.5 215 HIS B CA 1
ATOM 5579 C C . HIS B 1 215 ? -4.738 4.258 -7.395 1 95.5 215 HIS B C 1
ATOM 5581 O O . HIS B 1 215 ? -5.004 3.057 -7.469 1 95.5 215 HIS B O 1
ATOM 5587 N N . LEU B 1 216 ? -5.613 5.164 -7.723 1 92.88 216 LEU B N 1
ATOM 5588 C CA . LEU B 1 216 ? -6.973 4.809 -8.109 1 92.88 216 LEU B CA 1
ATOM 5589 C C . LEU B 1 216 ? -7.102 4.727 -9.625 1 92.88 216 LEU B C 1
ATOM 5591 O O . LEU B 1 216 ? -8.141 4.301 -10.148 1 92.88 216 LEU B O 1
ATOM 5595 N N . GLY B 1 217 ? -6.055 5.113 -10.336 1 89.5 217 GLY B N 1
ATOM 5596 C CA . GLY B 1 217 ? -6.09 5.082 -11.789 1 89.5 217 GLY B CA 1
ATOM 5597 C C . GLY B 1 217 ? -6.941 6.188 -12.391 1 89.5 217 GLY B C 1
ATOM 5598 O O . GLY B 1 217 ? -7.652 5.965 -13.367 1 89.5 217 GLY B O 1
ATOM 5599 N N . ILE B 1 218 ? -6.957 7.281 -11.727 1 85.81 218 ILE B N 1
ATOM 5600 C CA . ILE B 1 218 ? -7.688 8.453 -12.203 1 85.81 218 ILE B CA 1
ATOM 5601 C C . ILE B 1 218 ? -6.703 9.492 -12.727 1 85.81 218 ILE B C 1
ATOM 5603 O O . ILE B 1 218 ? -5.586 9.617 -12.211 1 85.81 218 ILE B O 1
ATOM 5607 N N . GLN B 1 219 ? -7.035 10.164 -13.711 1 82.94 219 GLN B N 1
ATOM 5608 C CA . GLN B 1 219 ? -6.164 11.195 -14.266 1 82.94 219 GLN B CA 1
ATOM 5609 C C . GLN B 1 219 ? -6.176 12.453 -13.391 1 82.94 219 GLN B C 1
ATOM 5611 O O . GLN B 1 219 ? -7.234 12.883 -12.938 1 82.94 219 GLN B O 1
ATOM 5616 N N . ASN B 1 220 ? -5 12.93 -13.148 1 82.88 220 ASN B N 1
ATOM 5617 C CA . ASN B 1 220 ? -4.844 14.18 -12.414 1 82.88 220 ASN B CA 1
ATOM 5618 C C . ASN B 1 220 ? -4.75 15.375 -13.352 1 82.88 220 ASN B C 1
ATOM 5620 O O . ASN B 1 220 ? -3.777 15.508 -14.102 1 82.88 220 ASN B O 1
ATOM 5624 N N . HIS B 1 221 ? -5.66 16.25 -13.305 1 81.88 221 HIS B N 1
ATOM 5625 C CA . HIS B 1 221 ? -5.676 17.375 -14.227 1 81.88 221 HIS B CA 1
ATOM 5626 C C . HIS B 1 221 ? -5.133 18.641 -13.562 1 81.88 221 HIS B C 1
ATOM 5628 O O . HIS B 1 221 ? -5.066 19.703 -14.195 1 81.88 221 HIS B O 1
ATOM 5634 N N . PHE B 1 222 ? -4.812 18.547 -12.32 1 86.75 222 PHE B N 1
ATOM 5635 C CA . PHE B 1 222 ? -4.234 19.688 -11.602 1 86.75 222 PHE B CA 1
ATOM 5636 C C . PHE B 1 222 ? -2.713 19.594 -11.594 1 86.75 222 PHE B C 1
ATOM 5638 O O . PHE B 1 222 ? -2.145 18.547 -11.266 1 86.75 222 PHE B O 1
ATOM 5645 N N . ASP B 1 223 ? -2.127 20.656 -11.969 1 87.38 223 ASP B N 1
ATOM 5646 C CA . ASP B 1 223 ? -0.671 20.75 -11.969 1 87.38 223 ASP B CA 1
ATOM 5647 C C . ASP B 1 223 ? -0.179 21.641 -10.836 1 87.38 223 ASP B C 1
ATOM 5649 O O . ASP B 1 223 ? -0.125 22.875 -10.984 1 87.38 223 ASP B O 1
ATOM 5653 N N . HIS B 1 224 ? 0.291 21.062 -9.836 1 89.56 224 HIS B N 1
ATOM 5654 C CA . HIS B 1 224 ? 0.704 21.859 -8.68 1 89.56 224 HIS B CA 1
ATOM 5655 C C . HIS B 1 224 ? 2.021 22.578 -8.938 1 89.56 224 HIS B C 1
ATOM 5657 O O . HIS B 1 224 ? 2.318 23.578 -8.305 1 89.56 224 HIS B O 1
ATOM 5663 N N . LEU B 1 225 ? 2.846 22.109 -9.828 1 87.31 225 LEU B N 1
ATOM 5664 C CA . LEU B 1 225 ? 4.102 22.781 -10.148 1 87.31 225 LEU B CA 1
ATOM 5665 C C . LEU B 1 225 ? 3.838 24.141 -10.812 1 87.31 225 LEU B C 1
ATOM 5667 O O . LEU B 1 225 ? 4.555 25.109 -10.562 1 87.31 225 LEU B O 1
ATOM 5671 N N . ARG B 1 226 ? 2.857 24.141 -11.656 1 87.62 226 ARG B N 1
ATOM 5672 C CA . ARG B 1 226 ? 2.459 25.391 -12.281 1 87.62 226 ARG B CA 1
ATOM 5673 C C . ARG B 1 226 ? 1.964 26.391 -11.242 1 87.62 226 ARG B C 1
ATOM 5675 O O . ARG B 1 226 ? 2.238 27.594 -11.336 1 87.62 226 ARG B O 1
ATOM 5682 N N . PHE B 1 227 ? 1.231 25.906 -10.297 1 90.88 227 PHE B N 1
ATOM 5683 C CA . PHE B 1 227 ? 0.774 26.75 -9.195 1 90.88 227 PHE B CA 1
ATOM 5684 C C . PHE B 1 227 ? 1.957 27.344 -8.445 1 90.88 227 PHE B C 1
ATOM 5686 O O . PHE B 1 227 ? 1.955 28.531 -8.109 1 90.88 227 PHE B O 1
ATOM 5693 N N . PHE B 1 228 ? 2.979 26.578 -8.188 1 93.81 228 PHE B N 1
ATOM 5694 C CA . PHE B 1 228 ? 4.148 27.031 -7.445 1 93.81 228 PHE B CA 1
ATOM 5695 C C . PHE B 1 228 ? 4.836 28.188 -8.164 1 93.81 228 PHE B C 1
ATOM 5697 O O . PHE B 1 228 ? 5.23 29.172 -7.539 1 93.81 228 PHE B O 1
ATOM 5704 N N . GLN B 1 229 ? 4.859 28.078 -9.43 1 91 229 GLN B N 1
ATOM 5705 C CA . GLN B 1 229 ? 5.586 29.062 -10.219 1 91 229 GLN B CA 1
ATOM 5706 C C . GLN B 1 229 ? 4.848 30.406 -10.234 1 91 229 GLN B C 1
ATOM 5708 O O . GLN B 1 229 ? 5.473 31.469 -10.344 1 91 229 GLN B O 1
ATOM 5713 N N . SER B 1 230 ? 3.602 30.359 -10.086 1 90.75 230 SER B N 1
ATOM 5714 C CA . SER B 1 230 ? 2.818 31.594 -10.211 1 90.75 230 SER B CA 1
ATOM 5715 C C . SER B 1 230 ? 2.393 32.125 -8.844 1 90.75 230 SER B C 1
ATOM 5717 O O . SER B 1 230 ? 1.793 33.188 -8.742 1 90.75 230 SER B O 1
ATOM 5719 N N . ALA B 1 231 ? 2.684 31.406 -7.781 1 94.06 231 ALA B N 1
ATOM 5720 C CA . ALA B 1 231 ? 2.268 31.797 -6.438 1 94.06 231 ALA B CA 1
ATOM 5721 C C . ALA B 1 231 ? 3.037 33.031 -5.961 1 94.06 231 ALA B C 1
ATOM 5723 O O . ALA B 1 231 ? 4.238 33.156 -6.207 1 94.06 231 ALA B O 1
ATOM 5724 N N . ARG B 1 232 ? 2.336 33.969 -5.371 1 95.25 232 ARG B N 1
ATOM 5725 C CA . ARG B 1 232 ? 2.928 35.156 -4.785 1 95.25 232 ARG B CA 1
ATOM 5726 C C . ARG B 1 232 ? 2.254 35.5 -3.465 1 95.25 232 ARG B C 1
ATOM 5728 O O . ARG B 1 232 ? 1.062 35.25 -3.283 1 95.25 232 ARG B O 1
ATOM 5735 N N . VAL B 1 233 ? 3.035 36.094 -2.605 1 96.19 233 VAL B N 1
ATOM 5736 C CA . VAL B 1 233 ? 2.498 36.562 -1.334 1 96.19 233 VAL B CA 1
ATOM 5737 C C . VAL B 1 233 ? 2.215 38.062 -1.418 1 96.19 233 VAL B C 1
ATOM 5739 O O . VAL B 1 233 ? 3.111 38.844 -1.724 1 96.19 233 VAL B O 1
ATOM 5742 N N . ILE B 1 234 ? 1.02 38.438 -1.188 1 95.19 234 ILE B N 1
ATOM 5743 C CA . ILE B 1 234 ? 0.594 39.812 -1.33 1 95.19 234 ILE B CA 1
ATOM 5744 C C . ILE B 1 234 ? -0.223 40.219 -0.11 1 95.19 234 ILE B C 1
ATOM 5746 O O . ILE B 1 234 ? -0.891 39.406 0.511 1 95.19 234 ILE B O 1
ATOM 5750 N N . LYS B 1 235 ? -0.069 41.469 0.243 1 92.62 235 LYS B N 1
ATOM 5751 C CA . LYS B 1 235 ? -0.95 42.031 1.271 1 92.62 235 LYS B CA 1
ATOM 5752 C C . LYS B 1 235 ? -2.377 42.188 0.749 1 92.62 235 LYS B C 1
ATOM 5754 O O . LYS B 1 235 ? -2.613 42.875 -0.232 1 92.62 235 LYS B O 1
ATOM 5759 N N . CYS B 1 236 ? -3.252 41.531 1.429 1 90.31 236 CYS B N 1
ATOM 5760 C CA . CYS B 1 236 ? -4.625 41.5 0.941 1 90.31 236 CYS B CA 1
ATOM 5761 C C . CYS B 1 236 ? -5.512 42.469 1.726 1 90.31 236 CYS B C 1
ATOM 5763 O O . CYS B 1 236 ? -5.074 43.062 2.715 1 90.31 236 CYS B O 1
ATOM 5765 N N . PRO B 1 237 ? -6.766 42.625 1.274 1 85.19 237 PRO B N 1
ATOM 5766 C CA . PRO B 1 237 ? -7.66 43.625 1.88 1 85.19 237 PRO B CA 1
ATOM 5767 C C . PRO B 1 237 ? -7.918 43.344 3.363 1 85.19 237 PRO B C 1
ATOM 5769 O O . PRO B 1 237 ? -8.242 44.281 4.109 1 85.19 237 PRO B O 1
ATOM 5772 N N . ASP B 1 238 ? -7.699 42.188 3.838 1 83.19 238 ASP B N 1
ATOM 5773 C CA . ASP B 1 238 ? -7.922 41.844 5.246 1 83.19 238 ASP B CA 1
ATOM 5774 C C . ASP B 1 238 ? -6.715 42.25 6.094 1 83.19 238 ASP B C 1
ATOM 5776 O O . ASP B 1 238 ? -6.738 42.094 7.32 1 83.19 238 ASP B O 1
ATOM 5780 N N . GLY B 1 239 ? -5.703 42.719 5.488 1 85.81 239 GLY B N 1
ATOM 5781 C CA . GLY B 1 239 ? -4.539 43.219 6.195 1 85.81 239 GLY B CA 1
ATOM 5782 C C . GLY B 1 239 ? -3.453 42.188 6.379 1 85.81 239 GLY B C 1
ATOM 5783 O O . GLY B 1 239 ? -2.373 42.469 6.891 1 85.81 239 GLY B O 1
ATOM 5784 N N . LEU B 1 240 ? -3.734 41.031 5.91 1 88.88 240 LEU B N 1
ATOM 5785 C CA . LEU B 1 240 ? -2.781 39.938 6.09 1 88.88 240 LEU B CA 1
ATOM 5786 C C . LEU B 1 240 ? -2.062 39.625 4.781 1 88.88 240 LEU B C 1
ATOM 5788 O O . LEU B 1 240 ? -2.523 40.031 3.707 1 88.88 240 LEU B O 1
ATOM 5792 N N . MET B 1 241 ? -0.919 39.031 4.875 1 92.62 241 MET B N 1
ATOM 5793 C CA . MET B 1 241 ? -0.183 38.531 3.715 1 92.62 241 MET B CA 1
ATOM 5794 C C . MET B 1 241 ? -0.634 37.125 3.338 1 92.62 241 MET B C 1
ATOM 5796 O O . MET B 1 241 ? -0.451 36.188 4.109 1 92.62 241 MET B O 1
ATOM 5800 N N . HIS B 1 242 ? -1.222 36.969 2.16 1 93.56 242 HIS B N 1
ATOM 5801 C CA . HIS B 1 242 ? -1.74 35.688 1.707 1 93.56 242 HIS B CA 1
ATOM 5802 C C . HIS B 1 242 ? -1.002 35.219 0.463 1 93.56 242 HIS B C 1
ATOM 5804 O O . HIS B 1 242 ? -0.449 36.031 -0.289 1 93.56 242 HIS B O 1
ATOM 5810 N N . ILE B 1 243 ? -0.993 33.906 0.312 1 94.81 243 ILE B N 1
ATOM 5811 C CA . ILE B 1 243 ? -0.528 33.344 -0.948 1 94.81 243 ILE B CA 1
ATOM 5812 C C . ILE B 1 243 ? -1.589 33.562 -2.027 1 94.81 243 ILE B C 1
ATOM 5814 O O . ILE B 1 243 ? -2.727 33.094 -1.88 1 94.81 243 ILE B O 1
ATOM 5818 N N . CYS B 1 244 ? -1.244 34.188 -3.061 1 94.12 244 CYS B N 1
ATOM 5819 C CA . CYS B 1 244 ? -2.146 34.5 -4.164 1 94.12 244 CYS B CA 1
ATOM 5820 C C . CYS B 1 244 ? -1.71 33.812 -5.441 1 94.12 244 CYS B C 1
ATOM 5822 O O . CYS B 1 244 ? -0.547 33.438 -5.574 1 94.12 244 CYS B O 1
ATOM 5824 N N . SER B 1 245 ? -2.662 33.562 -6.262 1 91.19 245 SER B N 1
ATOM 5825 C CA . SER B 1 245 ? -2.391 32.938 -7.555 1 91.19 245 SER B CA 1
ATOM 5826 C C . SER B 1 245 ? -2.58 33.938 -8.695 1 91.19 245 SER B C 1
ATOM 5828 O O . SER B 1 245 ? -3.32 34.906 -8.562 1 91.19 245 SER B O 1
ATOM 5830 N N . ARG B 1 246 ? -1.901 33.719 -9.742 1 91.44 246 ARG B N 1
ATOM 5831 C CA . ARG B 1 246 ? -2.123 34.531 -10.938 1 91.44 246 ARG B CA 1
ATOM 5832 C C . ARG B 1 246 ? -3.525 34.312 -11.492 1 91.44 246 ARG B C 1
ATOM 5834 O O . ARG B 1 246 ? -4.043 33.188 -11.477 1 91.44 246 ARG B O 1
ATOM 5841 N N . ASP B 1 247 ? -4.086 35.281 -12.039 1 87.94 247 ASP B N 1
ATOM 5842 C CA . ASP B 1 247 ? -5.453 35.219 -12.547 1 87.94 247 ASP B CA 1
ATOM 5843 C C . ASP B 1 247 ? -5.566 34.188 -13.664 1 87.94 247 ASP B C 1
ATOM 5845 O O . ASP B 1 247 ? -6.574 33.469 -13.766 1 87.94 247 ASP B O 1
ATOM 5849 N N . LYS B 1 248 ? -4.566 33.969 -14.414 1 84.19 248 LYS B N 1
ATOM 5850 C CA . LYS B 1 248 ? -4.594 33.031 -15.531 1 84.19 248 LYS B CA 1
ATOM 5851 C C . LYS B 1 248 ? -4.699 31.594 -15.031 1 84.19 248 LYS B C 1
ATOM 5853 O O . LYS B 1 248 ? -5.062 30.703 -15.789 1 84.19 248 LYS B O 1
ATOM 5858 N N . GLU B 1 249 ? -4.34 31.391 -13.773 1 86.81 249 GLU B N 1
ATOM 5859 C CA . GLU B 1 249 ? -4.32 30.031 -13.211 1 86.81 249 GLU B CA 1
ATOM 5860 C C . GLU B 1 249 ? -5.688 29.656 -12.656 1 86.81 249 GLU B C 1
ATOM 5862 O O . GLU B 1 249 ? -5.836 28.594 -12.039 1 86.81 249 GLU B O 1
ATOM 5867 N N . VAL B 1 250 ? -6.668 30.453 -12.867 1 84.31 250 VAL B N 1
ATOM 5868 C CA . VAL B 1 250 ? -7.996 30.219 -12.312 1 84.31 250 VAL B CA 1
ATOM 5869 C C . VAL B 1 250 ? -8.523 28.875 -12.805 1 84.31 250 VAL B C 1
ATOM 5871 O O . VAL B 1 250 ? -9.156 28.125 -12.047 1 84.31 250 VAL B O 1
ATOM 5874 N N . HIS B 1 251 ? -8.219 28.531 -14.008 1 81 251 HIS B N 1
ATOM 5875 C CA . HIS B 1 251 ? -8.719 27.281 -14.562 1 81 251 HIS B CA 1
ATOM 5876 C C . HIS B 1 251 ? -7.996 26.078 -13.945 1 81 251 HIS B C 1
ATOM 5878 O O . HIS B 1 251 ? -8.594 25.016 -13.766 1 81 251 HIS B O 1
ATOM 5884 N N . ASN B 1 252 ? -6.773 26.25 -13.68 1 86.25 252 ASN B N 1
ATOM 5885 C CA . ASN B 1 252 ? -6.008 25.219 -12.992 1 86.25 252 ASN B CA 1
ATOM 5886 C C . ASN B 1 252 ? -6.562 24.938 -11.594 1 86.25 252 ASN B C 1
ATOM 5888 O O . ASN B 1 252 ? -6.625 23.797 -11.164 1 86.25 252 ASN B O 1
ATOM 5892 N N . LEU B 1 253 ? -6.941 25.922 -10.969 1 85.25 253 LEU B N 1
ATOM 5893 C CA . LEU B 1 253 ? -7.5 25.766 -9.633 1 85.25 253 LEU B CA 1
ATOM 5894 C C . LEU B 1 253 ? -8.875 25.109 -9.688 1 85.25 253 LEU B C 1
ATOM 5896 O O . LEU B 1 253 ? -9.211 24.297 -8.828 1 85.25 253 LEU B O 1
ATOM 5900 N N . TYR B 1 254 ? -9.641 25.484 -10.672 1 80.12 254 TYR B N 1
ATOM 5901 C CA . TYR B 1 254 ? -10.922 24.812 -10.844 1 80.12 254 TYR B CA 1
ATOM 5902 C C . TYR B 1 254 ? -10.727 23.312 -11.117 1 80.12 254 TYR B C 1
ATOM 5904 O O . TYR B 1 254 ? -11.516 22.484 -10.672 1 80.12 254 TYR B O 1
ATOM 5912 N N . ALA B 1 255 ? -9.695 23.031 -11.883 1 81.38 255 ALA B N 1
ATOM 5913 C CA . ALA B 1 255 ? -9.375 21.625 -12.141 1 81.38 255 ALA B CA 1
ATOM 5914 C C . ALA B 1 255 ? -9.094 20.875 -10.844 1 81.38 255 ALA B C 1
ATOM 5916 O O . ALA B 1 255 ? -9.438 19.703 -10.703 1 81.38 255 ALA B O 1
ATOM 5917 N N . MET B 1 256 ? -8.484 21.516 -9.961 1 84.69 256 MET B N 1
ATOM 5918 C CA . MET B 1 256 ? -8.203 20.922 -8.656 1 84.69 256 MET B CA 1
ATOM 5919 C C . MET B 1 256 ? -9.5 20.609 -7.918 1 84.69 256 MET B C 1
ATOM 5921 O O . MET B 1 256 ? -9.656 19.516 -7.371 1 84.69 256 MET B O 1
ATOM 5925 N N . PHE B 1 257 ? -10.328 21.516 -7.883 1 76.81 257 PHE B N 1
ATOM 5926 C CA . PHE B 1 257 ? -11.586 21.344 -7.168 1 76.81 257 PHE B CA 1
ATOM 5927 C C . PHE B 1 257 ? -12.461 20.297 -7.863 1 76.81 257 PHE B C 1
ATOM 5929 O O . PHE B 1 257 ? -13.188 19.547 -7.207 1 76.81 257 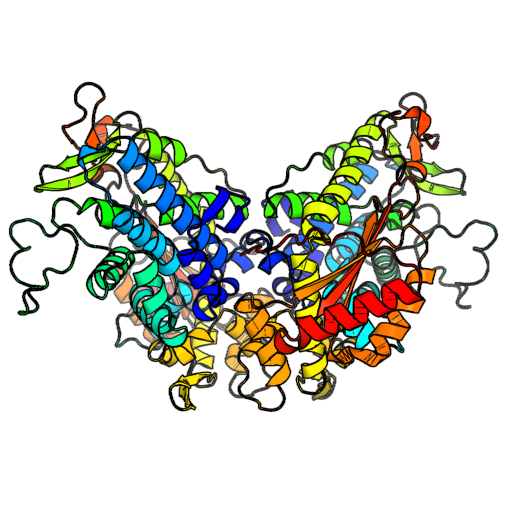PHE B O 1
ATOM 5936 N N . TYR B 1 258 ? -12.344 20.25 -9.172 1 74.94 258 TYR B N 1
ATOM 5937 C CA . TYR B 1 258 ? -13.047 19.203 -9.914 1 74.94 258 TYR B CA 1
ATOM 5938 C C . TYR B 1 258 ? -12.5 17.828 -9.578 1 74.94 258 TYR B C 1
ATOM 5940 O O . TYR B 1 258 ? -13.258 16.859 -9.484 1 74.94 258 TYR B O 1
ATOM 5948 N N . ALA B 1 259 ? -11.219 17.781 -9.477 1 78.12 259 ALA B N 1
ATOM 5949 C CA . ALA B 1 259 ? -10.602 16.516 -9.07 1 78.12 259 ALA B CA 1
ATOM 5950 C C . ALA B 1 259 ? -11.125 16.062 -7.715 1 78.12 259 ALA B C 1
ATOM 5952 O O . ALA B 1 259 ? -11.422 14.883 -7.523 1 78.12 259 ALA B O 1
ATOM 5953 N N . ARG B 1 260 ? -11.242 16.969 -6.828 1 79.69 260 ARG B N 1
ATOM 5954 C CA . ARG B 1 260 ? -11.766 16.641 -5.504 1 79.69 260 ARG B CA 1
ATOM 5955 C C . ARG B 1 260 ? -13.18 16.078 -5.594 1 79.69 260 ARG B C 1
ATOM 5957 O O . ARG B 1 260 ? -13.5 15.086 -4.941 1 79.69 260 ARG B O 1
ATOM 5964 N N . CYS B 1 261 ? -13.961 16.719 -6.355 1 73.81 261 CYS B N 1
ATOM 5965 C CA . CYS B 1 261 ? -15.336 16.266 -6.535 1 73.81 261 CYS B CA 1
ATOM 5966 C C . CYS B 1 261 ? -15.383 14.883 -7.16 1 73.81 261 CYS B C 1
ATOM 5968 O O . CYS B 1 261 ? -16.188 14.039 -6.758 1 73.81 261 CYS B O 1
ATOM 5970 N N . SER B 1 262 ? -14.555 14.68 -8.094 1 76.62 262 SER B N 1
ATOM 5971 C CA . SER B 1 262 ? -14.5 13.391 -8.766 1 76.62 262 SER B CA 1
ATOM 5972 C C . SER B 1 262 ? -14.07 12.281 -7.812 1 76.62 262 SER B C 1
ATOM 5974 O O . SER B 1 262 ? -14.617 11.18 -7.848 1 76.62 262 SER B O 1
ATOM 5976 N N . PHE B 1 263 ? -13.172 12.617 -6.945 1 84.56 263 PHE B N 1
ATOM 5977 C CA . PHE B 1 263 ? -12.719 11.656 -5.953 1 84.56 263 PHE B CA 1
ATOM 5978 C C . PHE B 1 263 ? -13.844 11.297 -4.992 1 84.56 263 PHE B C 1
ATOM 5980 O O . PHE B 1 263 ? -14.031 10.125 -4.66 1 84.56 263 PHE B O 1
ATOM 5987 N N . HIS B 1 264 ? -14.477 12.258 -4.578 1 79.06 264 HIS B N 1
ATOM 5988 C CA . HIS B 1 264 ? -15.555 12.016 -3.633 1 79.06 264 HIS B CA 1
ATOM 5989 C C . HIS B 1 264 ? -16.656 11.164 -4.262 1 79.06 264 HIS B C 1
ATOM 5991 O O . HIS B 1 264 ? -17.156 10.227 -3.639 1 79.06 264 HIS B O 1
ATOM 5997 N N . ARG B 1 265 ? -16.938 11.461 -5.441 1 75.81 265 ARG B N 1
ATOM 5998 C CA . ARG B 1 265 ? -18 10.75 -6.121 1 75.81 265 ARG B CA 1
ATOM 5999 C C . ARG B 1 265 ? -17.594 9.32 -6.469 1 75.81 265 ARG B C 1
ATOM 6001 O O . ARG B 1 265 ? -18.359 8.383 -6.266 1 75.81 265 ARG B O 1
ATOM 6008 N N . LYS B 1 266 ? -16.453 9.195 -6.902 1 80.88 266 LYS B N 1
ATOM 6009 C CA . LYS B 1 266 ? -16.031 7.918 -7.473 1 80.88 266 LYS B CA 1
ATOM 6010 C C . LYS B 1 266 ? -15.492 6.988 -6.391 1 80.88 266 LYS B C 1
ATOM 6012 O O . LYS B 1 266 ? -15.625 5.766 -6.492 1 80.88 266 LYS B O 1
ATOM 6017 N N . ALA B 1 267 ? -14.922 7.625 -5.328 1 86.12 267 ALA B N 1
ATOM 6018 C CA . ALA B 1 267 ? -14.188 6.734 -4.43 1 86.12 267 ALA B CA 1
ATOM 6019 C C . ALA B 1 267 ? -14.562 6.996 -2.973 1 86.12 267 ALA B C 1
ATOM 6021 O O . ALA B 1 267 ? -15.102 6.121 -2.297 1 86.12 267 ALA B O 1
ATOM 6022 N N . TYR B 1 268 ? -14.398 8.258 -2.514 1 84.94 268 TYR B N 1
ATOM 6023 C CA . TYR B 1 268 ? -14.508 8.555 -1.09 1 84.94 268 TYR B CA 1
ATOM 6024 C C . TYR B 1 268 ? -15.914 8.281 -0.576 1 84.94 268 TYR B C 1
ATOM 6026 O O . TYR B 1 268 ? -16.094 7.812 0.549 1 84.94 268 TYR B O 1
ATOM 6034 N N . GLN B 1 269 ? -16.891 8.547 -1.444 1 81.75 269 GLN B N 1
ATOM 6035 C CA . GLN B 1 269 ? -18.281 8.422 -1.022 1 81.75 269 GLN B CA 1
ATOM 6036 C C . GLN B 1 269 ? -18.953 7.242 -1.717 1 81.75 269 GLN B C 1
ATOM 6038 O O . GLN B 1 269 ? -20.188 7.148 -1.725 1 81.75 269 GLN B O 1
ATOM 6043 N N . HIS B 1 270 ? -18.125 6.449 -2.35 1 85 270 HIS B N 1
ATOM 6044 C CA . HIS B 1 270 ? -18.672 5.246 -2.969 1 85 270 HIS B CA 1
ATOM 6045 C C . HIS B 1 270 ? -19.531 4.453 -1.981 1 85 270 HIS B C 1
ATOM 6047 O O . HIS B 1 270 ? -19.141 4.285 -0.822 1 85 270 HIS B O 1
ATOM 6053 N N . LYS B 1 271 ? -20.656 4.016 -2.402 1 82.88 271 LYS B N 1
ATOM 6054 C CA . LYS B 1 271 ? -21.641 3.395 -1.528 1 82.88 271 LYS B CA 1
ATOM 6055 C C . LYS B 1 271 ? -21.047 2.191 -0.798 1 82.88 271 LYS B C 1
ATOM 6057 O O . LYS B 1 271 ? -21.281 2.018 0.402 1 82.88 271 LYS B O 1
ATOM 6062 N N . THR B 1 272 ? -20.328 1.347 -1.523 1 89.38 272 THR B N 1
ATOM 6063 C CA . THR B 1 272 ? -19.766 0.14 -0.933 1 89.38 272 THR B CA 1
ATOM 6064 C C . THR B 1 272 ? -18.672 0.491 0.066 1 89.38 272 THR B C 1
ATOM 6066 O O . THR B 1 272 ? -18.516 -0.175 1.092 1 89.38 272 THR B O 1
ATOM 6069 N N . ASN B 1 273 ? -17.906 1.53 -0.234 1 90.69 273 ASN B N 1
ATOM 6070 C CA . ASN B 1 273 ? -16.875 1.996 0.687 1 90.69 273 ASN B CA 1
ATOM 6071 C C . ASN B 1 273 ? -17.469 2.463 2.01 1 90.69 273 ASN B C 1
ATOM 6073 O O . ASN B 1 273 ? -17.016 2.066 3.082 1 90.69 273 ASN B O 1
ATOM 6077 N N . LYS B 1 274 ? -18.453 3.281 1.892 1 86.94 274 LYS B N 1
ATOM 6078 C CA . LYS B 1 274 ? -19.094 3.807 3.092 1 86.94 274 LYS B CA 1
ATOM 6079 C C . LYS B 1 274 ? -19.719 2.686 3.922 1 86.94 274 LYS B C 1
ATOM 6081 O O . LYS B 1 274 ? -19.672 2.727 5.152 1 86.94 274 LYS B O 1
ATOM 6086 N N . LEU B 1 275 ? -20.266 1.747 3.213 1 88.94 275 LEU B N 1
ATOM 6087 C CA . LEU B 1 275 ? -20.859 0.593 3.889 1 88.94 275 LEU B CA 1
ATOM 6088 C C . LEU B 1 275 ? -19.781 -0.201 4.629 1 88.94 275 LEU B C 1
ATOM 6090 O O . LEU B 1 275 ? -19.969 -0.572 5.789 1 88.94 275 LEU B O 1
ATOM 6094 N N . ILE B 1 276 ? -18.688 -0.474 4.02 1 94.06 276 ILE B N 1
ATOM 6095 C CA . ILE B 1 276 ? -17.594 -1.234 4.613 1 94.06 276 ILE B CA 1
ATOM 6096 C C . ILE B 1 276 ? -17.031 -0.479 5.816 1 94.06 276 ILE B C 1
ATOM 6098 O O . ILE B 1 276 ? -16.766 -1.076 6.863 1 94.06 276 ILE B O 1
ATOM 6102 N N . GLU B 1 277 ? -16.875 0.811 5.672 1 93.81 277 GLU B N 1
ATOM 6103 C CA . GLU B 1 277 ? -16.375 1.625 6.777 1 93.81 277 GLU B CA 1
ATOM 6104 C C . GLU B 1 277 ? -17.344 1.586 7.965 1 93.81 277 GLU B C 1
ATOM 6106 O O . GLU B 1 277 ? -16.906 1.595 9.117 1 93.81 277 GLU B O 1
ATOM 6111 N N . THR B 1 278 ? -18.609 1.56 7.641 1 91.38 278 THR B N 1
ATOM 6112 C CA . THR B 1 278 ? -19.594 1.446 8.695 1 91.38 278 THR B CA 1
ATOM 6113 C C . THR B 1 278 ? -19.469 0.112 9.422 1 91.38 278 THR B C 1
ATOM 6115 O O . THR B 1 278 ? -19.516 0.063 10.656 1 91.38 278 THR B O 1
ATOM 6118 N N . MET B 1 279 ? -19.344 -0.928 8.688 1 94.44 279 MET B N 1
ATOM 6119 C CA . MET B 1 279 ? -19.203 -2.258 9.273 1 94.44 279 MET B CA 1
ATOM 6120 C C . MET B 1 279 ? -17.922 -2.357 10.094 1 94.44 279 MET B C 1
ATOM 6122 O O . MET B 1 279 ? -17.922 -2.928 11.188 1 94.44 279 MET B O 1
ATOM 6126 N N . ILE B 1 280 ? -16.812 -1.801 9.594 1 97.69 280 ILE B N 1
ATOM 6127 C CA . ILE B 1 280 ? -15.562 -1.784 10.344 1 97.69 280 ILE B CA 1
ATOM 6128 C C . ILE B 1 280 ? -15.75 -1.012 11.648 1 97.69 280 ILE B C 1
ATOM 6130 O O . ILE B 1 280 ? -15.273 -1.439 12.703 1 97.69 280 ILE B O 1
ATOM 6134 N N . THR B 1 281 ? -16.438 0.126 11.57 1 95.62 281 THR B N 1
ATOM 6135 C CA . THR B 1 281 ? -16.719 0.933 12.75 1 95.62 281 THR B CA 1
ATOM 6136 C C . THR B 1 281 ? -17.5 0.13 13.781 1 95.62 281 THR B C 1
ATOM 6138 O O . THR B 1 281 ? -17.188 0.151 14.977 1 95.62 281 THR B O 1
ATOM 6141 N N . ASP B 1 282 ? -18.531 -0.591 13.312 1 94.69 282 ASP B N 1
ATOM 6142 C CA . ASP B 1 282 ? -19.328 -1.426 14.211 1 94.69 282 ASP B CA 1
ATOM 6143 C C . ASP B 1 282 ? -18.453 -2.482 14.891 1 94.69 282 ASP B C 1
ATOM 6145 O O . ASP B 1 282 ? -18.609 -2.748 16.078 1 94.69 282 ASP B O 1
ATOM 6149 N N . ALA B 1 283 ? -17.578 -3.074 14.141 1 98 283 ALA B N 1
ATOM 6150 C CA . ALA B 1 283 ? -16.672 -4.078 14.695 1 98 283 ALA B CA 1
ATOM 6151 C C . ALA B 1 283 ? -15.758 -3.463 15.75 1 98 283 ALA B C 1
ATOM 6153 O O . ALA B 1 283 ? -15.547 -4.051 16.812 1 98 283 ALA B O 1
ATOM 6154 N N . PHE B 1 284 ? -15.211 -2.283 15.477 1 98.25 284 PHE B N 1
ATOM 6155 C CA . PHE B 1 284 ? -14.328 -1.6 16.406 1 98.25 284 PHE B CA 1
ATOM 6156 C C . PHE B 1 284 ? -15.062 -1.264 17.703 1 98.25 284 PHE B C 1
ATOM 6158 O O . PHE B 1 284 ? -14.492 -1.379 18.797 1 98.25 284 PHE B O 1
ATOM 6165 N N . LEU B 1 285 ? -16.312 -0.827 17.562 1 97 285 LEU B N 1
ATOM 6166 C CA . LEU B 1 285 ? -17.109 -0.479 18.734 1 97 285 LEU B CA 1
ATOM 6167 C C . LEU B 1 285 ? -17.312 -1.699 19.625 1 97 285 LEU B C 1
ATOM 6169 O O . LEU B 1 285 ? -17.203 -1.61 20.844 1 97 285 LEU B O 1
ATOM 6173 N N . LYS B 1 286 ? -17.641 -2.832 19 1 97.38 286 LYS B N 1
ATOM 6174 C CA . LYS B 1 286 ? -17.859 -4.066 19.75 1 97.38 286 LYS B CA 1
ATOM 6175 C C . LYS B 1 286 ? -16.562 -4.566 20.375 1 97.38 286 LYS B C 1
ATOM 6177 O O . LYS B 1 286 ? -16.578 -5.199 21.438 1 97.38 286 LYS B O 1
ATOM 6182 N N . ALA B 1 287 ? -15.406 -4.219 19.781 1 98.38 287 ALA B N 1
ATOM 6183 C CA . ALA B 1 287 ? -14.109 -4.715 20.234 1 98.38 287 ALA B CA 1
ATOM 6184 C C . ALA B 1 287 ? -13.453 -3.723 21.203 1 98.38 287 ALA B C 1
ATOM 6186 O O . ALA B 1 287 ? -12.461 -4.047 21.859 1 98.38 287 ALA B O 1
ATOM 6187 N N . ASP B 1 288 ? -13.93 -2.561 21.359 1 98.12 288 ASP B N 1
ATOM 6188 C CA . ASP B 1 288 ? -13.281 -1.41 21.984 1 98.12 288 ASP B CA 1
ATOM 6189 C C . ASP B 1 288 ? -12.742 -1.769 23.375 1 98.12 288 ASP B C 1
ATOM 6191 O O . ASP B 1 288 ? -11.547 -1.626 23.641 1 98.12 288 ASP B O 1
ATOM 6195 N N . LYS B 1 289 ? -13.516 -2.387 24.188 1 97.06 289 LYS B N 1
ATOM 6196 C CA . LYS B 1 289 ? -13.148 -2.635 25.578 1 97.06 289 LYS B CA 1
ATOM 6197 C C . LYS B 1 289 ? -12.312 -3.902 25.703 1 97.06 289 LYS B C 1
ATOM 6199 O O . LYS B 1 289 ? -11.75 -4.176 26.766 1 97.06 289 LYS B O 1
ATOM 6204 N N . HIS B 1 290 ? -12.133 -4.578 24.594 1 96.94 290 HIS B N 1
ATOM 6205 C CA . HIS B 1 290 ? -11.484 -5.883 24.672 1 96.94 290 HIS B CA 1
ATOM 6206 C C . HIS B 1 290 ? -10.133 -5.871 23.969 1 96.94 290 HIS B C 1
ATOM 6208 O O . HIS B 1 290 ? -9.43 -6.883 23.953 1 96.94 290 HIS B O 1
ATOM 6214 N N . ILE B 1 291 ? -9.781 -4.84 23.375 1 95.69 291 ILE B N 1
ATOM 6215 C CA . ILE B 1 291 ? -8.453 -4.652 22.812 1 95.69 291 ILE B CA 1
ATOM 6216 C C . ILE B 1 291 ? -7.668 -3.639 23.641 1 95.69 291 ILE B C 1
ATOM 6218 O O . ILE B 1 291 ? -8 -2.449 23.656 1 95.69 291 ILE B O 1
ATOM 6222 N N . MET B 1 292 ? -6.703 -4.16 24.219 1 95.44 292 MET B N 1
ATOM 6223 C CA . MET B 1 292 ? -5.953 -3.33 25.156 1 95.44 292 MET B CA 1
ATOM 6224 C C . MET B 1 292 ? -4.531 -3.09 24.656 1 95.44 292 MET B C 1
ATOM 6226 O O . MET B 1 292 ? -3.912 -3.984 24.078 1 95.44 292 MET B O 1
ATOM 6230 N N . THR B 1 293 ? -4.055 -1.908 24.891 1 95.5 293 THR B N 1
ATOM 6231 C CA . THR B 1 293 ? -2.688 -1.534 24.547 1 95.5 293 THR B CA 1
ATOM 6232 C C . THR B 1 293 ? -1.985 -0.888 25.734 1 95.5 293 THR B C 1
ATOM 6234 O O . THR B 1 293 ? -2.551 -0.013 26.391 1 95.5 293 THR B O 1
ATOM 6237 N N . LYS B 1 294 ? -0.808 -1.289 26 1 95.56 294 LYS B N 1
ATOM 6238 C CA . LYS B 1 294 ? -0.049 -0.732 27.125 1 95.56 294 LYS B CA 1
ATOM 6239 C C . LYS B 1 294 ? 0.545 0.626 26.75 1 95.56 294 LYS B C 1
ATOM 6241 O O . LYS B 1 294 ? 1.072 0.804 25.656 1 95.56 294 LYS B O 1
ATOM 6246 N N . GLY B 1 295 ? 0.403 1.579 27.656 1 96.19 295 GLY B N 1
ATOM 6247 C CA . GLY B 1 295 ? 0.938 2.916 27.453 1 96.19 295 GLY B CA 1
ATOM 6248 C C . GLY B 1 295 ? 1.912 3.34 28.531 1 96.19 295 GLY B C 1
ATOM 6249 O O . GLY B 1 295 ? 2.695 2.525 29.031 1 96.19 295 GLY B O 1
ATOM 6250 N N . SER B 1 296 ? 1.92 4.578 28.781 1 95.44 296 SER B N 1
ATOM 6251 C CA . SER B 1 296 ? 2.832 5.172 29.766 1 95.44 296 SER B CA 1
ATOM 6252 C C . SER B 1 296 ? 2.592 4.609 31.156 1 95.44 296 SER B C 1
ATOM 6254 O O . SER B 1 296 ? 1.444 4.406 31.562 1 95.44 296 SER B O 1
ATOM 6256 N N . GLY B 1 297 ? 3.711 4.34 31.875 1 93.62 297 GLY B N 1
ATOM 6257 C CA . GLY B 1 297 ? 3.629 3.84 33.25 1 93.62 297 GLY B CA 1
ATOM 6258 C C . GLY B 1 297 ? 3.08 2.428 33.312 1 93.62 297 GLY B C 1
ATOM 6259 O O . GLY B 1 297 ? 2.738 1.956 34.406 1 93.62 297 GLY B O 1
ATOM 6260 N N . GLY B 1 298 ? 2.826 1.771 32.188 1 92.5 298 GLY B N 1
ATOM 6261 C CA . GLY B 1 298 ? 2.348 0.398 32.156 1 92.5 298 GLY B CA 1
ATOM 6262 C C . GLY B 1 298 ? 0.834 0.295 32.188 1 92.5 298 GLY B C 1
ATOM 6263 O O . GLY B 1 298 ? 0.282 -0.808 32.188 1 92.5 298 GLY B O 1
ATOM 6264 N N . LYS B 1 299 ? 0.216 1.415 32.156 1 96 299 LYS B N 1
ATOM 6265 C CA . LYS B 1 299 ? -1.243 1.44 32.125 1 96 299 LYS B CA 1
ATOM 6266 C C . LYS B 1 299 ? -1.787 0.927 30.812 1 96 299 LYS B C 1
ATOM 6268 O O . LYS B 1 299 ? -1.204 1.182 29.75 1 96 299 LYS B O 1
ATOM 6273 N N . SER B 1 300 ? -2.889 0.191 30.859 1 96.62 300 SER B N 1
ATOM 6274 C CA . SER B 1 300 ? -3.521 -0.336 29.656 1 96.62 300 SER B CA 1
ATOM 6275 C C . SER B 1 300 ? -4.691 0.539 29.219 1 96.62 300 SER B C 1
ATOM 6277 O O . SER B 1 300 ? -5.445 1.041 30.062 1 96.62 300 SER B O 1
ATOM 6279 N N . TYR B 1 301 ? -4.824 0.754 27.969 1 97.75 301 TYR B N 1
ATOM 6280 C CA . TYR B 1 301 ? -5.891 1.547 27.359 1 97.75 301 TYR B CA 1
ATOM 6281 C C . TYR B 1 301 ? -6.66 0.73 26.328 1 97.75 301 TYR B C 1
ATOM 6283 O O . TYR B 1 301 ? -6.07 -0.038 25.578 1 97.75 301 TYR B O 1
ATOM 6291 N N . CYS B 1 302 ? -7.957 0.854 26.375 1 97.56 302 CYS B N 1
ATOM 6292 C CA . CYS B 1 302 ? -8.727 0.236 25.312 1 97.56 302 CYS B CA 1
ATOM 6293 C C . CYS B 1 302 ? -8.625 1.046 24.016 1 97.56 302 CYS B C 1
ATOM 6295 O O . CYS B 1 302 ? -7.945 2.07 23.984 1 97.56 302 CYS B O 1
ATOM 6297 N N . LEU B 1 303 ? -9.25 0.636 22.984 1 96.94 303 LEU B N 1
ATOM 6298 C CA . LEU B 1 303 ? -9.086 1.211 21.656 1 96.94 303 LEU B CA 1
ATOM 6299 C C . LEU B 1 303 ? -9.453 2.691 21.656 1 96.94 303 LEU B C 1
ATOM 6301 O O . LEU B 1 303 ? -8.703 3.52 21.125 1 96.94 303 LEU B O 1
ATOM 6305 N N . SER B 1 304 ? -10.586 3.117 22.234 1 97.38 304 SER B N 1
ATOM 6306 C CA . SER B 1 304 ? -11.078 4.492 22.203 1 97.38 304 SER B CA 1
ATOM 6307 C C . SER B 1 304 ? -10.336 5.363 23.219 1 97.38 304 SER B C 1
ATOM 6309 O O . SER B 1 304 ? -10.273 6.582 23.062 1 97.38 304 SER B O 1
ATOM 6311 N N . GLU B 1 305 ? -9.68 4.766 24.172 1 97.5 305 GLU B N 1
ATOM 6312 C CA . GLU B 1 305 ? -9.008 5.516 25.219 1 97.5 305 GLU B CA 1
ATOM 6313 C C . GLU B 1 305 ? -7.531 5.734 24.891 1 97.5 305 GLU B C 1
ATOM 6315 O O . GLU B 1 305 ? -6.871 6.586 25.484 1 97.5 305 GLU B O 1
ATOM 6320 N N . ALA B 1 306 ? -7.039 4.992 23.953 1 97.25 306 ALA B N 1
ATOM 6321 C CA . ALA B 1 306 ? -5.625 5.082 23.594 1 97.25 306 ALA B CA 1
ATOM 6322 C C . ALA B 1 306 ? -5.277 6.484 23.109 1 97.25 306 ALA B C 1
ATOM 6324 O O . ALA B 1 306 ? -4.117 6.895 23.156 1 97.25 306 ALA B O 1
ATOM 6325 N N . ILE B 1 307 ? -6.27 7.277 22.625 1 97 307 ILE B N 1
ATOM 6326 C CA . ILE B 1 307 ? -6.031 8.617 22.094 1 97 307 ILE B CA 1
ATOM 6327 C C . ILE B 1 307 ? -5.535 9.531 23.219 1 97 307 ILE B C 1
ATOM 6329 O O . ILE B 1 307 ? -4.984 10.602 22.938 1 97 307 ILE B O 1
ATOM 6333 N N . ASP B 1 308 ? -5.684 9.102 24.438 1 97 308 ASP B N 1
ATOM 6334 C CA . ASP B 1 308 ? -5.332 9.93 25.594 1 97 308 ASP B CA 1
ATOM 6335 C C . ASP B 1 308 ? -3.871 9.719 26 1 97 308 ASP B C 1
ATOM 6337 O O . ASP B 1 308 ? -3.34 10.453 26.828 1 97 308 ASP B O 1
ATOM 6341 N N . ASP B 1 309 ? -3.219 8.734 25.469 1 98.19 309 ASP B N 1
ATOM 6342 C CA . ASP B 1 309 ? -1.833 8.406 25.781 1 98.19 309 ASP B CA 1
ATOM 6343 C C . ASP B 1 309 ? -1.029 8.109 24.516 1 98.19 309 ASP B C 1
ATOM 6345 O O . ASP B 1 309 ? -1.227 7.078 23.875 1 98.19 309 ASP B O 1
ATOM 6349 N N . MET B 1 310 ? -0.033 8.898 24.25 1 98.06 310 MET B N 1
ATOM 6350 C CA . MET B 1 310 ? 0.664 8.836 22.969 1 98.06 310 MET B CA 1
ATOM 6351 C C . MET B 1 310 ? 1.563 7.605 22.906 1 98.06 310 MET B C 1
ATOM 6353 O O . MET B 1 310 ? 1.881 7.121 21.812 1 98.06 310 MET B O 1
ATOM 6357 N N . GLN B 1 311 ? 2.033 7.137 24.047 1 97.75 311 GLN B N 1
ATOM 6358 C CA . GLN B 1 311 ? 2.781 5.887 24.031 1 97.75 311 GLN B CA 1
ATOM 6359 C C . GLN B 1 311 ? 1.898 4.727 23.578 1 97.75 311 GLN B C 1
ATOM 6361 O O . GLN B 1 311 ? 2.318 3.898 22.766 1 97.75 311 GLN B O 1
ATOM 6366 N N . ALA B 1 312 ? 0.697 4.637 24.141 1 97.94 312 ALA B N 1
ATOM 6367 C CA . ALA B 1 312 ? -0.269 3.631 23.703 1 97.94 312 ALA B CA 1
ATOM 6368 C C . ALA B 1 312 ? -0.701 3.875 22.25 1 97.94 312 ALA B C 1
ATOM 6370 O O . ALA B 1 312 ? -0.784 2.938 21.453 1 97.94 312 ALA B O 1
ATOM 6371 N N . TYR B 1 313 ? -0.935 5.141 21.953 1 97.94 313 TYR B N 1
ATOM 6372 C CA . TYR B 1 313 ? -1.457 5.516 20.641 1 97.94 313 TYR B CA 1
ATOM 6373 C C . TYR B 1 313 ? -0.455 5.191 19.547 1 97.94 313 TYR B C 1
ATOM 6375 O O . TYR B 1 313 ? -0.842 4.867 18.422 1 97.94 313 TYR B O 1
ATOM 6383 N N . THR B 1 314 ? 0.856 5.207 19.828 1 97.88 314 THR B N 1
ATOM 6384 C CA . THR B 1 314 ? 1.918 4.902 18.875 1 97.88 314 THR B CA 1
ATOM 6385 C C . THR B 1 314 ? 1.806 3.461 18.391 1 97.88 314 THR B C 1
ATOM 6387 O O . THR B 1 314 ? 2.299 3.127 17.312 1 97.88 314 THR B O 1
ATOM 6390 N N . LYS B 1 315 ? 1.101 2.652 19.125 1 97.25 315 LYS B N 1
ATOM 6391 C CA . LYS B 1 315 ? 1.034 1.228 18.812 1 97.25 315 LYS B CA 1
ATOM 6392 C C . LYS B 1 315 ? -0.25 0.89 18.062 1 97.25 315 LYS B C 1
ATOM 6394 O O . LYS B 1 315 ? -0.455 -0.255 17.656 1 97.25 315 LYS B O 1
ATOM 6399 N N . LEU B 1 316 ? -1.1 1.849 17.859 1 97.12 316 LEU B N 1
ATOM 6400 C CA . LEU B 1 316 ? -2.385 1.607 17.219 1 97.12 316 LEU B CA 1
ATOM 6401 C C . LEU B 1 316 ? -2.291 1.861 15.711 1 97.12 316 LEU B C 1
ATOM 6403 O O . LEU B 1 316 ? -2.039 2.99 15.281 1 97.12 316 LEU B O 1
ATOM 6407 N N . THR B 1 317 ? -2.41 0.869 14.945 1 97.81 317 THR B N 1
ATOM 6408 C CA . THR B 1 317 ? -2.4 0.927 13.492 1 97.81 317 THR B CA 1
ATOM 6409 C C . THR B 1 317 ? -3.562 0.129 12.906 1 97.81 317 THR B C 1
ATOM 6411 O O . THR B 1 317 ? -4.43 -0.346 13.648 1 97.81 317 THR B O 1
ATOM 6414 N N . ASP B 1 318 ? -3.621 -0.018 11.594 1 98 318 ASP B N 1
ATOM 6415 C CA . ASP B 1 318 ? -4.676 -0.788 10.945 1 98 318 ASP B CA 1
ATOM 6416 C C . ASP B 1 318 ? -4.613 -2.26 11.352 1 98 318 ASP B C 1
ATOM 6418 O O . ASP B 1 318 ? -5.543 -3.023 11.078 1 98 318 ASP B O 1
ATOM 6422 N N . ARG B 1 319 ? -3.586 -2.586 12.062 1 96.69 319 ARG B N 1
ATOM 6423 C CA . ARG B 1 319 ? -3.402 -3.961 12.516 1 96.69 319 ARG B CA 1
ATOM 6424 C C . ARG B 1 319 ? -4.562 -4.41 13.398 1 96.69 319 ARG B C 1
ATOM 6426 O O . ARG B 1 319 ? -4.836 -5.605 13.516 1 96.69 319 ARG B O 1
ATOM 6433 N N . VAL B 1 320 ? -5.238 -3.457 13.992 1 97.5 320 VAL B N 1
ATOM 6434 C CA . VAL B 1 320 ? -6.375 -3.758 14.859 1 97.5 320 VAL B CA 1
ATOM 6435 C C . VAL B 1 320 ? -7.387 -4.617 14.102 1 97.5 320 VAL B C 1
ATOM 6437 O O . VAL B 1 320 ? -8.023 -5.5 14.688 1 97.5 320 VAL B O 1
ATOM 6440 N N . PHE B 1 321 ? -7.562 -4.359 12.812 1 98.19 321 PHE B N 1
ATOM 6441 C CA . PHE B 1 321 ? -8.469 -5.133 11.977 1 98.19 321 PHE B CA 1
ATOM 6442 C C . PHE B 1 321 ? -8.125 -6.617 12.031 1 98.19 321 PHE B C 1
ATOM 6444 O O . PHE B 1 321 ? -8.992 -7.449 12.289 1 98.19 321 PHE B O 1
ATOM 6451 N N . GLU B 1 322 ? -6.852 -6.965 11.836 1 97.56 322 GLU B N 1
ATOM 6452 C CA . GLU B 1 322 ? -6.402 -8.352 11.828 1 97.56 322 GLU B CA 1
ATOM 6453 C C . GLU B 1 322 ? -6.426 -8.945 13.234 1 97.56 322 GLU B C 1
ATOM 6455 O O . GLU B 1 322 ? -6.707 -10.133 13.406 1 97.56 322 GLU B O 1
ATOM 6460 N N . ASP B 1 323 ? -6.082 -8.094 14.25 1 96.62 323 ASP B N 1
ATOM 6461 C CA . ASP B 1 323 ? -6.145 -8.555 15.641 1 96.62 323 ASP B CA 1
ATOM 6462 C C . ASP B 1 323 ? -7.535 -9.086 15.977 1 96.62 323 ASP B C 1
ATOM 6464 O O . ASP B 1 323 ? -7.668 -10.07 16.703 1 96.62 323 ASP B O 1
ATOM 6468 N N . ILE B 1 324 ? -8.523 -8.375 15.461 1 97.94 324 ILE B N 1
ATOM 6469 C CA . ILE B 1 324 ? -9.906 -8.773 15.703 1 97.94 324 ILE B CA 1
ATOM 6470 C C . ILE B 1 324 ? -10.258 -9.984 14.836 1 97.94 324 ILE B C 1
ATOM 6472 O O . ILE B 1 324 ? -10.742 -10.992 15.344 1 97.94 324 ILE B O 1
ATOM 6476 N N . LEU B 1 325 ? -9.93 -9.93 13.586 1 97.62 325 LEU B N 1
ATOM 6477 C CA . LEU B 1 325 ? -10.328 -10.922 12.586 1 97.62 325 LEU B CA 1
ATOM 6478 C C . LEU B 1 325 ? -9.781 -12.297 12.945 1 97.62 325 LEU B C 1
ATOM 6480 O O . LEU B 1 325 ? -10.453 -13.312 12.734 1 97.62 325 LEU B O 1
ATOM 6484 N N . PHE B 1 326 ? -8.57 -12.344 13.539 1 95.25 326 PHE B N 1
ATOM 6485 C CA . PHE B 1 326 ? -7.91 -13.625 13.75 1 95.25 326 PHE B CA 1
ATOM 6486 C C . PHE B 1 326 ? -7.902 -13.992 15.234 1 95.25 326 PHE B C 1
ATOM 6488 O O . PHE B 1 326 ? -7.254 -14.961 15.633 1 95.25 326 PHE B O 1
ATOM 6495 N N . SER B 1 327 ? -8.617 -13.25 16.016 1 94.38 327 SER B N 1
ATOM 6496 C CA . SER B 1 327 ? -8.641 -13.508 17.453 1 94.38 327 SER B CA 1
ATOM 6497 C C . SER B 1 327 ? -9.383 -14.797 17.781 1 94.38 327 SER B C 1
ATOM 6499 O O . SER B 1 327 ? -10.336 -15.156 17.094 1 94.38 327 SER B O 1
ATOM 6501 N N . SER B 1 328 ? -8.953 -15.469 18.797 1 91.44 328 SER B N 1
ATOM 6502 C CA . SER B 1 328 ? -9.648 -16.641 19.297 1 91.44 328 SER B CA 1
ATOM 6503 C C . SER B 1 328 ? -10.461 -16.312 20.547 1 91.44 328 SER B C 1
ATOM 6505 O O . SER B 1 328 ? -11.078 -17.188 21.156 1 91.44 328 SER B O 1
ATOM 6507 N N . SER B 1 329 ? -10.477 -15.062 20.969 1 93.38 329 SER B N 1
ATOM 6508 C CA . SER B 1 329 ? -11.172 -14.641 22.172 1 93.38 329 SER B CA 1
ATOM 6509 C C . SER B 1 329 ? -12.688 -14.633 21.969 1 93.38 329 SER B C 1
ATOM 6511 O O . SER B 1 329 ? -13.18 -14.133 20.953 1 93.38 329 SER B O 1
ATOM 6513 N N . GLU B 1 330 ? -13.391 -15.086 22.922 1 95.44 330 GLU B N 1
ATOM 6514 C CA . GLU B 1 330 ? -14.852 -15.102 22.859 1 95.44 330 GLU B CA 1
ATOM 6515 C C . GLU B 1 330 ? -15.422 -13.688 22.938 1 95.44 330 GLU B C 1
ATOM 6517 O O . GLU B 1 330 ? -16.469 -13.398 22.344 1 95.44 330 GLU B O 1
ATOM 6522 N N . GLN B 1 331 ? -14.703 -12.867 23.609 1 96.81 331 GLN B N 1
ATOM 6523 C CA . GLN B 1 331 ? -15.164 -11.492 23.797 1 96.81 331 GLN B CA 1
ATOM 6524 C C . GLN B 1 331 ? -15.141 -10.719 22.484 1 96.81 331 GLN B C 1
ATOM 6526 O O . GLN B 1 331 ? -15.852 -9.727 22.328 1 96.81 331 GLN B O 1
ATOM 6531 N N . LEU B 1 332 ? -14.391 -11.227 21.5 1 97.69 332 LEU B N 1
ATOM 6532 C CA . LEU B 1 332 ? -14.258 -10.516 20.234 1 97.69 332 LEU B CA 1
ATOM 6533 C C . LEU B 1 332 ? -15.055 -11.219 19.125 1 97.69 332 LEU B C 1
ATOM 6535 O O . LEU B 1 332 ? -14.938 -10.875 17.953 1 97.69 332 LEU B O 1
ATOM 6539 N N . ARG B 1 333 ? -15.867 -12.18 19.531 1 97.38 333 ARG B N 1
ATOM 6540 C CA . ARG B 1 333 ? -16.562 -13.023 18.562 1 97.38 333 ARG B CA 1
ATOM 6541 C C . ARG B 1 333 ? -17.469 -12.188 17.656 1 97.38 333 ARG B C 1
ATOM 6543 O O . ARG B 1 333 ? -17.453 -12.359 16.438 1 97.38 333 ARG B O 1
ATOM 6550 N N . ASP B 1 334 ? -18.266 -11.305 18.266 1 96.88 334 ASP B N 1
ATOM 6551 C CA . ASP B 1 334 ? -19.203 -10.492 17.484 1 96.88 334 ASP B CA 1
ATOM 6552 C C . ASP B 1 334 ? -18.453 -9.57 16.516 1 96.88 334 ASP B C 1
ATOM 6554 O O . ASP B 1 334 ? -18.844 -9.43 15.352 1 96.88 334 ASP B O 1
ATOM 6558 N N . ALA B 1 335 ? -17.391 -8.906 17 1 98.25 335 ALA B N 1
ATOM 6559 C CA . ALA B 1 335 ? -16.578 -8.039 16.156 1 98.25 335 ALA B CA 1
ATOM 6560 C C . ALA B 1 335 ? -15.922 -8.836 15.031 1 98.25 335 ALA B C 1
ATOM 6562 O O . ALA B 1 335 ? -15.914 -8.391 13.875 1 98.25 335 ALA B O 1
ATOM 6563 N N . LYS B 1 336 ? -15.43 -9.984 15.391 1 98.25 336 LYS B N 1
ATOM 6564 C CA . LYS B 1 336 ? -14.797 -10.875 14.422 1 98.25 336 LYS B CA 1
ATOM 6565 C C . LYS B 1 336 ? -15.781 -11.266 13.32 1 98.25 336 LYS B C 1
ATOM 6567 O O . LYS B 1 336 ? -15.422 -11.281 12.141 1 98.25 336 LYS B O 1
ATOM 6572 N N . ASN B 1 337 ? -16.984 -11.57 13.703 1 97.75 337 ASN B N 1
ATOM 6573 C CA . ASN B 1 337 ? -18 -11.961 12.734 1 97.75 337 ASN B CA 1
ATOM 6574 C C . ASN B 1 337 ? -18.281 -10.844 11.734 1 97.75 337 ASN B C 1
ATOM 6576 O O . ASN B 1 337 ? -18.469 -11.109 10.539 1 97.75 337 ASN B O 1
ATOM 6580 N N . ILE B 1 338 ? -18.359 -9.641 12.172 1 97.19 338 ILE B N 1
ATOM 6581 C CA . ILE B 1 338 ? -18.625 -8.516 11.289 1 97.19 338 ILE B CA 1
ATOM 6582 C C . ILE B 1 338 ? -17.484 -8.359 10.281 1 97.19 338 ILE B C 1
ATOM 6584 O O . ILE B 1 338 ? -17.734 -8.203 9.078 1 97.19 338 ILE B O 1
ATOM 6588 N N . LEU B 1 339 ? -16.234 -8.406 10.789 1 98.44 339 LEU B N 1
ATOM 6589 C CA . LEU B 1 339 ? -15.086 -8.242 9.898 1 98.44 339 LEU B CA 1
ATOM 6590 C C . LEU B 1 339 ? -14.992 -9.406 8.922 1 98.44 339 LEU B C 1
ATOM 6592 O O . LEU B 1 339 ? -14.578 -9.227 7.773 1 98.44 339 LEU B O 1
ATOM 6596 N N . HIS B 1 340 ? -15.328 -10.609 9.406 1 98 340 HIS B N 1
ATOM 6597 C CA . HIS B 1 340 ? -15.375 -11.758 8.508 1 98 340 HIS B CA 1
ATOM 6598 C C . HIS B 1 340 ? -16.375 -11.531 7.379 1 98 340 HIS B C 1
ATOM 6600 O O . HIS B 1 340 ? -16.125 -11.898 6.23 1 98 340 HIS B O 1
ATOM 6606 N N . ARG B 1 341 ? -17.531 -10.953 7.691 1 96.88 341 ARG B N 1
ATOM 6607 C CA . ARG B 1 341 ? -18.531 -10.617 6.684 1 96.88 341 ARG B CA 1
ATOM 6608 C C . ARG B 1 341 ? -17.984 -9.609 5.68 1 96.88 341 ARG B C 1
ATOM 6610 O O . ARG B 1 341 ? -18.25 -9.719 4.48 1 96.88 341 ARG B O 1
ATOM 6617 N N . VAL B 1 342 ? -17.234 -8.617 6.16 1 97.06 342 VAL B N 1
ATOM 6618 C CA . VAL B 1 342 ? -16.625 -7.637 5.273 1 97.06 342 VAL B CA 1
ATOM 6619 C C . VAL B 1 342 ? -15.719 -8.344 4.266 1 97.06 342 VAL B C 1
ATOM 6621 O O . VAL B 1 342 ? -15.797 -8.094 3.062 1 97.06 342 VAL B O 1
ATOM 6624 N N . ILE B 1 343 ? -14.891 -9.273 4.754 1 97.06 343 ILE B N 1
ATOM 6625 C CA . ILE B 1 343 ? -13.891 -9.969 3.949 1 97.06 343 ILE B CA 1
ATOM 6626 C C . ILE B 1 343 ? -14.594 -10.883 2.941 1 97.06 343 ILE B C 1
ATOM 6628 O O . ILE B 1 343 ? -14.141 -11.008 1.799 1 97.06 343 ILE B O 1
ATOM 6632 N N . THR B 1 344 ? -15.68 -11.469 3.326 1 96.31 344 THR B N 1
ATOM 6633 C CA . THR B 1 344 ? -16.375 -12.422 2.465 1 96.31 344 THR B CA 1
ATOM 6634 C C . THR B 1 344 ? -17.453 -11.727 1.652 1 96.31 344 THR B C 1
ATOM 6636 O O . THR B 1 344 ? -18.25 -12.383 0.979 1 96.31 344 THR B O 1
ATOM 6639 N N . ARG B 1 345 ? -17.578 -10.43 1.798 1 95.06 345 ARG B N 1
ATOM 6640 C CA . ARG B 1 345 ? -18.469 -9.578 1.017 1 95.06 345 ARG B CA 1
ATOM 6641 C C . ARG B 1 345 ? -19.938 -9.867 1.342 1 95.06 345 ARG B C 1
ATOM 6643 O O . ARG B 1 345 ? -20.797 -9.836 0.456 1 95.06 345 ARG B O 1
ATOM 6650 N N . ASP B 1 346 ? -20.188 -10.344 2.5 1 94.62 346 ASP B N 1
ATOM 6651 C CA . ASP B 1 346 ? -21.531 -10.383 3.043 1 94.62 346 ASP B CA 1
ATOM 6652 C C . ASP B 1 346 ? -21.875 -9.078 3.766 1 94.62 346 ASP B C 1
ATOM 6654 O O . ASP B 1 346 ? -21.906 -9.039 4.996 1 94.62 346 ASP B O 1
ATOM 6658 N N . LEU B 1 347 ? -22.203 -8.078 2.963 1 92.94 347 LEU B N 1
ATOM 6659 C CA . LEU B 1 347 ? -22.312 -6.719 3.473 1 92.94 347 LEU B CA 1
ATOM 6660 C C . LEU B 1 347 ? -23.734 -6.426 3.941 1 92.94 347 LEU B C 1
ATOM 6662 O O . LEU B 1 347 ? -24.672 -7.148 3.586 1 92.94 347 LEU B O 1
ATOM 6666 N N . TYR B 1 348 ? -23.766 -5.355 4.785 1 88.44 348 TYR B N 1
ATOM 6667 C CA . TYR B 1 348 ? -25.094 -4.879 5.168 1 88.44 348 TYR B CA 1
ATOM 6668 C C . TYR B 1 348 ? -25.938 -4.559 3.939 1 88.44 348 TYR B C 1
ATOM 6670 O O . TYR B 1 348 ? -25.391 -4.195 2.891 1 88.44 348 TYR B O 1
ATOM 6678 N N . LYS B 1 349 ? -27.188 -4.719 3.969 1 87.5 349 LYS B N 1
ATOM 6679 C CA . LYS B 1 349 ? -28.047 -4.504 2.814 1 87.5 349 LYS B CA 1
ATOM 6680 C C . LYS B 1 349 ? -28.766 -3.158 2.91 1 87.5 349 LYS B C 1
ATOM 6682 O O . LYS B 1 349 ? -29.203 -2.756 3.992 1 87.5 349 LYS B O 1
ATOM 6687 N N . CYS B 1 350 ? -28.781 -2.471 1.779 1 82.06 350 CYS B N 1
ATOM 6688 C CA . CYS B 1 350 ? -29.406 -1.156 1.726 1 82.06 350 CYS B CA 1
ATOM 6689 C C . CYS B 1 350 ? -30.922 -1.274 1.761 1 82.06 350 CYS B C 1
ATOM 6691 O O . CYS B 1 350 ? -31.516 -2.029 0.982 1 82.06 350 CYS B O 1
ATOM 6693 N N . VAL B 1 351 ? -31.531 -0.554 2.594 1 78.12 351 VAL B N 1
ATOM 6694 C CA . VAL B 1 351 ? -32.969 -0.582 2.75 1 78.12 351 VAL B CA 1
ATOM 6695 C C . VAL B 1 351 ? -33.594 0.592 1.997 1 78.12 351 VAL B C 1
ATOM 6697 O O . VAL B 1 351 ? -34.719 0.489 1.494 1 78.12 351 VAL B O 1
ATOM 6700 N N . GLY B 1 352 ? -32.875 1.673 1.903 1 77.31 352 GLY B N 1
ATOM 6701 C CA . GLY B 1 352 ? -33.406 2.828 1.204 1 77.31 352 GLY B CA 1
ATOM 6702 C C . GLY B 1 352 ? -32.469 4.016 1.196 1 77.31 352 GLY B C 1
ATOM 6703 O O . GLY B 1 352 ? -31.422 3.992 1.849 1 77.31 352 GLY B O 1
ATOM 6704 N N . LYS B 1 353 ? -32.812 4.906 0.305 1 75.94 353 LYS B N 1
ATOM 6705 C CA . LYS B 1 353 ? -32.062 6.156 0.157 1 75.94 353 LYS B CA 1
ATOM 6706 C C . LYS B 1 353 ? -32.969 7.363 0.298 1 75.94 353 LYS B C 1
ATOM 6708 O O . LYS B 1 353 ? -34.094 7.352 -0.19 1 75.94 353 LYS B O 1
ATOM 6713 N N . LEU B 1 354 ? -32.531 8.305 1.108 1 71.56 354 LEU B N 1
ATOM 6714 C CA . LEU B 1 354 ? -33.281 9.523 1.297 1 71.56 354 LEU B CA 1
ATOM 6715 C C . LEU B 1 354 ? -32.5 10.742 0.846 1 71.56 354 LEU B C 1
ATOM 6717 O O . LEU B 1 354 ? -31.297 10.867 1.16 1 71.56 354 LEU B O 1
ATOM 6721 N N . GLU B 1 355 ? -33 11.5 0.029 1 69.25 355 GLU B N 1
ATOM 6722 C CA . GLU B 1 355 ? -32.375 12.758 -0.355 1 69.25 355 GLU B CA 1
ATOM 6723 C C . GLU B 1 355 ? -32.625 13.844 0.681 1 69.25 355 GLU B C 1
ATOM 6725 O O . GLU B 1 355 ? -33.781 14.102 1.042 1 69.25 355 GLU B O 1
ATOM 6730 N N . THR B 1 356 ? -31.719 14.281 1.403 1 63.78 356 THR B N 1
ATOM 6731 C CA . THR B 1 356 ? -31.922 15.266 2.457 1 63.78 356 THR B CA 1
ATOM 6732 C C . THR B 1 356 ? -31.641 16.672 1.944 1 63.78 356 THR B C 1
ATOM 6734 O O . THR B 1 356 ? -32 17.656 2.592 1 63.78 356 THR B O 1
ATOM 6737 N N . GLY B 1 357 ? -31.359 16.906 0.672 1 57.59 357 GLY B N 1
ATOM 6738 C CA . GLY B 1 357 ? -30.953 18.234 0.233 1 57.59 357 GLY B CA 1
ATOM 6739 C C . GLY B 1 357 ? -29.922 18.875 1.138 1 57.59 357 GLY B C 1
ATOM 6740 O O . GLY B 1 357 ? -29.062 18.188 1.691 1 57.59 357 GLY B O 1
ATOM 6741 N N . THR B 1 358 ? -29.906 20.25 1.356 1 53.44 358 THR B N 1
ATOM 6742 C CA . THR B 1 358 ? -29 21.016 2.205 1 53.44 358 THR B CA 1
ATOM 6743 C C . THR B 1 358 ? -29.516 21.078 3.639 1 53.44 358 THR B C 1
ATOM 6745 O O . THR B 1 358 ? -28.828 21.578 4.531 1 53.44 358 THR B O 1
ATOM 6748 N N . ASP B 1 359 ? -30.703 20.469 3.918 1 51.97 359 ASP B N 1
ATOM 6749 C CA . ASP B 1 359 ? -31.375 20.656 5.207 1 51.97 359 ASP B CA 1
ATOM 6750 C C . ASP B 1 359 ? -31.125 19.453 6.125 1 51.97 359 ASP B C 1
ATOM 6752 O O . ASP B 1 359 ? -31.594 18.344 5.859 1 51.97 359 ASP B O 1
ATOM 6756 N N . PHE B 1 360 ? -30.312 19.578 7.035 1 52.59 360 PHE B N 1
ATOM 6757 C CA . PHE B 1 360 ? -29.906 18.594 8.031 1 52.59 360 PHE B CA 1
ATOM 6758 C C . PHE B 1 360 ? -31.047 18.312 9.008 1 52.59 360 PHE B C 1
ATOM 6760 O O . PHE B 1 360 ? -30.969 17.375 9.797 1 52.59 360 PHE B O 1
ATOM 6767 N N . SER B 1 361 ? -32.125 19.125 9.047 1 54.56 361 SER B N 1
ATOM 6768 C CA . SER B 1 361 ? -33.219 18.875 9.977 1 54.56 361 SER B CA 1
ATOM 6769 C C . SER B 1 361 ? -33.875 17.516 9.719 1 54.56 361 SER B C 1
ATOM 6771 O O . SER B 1 361 ? -34.281 16.844 10.656 1 54.56 361 SER B O 1
ATOM 6773 N N . GLN B 1 362 ? -33.844 17.156 8.531 1 56.62 362 GLN B N 1
ATOM 6774 C CA . GLN B 1 362 ? -34.406 15.875 8.156 1 56.62 362 GLN B CA 1
ATOM 6775 C C . GLN B 1 362 ? -33.594 14.711 8.688 1 56.62 362 GLN B C 1
ATOM 6777 O O . GLN B 1 362 ? -34.125 13.641 8.984 1 56.62 362 GLN B O 1
ATOM 6782 N N . VAL B 1 363 ? -32.406 15.062 8.961 1 59.75 363 VAL B N 1
ATOM 6783 C CA . VAL B 1 363 ? -31.484 14.039 9.461 1 59.75 363 VAL B CA 1
ATOM 6784 C C . VAL B 1 363 ? -31.828 13.719 10.914 1 59.75 363 VAL B C 1
ATOM 6786 O O . VAL B 1 363 ? -31.75 12.555 11.336 1 59.75 363 VAL B O 1
ATOM 6789 N N . ARG B 1 364 ? -32.344 14.664 11.562 1 59.81 364 ARG B N 1
ATOM 6790 C CA . ARG B 1 364 ? -32.656 14.453 12.977 1 59.81 364 ARG B CA 1
ATOM 6791 C C . ARG B 1 364 ? -33.812 13.477 13.141 1 59.81 364 ARG B C 1
ATOM 6793 O O . ARG B 1 364 ? -33.781 12.625 14.031 1 59.81 364 ARG B O 1
ATOM 6800 N N . THR B 1 365 ? -34.781 13.641 12.289 1 62.41 365 THR B N 1
ATOM 6801 C CA . THR B 1 365 ? -35.938 12.773 12.391 1 62.41 365 THR B CA 1
ATOM 6802 C C . THR B 1 365 ? -35.562 11.328 12.086 1 62.41 365 THR B C 1
ATOM 6804 O O . THR B 1 365 ? -36.062 10.406 12.75 1 62.41 365 THR B O 1
ATOM 6807 N N . ILE B 1 366 ? -34.719 11.164 11.25 1 66.12 366 ILE B N 1
ATOM 6808 C CA . ILE B 1 366 ? -34.312 9.812 10.883 1 66.12 366 ILE B CA 1
ATOM 6809 C C . ILE B 1 366 ? -33.438 9.211 11.984 1 66.12 366 ILE B C 1
ATOM 6811 O O . ILE B 1 366 ? -33.531 8.016 12.266 1 66.12 366 ILE B O 1
ATOM 6815 N N . PHE B 1 367 ? -32.781 10.078 12.578 1 62.53 367 PHE B N 1
ATOM 6816 C CA . PHE B 1 367 ? -31.906 9.633 13.664 1 62.53 367 PHE B CA 1
ATOM 6817 C C . PHE B 1 367 ? -32.719 9.078 14.82 1 62.53 367 PHE B C 1
ATOM 6819 O O . PHE B 1 367 ? -32.344 8.078 15.43 1 62.53 367 PHE B O 1
ATOM 6826 N N . VAL B 1 368 ? -33.844 9.789 15.07 1 61.53 368 VAL B N 1
ATOM 6827 C CA . VAL B 1 368 ? -34.719 9.344 16.156 1 61.53 368 VAL B CA 1
ATOM 6828 C C . VAL B 1 368 ? -35.312 7.977 15.82 1 61.53 368 VAL B C 1
ATOM 6830 O O . VAL B 1 368 ? -35.375 7.094 16.672 1 61.53 368 VAL B O 1
ATOM 6833 N N . PHE B 1 369 ? -35.656 7.785 14.602 1 62.22 369 PHE B N 1
ATOM 6834 C CA . PHE B 1 369 ? -36.156 6.5 14.133 1 62.22 369 PHE B CA 1
ATOM 6835 C C . PHE B 1 369 ? -35.094 5.41 14.281 1 62.22 369 PHE B C 1
ATOM 6837 O O . PHE B 1 369 ? -35.375 4.34 14.82 1 62.22 369 PHE B O 1
ATOM 6844 N N . LEU B 1 370 ? -33.875 5.746 13.922 1 64.25 370 LEU B N 1
ATOM 6845 C CA . LEU B 1 370 ? -32.781 4.75 13.906 1 64.25 370 LEU B CA 1
ATOM 6846 C C . LEU B 1 370 ? -32.312 4.43 15.32 1 64.25 370 LEU B C 1
ATOM 6848 O O . LEU B 1 370 ? -31.859 3.32 15.594 1 64.25 370 LEU B O 1
ATOM 6852 N N . PHE B 1 371 ? -32.594 5.387 16.094 1 60.84 371 PHE B N 1
ATOM 6853 C CA . PHE B 1 371 ? -32.188 5.219 17.484 1 60.84 371 PHE B CA 1
ATOM 6854 C C . PHE B 1 371 ? -32.938 4.066 18.125 1 60.84 371 PHE B C 1
ATOM 6856 O O . PHE B 1 371 ? -32.375 3.297 18.906 1 60.84 371 PHE B O 1
ATOM 6863 N N . TRP B 1 372 ? -34.156 3.951 17.703 1 60.97 372 TRP B N 1
ATOM 6864 C CA . TRP B 1 372 ? -35 2.914 18.312 1 60.97 372 TRP B CA 1
ATOM 6865 C C . TRP B 1 372 ? -34.688 1.548 17.703 1 60.97 372 TRP B C 1
ATOM 6867 O O . TRP B 1 372 ? -34.938 0.515 18.344 1 60.97 372 TRP B O 1
ATOM 6877 N N . PHE B 1 373 ? -34 1.611 16.594 1 66.56 373 PHE B N 1
ATOM 6878 C CA . PHE B 1 373 ? -33.719 0.356 15.906 1 66.56 373 PHE B CA 1
ATOM 6879 C C . PHE B 1 373 ? -32.25 0.23 15.57 1 66.56 373 PHE B C 1
ATOM 6881 O O . PHE B 1 373 ? -31.875 -0.273 14.508 1 66.56 373 PHE B O 1
ATOM 6888 N N . THR B 1 374 ? -31.391 0.693 16.375 1 66.56 374 THR B N 1
ATOM 6889 C CA . THR B 1 374 ? -29.953 0.728 16.125 1 66.56 374 THR B CA 1
ATOM 6890 C C . THR B 1 374 ? -29.406 -0.682 15.922 1 66.56 374 THR B C 1
ATOM 6892 O O . THR B 1 374 ? -28.406 -0.87 15.242 1 66.56 374 THR B O 1
ATOM 6895 N N . TRP B 1 375 ? -30.141 -1.579 16.484 1 68.44 375 TRP B N 1
ATOM 6896 C CA . TRP B 1 375 ? -29.672 -2.957 16.359 1 68.44 375 TRP B CA 1
ATOM 6897 C C . TRP B 1 375 ? -29.953 -3.51 14.969 1 68.44 375 TRP B C 1
ATOM 6899 O O . TRP B 1 375 ? -29.312 -4.484 14.547 1 68.44 375 TRP B O 1
ATOM 6909 N N . MET B 1 376 ? -30.781 -2.809 14.297 1 71.94 376 MET B N 1
ATOM 6910 C CA . MET B 1 376 ? -31.203 -3.32 13 1 71.94 376 MET B CA 1
ATOM 6911 C C . MET B 1 376 ? -30.641 -2.469 11.867 1 71.94 376 MET B C 1
ATOM 6913 O O . MET B 1 376 ? -30.297 -2.988 10.805 1 71.94 376 MET B O 1
ATOM 6917 N N . PHE B 1 377 ? -30.594 -1.197 12.172 1 71.88 377 PHE B N 1
ATOM 6918 C CA . PHE B 1 377 ? -30.312 -0.277 11.078 1 71.88 377 PHE B CA 1
ATOM 6919 C C . PHE B 1 377 ? -28.969 0.418 11.289 1 71.88 377 PHE B C 1
ATOM 6921 O O . PHE B 1 377 ? -28.484 0.52 12.414 1 71.88 377 PHE B O 1
ATOM 6928 N N . ASP B 1 378 ? -28.328 0.759 10.234 1 75.81 378 ASP B N 1
ATOM 6929 C CA . ASP B 1 378 ? -27.234 1.725 10.211 1 75.81 378 ASP B CA 1
ATOM 6930 C C . ASP B 1 378 ? -27.484 2.791 9.141 1 75.81 378 ASP B C 1
ATOM 6932 O O . ASP B 1 378 ? -28.266 2.584 8.211 1 75.81 378 ASP B O 1
ATOM 6936 N N . MET B 1 379 ? -27.047 3.947 9.398 1 73.56 379 MET B N 1
ATOM 6937 C CA . MET B 1 379 ? -27.234 5.059 8.477 1 73.56 379 MET B CA 1
ATOM 6938 C C . MET B 1 379 ? -25.891 5.621 8.016 1 73.56 379 MET B C 1
ATOM 6940 O O . MET B 1 379 ? -24.953 5.723 8.805 1 73.56 379 MET B O 1
ATOM 6944 N N . VAL B 1 380 ? -25.812 5.852 6.703 1 72.31 380 VAL B N 1
ATOM 6945 C CA . VAL B 1 380 ? -24.609 6.465 6.148 1 72.31 380 VAL B CA 1
ATOM 6946 C C . VAL B 1 380 ? -24.969 7.762 5.434 1 72.31 380 VAL B C 1
ATOM 6948 O O . VAL B 1 380 ? -25.797 7.762 4.512 1 72.31 380 VAL B O 1
ATOM 6951 N N . GLY B 1 381 ? -24.469 8.883 5.945 1 70.38 381 GLY B N 1
ATOM 6952 C CA . GLY B 1 381 ? -24.625 10.164 5.266 1 70.38 381 GLY B CA 1
ATOM 6953 C C . GLY B 1 381 ? -23.578 10.414 4.207 1 70.38 381 GLY B C 1
ATOM 6954 O O . GLY B 1 381 ? -22.391 10.102 4.41 1 70.38 381 GLY B O 1
ATOM 6955 N N . ILE B 1 382 ? -23.953 10.734 3.031 1 68.25 382 ILE B N 1
ATOM 6956 C CA . ILE B 1 382 ? -23.047 11.07 1.942 1 68.25 382 ILE B CA 1
ATOM 6957 C C . ILE B 1 382 ? -23.188 12.555 1.594 1 68.25 382 ILE B C 1
ATOM 6959 O O . ILE B 1 382 ? -24.297 13.055 1.411 1 68.25 382 ILE B O 1
ATOM 6963 N N . LYS B 1 383 ? -22.156 13.281 1.743 1 66.25 383 LYS B N 1
ATOM 6964 C CA . LYS B 1 383 ? -22.125 14.688 1.34 1 66.25 383 LYS B CA 1
ATOM 6965 C C . LYS B 1 383 ? -21.078 14.914 0.251 1 66.25 383 LYS B C 1
ATOM 6967 O O . LYS B 1 383 ? -19.906 14.562 0.422 1 66.25 383 LYS B O 1
ATOM 6972 N N . LEU B 1 384 ? -21.547 15.312 -0.832 1 63.28 384 LEU B N 1
ATOM 6973 C CA . LEU B 1 384 ? -20.656 15.656 -1.929 1 63.28 384 LEU B CA 1
ATOM 6974 C C . LEU B 1 384 ? -20.516 17.172 -2.07 1 63.28 384 LEU B C 1
ATOM 6976 O O . LEU B 1 384 ? -21.516 17.875 -2.16 1 63.28 384 LEU B O 1
ATOM 6980 N N . ASP B 1 385 ? -19.359 17.656 -1.737 1 62.59 385 ASP B N 1
ATOM 6981 C CA . ASP B 1 385 ? -19.156 19.094 -1.934 1 62.59 385 ASP B CA 1
ATOM 6982 C C . ASP B 1 385 ? -17.828 19.375 -2.613 1 62.59 385 ASP B C 1
ATOM 6984 O O . ASP B 1 385 ? -16.984 18.469 -2.75 1 62.59 385 ASP B O 1
ATOM 6988 N N . TYR B 1 386 ? -17.734 20.484 -3.146 1 54.44 386 TYR B N 1
ATOM 6989 C CA . TYR B 1 386 ? -16.516 20.906 -3.832 1 54.44 386 TYR B CA 1
ATOM 6990 C C . TYR B 1 386 ? -15.484 21.438 -2.84 1 54.44 386 TYR B C 1
ATOM 6992 O O . TYR B 1 386 ? -14.594 22.203 -3.209 1 54.44 386 TYR B O 1
ATOM 7000 N N . GLY B 1 387 ? -15.602 21.078 -1.589 1 54.78 387 GLY B N 1
ATOM 7001 C CA . GLY B 1 387 ? -14.562 21.406 -0.625 1 54.78 387 GLY B CA 1
ATOM 7002 C C . GLY B 1 387 ? -14.969 22.5 0.34 1 54.78 387 GLY B C 1
ATOM 7003 O O . GLY B 1 387 ? -14.375 22.656 1.409 1 54.78 387 GLY B O 1
ATOM 7004 N N . MET B 1 388 ? -15.711 23.438 -0.083 1 55.69 388 MET B N 1
ATOM 7005 C CA . MET B 1 388 ? -16.141 24.5 0.807 1 55.69 388 MET B CA 1
ATOM 7006 C C . MET B 1 388 ? -17.641 24.469 1.029 1 55.69 388 MET B C 1
ATOM 7008 O O . MET B 1 388 ? -18.328 25.484 0.916 1 55.69 388 MET B O 1
ATOM 7012 N N . LYS B 1 389 ? -17.953 23.234 1.24 1 59.69 389 LYS B N 1
ATOM 7013 C CA . LYS B 1 389 ? -19.375 23.031 1.521 1 59.69 389 LYS B CA 1
ATOM 7014 C C . LYS B 1 389 ? -20.25 23.625 0.417 1 59.69 389 LYS B C 1
ATOM 7016 O O . LYS B 1 389 ? -20.109 23.266 -0.754 1 59.69 389 LYS B O 1
ATOM 7021 N N . ASP B 1 390 ? -20.969 24.672 0.768 1 56.81 390 ASP B N 1
ATOM 7022 C CA . ASP B 1 390 ? -21.938 25.219 -0.18 1 56.81 390 ASP B CA 1
ATOM 7023 C C . ASP B 1 390 ? -21.375 26.438 -0.898 1 56.81 390 ASP B C 1
ATOM 7025 O O . ASP B 1 390 ? -22.031 27 -1.784 1 56.81 390 ASP B O 1
ATOM 7029 N N . LYS B 1 391 ? -20.094 26.734 -0.585 1 64.5 391 LYS B N 1
ATOM 7030 C CA . LYS B 1 391 ? -19.531 27.938 -1.169 1 64.5 391 LYS B CA 1
ATOM 7031 C C . LYS B 1 391 ? -18.594 27.625 -2.332 1 64.5 391 LYS B C 1
ATOM 7033 O O . LYS B 1 391 ? -18.094 26.5 -2.436 1 64.5 391 LYS B O 1
ATOM 7038 N N . ASP B 1 392 ? -18.594 28.594 -3.275 1 66.75 392 ASP B N 1
ATOM 7039 C CA . ASP B 1 392 ? -17.609 28.5 -4.344 1 66.75 392 ASP B CA 1
ATOM 7040 C C . ASP B 1 392 ? -16.188 28.562 -3.781 1 66.75 392 ASP B C 1
ATOM 7042 O O . ASP B 1 392 ? -15.797 29.562 -3.164 1 66.75 392 ASP B O 1
ATOM 7046 N N . PRO B 1 393 ? -15.461 27.531 -3.945 1 71.06 393 PRO B N 1
ATOM 7047 C CA . PRO B 1 393 ? -14.117 27.5 -3.35 1 71.06 393 PRO B CA 1
ATOM 7048 C C . PRO B 1 393 ? -13.188 28.562 -3.928 1 71.06 393 PRO B C 1
ATOM 7050 O O . PRO B 1 393 ? -12.258 29 -3.256 1 71.06 393 PRO B O 1
ATOM 7053 N N . ILE B 1 394 ? -13.445 28.953 -5.121 1 77.56 394 ILE B N 1
ATOM 7054 C CA . ILE B 1 394 ? -12.578 29.922 -5.777 1 77.56 394 ILE B CA 1
ATOM 7055 C C . ILE B 1 394 ? -12.883 31.328 -5.254 1 77.56 394 ILE B C 1
ATOM 7057 O O . ILE B 1 394 ? -12.039 32.219 -5.324 1 77.56 394 ILE B O 1
ATOM 7061 N N . GLY B 1 395 ? -14.047 31.453 -4.754 1 75.44 395 GLY B N 1
ATOM 7062 C CA . GLY B 1 395 ? -14.453 32.75 -4.238 1 75.44 395 GLY B CA 1
ATOM 7063 C C . GLY B 1 395 ? -13.578 33.219 -3.1 1 75.44 395 GLY B C 1
ATOM 7064 O O . GLY B 1 395 ? -13.492 34.438 -2.844 1 75.44 395 GLY B O 1
ATOM 7065 N N . GLU B 1 396 ? -12.906 32.344 -2.498 1 78.5 396 GLU B N 1
ATOM 7066 C CA . GLU B 1 396 ? -12.07 32.719 -1.357 1 78.5 396 GLU B CA 1
ATOM 7067 C C . GLU B 1 396 ? -10.602 32.781 -1.749 1 78.5 396 GLU B C 1
ATOM 7069 O O . GLU B 1 396 ? -9.742 33.031 -0.905 1 78.5 396 GLU B O 1
ATOM 7074 N N . VAL B 1 397 ? -10.344 32.719 -3.008 1 84.62 397 VAL B N 1
ATOM 7075 C CA . VAL B 1 397 ? -8.961 32.719 -3.473 1 84.62 397 VAL B CA 1
ATOM 7076 C C . VAL B 1 397 ? -8.57 34.125 -3.908 1 84.62 397 VAL B C 1
ATOM 7078 O O . VAL B 1 397 ? -9.359 34.812 -4.543 1 84.62 397 VAL B O 1
ATOM 7081 N N 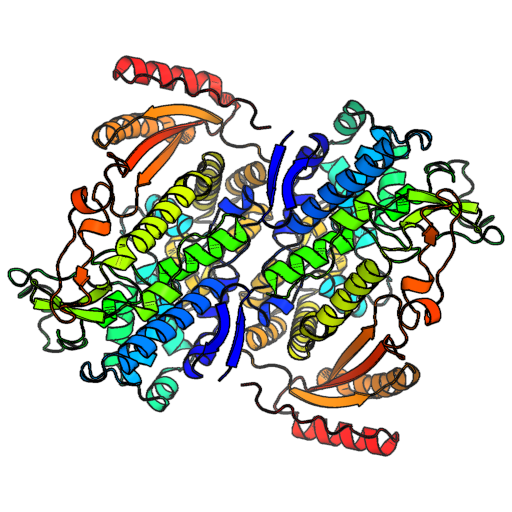. PHE B 1 398 ? -7.391 34.562 -3.533 1 88.19 398 PHE B N 1
ATOM 7082 C CA . PHE B 1 398 ? -6.848 35.844 -3.992 1 88.19 398 PHE B CA 1
ATOM 7083 C C . PHE B 1 398 ? -5.996 35.625 -5.242 1 88.19 398 PHE B C 1
ATOM 7085 O O . PHE B 1 398 ? -5.141 34.75 -5.285 1 88.19 398 PHE B O 1
ATOM 7092 N N . PHE B 1 399 ? -6.301 36.5 -6.195 1 89.25 399 PHE B N 1
ATOM 7093 C CA . PHE B 1 399 ? -5.566 36.469 -7.457 1 89.25 399 PHE B CA 1
ATOM 7094 C C . PHE B 1 399 ? -4.793 37.75 -7.664 1 89.25 399 PHE B C 1
ATOM 7096 O O . PHE B 1 399 ? -5.023 38.75 -6.965 1 89.25 399 PHE B O 1
ATOM 7103 N N . TYR B 1 400 ? -3.84 37.719 -8.492 1 89.31 400 TYR B N 1
ATOM 7104 C CA . TYR B 1 400 ? -3.168 38.906 -8.977 1 89.31 400 TYR B CA 1
ATOM 7105 C C . TYR B 1 400 ? -3.01 38.875 -10.492 1 89.31 400 TYR B C 1
ATOM 7107 O O . TYR B 1 400 ? -3.168 37.812 -11.109 1 89.31 400 TYR B O 1
ATOM 7115 N N . SER B 1 401 ? -2.805 40.031 -11.086 1 87.5 401 SER B N 1
ATOM 7116 C CA . SER B 1 401 ? -2.65 40.125 -12.531 1 87.5 401 SER B CA 1
ATOM 7117 C C . SER B 1 401 ? -1.199 40.375 -12.922 1 87.5 401 SER B C 1
ATOM 7119 O O . SER B 1 401 ? -0.406 40.844 -12.102 1 87.5 401 SER B O 1
ATOM 7121 N N . LYS B 1 402 ? -0.901 40.094 -14.148 1 84.88 402 LYS B N 1
ATOM 7122 C CA . LYS B 1 402 ? 0.444 40.312 -14.664 1 84.88 402 LYS B CA 1
ATOM 7123 C C . LYS B 1 402 ? 0.795 41.812 -14.633 1 84.88 402 LYS B C 1
ATOM 7125 O O . LYS B 1 402 ? 1.947 42.188 -14.391 1 84.88 402 LYS B O 1
ATOM 7130 N N . SER B 1 403 ? -0.174 42.625 -14.852 1 85.12 403 SER B N 1
ATOM 7131 C CA . SER B 1 403 ? 0.031 44.062 -14.922 1 85.12 403 SER B CA 1
ATOM 7132 C C . SER B 1 403 ? 0.23 44.688 -13.531 1 85.12 403 SER B C 1
ATOM 7134 O O . SER B 1 403 ? 0.857 45.719 -13.391 1 85.12 403 SER B O 1
ATOM 7136 N N . ASP B 1 404 ? -0.316 43.969 -12.523 1 84.88 404 ASP B N 1
ATOM 7137 C CA . ASP B 1 404 ? -0.188 44.438 -11.133 1 84.88 404 ASP B CA 1
ATOM 7138 C C . ASP B 1 404 ? 0.05 43.25 -10.195 1 84.88 404 ASP B C 1
ATOM 7140 O O . ASP B 1 404 ? -0.897 42.688 -9.641 1 84.88 404 ASP B O 1
ATOM 7144 N N . ASN B 1 405 ? 1.257 43.062 -9.938 1 86.12 405 ASN B N 1
ATOM 7145 C CA . ASN B 1 405 ? 1.628 41.875 -9.18 1 86.12 405 ASN B CA 1
ATOM 7146 C C . ASN B 1 405 ? 1.549 42.125 -7.672 1 86.12 405 ASN B C 1
ATOM 7148 O O . ASN B 1 405 ? 1.922 41.281 -6.879 1 86.12 405 ASN B O 1
ATOM 7152 N N . ASN B 1 406 ? 1.069 43.281 -7.277 1 87.25 406 ASN B N 1
ATOM 7153 C CA . ASN B 1 406 ? 1.081 43.594 -5.852 1 87.25 406 ASN B CA 1
ATOM 7154 C C . ASN B 1 406 ? -0.325 43.844 -5.328 1 87.25 406 ASN B C 1
ATOM 7156 O O . ASN B 1 406 ? -0.498 44.219 -4.16 1 87.25 406 ASN B O 1
ATOM 7160 N N . THR B 1 407 ? -1.256 43.719 -6.242 1 86.56 407 THR B N 1
ATOM 7161 C CA . THR B 1 407 ? -2.635 43.938 -5.816 1 86.56 407 THR B CA 1
ATOM 7162 C C . THR B 1 407 ? -3.447 42.656 -5.949 1 86.56 407 THR B C 1
ATOM 7164 O O . THR B 1 407 ? -3.504 42.062 -7.027 1 86.56 407 THR B O 1
ATOM 7167 N N . ALA B 1 408 ? -4.012 42.281 -4.812 1 88.75 408 ALA B N 1
ATOM 7168 C CA . ALA B 1 408 ? -4.809 41.062 -4.793 1 88.75 408 ALA B CA 1
ATOM 7169 C C . ALA B 1 408 ? -6.285 41.344 -5.016 1 88.75 408 ALA B C 1
ATOM 7171 O O . ALA B 1 408 ? -6.785 42.406 -4.574 1 88.75 408 ALA B O 1
ATOM 7172 N N . PHE B 1 409 ? -6.988 40.562 -5.719 1 85.75 409 PHE B N 1
ATOM 7173 C CA . PHE B 1 409 ? -8.43 40.656 -5.93 1 85.75 409 PHE B CA 1
ATOM 7174 C C . PHE B 1 409 ? -9.07 39.281 -6.008 1 85.75 409 PHE B C 1
ATOM 7176 O O . PHE B 1 409 ? -8.375 38.281 -6.105 1 85.75 409 PHE B O 1
ATOM 7183 N N . LYS B 1 410 ? -10.305 39.25 -5.848 1 84.5 410 LYS B N 1
ATOM 7184 C CA . LYS B 1 410 ? -11.062 38 -6.004 1 84.5 410 LYS B CA 1
ATOM 7185 C C . LYS B 1 410 ? -11.789 37.969 -7.344 1 84.5 410 LYS B C 1
ATOM 7187 O O . LYS B 1 410 ? -12.188 39 -7.871 1 84.5 410 LYS B O 1
ATOM 7192 N N . ILE B 1 411 ? -11.867 36.875 -7.875 1 78.19 411 ILE B N 1
ATOM 7193 C CA . ILE B 1 411 ? -12.555 36.719 -9.148 1 78.19 411 ILE B CA 1
ATOM 7194 C C . ILE B 1 411 ? -13.945 36.125 -8.922 1 78.19 411 ILE B C 1
ATOM 7196 O O . ILE B 1 411 ? -14.086 35 -8.422 1 78.19 411 ILE B O 1
ATOM 7200 N N . PRO B 1 412 ? -14.93 36.906 -9.273 1 71.5 412 PRO B N 1
ATOM 7201 C CA . PRO B 1 412 ? -16.281 36.344 -9.148 1 71.5 412 PRO B CA 1
ATOM 7202 C C . PRO B 1 412 ? -16.547 35.188 -10.117 1 71.5 412 PRO B C 1
ATOM 7204 O O . PRO B 1 412 ? -15.953 35.156 -11.195 1 71.5 412 PRO B O 1
ATOM 7207 N N . ARG B 1 413 ? -17.391 34.344 -9.727 1 69.62 413 ARG B N 1
ATOM 7208 C CA . ARG B 1 413 ? -17.734 33.125 -10.453 1 69.62 413 ARG B CA 1
ATOM 7209 C C . ARG B 1 413 ? -18.141 33.438 -11.891 1 69.62 413 ARG B C 1
ATOM 7211 O O . ARG B 1 413 ? -17.781 32.719 -12.812 1 69.62 413 ARG B O 1
ATOM 7218 N N . ASP B 1 414 ? -18.859 34.438 -11.984 1 61.53 414 ASP B N 1
ATOM 7219 C CA . ASP B 1 414 ? -19.438 34.781 -13.281 1 61.53 414 ASP B CA 1
ATOM 7220 C C . ASP B 1 414 ? -18.359 35.188 -14.281 1 61.53 414 ASP B C 1
ATOM 7222 O O . ASP B 1 414 ? -18.578 35.125 -15.492 1 61.53 414 ASP B O 1
ATOM 7226 N N . GLN B 1 415 ? -17.25 35.438 -13.781 1 63.31 415 GLN B N 1
ATOM 7227 C CA . GLN B 1 415 ? -16.172 35.875 -14.656 1 63.31 415 GLN B CA 1
ATOM 7228 C C . GLN B 1 415 ? -15.305 34.719 -15.109 1 63.31 415 GLN B C 1
ATOM 7230 O O . GLN B 1 415 ? -14.445 34.844 -15.984 1 63.31 415 GLN B O 1
ATOM 7235 N N . VAL B 1 416 ? -15.5 33.625 -14.5 1 61.38 416 VAL B N 1
ATOM 7236 C CA . VAL B 1 416 ? -14.664 32.469 -14.859 1 61.38 416 VAL B CA 1
ATOM 7237 C C . VAL B 1 416 ? -15.344 31.672 -15.977 1 61.38 416 VAL B C 1
ATOM 7239 O O . VAL B 1 416 ? -14.742 31.438 -17.031 1 61.38 416 VAL B O 1
ATOM 7242 N N . SER B 1 417 ? -16.391 30.938 -15.719 1 54.75 417 SER B N 1
ATOM 7243 C CA . SER B 1 417 ? -17.109 30.172 -16.719 1 54.75 417 SER B CA 1
ATOM 7244 C C . SER B 1 417 ? -18.578 30.031 -16.359 1 54.75 417 SER B C 1
ATOM 7246 O O . SER B 1 417 ? -18.938 29.969 -15.188 1 54.75 417 SER B O 1
ATOM 7248 N N . LYS B 1 418 ? -19.438 30.234 -17.234 1 49.31 418 LYS B N 1
ATOM 7249 C CA . LYS B 1 418 ? -20.875 29.984 -17.094 1 49.31 418 LYS B CA 1
ATOM 7250 C C . LYS B 1 418 ? -21.141 28.484 -16.922 1 49.31 418 LYS B C 1
ATOM 7252 O O . LYS B 1 418 ? -22.266 28.094 -16.578 1 49.31 418 LYS B O 1
ATOM 7257 N N . LEU B 1 419 ? -20.188 27.672 -17.141 1 45.09 419 LEU B N 1
ATOM 7258 C CA . LEU B 1 419 ? -20.375 26.219 -17.141 1 45.09 419 LEU B CA 1
ATOM 7259 C C . LEU B 1 419 ? -20.062 25.625 -15.781 1 45.09 419 LEU B C 1
ATOM 7261 O O . LEU B 1 419 ? -20.031 24.391 -15.633 1 45.09 419 LEU B O 1
ATOM 7265 N N . LEU B 1 420 ? -19.922 26.484 -14.852 1 55.78 420 LEU B N 1
ATOM 7266 C CA . LEU B 1 420 ? -19.594 25.969 -13.523 1 55.78 420 LEU B CA 1
ATOM 7267 C C . LEU B 1 420 ? -20.859 25.469 -12.812 1 55.78 420 LEU B C 1
ATOM 7269 O O . LEU B 1 420 ? -21.938 26 -13.023 1 55.78 420 LEU B O 1
ATOM 7273 N N . PRO B 1 421 ? -20.828 24.281 -12.102 1 56.22 421 PRO B N 1
ATOM 7274 C CA . PRO B 1 421 ? -22.016 23.75 -11.422 1 56.22 421 PRO B CA 1
ATOM 7275 C C . PRO B 1 421 ? -22.672 24.781 -10.5 1 56.22 421 PRO B C 1
ATOM 7277 O O . PRO B 1 421 ? -21.969 25.609 -9.898 1 56.22 421 PRO B O 1
ATOM 7280 N N . GLU B 1 422 ? -24.031 24.859 -10.57 1 50.72 422 GLU B N 1
ATOM 7281 C CA . GLU B 1 422 ? -24.797 25.75 -9.711 1 50.72 422 GLU B CA 1
ATOM 7282 C C . GLU B 1 422 ? -24.75 25.281 -8.258 1 50.72 422 GLU B C 1
ATOM 7284 O O . GLU B 1 422 ? -24.766 26.109 -7.34 1 50.72 422 GLU B O 1
ATOM 7289 N N . CYS B 1 423 ? -24.828 24.016 -8.07 1 52.34 423 CYS B N 1
ATOM 7290 C CA . CYS B 1 423 ? -24.828 23.469 -6.723 1 52.34 423 CYS B CA 1
ATOM 7291 C C . CYS B 1 423 ? -23.562 22.656 -6.461 1 52.34 423 CYS B C 1
ATOM 7293 O O . CYS B 1 423 ? -23.172 21.812 -7.277 1 52.34 423 CYS B O 1
ATOM 7295 N N . PHE B 1 424 ? -23 23.047 -5.316 1 56.97 424 PHE B N 1
ATOM 7296 C CA . PHE B 1 424 ? -21.672 22.469 -5.098 1 56.97 424 PHE B CA 1
ATOM 7297 C C . PHE B 1 424 ? -21.734 21.359 -4.066 1 56.97 424 PHE B C 1
ATOM 7299 O O . PHE B 1 424 ? -20.703 20.938 -3.539 1 56.97 424 PHE B O 1
ATOM 7306 N N . SER B 1 425 ? -23.062 21.078 -3.684 1 62.16 425 SER B N 1
ATOM 7307 C CA . SER B 1 425 ? -23.141 20.016 -2.689 1 62.16 425 SER B CA 1
ATOM 7308 C C . SER B 1 425 ? -24.391 19.156 -2.871 1 62.16 425 SER B C 1
ATOM 7310 O O . SER B 1 425 ? -25.406 19.641 -3.367 1 62.16 425 SER B O 1
ATOM 7312 N N . GLU B 1 426 ? -24.422 17.938 -2.924 1 66.94 426 GLU B N 1
ATOM 7313 C CA . GLU B 1 426 ? -25.5 16.969 -2.854 1 66.94 426 GLU B CA 1
ATOM 7314 C C . GLU B 1 426 ? -25.359 16.078 -1.623 1 66.94 426 GLU B C 1
ATOM 7316 O O . GLU B 1 426 ? -24.25 15.719 -1.234 1 66.94 426 GLU B O 1
ATOM 7321 N N . ALA B 1 427 ? -26.5 16.062 -0.852 1 67.25 427 ALA B N 1
ATOM 7322 C CA . ALA B 1 427 ? -26.422 15.211 0.339 1 67.25 427 ALA B CA 1
ATOM 7323 C C . ALA B 1 427 ? -27.547 14.188 0.36 1 67.25 427 ALA B C 1
ATOM 7325 O O . ALA B 1 427 ? -28.688 14.492 -0.018 1 67.25 427 ALA B O 1
ATOM 7326 N N . PHE B 1 428 ? -27.203 12.953 0.556 1 72.62 428 PHE B N 1
ATOM 7327 C CA . PHE B 1 428 ? -28.219 11.93 0.747 1 72.62 428 PHE B CA 1
ATOM 7328 C C . PHE B 1 428 ? -27.828 10.984 1.876 1 72.62 428 PHE B C 1
ATOM 7330 O O . PHE B 1 428 ? -26.672 10.977 2.318 1 72.62 428 PHE B O 1
ATOM 7337 N N . ILE B 1 429 ? -28.875 10.375 2.457 1 74.25 429 ILE B N 1
ATOM 7338 C CA . ILE B 1 429 ? -28.672 9.398 3.521 1 74.25 429 ILE B CA 1
ATOM 7339 C C . ILE B 1 429 ? -29.094 8.016 3.033 1 74.25 429 ILE B C 1
ATOM 7341 O O . ILE B 1 429 ? -30.109 7.871 2.342 1 74.25 429 ILE B O 1
ATOM 7345 N N . ARG B 1 430 ? -28.219 7.102 3.369 1 76.5 430 ARG B N 1
ATOM 7346 C CA . ARG B 1 430 ? -28.547 5.707 3.074 1 76.5 430 ARG B CA 1
ATOM 7347 C C . ARG B 1 430 ? -28.781 4.914 4.359 1 76.5 430 ARG B C 1
ATOM 7349 O O . ARG B 1 430 ? -28.062 5.109 5.348 1 76.5 430 ARG B O 1
ATOM 7356 N N . ILE B 1 431 ? -29.812 4.168 4.305 1 78.81 431 ILE B N 1
ATOM 7357 C CA . ILE B 1 431 ? -30.141 3.34 5.457 1 78.81 431 ILE B CA 1
ATOM 7358 C C . ILE B 1 431 ? -29.859 1.874 5.137 1 78.81 431 ILE B C 1
ATOM 7360 O O . ILE B 1 431 ? -30.188 1.394 4.047 1 78.81 431 ILE B O 1
ATOM 7364 N N . TYR B 1 432 ? -29.188 1.272 6.117 1 77.75 432 TYR B N 1
ATOM 7365 C CA . TYR B 1 432 ? -28.797 -0.111 5.891 1 77.75 432 TYR B CA 1
ATOM 7366 C C . TYR B 1 432 ? -29.344 -1.026 6.973 1 77.75 432 TYR B C 1
ATOM 7368 O O . TYR B 1 432 ? -29.578 -0.593 8.102 1 77.75 432 TYR B O 1
ATOM 7376 N N . CYS B 1 433 ? -29.641 -2.254 6.566 1 82.38 433 CYS B N 1
ATOM 7377 C CA . CYS B 1 433 ? -30 -3.312 7.5 1 82.38 433 CYS B CA 1
ATOM 7378 C C . CYS B 1 433 ? -28.797 -4.176 7.84 1 82.38 433 CYS B C 1
ATOM 7380 O O . CYS B 1 433 ? -28.125 -4.703 6.945 1 82.38 433 CYS B O 1
ATOM 7382 N N . LYS B 1 434 ? -28.516 -4.422 9.094 1 80.75 434 LYS B N 1
ATOM 7383 C CA . LYS B 1 434 ? -27.297 -5.07 9.57 1 80.75 434 LYS B CA 1
ATOM 7384 C C . LYS B 1 434 ? -27.375 -6.582 9.383 1 80.75 434 LYS B C 1
ATOM 7386 O O . LYS B 1 434 ? -26.359 -7.238 9.164 1 80.75 434 LYS B O 1
ATOM 7391 N N . LYS B 1 435 ? -28.531 -7.121 9.531 1 82.69 435 LYS B N 1
ATOM 7392 C CA . LYS B 1 435 ? -28.734 -8.562 9.406 1 82.69 435 LYS B CA 1
ATOM 7393 C C . LYS B 1 435 ? -29.672 -8.891 8.25 1 82.69 435 LYS B C 1
ATOM 7395 O O . LYS B 1 435 ? -30.766 -8.328 8.164 1 82.69 435 LYS B O 1
ATOM 7400 N N . ASN B 1 436 ? -29.266 -9.75 7.512 1 79.69 436 ASN B N 1
ATOM 7401 C CA . ASN B 1 436 ? -30.047 -10.117 6.332 1 79.69 436 ASN B CA 1
ATOM 7402 C C . ASN B 1 436 ? -31.406 -10.68 6.715 1 79.69 436 ASN B C 1
ATOM 7404 O O . ASN B 1 436 ? -32.375 -10.492 5.988 1 79.69 436 ASN B O 1
ATOM 7408 N N . GLU B 1 437 ? -31.422 -11.336 7.859 1 80.56 437 GLU B N 1
ATOM 7409 C CA . GLU B 1 437 ? -32.656 -11.969 8.297 1 80.56 437 GLU B CA 1
ATOM 7410 C C . GLU B 1 437 ? -33.75 -10.93 8.602 1 80.56 437 GLU B C 1
ATOM 7412 O O . GLU B 1 437 ? -34.938 -11.234 8.555 1 80.56 437 GLU B O 1
ATOM 7417 N N . HIS B 1 438 ? -33.344 -9.703 8.859 1 81.38 438 HIS B N 1
ATOM 7418 C CA . HIS B 1 438 ? -34.281 -8.656 9.266 1 81.38 438 HIS B CA 1
ATOM 7419 C C . HIS B 1 438 ? -34.594 -7.727 8.102 1 81.38 438 HIS B C 1
ATOM 7421 O O . HIS B 1 438 ? -35.312 -6.727 8.273 1 81.38 438 HIS B O 1
ATOM 7427 N N . LEU B 1 439 ? -34.156 -8.016 6.922 1 84 439 LEU B N 1
ATOM 7428 C CA . LEU B 1 439 ? -34.219 -7.09 5.797 1 84 439 LEU B CA 1
ATOM 7429 C C . LEU B 1 439 ? -35.656 -6.766 5.453 1 84 439 LEU B C 1
ATOM 7431 O O . LEU B 1 439 ? -36 -5.602 5.238 1 84 439 LEU B O 1
ATOM 7435 N N . ALA B 1 440 ? -36.438 -7.828 5.375 1 80.12 440 ALA B N 1
ATOM 7436 C CA . ALA B 1 440 ? -37.844 -7.617 5.012 1 80.12 440 ALA B CA 1
ATOM 7437 C C . ALA B 1 440 ? -38.531 -6.723 6.035 1 80.12 440 ALA B C 1
ATOM 7439 O O . ALA B 1 440 ? -39.281 -5.805 5.664 1 80.12 440 ALA B O 1
ATOM 7440 N N . VAL B 1 441 ? -38.281 -6.984 7.289 1 79.44 441 VAL B N 1
ATOM 7441 C CA . VAL B 1 441 ? -38.875 -6.215 8.375 1 79.44 441 VAL B CA 1
ATOM 7442 C C . VAL B 1 441 ? -38.344 -4.789 8.367 1 79.44 441 VAL B C 1
ATOM 7444 O O . VAL B 1 441 ? -39.094 -3.832 8.586 1 79.44 441 VAL B O 1
ATOM 7447 N N . ALA B 1 442 ? -37.094 -4.676 8.094 1 79.5 442 ALA B N 1
ATOM 7448 C CA . ALA B 1 442 ? -36.438 -3.369 8.062 1 79.5 442 ALA B CA 1
ATOM 7449 C C . ALA B 1 442 ? -37.031 -2.49 6.961 1 79.5 442 ALA B C 1
ATOM 7451 O O . ALA B 1 442 ? -37.312 -1.305 7.18 1 79.5 442 ALA B O 1
ATOM 7452 N N . LYS B 1 443 ? -37.25 -3.088 5.84 1 81.25 443 LYS B N 1
ATOM 7453 C CA . LYS B 1 443 ? -37.812 -2.355 4.719 1 81.25 443 LYS B CA 1
ATOM 7454 C C . LYS B 1 443 ? -39.219 -1.859 5.055 1 81.25 443 LYS B C 1
ATOM 7456 O O . LYS B 1 443 ? -39.594 -0.727 4.727 1 81.25 443 LYS B O 1
ATOM 7461 N N . LYS B 1 444 ? -39.938 -2.75 5.656 1 79.81 444 LYS B N 1
ATOM 7462 C CA . LYS B 1 444 ? -41.312 -2.402 6.016 1 79.81 444 LYS B CA 1
ATOM 7463 C C . LYS B 1 444 ? -41.344 -1.244 7.008 1 79.81 444 LYS B C 1
ATOM 7465 O O . LYS B 1 444 ? -42.125 -0.303 6.852 1 79.81 444 LYS B O 1
ATOM 7470 N N . HIS B 1 445 ? -40.531 -1.388 8.008 1 78.44 445 HIS B N 1
ATOM 7471 C CA . HIS B 1 445 ? -40.469 -0.348 9.031 1 78.44 445 HIS B CA 1
ATOM 7472 C C . HIS B 1 445 ? -40 0.982 8.438 1 78.44 445 HIS B C 1
ATOM 7474 O O . HIS B 1 445 ? -40.531 2.039 8.797 1 78.44 445 HIS B O 1
ATOM 7480 N N . PHE B 1 446 ? -39.125 0.918 7.562 1 80.38 446 PHE B N 1
ATOM 7481 C CA . PHE B 1 446 ? -38.594 2.137 6.965 1 80.38 446 PHE B CA 1
ATOM 7482 C C . PHE B 1 446 ? -39.625 2.785 6.047 1 80.38 446 PHE B C 1
ATOM 7484 O O . PHE B 1 446 ? -39.781 4.008 6.047 1 80.38 446 PHE B O 1
ATOM 7491 N N . ARG B 1 447 ? -40.219 1.979 5.281 1 79.44 447 ARG B N 1
ATOM 7492 C CA . ARG B 1 447 ? -41.25 2.488 4.398 1 79.44 447 ARG B CA 1
ATOM 7493 C C . ARG B 1 447 ? -42.344 3.174 5.195 1 79.44 447 ARG B C 1
ATOM 7495 O O . ARG B 1 447 ? -42.844 4.234 4.801 1 79.44 447 ARG B O 1
ATOM 7502 N N . LYS B 1 448 ? -42.75 2.494 6.195 1 78.38 448 LYS B N 1
ATOM 7503 C CA . LYS B 1 448 ? -43.781 3.07 7.055 1 78.38 448 LYS B CA 1
ATOM 7504 C C . LYS B 1 448 ? -43.344 4.418 7.617 1 78.38 448 LYS B C 1
ATOM 7506 O O . LYS B 1 448 ? -44.125 5.363 7.684 1 78.38 448 LYS B O 1
ATOM 7511 N N . TRP B 1 449 ? -42.188 4.414 8.016 1 77.44 449 TRP B N 1
ATOM 7512 C CA . TRP B 1 449 ? -41.625 5.648 8.57 1 77.44 449 TRP B CA 1
ATOM 7513 C C . TRP B 1 449 ? -41.594 6.754 7.523 1 77.44 449 TRP B C 1
ATOM 7515 O O . TRP B 1 449 ? -41.938 7.906 7.816 1 77.44 449 TRP B O 1
ATOM 7525 N N . CYS B 1 450 ? -41.25 6.383 6.41 1 78 450 CYS B N 1
ATOM 7526 C CA . CYS B 1 450 ? -41.188 7.355 5.32 1 78 450 CYS B CA 1
ATOM 7527 C C . CYS B 1 450 ? -42.562 7.906 5.004 1 78 450 CYS B C 1
ATOM 7529 O O . CYS B 1 450 ? -42.719 9.109 4.793 1 78 450 CYS B O 1
ATOM 7531 N N . LEU B 1 451 ? -43.438 7.008 4.938 1 76.06 451 LEU B N 1
ATOM 7532 C CA . LEU B 1 451 ? -44.812 7.406 4.637 1 76.06 451 LEU B CA 1
ATOM 7533 C C . LEU B 1 451 ? -45.344 8.328 5.723 1 76.06 451 LEU B C 1
ATOM 7535 O O . LEU B 1 451 ? -46.031 9.312 5.418 1 76.06 451 LEU B O 1
ATOM 7539 N N . THR B 1 452 ? -45.031 7.996 6.883 1 77.44 452 THR B N 1
ATOM 7540 C CA . THR B 1 452 ? -45.531 8.758 8.023 1 77.44 452 THR B CA 1
ATOM 7541 C C . THR B 1 452 ? -44.875 10.141 8.078 1 77.44 452 THR B C 1
ATOM 7543 O O . THR B 1 452 ? -45.5 11.109 8.508 1 77.44 452 THR B O 1
ATOM 7546 N N . ASN B 1 453 ? -43.656 10.211 7.656 1 75.38 453 ASN B N 1
ATOM 7547 C CA . ASN B 1 453 ? -42.938 11.461 7.812 1 75.38 453 ASN B CA 1
ATOM 7548 C C . ASN B 1 453 ? -42.812 12.211 6.488 1 75.38 453 ASN B C 1
ATOM 7550 O O . ASN B 1 453 ? -42.125 13.227 6.406 1 75.38 453 ASN B O 1
ATOM 7554 N N . GLY B 1 454 ? -43.438 11.727 5.41 1 69.12 454 GLY B N 1
ATOM 7555 C CA . GLY B 1 454 ? -43.531 12.438 4.145 1 69.12 454 GLY B CA 1
ATOM 7556 C C . GLY B 1 454 ? -42.281 12.359 3.312 1 69.12 454 GLY B C 1
ATOM 7557 O O . GLY B 1 454 ? -41.938 13.305 2.6 1 69.12 454 GLY B O 1
ATOM 7558 N N . TYR B 1 455 ? -41.469 11.406 3.613 1 68.56 455 TYR B N 1
ATOM 7559 C CA . TYR B 1 455 ? -40.281 11.25 2.801 1 68.56 455 TYR B CA 1
ATOM 7560 C C . TYR B 1 455 ? -40.531 10.367 1.592 1 68.56 455 TYR B C 1
ATOM 7562 O O . TYR B 1 455 ? -41.312 9.391 1.684 1 68.56 455 TYR B O 1
ATOM 7570 N N . GLU B 1 456 ? -40.219 10.93 0.39 1 60.97 456 GLU B N 1
ATOM 7571 C CA . GLU B 1 456 ? -40.281 10.086 -0.799 1 60.97 456 GLU B CA 1
ATOM 7572 C C . GLU B 1 456 ? -39.094 9.125 -0.866 1 60.97 456 GLU B C 1
ATOM 7574 O O . GLU B 1 456 ? -37.938 9.539 -0.682 1 60.97 456 GLU B O 1
ATOM 7579 N N . ILE B 1 457 ? -39.438 7.945 -0.602 1 57.44 457 ILE B N 1
ATOM 7580 C CA . ILE B 1 457 ? -38.406 6.934 -0.763 1 57.44 457 ILE B CA 1
ATOM 7581 C C . ILE B 1 457 ? -37.875 6.961 -2.195 1 57.44 457 ILE B C 1
ATOM 7583 O O . ILE B 1 457 ? -38.656 6.805 -3.148 1 57.44 457 ILE B O 1
ATOM 7587 N N . LEU B 1 458 ? -36.875 7.805 -2.395 1 52.81 458 LEU B N 1
ATOM 7588 C CA . LEU B 1 458 ? -36.281 7.688 -3.727 1 52.81 458 LEU B CA 1
ATOM 7589 C C . LEU B 1 458 ? -35.969 6.234 -4.051 1 52.81 458 LEU B C 1
ATOM 7591 O O . LEU B 1 458 ? -35.562 5.469 -3.17 1 52.81 458 LEU B O 1
ATOM 7595 N N . LYS B 1 459 ? -36.719 5.859 -5.113 1 45 459 LYS B N 1
ATOM 7596 C CA . LYS B 1 459 ? -36.5 4.504 -5.598 1 45 459 LYS B CA 1
ATOM 7597 C C . LYS B 1 459 ? -35.031 4.117 -5.434 1 45 459 LYS B C 1
ATOM 7599 O O . LYS B 1 459 ? -34.125 4.824 -5.906 1 45 459 LYS B O 1
ATOM 7604 N N . VAL B 1 460 ? -34.688 3.746 -4.328 1 43.38 460 VAL B N 1
ATOM 7605 C CA . VAL B 1 460 ? -33.406 3.035 -4.223 1 43.38 460 VAL B CA 1
ATOM 7606 C C . VAL B 1 460 ? -33.156 2.248 -5.504 1 43.38 460 VAL B C 1
ATOM 7608 O O . VAL B 1 460 ? -33.938 1.348 -5.852 1 43.38 460 VAL B O 1
ATOM 7611 N N . ILE B 1 461 ? -33.094 2.965 -6.566 1 33.22 461 ILE B N 1
ATOM 7612 C CA . ILE B 1 461 ? -32.656 2.023 -7.59 1 33.22 461 ILE B CA 1
ATOM 7613 C C . ILE B 1 461 ? -31.891 0.863 -6.941 1 33.22 461 ILE B C 1
ATOM 7615 O O . ILE B 1 461 ? -30.875 1.068 -6.27 1 33.22 461 ILE B O 1
ATOM 7619 N N . TYR B 1 462 ? -32.688 0.004 -6.438 1 30.2 462 TYR B N 1
ATOM 7620 C CA . TYR B 1 462 ? -32.031 -1.258 -6.137 1 30.2 462 TYR B CA 1
ATOM 7621 C C . TYR B 1 462 ? -30.75 -1.417 -6.961 1 30.2 462 TYR B C 1
ATOM 7623 O O . TYR B 1 462 ? -30.812 -1.627 -8.172 1 30.2 462 TYR B O 1
ATOM 7631 N N . LEU B 1 463 ? -30.016 -0.455 -6.977 1 30.12 463 LEU B N 1
ATOM 7632 C CA . LEU B 1 463 ? -28.75 -1.011 -7.453 1 30.12 463 LEU B CA 1
ATOM 7633 C C . LEU B 1 463 ? -28.578 -2.447 -6.973 1 30.12 463 LEU B C 1
ATOM 7635 O O . LEU B 1 463 ? -28.391 -2.686 -5.777 1 30.12 463 LEU B O 1
ATOM 7639 N N . GLU B 1 464 ? -29.5 -3.232 -7.25 1 30.48 464 GLU B N 1
ATOM 7640 C CA . GLU B 1 464 ? -29.406 -4.691 -7.203 1 30.48 464 GLU B CA 1
ATOM 7641 C C . GLU B 1 464 ? -27.969 -5.145 -6.953 1 30.48 464 GLU B C 1
ATOM 7643 O O . GLU B 1 464 ? -27.047 -4.336 -7 1 30.48 464 GLU B O 1
ATOM 7648 N N . GLN B 1 465 ? -27.688 -6.527 -7.422 1 25.88 465 GLN B N 1
ATOM 7649 C CA . GLN B 1 465 ? -26.656 -7.523 -7.129 1 25.88 465 GLN B CA 1
ATOM 7650 C C . GLN B 1 465 ? -25.266 -6.969 -7.398 1 25.88 465 GLN B C 1
ATOM 7652 O O . GLN B 1 465 ? -24.828 -6.906 -8.547 1 25.88 465 GLN B O 1
ATOM 7657 N N . VAL B 1 466 ? -25.031 -5.941 -7.156 1 24.86 466 VAL B N 1
ATOM 7658 C CA . VAL B 1 466 ? -23.578 -5.848 -7.246 1 24.86 466 VAL B CA 1
ATOM 7659 C C . VAL B 1 466 ? -22.938 -7.125 -6.699 1 24.86 466 VAL B C 1
ATOM 7661 O O . VAL B 1 466 ? -22.906 -7.34 -5.488 1 24.86 466 VAL B O 1
ATOM 7664 N N . LYS B 1 467 ? -23.234 -8.18 -7.102 1 24.36 467 LYS B N 1
ATOM 7665 C CA . LYS B 1 467 ? -22.453 -9.414 -7.117 1 24.36 467 LYS B CA 1
ATOM 7666 C C . LYS B 1 467 ? -21.016 -9.141 -7.531 1 24.36 467 LYS B C 1
ATOM 7668 O O . LYS B 1 467 ? -20.766 -8.375 -8.461 1 24.36 467 LYS B O 1
#

Secondary structure (DSSP, 8-state):
-EEEEETTTEEEEE-HHHHHHHTSHHHHGGGGSBSSGGGGGT-TT---BHHHHHHHHHHHHHHHHHHHHHH-GGG---HHHHHHHHHHHHHTTTT--TTTHIIIIIIIHHH-TT----HHHHHHHHHHHHHHHTT-HHHHHHTT--TTHHHHHHHHHHH------TTTTTTTT--SSS---S--GGGGGGHHHHS-TTTS-SHHHHHHHHHHHHHHT------HHHHHHH-EEEE-TTSSEEEEEEGGGHHHHHHHHHHHHHHIIIIIT-HHHHHHHHHHHHHHHHHGGG--EE-GGG-EE-TTTGGG-HHHHTT-STHHHHHHHT---GGGHHHHHHHHHHHTT-PPEEEEEEE-TT-THHHHHHHHHHHHTTTTEEEEEEEEESSSTTS-GGGG--EE-SS-TT--BPPPGGGT-TTS-S--EEEEEEEEES-GGGHHHHHHHHHHHHHHHT---B---------/-EEEEETTTEEEEE-HHHHHHHTSHHHHGGGGSBSSGGGGGT-TT---BHHHHHHHHHHHHHHHHHHHHHH-GGG---HHHHHHHHHHHHHTTTT--TTTHIIIIIIIHHH-TT----HHHHHHHHHHHHHHHTT-HHHHHHTT--TTHHHHHHHHHHH------TTTSSSTT--SSS---S--GGGGGGHHHHS-TTTS-SHHHHHHHHHHHHHHT------HHHHHHH-EEEE-TTSSEEEEEEGGGHHHHHHHHHHHHHHIIIIIT-HHHHHHHHHHHHHHHHHGGG--EE-GGG-EE-TTTGGG-HHHHTT-STHHHHHHHT---GGGHHHHHHHHHHHTT-PPEEEEEEE-TT-THHHHHHHHHHHHTTTTEEEEEEEEESSSTTS-GGGG--EE-SS-TT--BPPPGGGT-TTS-S--EEEEEEEEES-GGGHHHHHHHHHHHHHHHT---B---------

pLDDT: mean 84.62, std 17.36, range [24.36, 98.81]

Organism: Echeneis naucrates (NCBI:txid173247)

Sequence (934 aa):
MRVFNDPIHGHVELHPLLVKMINTLQFNRLRYIKQLAGTYFVFPGACHNRFEHSIGVAHLAGELIHTLQQNQPELGITDRDKLCVQIAGLCHDLGHGPFSHLFDQKFISKARPDIKWKHEENSVKMLDYMVKENQLEPVMEEYGLKLPEDMEVIKEMIRGKKPEKRGECLIAFSSPQGSNEGRPQDKFFLYEIVANKTNGIDVDKFDYFARDCHHLGIQNHFDHLRFFQSARVIKCPDGLMHICSRDKEVHNLYAMFYARCSFHRKAYQHKTNKLIETMITDAFLKADKHIMTKGSGGKSYCLSEAIDDMQAYTKLTDRVFEDILFSSSEQLRDAKNILHRVITRDLYKCVGKLETGTDFSQVRTIFVFLFWFTWMFDMVGIKLDYGMKDKDPIGEVFFYSKSDNNTAFKIPRDQVSKLLPECFSEAFIRIYCKKNEHLAVAKKHFRKWCLTNGYEILKVIYLEQVKMRVFNDPIHGHVELHPLLVKMINTLQFNRLRYIKQLAGTYFVFPGACHNRFEHSIGVAHLAGELIHTLQQNQPELGITDRDKLCVQIAGLCHDLGHGPFSHLFDQKFISKARPDIKWKHEENSVKMLDYMVKENQLEPVMEEYGLKLPEDMEVIKEMIRGKKPEKRGECLIAFSSPQGSNEGRPQDKFFLYEIVANKTNGIDVDKFDYFARDCHHLGIQNHFDHLRFFQSARVIKCPDGLMHICSRDKEVHNLYAMFYARCSFHRKAYQHKTNKLIETMITDAFLKADKHIMTKGSGGKSYCLSEAIDDMQAYTKLTDRVFEDILFSSSEQLRDAKNILHRVITRDLYKCVGKLETGTDFSQVRTIFVFLFWFTWMFDMVGIKLDYGMKDKDPIGEVFFYSKSDNNTAFKIPRDQVSKLLPECFSEAFIRIYCKKNEHLAVAKKHFRKWCLTNGYEILKVIYLEQVK